Protein AF-0000000086675745 (afdb_homodimer)

Sequence (926 aa):
MRRPLLIPHMRRLWRDPNTLQLGTDPSLATVLELGNPAMARVLDLLDGTRSEPVVIAAAADYKVEAHEAEALLAALHDGGLLVAGRALLPVGLTDNQRERMAREAGALALARLRAGPPPRAEALARATPARPVPSPGDSANRATQPAPPPRGAQTDRATKAAPDAALTGRATKAALPDAAQTDRATQPAPSRTGRAGRGPSSRPRAGATSLALPPDPGTPAEMLRRRAAARVLVAGHAWLGALVASALGAAGIGRLDPALDGWTRIDDAMVGGLLPADAHRSRASAAADAVRRVAPEAVLTQLREGTATFVVRVGSRPGTALATRGVRERGAPRLDVYLRDGVVVVGPLVRPGASPCGQCLELHRRDRDRDWPVIAAQLATGRDTVEACAVTTALAGAAYAVEEVLRHTDGRPVRTLGATVEISGPGAARRRSWPAHPGCDCSRRRRSSGSGRQSDLPSNNGSMRRPLLIPHMRRLWRDPNTLQLGTDPSLATVLELGNPAMARVLDLLDGTRSEPVVIAAAADYKVEAHEAEALLAALHDGGLLVAGRALLPVGLTDNQRERMAREAGALALARLRAGPPPRAEALARATPARPVPSPGDSANRATQPAPPPRGAQTDRATKAAPDAALTGRATKAALPDAAQTDRATQPAPSRTGRAGRGPSSRPRAGATSLALPPDPGTPAEMLRRRAAARVLVAGHAWLGALVASALGAAGIGRLDPALDGWTRIDDAMVGGLLPADAHRSRASAAADAVRRVAPEAVLTQLREGTATFVVRVGSRPGTALATRGVRERGAPRLDVYLRDGVVVVGPLVRPGASPCGQCLELHRRDRDRDWPVIAAQLATGRDTVEACAVTTALAGAAYAVEEVLRHTDGRPVRTLGATVEISGPGAARRRSWPAHPGCDCSRRRRSSGSGRQSDLPSNNGS

Radius of gyration: 34.12 Å; Cα contacts (8 Å, |Δi|>4): 1724; chains: 2; bounding box: 131×122×86 Å

Organism: NCBI:txid175570

Solvent-accessible surface area (backbone atoms only — not comparable to full-atom values): 49458 Å² total; per-residue (Å²): 130,63,17,42,13,52,62,64,59,50,49,80,39,56,67,46,84,39,30,40,27,39,41,76,35,38,83,64,11,32,31,33,39,35,82,47,54,50,50,63,60,46,58,73,54,31,70,21,82,37,38,55,70,54,43,35,60,54,24,46,80,55,74,31,52,54,69,52,45,50,28,38,51,50,24,36,49,75,68,55,42,49,39,48,36,68,34,43,46,56,84,85,60,53,72,69,51,45,44,46,42,42,28,41,24,32,16,47,47,44,50,46,53,59,67,44,77,72,79,56,67,65,58,57,56,63,61,40,70,70,68,78,65,78,74,74,81,72,85,64,75,78,82,73,76,77,76,79,78,81,79,82,83,75,80,76,77,79,74,74,77,69,74,82,68,73,77,48,26,47,58,39,76,36,78,36,54,76,44,77,69,71,75,64,79,71,69,76,69,82,72,78,81,68,89,69,79,81,60,85,70,73,63,72,71,69,67,71,65,66,69,67,67,75,64,77,44,63,45,32,8,56,24,49,48,41,25,41,67,36,29,38,35,37,26,5,57,39,54,64,43,20,30,33,48,12,45,37,26,57,63,39,34,23,29,39,25,51,39,34,46,62,63,29,44,53,55,41,41,38,67,31,21,31,34,49,85,38,45,76,31,49,29,22,60,39,20,45,52,27,19,42,55,50,18,70,81,41,42,64,62,78,66,55,66,67,59,47,61,30,36,37,37,20,33,73,32,83,23,71,42,38,62,74,30,49,62,43,85,78,42,50,35,32,33,34,34,31,74,50,75,30,22,28,35,31,34,40,29,29,37,59,67,73,42,32,49,72,63,16,50,50,50,53,33,29,73,57,24,81,52,36,66,55,41,51,50,48,50,49,66,50,76,91,63,72,71,27,37,29,62,33,22,49,36,21,30,37,16,36,46,41,45,43,54,48,23,52,57,31,49,39,86,57,84,25,64,23,12,34,33,39,21,71,30,48,80,38,68,46,78,44,78,42,67,68,34,89,88,41,64,61,60,62,51,34,55,55,68,65,60,67,76,71,65,85,74,80,79,82,77,77,130,128,63,19,42,13,51,61,64,60,51,49,81,38,57,66,47,84,39,30,39,28,39,39,77,36,38,83,65,12,32,30,33,38,35,82,48,57,51,52,62,61,47,58,73,55,29,70,21,83,36,37,53,71,55,44,36,59,54,26,46,79,55,75,28,52,54,68,51,46,50,28,38,53,49,23,35,49,74,68,54,43,50,38,48,35,69,36,42,47,55,84,87,60,51,72,68,52,45,43,46,43,43,28,43,25,34,15,46,45,44,50,47,53,59,69,44,76,72,80,55,65,63,60,58,55,64,61,41,70,69,67,78,65,80,75,75,83,72,90,70,76,80,81,74,75,77,76,77,78,78,77,78,77,77,76,79,74,78,75,74,76,69,74,81,72,72,78,47,27,45,58,39,76,36,77,37,54,79,45,78,70,71,74,63,78,71,68,74,71,83,71,78,82,69,87,68,81,80,60,85,71,74,64,72,72,68,67,71,64,67,70,68,66,74,64,77,45,62,46,32,8,57,26,48,49,40,24,41,67,36,30,37,35,38,24,6,57,38,54,65,44,20,30,34,46,13,47,38,26,56,65,39,33,24,28,39,24,52,39,34,46,61,62,28,44,51,54,40,41,37,68,31,20,32,33,49,87,37,44,76,33,49,29,22,59,40,21,46,51,28,18,43,55,50,19,70,82,40,41,64,63,80,65,55,66,67,59,49,61,30,36,37,38,21,33,75,33,83,23,71,43,39,63,73,30,49,62,44,85,78,43,47,33,33,33,35,35,30,76,48,75,32,22,27,34,33,34,40,29,29,36,59,66,74,41,32,47,71,65,16,51,52,50,54,32,30,75,56,23,80,51,36,64,55,41,52,52,50,51,51,65,49,75,93,62,70,70,27,37,30,62,34,22,49,36,19,30,37,16,36,47,40,45,43,54,47,23,51,58,30,49,38,86,57,85,25,64,23,13,34,33,40,22,70,29,48,81,40,68,47,78,46,79,41,68,67,34,90,90,41,65,61,60,62,51,33,54,54,67,65,60,66,76,70,64,85,74,78,80,82,75,76,129

InterPro domains:
  IPR035985 Ubiquitin-activating enzyme-like [SSF69572] (221-366)

Structure (mmCIF, N/CA/C/O backbone):
data_AF-0000000086675745-model_v1
#
loop_
_entity.id
_entity.type
_entity.pdbx_description
1 polymer 'Bacteriocin biosynthesis cyclodehydratase domain-containing protein'
#
loop_
_atom_site.group_PDB
_atom_site.id
_atom_site.type_symbol
_atom_site.label_atom_id
_atom_site.label_alt_id
_atom_site.label_comp_id
_atom_site.label_asym_id
_atom_site.label_entity_id
_atom_site.label_seq_id
_atom_site.pdbx_PDB_ins_code
_atom_site.Cartn_x
_atom_site.Cartn_y
_atom_site.Cartn_z
_atom_site.occupancy
_atom_site.B_iso_or_equiv
_atom_site.auth_seq_id
_atom_site.auth_comp_id
_atom_site.auth_asym_id
_atom_site.auth_atom_id
_atom_site.pdbx_PDB_model_num
ATOM 1 N N . MET A 1 1 ? -17.859 -33.656 -15.508 1 65.5 1 MET A N 1
ATOM 2 C CA . MET A 1 1 ? -16.547 -34.25 -15.227 1 65.5 1 MET A CA 1
ATOM 3 C C . MET A 1 1 ? -15.555 -33.156 -14.789 1 65.5 1 MET A C 1
ATOM 5 O O . MET A 1 1 ? -15.648 -32 -15.219 1 65.5 1 MET A O 1
ATOM 9 N N . ARG A 1 2 ? -14.656 -33.594 -13.883 1 84.69 2 ARG A N 1
ATOM 10 C CA . ARG A 1 2 ? -13.695 -32.625 -13.352 1 84.69 2 ARG A CA 1
ATOM 11 C C . ARG A 1 2 ? -12.656 -32.25 -14.398 1 84.69 2 ARG A C 1
ATOM 13 O O . ARG A 1 2 ? -12.141 -33.125 -15.109 1 84.69 2 ARG A O 1
ATOM 20 N N . ARG A 1 3 ? -12.516 -31.094 -14.773 1 92 3 ARG A N 1
ATOM 21 C CA . ARG A 1 3 ? -11.469 -30.547 -15.625 1 92 3 ARG A CA 1
ATOM 22 C C . ARG A 1 3 ? -10.414 -29.812 -14.805 1 92 3 ARG A C 1
ATOM 24 O O . ARG A 1 3 ? -10.516 -28.594 -14.594 1 92 3 ARG A O 1
ATOM 31 N N . PRO A 1 4 ? -9.445 -30.578 -14.375 1 93.31 4 PRO A N 1
ATOM 32 C CA . PRO A 1 4 ? -8.492 -30.016 -13.406 1 93.31 4 PRO A CA 1
ATOM 33 C C . PRO A 1 4 ? -7.582 -28.969 -14.023 1 93.31 4 PRO A C 1
ATOM 35 O O . PRO A 1 4 ? -7.129 -29.109 -15.164 1 93.31 4 PRO A O 1
ATOM 38 N N . LEU A 1 5 ? -7.391 -27.953 -13.352 1 94.31 5 LEU A N 1
ATOM 39 C CA . LEU A 1 5 ? -6.457 -26.875 -13.656 1 94.31 5 LEU A CA 1
ATOM 40 C C . LEU A 1 5 ? -5.418 -26.734 -12.555 1 94.31 5 LEU A C 1
ATOM 42 O O . LEU A 1 5 ? -5.77 -26.594 -11.383 1 94.31 5 LEU A O 1
ATOM 46 N N . LEU A 1 6 ? -4.168 -26.906 -12.93 1 93.56 6 LEU A N 1
ATOM 47 C CA . LEU A 1 6 ? -3.098 -26.609 -11.977 1 93.56 6 LEU A CA 1
ATOM 48 C C . LEU A 1 6 ? -3.031 -25.109 -11.688 1 93.56 6 LEU A C 1
ATOM 50 O O . LEU A 1 6 ? -3.057 -24.297 -12.602 1 93.56 6 LEU A O 1
ATOM 54 N N . ILE A 1 7 ? -3.037 -24.75 -10.391 1 90.12 7 ILE A N 1
ATOM 55 C CA . ILE A 1 7 ? -2.955 -23.344 -10.031 1 90.12 7 ILE A CA 1
ATOM 56 C C . ILE A 1 7 ? -1.838 -22.672 -10.828 1 90.12 7 ILE A C 1
ATOM 58 O O . ILE A 1 7 ? -0.695 -23.141 -10.82 1 90.12 7 ILE A O 1
ATOM 62 N N . PRO A 1 8 ? -2.176 -21.609 -11.391 1 85.38 8 PRO A N 1
ATOM 63 C CA . PRO A 1 8 ? -1.196 -21 -12.289 1 85.38 8 PRO A CA 1
ATOM 64 C C . PRO A 1 8 ? -0.102 -20.234 -11.547 1 85.38 8 PRO A C 1
ATOM 66 O O . PRO A 1 8 ? -0.238 -19.969 -10.344 1 85.38 8 PRO A O 1
ATOM 69 N N . HIS A 1 9 ? 0.973 -20 -12.203 1 79.56 9 HIS A N 1
ATOM 70 C CA . HIS A 1 9 ? 2.039 -19.047 -11.875 1 79.56 9 HIS A CA 1
ATOM 71 C C . HIS A 1 9 ? 2.955 -19.609 -10.789 1 79.56 9 HIS A C 1
ATOM 73 O O . HIS A 1 9 ? 3.828 -18.906 -10.281 1 79.56 9 HIS A O 1
ATOM 79 N N . MET A 1 10 ? 2.686 -20.859 -10.406 1 86.19 10 MET A N 1
ATOM 80 C CA . MET A 1 10 ? 3.684 -21.484 -9.547 1 86.19 10 MET A CA 1
ATOM 81 C C . MET A 1 10 ? 4.871 -21.984 -10.359 1 86.19 10 MET A C 1
ATOM 83 O O . MET A 1 10 ? 4.691 -22.719 -11.328 1 86.19 10 MET A O 1
ATOM 87 N N . ARG A 1 11 ? 5.969 -21.609 -9.984 1 89.25 11 ARG A N 1
ATOM 88 C CA . ARG A 1 11 ? 7.168 -22.047 -10.688 1 89.25 11 ARG A CA 1
ATOM 89 C C . ARG A 1 11 ? 7.402 -23.531 -10.508 1 89.25 11 ARG A C 1
ATOM 91 O O . ARG A 1 11 ? 7.168 -24.078 -9.422 1 89.25 11 ARG A O 1
ATOM 98 N N . ARG A 1 12 ? 7.812 -24.141 -11.586 1 92.19 12 ARG A N 1
ATOM 99 C CA . ARG A 1 12 ? 8.242 -25.531 -11.562 1 92.19 12 ARG A CA 1
ATOM 100 C C . ARG A 1 12 ? 9.766 -25.641 -11.539 1 92.19 12 ARG A C 1
ATOM 102 O O . ARG A 1 12 ? 10.438 -25.234 -12.492 1 92.19 12 ARG A O 1
ATOM 109 N N . LEU A 1 13 ? 10.273 -26.125 -10.406 1 93.44 13 LEU A N 1
ATOM 110 C CA . LEU A 1 13 ? 11.719 -26.172 -10.195 1 93.44 13 LEU A CA 1
ATOM 111 C C . LEU A 1 13 ? 12.188 -27.578 -9.883 1 93.44 13 LEU A C 1
ATOM 113 O O . LEU A 1 13 ? 11.688 -28.219 -8.953 1 93.44 13 LEU A O 1
ATOM 117 N N . TRP A 1 14 ? 13.156 -28.047 -10.609 1 95.44 14 TRP A N 1
ATOM 118 C CA . TRP A 1 14 ? 13.695 -29.391 -10.398 1 95.44 14 TRP A CA 1
ATOM 119 C C . TRP A 1 14 ? 14.766 -29.391 -9.32 1 95.44 14 TRP A C 1
ATOM 121 O O . TRP A 1 14 ? 15.75 -28.641 -9.414 1 95.44 14 TRP A O 1
ATOM 131 N N . ARG A 1 15 ? 14.539 -30.141 -8.297 1 94.62 15 ARG A N 1
ATOM 132 C CA . ARG A 1 15 ? 15.562 -30.328 -7.273 1 94.62 15 ARG A CA 1
ATOM 133 C C . ARG A 1 15 ? 16.594 -31.359 -7.711 1 94.62 15 ARG A C 1
ATOM 135 O O . ARG A 1 15 ? 17.781 -31.203 -7.453 1 94.62 15 ARG A O 1
ATOM 142 N N . ASP A 1 16 ? 16.125 -32.406 -8.297 1 93.75 16 ASP A N 1
ATOM 143 C CA . ASP A 1 16 ? 16.859 -33.438 -8.977 1 93.75 16 ASP A CA 1
ATOM 144 C C . ASP A 1 16 ? 16.031 -34.062 -10.117 1 93.75 16 ASP A C 1
ATOM 146 O O . ASP A 1 16 ? 14.906 -33.625 -10.367 1 93.75 16 ASP A O 1
ATOM 150 N N . PRO A 1 17 ? 16.562 -34.938 -10.805 1 92.69 17 PRO A N 1
ATOM 151 C CA . PRO A 1 17 ? 15.859 -35.406 -12.008 1 92.69 17 PRO A CA 1
ATOM 152 C C . PRO A 1 17 ? 14.5 -36.031 -11.695 1 92.69 17 PRO A C 1
ATOM 154 O O . PRO A 1 17 ? 13.664 -36.156 -12.586 1 92.69 17 PRO A O 1
ATOM 157 N N . ASN A 1 18 ? 14.266 -36.406 -10.469 1 93.62 18 ASN A N 1
ATOM 158 C CA . ASN A 1 18 ? 13.023 -37.094 -10.133 1 93.62 18 ASN A CA 1
ATOM 159 C C . ASN A 1 18 ? 12.203 -36.312 -9.117 1 93.62 18 ASN A C 1
ATOM 161 O O . ASN A 1 18 ? 11.164 -36.781 -8.656 1 93.62 18 ASN A O 1
ATOM 165 N N . THR A 1 19 ? 12.695 -35.156 -8.758 1 94.75 19 THR A N 1
ATOM 166 C CA . THR A 1 19 ? 12.008 -34.375 -7.734 1 94.75 19 THR A CA 1
ATOM 167 C C . THR A 1 19 ? 11.711 -32.969 -8.242 1 94.75 19 THR A C 1
ATOM 169 O O . THR A 1 19 ? 12.633 -32.188 -8.484 1 94.75 19 THR A O 1
ATOM 172 N N . LEU A 1 20 ? 10.391 -32.75 -8.375 1 95.12 20 LEU A N 1
ATOM 173 C CA . LEU A 1 20 ? 9.922 -31.453 -8.891 1 95.12 20 LEU A CA 1
ATOM 174 C C . LEU A 1 20 ? 9.266 -30.641 -7.781 1 95.12 20 LEU A C 1
ATOM 176 O O . LEU A 1 20 ? 8.422 -31.156 -7.043 1 95.12 20 LEU A O 1
ATOM 180 N N . GLN A 1 21 ? 9.719 -29.453 -7.648 1 93.88 21 GLN A N 1
ATOM 181 C CA . GLN A 1 21 ? 9.125 -28.547 -6.672 1 93.88 21 GLN A CA 1
ATOM 182 C C . GLN A 1 21 ? 8.211 -27.531 -7.348 1 93.88 21 GLN A C 1
ATOM 184 O O . GLN A 1 21 ? 8.578 -26.938 -8.367 1 93.88 21 GLN A O 1
ATOM 189 N N . LEU A 1 22 ? 6.992 -27.375 -6.766 1 92.94 22 LEU A N 1
ATOM 190 C CA . LEU A 1 22 ? 6.059 -26.344 -7.211 1 92.94 22 LEU A CA 1
ATOM 191 C C . LEU A 1 22 ? 6.012 -25.188 -6.219 1 92.94 22 LEU A C 1
ATOM 193 O O . LEU A 1 22 ? 5.621 -25.375 -5.066 1 92.94 22 LEU A O 1
ATOM 197 N N . GLY A 1 23 ? 6.438 -23.984 -6.711 1 90.69 23 GLY A N 1
ATOM 198 C CA . GLY A 1 23 ? 6.445 -22.812 -5.852 1 90.69 23 GLY A CA 1
ATOM 199 C C . GLY A 1 23 ? 7.707 -22.688 -5.02 1 90.69 23 GLY A C 1
ATOM 200 O O . GLY A 1 23 ? 8.508 -23.625 -4.953 1 90.69 23 GLY A O 1
ATOM 201 N N . THR A 1 24 ? 7.859 -21.516 -4.371 1 88 24 THR A N 1
ATOM 202 C CA . THR A 1 24 ? 9.062 -21.281 -3.588 1 88 24 THR A CA 1
ATOM 203 C C . THR A 1 24 ? 8.711 -20.734 -2.205 1 88 24 THR A C 1
ATOM 205 O O . THR A 1 24 ? 9.594 -20.578 -1.353 1 88 24 THR A O 1
ATOM 208 N N . ASP A 1 25 ? 7.488 -20.422 -2.012 1 86.94 25 ASP A N 1
ATOM 209 C CA . ASP A 1 25 ? 7.055 -19.984 -0.687 1 86.94 25 ASP A CA 1
ATOM 210 C C . ASP A 1 25 ? 6.965 -21.172 0.274 1 86.94 25 ASP A C 1
ATOM 212 O O . ASP A 1 25 ? 6.277 -22.156 -0.012 1 86.94 25 ASP A O 1
ATOM 216 N N . PRO A 1 26 ? 7.59 -21.047 1.434 1 81.06 26 PRO A N 1
ATOM 217 C CA . PRO A 1 26 ? 7.613 -22.172 2.367 1 81.06 26 PRO A CA 1
ATOM 218 C C . PRO A 1 26 ? 6.215 -22.594 2.822 1 81.06 26 PRO A C 1
ATOM 220 O O . PRO A 1 26 ? 6 -23.75 3.186 1 81.06 26 PRO A O 1
ATOM 223 N N . SER A 1 27 ? 5.332 -21.656 2.801 1 79.75 27 SER A N 1
ATOM 224 C CA . SER A 1 27 ? 3.982 -21.969 3.26 1 79.75 27 SER A CA 1
ATOM 225 C C . SER A 1 27 ? 3.184 -22.688 2.178 1 79.75 27 SER A C 1
ATOM 227 O O . SER A 1 27 ? 2.148 -23.297 2.463 1 79.75 27 SER A O 1
ATOM 229 N N . LEU A 1 28 ? 3.652 -22.719 0.921 1 85.69 28 LEU A N 1
ATOM 230 C CA . LEU A 1 28 ? 2.842 -23.219 -0.181 1 85.69 28 LEU A CA 1
ATOM 231 C C . LEU A 1 28 ? 3.605 -24.266 -0.979 1 85.69 28 LEU A C 1
ATOM 233 O O . LEU A 1 28 ? 2.998 -25.125 -1.625 1 85.69 28 LEU A O 1
ATOM 237 N N . ALA A 1 29 ? 4.848 -24.172 -0.983 1 87.5 29 ALA A N 1
ATOM 238 C CA . ALA A 1 29 ? 5.66 -24.984 -1.888 1 87.5 29 ALA A CA 1
ATOM 239 C C . ALA A 1 29 ? 5.398 -26.469 -1.673 1 87.5 29 ALA A C 1
ATOM 241 O O . ALA A 1 29 ? 5.258 -26.922 -0.536 1 87.5 29 ALA A O 1
ATOM 242 N N . THR A 1 30 ? 5.34 -27.156 -2.785 1 90.06 30 THR A N 1
ATOM 243 C CA . THR A 1 30 ? 5.062 -28.594 -2.783 1 90.06 30 THR A CA 1
ATOM 244 C C . THR A 1 30 ? 6.109 -29.344 -3.598 1 90.06 30 THR A C 1
ATOM 246 O O . THR A 1 30 ? 6.422 -28.969 -4.727 1 90.06 30 THR A O 1
ATOM 249 N N . VAL A 1 31 ? 6.629 -30.406 -2.994 1 93.12 31 VAL A N 1
ATOM 250 C CA . VAL A 1 31 ? 7.617 -31.234 -3.672 1 93.12 31 VAL A CA 1
ATOM 251 C C . VAL A 1 31 ? 6.961 -32.531 -4.168 1 93.12 31 VAL A C 1
ATOM 253 O O . VAL A 1 31 ? 6.332 -33.25 -3.389 1 93.12 31 VAL A O 1
ATOM 256 N N . LEU A 1 32 ? 7.117 -32.719 -5.438 1 92.88 32 LEU A N 1
ATOM 257 C CA . LEU A 1 32 ? 6.602 -33.938 -6.074 1 92.88 32 LEU A CA 1
ATOM 258 C C . LEU A 1 32 ? 7.734 -34.906 -6.395 1 92.88 32 LEU A C 1
ATOM 260 O O . LEU A 1 32 ? 8.688 -34.531 -7.094 1 92.88 32 LEU A O 1
ATOM 264 N N . GLU A 1 33 ? 7.621 -36.062 -5.852 1 93.31 33 GLU A N 1
ATOM 265 C CA . GLU A 1 33 ? 8.523 -37.156 -6.246 1 93.31 33 GLU A CA 1
ATOM 266 C C . GLU A 1 33 ? 7.961 -37.938 -7.426 1 93.31 33 GLU A C 1
ATOM 268 O O . GLU A 1 33 ? 6.965 -38.656 -7.285 1 93.31 33 GLU A O 1
ATOM 273 N N . LEU A 1 34 ? 8.734 -37.812 -8.492 1 92.12 34 LEU A N 1
ATOM 274 C CA . LEU A 1 34 ? 8.258 -38.406 -9.734 1 92.12 34 LEU A CA 1
ATOM 275 C C . LEU A 1 34 ? 9.07 -39.656 -10.078 1 92.12 34 LEU A C 1
ATOM 277 O O . LEU A 1 34 ? 10.273 -39.562 -10.352 1 92.12 34 LEU A O 1
ATOM 281 N N . GLY A 1 35 ? 8.492 -40.812 -10.008 1 88.38 35 GLY A N 1
ATOM 282 C CA . GLY A 1 35 ? 9.18 -42.031 -10.43 1 88.38 35 GLY A CA 1
ATOM 283 C C . GLY A 1 35 ? 9.641 -41.969 -11.875 1 88.38 35 GLY A C 1
ATOM 284 O O . GLY A 1 35 ? 10.648 -42.594 -12.234 1 88.38 35 GLY A O 1
ATOM 285 N N . ASN A 1 36 ? 8.953 -41.344 -12.68 1 90.56 36 ASN A N 1
ATOM 286 C CA . ASN A 1 36 ? 9.18 -41.062 -14.094 1 90.56 36 ASN A CA 1
ATOM 287 C C . ASN A 1 36 ? 9.156 -39.562 -14.375 1 90.56 36 ASN A C 1
ATOM 289 O O . ASN A 1 36 ? 8.102 -38.938 -14.344 1 90.56 36 ASN A O 1
ATOM 293 N N . PRO A 1 37 ? 10.32 -39.062 -14.75 1 90.38 37 PRO A N 1
ATOM 294 C CA . PRO A 1 37 ? 10.398 -37.594 -14.945 1 90.38 37 PRO A CA 1
ATOM 295 C C . PRO A 1 37 ? 9.453 -37.094 -16.031 1 90.38 37 PRO A C 1
ATOM 297 O O . PRO A 1 37 ? 9.078 -35.938 -16.031 1 90.38 37 PRO A O 1
ATOM 300 N N . ALA A 1 38 ? 9.047 -38 -16.906 1 93.88 38 ALA A N 1
ATOM 301 C CA . ALA A 1 38 ? 8.141 -37.594 -17.969 1 93.88 38 ALA A CA 1
ATOM 302 C C . ALA A 1 38 ? 6.785 -37.156 -17.422 1 93.88 38 ALA A C 1
ATOM 304 O O . ALA A 1 38 ? 6.016 -36.5 -18.094 1 93.88 38 ALA A O 1
ATOM 305 N N . MET A 1 39 ? 6.562 -37.562 -16.172 1 94.19 39 MET A N 1
ATOM 306 C CA . MET A 1 39 ? 5.32 -37.188 -15.5 1 94.19 39 MET A CA 1
ATOM 307 C C . MET A 1 39 ? 5.188 -35.656 -15.406 1 94.19 39 MET A C 1
ATOM 309 O O . MET A 1 39 ? 4.078 -35.125 -15.344 1 94.19 39 MET A O 1
ATOM 313 N N . ALA A 1 40 ? 6.281 -35 -15.383 1 94.69 40 ALA A N 1
ATOM 314 C CA . ALA A 1 40 ? 6.258 -33.531 -15.312 1 94.69 40 ALA A CA 1
ATOM 315 C C . ALA A 1 40 ? 5.551 -32.938 -16.516 1 94.69 40 ALA A C 1
ATOM 317 O O . ALA A 1 40 ? 4.922 -31.875 -16.422 1 94.69 40 ALA A O 1
ATOM 318 N N . ARG A 1 41 ? 5.566 -33.594 -17.625 1 95.38 41 ARG A N 1
ATOM 319 C CA . ARG A 1 41 ? 4.93 -33.125 -18.844 1 95.38 41 ARG A CA 1
ATOM 320 C C . ARG A 1 41 ? 3.412 -33.219 -18.734 1 95.38 41 ARG A C 1
ATOM 322 O O . ARG A 1 41 ? 2.695 -32.531 -19.469 1 95.38 41 ARG A O 1
ATOM 329 N N . VAL A 1 42 ? 2.961 -34.125 -17.891 1 96.12 42 VAL A N 1
ATOM 330 C CA . VAL A 1 42 ? 1.524 -34.281 -17.688 1 96.12 42 VAL A CA 1
ATOM 331 C C . VAL A 1 42 ? 0.96 -33 -17.062 1 96.12 42 VAL A C 1
ATOM 333 O O . VAL A 1 42 ? -0.213 -32.656 -17.266 1 96.12 42 VAL A O 1
ATOM 336 N N . LEU A 1 43 ? 1.794 -32.219 -16.328 1 94.94 43 LEU A N 1
ATOM 337 C CA . LEU A 1 43 ? 1.354 -30.984 -15.727 1 94.94 43 LEU A CA 1
ATOM 338 C C . LEU A 1 43 ? 0.897 -29.984 -16.797 1 94.94 43 LEU A C 1
ATOM 340 O O . LEU A 1 43 ? 0.017 -29.172 -16.547 1 94.94 43 LEU A O 1
ATOM 344 N N . ASP A 1 44 ? 1.398 -30.047 -17.969 1 94.31 44 ASP A N 1
ATOM 345 C CA . ASP A 1 44 ? 1.03 -29.156 -19.062 1 94.31 44 ASP A CA 1
ATOM 346 C C . ASP A 1 44 ? -0.392 -29.438 -19.547 1 94.31 44 ASP A C 1
ATOM 348 O O . ASP A 1 44 ? -1.005 -28.594 -20.219 1 94.31 44 ASP A O 1
ATOM 352 N N . LEU A 1 45 ? -0.854 -30.641 -19.25 1 95.44 45 LEU A N 1
ATOM 353 C CA . LEU A 1 45 ? -2.193 -31.031 -19.672 1 95.44 45 LEU A CA 1
ATOM 354 C C . LEU A 1 45 ? -3.246 -30.5 -18.719 1 95.44 45 LEU A C 1
ATOM 356 O O . LEU A 1 45 ? -4.441 -30.531 -19.016 1 95.44 45 LEU A O 1
ATOM 360 N N . LEU A 1 46 ? -2.781 -30.031 -17.562 1 94.94 46 LEU A N 1
ATOM 361 C CA . LEU A 1 46 ? -3.693 -29.578 -16.531 1 94.94 46 LEU A CA 1
ATOM 362 C C . LEU A 1 46 ? -4.023 -28.094 -16.703 1 94.94 46 LEU A C 1
ATOM 364 O O . LEU A 1 46 ? -3.736 -27.281 -15.828 1 94.94 46 LEU A O 1
ATOM 368 N N . ASP A 1 47 ? -4.73 -27.766 -17.797 1 92 47 ASP A N 1
ATOM 369 C CA . ASP A 1 47 ? -5.051 -26.375 -18.156 1 92 47 ASP A CA 1
ATOM 370 C C . ASP A 1 47 ? -6.543 -26.094 -17.984 1 92 47 ASP A C 1
ATOM 372 O O . ASP A 1 47 ? -7.035 -25.062 -18.422 1 92 47 ASP A O 1
ATOM 376 N N . GLY A 1 48 ? -7.23 -27.016 -17.469 1 91.69 48 GLY A N 1
ATOM 377 C CA . GLY A 1 48 ? -8.641 -26.828 -17.188 1 91.69 48 GLY A CA 1
ATOM 378 C C . GLY A 1 48 ? -9.539 -27.125 -18.375 1 91.69 48 GLY A C 1
ATOM 379 O O . GLY A 1 48 ? -10.766 -27.047 -18.266 1 91.69 48 GLY A O 1
ATOM 380 N N . THR A 1 49 ? -9.047 -27.516 -19.547 1 91.25 49 THR A N 1
ATOM 381 C CA . THR A 1 49 ? -9.852 -27.75 -20.75 1 91.25 49 THR A CA 1
ATOM 382 C C . THR A 1 49 ? -10.133 -29.234 -20.922 1 91.25 49 THR A C 1
ATOM 384 O O . THR A 1 49 ? -11.07 -29.625 -21.625 1 91.25 49 THR A O 1
ATOM 387 N N . ARG A 1 50 ? -9.375 -30.078 -20.281 1 94.44 50 ARG A N 1
ATOM 388 C CA . ARG A 1 50 ? -9.484 -31.531 -20.422 1 94.44 50 ARG A CA 1
ATOM 389 C C . ARG A 1 50 ? -10.062 -32.156 -19.156 1 94.44 50 ARG A C 1
ATOM 391 O O . ARG A 1 50 ? -9.719 -31.75 -18.047 1 94.44 50 ARG A O 1
ATOM 398 N N . SER A 1 51 ? -10.883 -33.125 -19.438 1 94.81 51 SER A N 1
ATOM 399 C CA . SER A 1 51 ? -11.344 -33.906 -18.297 1 94.81 51 SER A CA 1
ATOM 400 C C . SER A 1 51 ? -10.25 -34.812 -17.781 1 94.81 51 SER A C 1
ATOM 402 O O . SER A 1 51 ? -9.266 -35.094 -18.484 1 94.81 51 SER A O 1
ATOM 404 N N . GLU A 1 52 ? -10.398 -35.312 -16.609 1 94.81 52 GLU A N 1
ATOM 405 C CA . GLU A 1 52 ? -9.383 -36.156 -15.977 1 94.81 52 GLU A CA 1
ATOM 406 C C . GLU 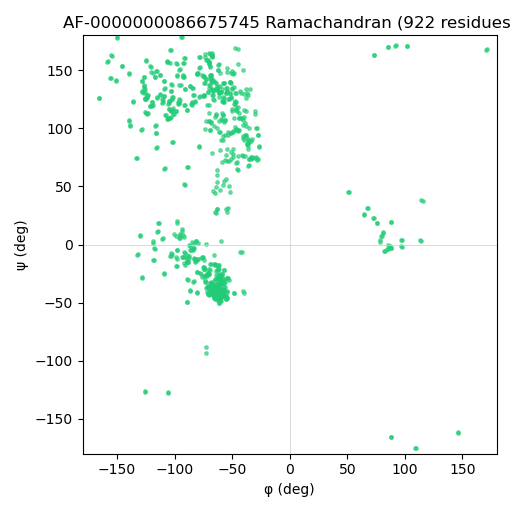A 1 52 ? -9.125 -37.406 -16.812 1 94.81 52 GLU A C 1
ATOM 408 O O . GLU A 1 52 ? -7.969 -37.75 -17.078 1 94.81 52 GLU A O 1
ATOM 413 N N . PRO A 1 53 ? -10.195 -38.062 -17.312 1 96.31 53 PRO A N 1
ATOM 414 C CA . PRO A 1 53 ? -9.914 -39.219 -18.141 1 96.31 53 PRO A CA 1
ATOM 415 C C . PRO A 1 53 ? -9.133 -38.875 -19.406 1 96.31 53 PRO A C 1
ATOM 417 O O . PRO A 1 53 ? -8.281 -39.656 -19.844 1 96.31 53 PRO A O 1
ATOM 420 N N . VAL A 1 54 ? -9.391 -37.75 -19.906 1 97.12 54 VAL A N 1
ATOM 421 C CA . VAL A 1 54 ? -8.688 -37.312 -21.109 1 97.12 54 VAL A CA 1
ATOM 422 C C . VAL A 1 54 ? -7.227 -37 -20.781 1 97.12 54 VAL A C 1
ATOM 424 O O . VAL A 1 54 ? -6.328 -37.344 -21.547 1 97.12 54 VAL A O 1
ATOM 427 N N . VAL A 1 55 ? -7 -36.469 -19.625 1 96.94 55 VAL A N 1
ATOM 428 C CA . VAL A 1 55 ? -5.637 -36.188 -19.172 1 96.94 55 VAL A CA 1
ATOM 429 C C . VAL A 1 55 ? -4.879 -37.5 -19.016 1 96.94 55 VAL A C 1
ATOM 431 O O . VAL A 1 55 ? -3.742 -37.625 -19.469 1 96.94 55 VAL A O 1
ATOM 434 N N . ILE A 1 56 ? -5.504 -38.5 -18.453 1 97 56 ILE A N 1
ATOM 435 C CA . ILE A 1 56 ? -4.879 -39.812 -18.188 1 97 56 ILE A CA 1
ATOM 436 C C . ILE A 1 56 ? -4.555 -40.5 -19.516 1 97 56 ILE A C 1
ATOM 438 O O . ILE A 1 56 ? -3.465 -41.031 -19.688 1 97 56 ILE A O 1
ATOM 442 N N . ALA A 1 57 ? -5.473 -40.375 -20.406 1 97.56 57 ALA A N 1
ATOM 443 C CA . ALA A 1 57 ? -5.258 -40.969 -21.719 1 97.56 57 ALA A CA 1
ATOM 444 C C . ALA A 1 57 ? -4.125 -40.281 -22.469 1 97.56 57 ALA A C 1
ATOM 446 O O . ALA A 1 57 ? -3.287 -40.938 -23.094 1 97.56 57 ALA A O 1
ATOM 447 N N . ALA A 1 58 ? -4.113 -38.969 -22.359 1 97.12 58 ALA A N 1
ATOM 448 C CA . ALA A 1 58 ? -3.123 -38.188 -23.078 1 97.12 58 ALA A CA 1
ATOM 449 C C . ALA A 1 58 ? -1.729 -38.375 -22.484 1 97.12 58 ALA A C 1
ATOM 451 O O . ALA A 1 58 ? -0.724 -38.156 -23.156 1 97.12 58 ALA A O 1
ATOM 452 N N . ALA A 1 59 ? -1.646 -38.75 -21.266 1 96.62 59 ALA A N 1
ATOM 453 C CA . ALA A 1 59 ? -0.366 -39 -20.594 1 96.62 59 ALA A CA 1
ATOM 454 C C . ALA A 1 59 ? 0.438 -40.062 -21.328 1 96.62 59 ALA A C 1
ATOM 456 O O . ALA A 1 59 ? 1.67 -40.062 -21.281 1 96.62 59 ALA A O 1
ATOM 457 N N . ALA A 1 60 ? -0.214 -40.969 -21.953 1 96.56 60 ALA A N 1
ATOM 458 C CA . ALA A 1 60 ? 0.439 -42.062 -22.672 1 96.56 60 ALA A CA 1
ATOM 459 C C . ALA A 1 60 ? 1.343 -41.5 -23.781 1 96.56 60 ALA A C 1
ATOM 461 O O . ALA A 1 60 ? 2.367 -42.125 -24.109 1 96.56 60 ALA A O 1
ATOM 462 N N . ASP A 1 61 ? 0.911 -40.406 -24.281 1 96.5 61 ASP A N 1
ATOM 463 C CA . ASP A 1 61 ? 1.71 -39.75 -25.328 1 96.5 61 ASP A CA 1
ATOM 464 C C . ASP A 1 61 ? 3.086 -39.375 -24.797 1 96.5 61 ASP A C 1
ATOM 466 O O . ASP A 1 61 ? 4.031 -39.219 -25.578 1 96.5 61 ASP A O 1
ATOM 470 N N . TYR A 1 62 ? 3.164 -39.188 -23.484 1 95.75 62 TYR A N 1
ATOM 471 C CA . TYR A 1 62 ? 4.434 -38.844 -22.859 1 95.75 62 TYR A CA 1
ATOM 472 C C . TYR A 1 62 ? 5.094 -40.094 -22.25 1 95.75 62 TYR A C 1
ATOM 474 O O . TYR A 1 62 ? 6.016 -39.938 -21.438 1 95.75 62 TYR A O 1
ATOM 482 N N . LYS A 1 63 ? 4.551 -41.281 -22.484 1 95.31 63 LYS A N 1
ATOM 483 C CA . LYS A 1 63 ? 5.051 -42.531 -21.953 1 95.31 63 LYS A CA 1
ATOM 484 C C . LYS A 1 63 ? 4.863 -42.594 -20.438 1 95.31 63 LYS A C 1
ATOM 486 O O . LYS A 1 63 ? 5.73 -43.125 -19.734 1 95.31 63 LYS A O 1
ATOM 491 N N . VAL A 1 64 ? 3.857 -41.969 -20.016 1 96.19 64 VAL A N 1
ATOM 492 C CA . VAL A 1 64 ? 3.451 -42.062 -18.609 1 96.19 64 VAL A CA 1
ATOM 493 C C . VAL A 1 64 ? 2.262 -43.031 -18.484 1 96.19 64 VAL A C 1
ATOM 495 O O . VAL A 1 64 ? 1.255 -42.875 -19.172 1 96.19 64 VAL A O 1
ATOM 498 N N . GLU A 1 65 ? 2.412 -44 -17.609 1 96.06 65 GLU A N 1
ATOM 499 C CA . GLU A 1 65 ? 1.357 -45 -17.406 1 96.06 65 GLU A CA 1
ATOM 500 C C . GLU A 1 65 ? 0.146 -44.375 -16.719 1 96.06 65 GLU A C 1
ATOM 502 O O . GLU A 1 65 ? 0.275 -43.406 -15.984 1 96.06 65 GLU A O 1
ATOM 507 N N . ALA A 1 66 ? -0.982 -45.031 -16.953 1 96.38 66 ALA A N 1
ATOM 508 C CA . ALA A 1 66 ? -2.236 -44.5 -16.406 1 96.38 66 ALA A CA 1
ATOM 509 C C . ALA A 1 66 ? -2.168 -44.406 -14.883 1 96.38 66 ALA A C 1
ATOM 511 O O . ALA A 1 66 ? -2.604 -43.406 -14.305 1 96.38 66 ALA A O 1
ATOM 512 N N . HIS A 1 67 ? -1.593 -45.406 -14.312 1 94.69 67 HIS A N 1
ATOM 513 C CA . HIS A 1 67 ? -1.544 -45.406 -12.852 1 94.69 67 HIS A CA 1
ATOM 514 C C . HIS A 1 67 ? -0.635 -44.281 -12.328 1 94.69 67 HIS A C 1
ATOM 516 O O . HIS A 1 67 ? -0.893 -43.719 -11.266 1 94.69 67 HIS A O 1
ATOM 522 N N . GLU A 1 68 ? 0.417 -44 -13.07 1 95.25 68 GLU A N 1
ATOM 523 C CA . GLU A 1 68 ? 1.304 -42.906 -12.703 1 95.25 68 GLU A CA 1
ATOM 524 C C . GLU A 1 68 ? 0.587 -41.562 -12.789 1 95.25 68 GLU A C 1
ATOM 526 O O . GLU A 1 68 ? 0.717 -40.719 -11.898 1 95.25 68 GLU A O 1
ATOM 531 N N . ALA A 1 69 ? -0.131 -41.375 -13.836 1 96.25 69 ALA A N 1
ATOM 532 C CA . ALA A 1 69 ? -0.895 -40.156 -14.031 1 96.25 69 ALA A CA 1
ATOM 533 C C . ALA A 1 69 ? -1.941 -39.969 -12.938 1 96.25 69 ALA A C 1
ATOM 535 O O . ALA A 1 69 ? -2.125 -38.875 -12.414 1 96.25 69 ALA A O 1
ATOM 536 N N . GLU A 1 70 ? -2.602 -41.062 -12.625 1 95.88 70 GLU A N 1
ATOM 537 C CA . GLU A 1 70 ? -3.604 -41.031 -11.562 1 95.88 70 GLU A CA 1
ATOM 538 C C . GLU A 1 70 ? -2.973 -40.656 -10.227 1 95.88 70 GLU A C 1
ATOM 540 O O . GLU A 1 70 ? -3.539 -39.875 -9.461 1 95.88 70 GLU A O 1
ATOM 545 N N . ALA A 1 71 ? -1.852 -41.219 -9.961 1 93.94 71 ALA A N 1
ATOM 546 C CA . ALA A 1 71 ? -1.141 -40.906 -8.727 1 93.94 71 ALA A CA 1
ATOM 547 C C . ALA A 1 71 ? -0.74 -39.438 -8.664 1 93.94 71 ALA A C 1
ATOM 549 O O . ALA A 1 71 ? -0.84 -38.812 -7.613 1 93.94 71 ALA A O 1
ATOM 550 N N . LEU A 1 72 ? -0.318 -38.938 -9.75 1 95.06 72 LEU A N 1
ATOM 551 C CA . LEU A 1 72 ? 0.058 -37.531 -9.828 1 95.06 72 LEU A CA 1
ATOM 552 C C . LEU A 1 72 ? -1.145 -36.656 -9.562 1 95.06 72 LEU A C 1
ATOM 554 O O . LEU A 1 72 ? -1.061 -35.688 -8.773 1 95.06 72 LEU A O 1
ATOM 558 N N . LEU A 1 73 ? -2.26 -36.938 -10.195 1 94.94 73 LEU A N 1
ATOM 559 C CA . LEU A 1 73 ? -3.479 -36.156 -10.016 1 94.94 73 LEU A CA 1
ATOM 560 C C . LEU A 1 73 ? -3.941 -36.219 -8.562 1 94.94 73 LEU A C 1
ATOM 562 O O . LEU A 1 73 ? -4.355 -35.188 -8.008 1 94.94 73 LEU A O 1
ATOM 566 N N . ALA A 1 74 ? -3.801 -37.375 -8.008 1 93.56 74 ALA A N 1
ATOM 567 C CA . ALA A 1 74 ? -4.184 -37.5 -6.609 1 93.56 74 ALA A CA 1
ATOM 568 C C . ALA A 1 74 ? -3.285 -36.688 -5.699 1 93.56 74 ALA A C 1
ATOM 570 O O . ALA A 1 74 ? -3.766 -36.031 -4.781 1 93.56 74 ALA A O 1
ATOM 571 N N . ALA A 1 75 ? -2.039 -36.688 -5.961 1 92 75 ALA A N 1
ATOM 572 C CA . ALA A 1 75 ? -1.079 -35.938 -5.164 1 92 75 ALA A CA 1
ATOM 573 C C . ALA A 1 75 ? -1.351 -34.438 -5.262 1 92 75 ALA A C 1
ATOM 575 O O . ALA A 1 75 ? -1.323 -33.75 -4.254 1 92 75 ALA A O 1
ATOM 576 N N . LEU A 1 76 ? -1.623 -34.031 -6.438 1 93.19 76 LEU A N 1
ATOM 577 C CA . LEU A 1 76 ? -1.897 -32.594 -6.656 1 93.19 76 LEU A CA 1
ATOM 578 C C . LEU A 1 76 ? -3.207 -32.188 -5.988 1 93.19 76 LEU A C 1
ATOM 580 O O . LEU A 1 76 ? -3.307 -31.109 -5.422 1 93.19 76 LEU A O 1
ATOM 584 N N . HIS A 1 77 ? -4.141 -33.062 -6.113 1 90.19 77 HIS A N 1
ATOM 585 C CA . HIS A 1 77 ? -5.43 -32.812 -5.477 1 90.19 77 HIS A CA 1
ATOM 586 C C . HIS A 1 77 ? -5.289 -32.719 -3.959 1 90.19 77 HIS A C 1
ATOM 588 O O . HIS A 1 77 ? -5.828 -31.812 -3.33 1 90.19 77 HIS A O 1
ATOM 594 N N . ASP A 1 78 ? -4.527 -33.656 -3.402 1 86.81 78 ASP A N 1
ATOM 595 C CA . ASP A 1 78 ? -4.324 -33.688 -1.958 1 86.81 78 ASP A CA 1
ATOM 596 C C . ASP A 1 78 ? -3.564 -32.469 -1.47 1 86.81 78 ASP A C 1
ATOM 598 O O . ASP A 1 78 ? -3.781 -32 -0.349 1 86.81 78 ASP A O 1
ATOM 602 N N . GLY A 1 79 ? -2.746 -31.984 -2.344 1 88.12 79 GLY A N 1
ATOM 603 C CA . GLY A 1 79 ? -1.985 -30.797 -2.002 1 88.12 79 GLY A CA 1
ATOM 604 C C . GLY A 1 79 ? -2.754 -29.516 -2.238 1 88.12 79 GLY A C 1
ATOM 605 O O . GLY A 1 79 ? -2.254 -28.422 -1.945 1 88.12 79 GLY A O 1
ATOM 606 N N . GLY A 1 80 ? -3.963 -29.625 -2.775 1 88.94 80 GLY A N 1
ATOM 607 C CA . GLY A 1 80 ? -4.789 -28.453 -3.041 1 88.94 80 GLY A CA 1
ATOM 608 C C . GLY A 1 80 ? -4.336 -27.672 -4.254 1 88.94 80 GLY A C 1
ATOM 609 O O . GLY A 1 80 ? -4.695 -26.5 -4.41 1 88.94 80 GLY A O 1
ATOM 610 N N . LEU A 1 81 ? -3.576 -28.25 -5.105 1 92.81 81 LEU A N 1
ATOM 611 C CA . LEU A 1 81 ? -2.922 -27.531 -6.199 1 92.81 81 LEU A CA 1
ATOM 612 C C . LEU A 1 81 ? -3.793 -27.547 -7.449 1 92.81 81 LEU A C 1
ATOM 614 O O . LEU A 1 81 ? -3.479 -26.875 -8.438 1 92.81 81 LEU A O 1
ATOM 618 N N . LEU A 1 82 ? -4.883 -28.281 -7.402 1 92.31 82 LEU A N 1
ATOM 619 C CA . LEU A 1 82 ? -5.793 -28.359 -8.539 1 92.31 82 LEU A CA 1
ATOM 620 C C . LEU A 1 82 ? -7.094 -27.625 -8.242 1 92.31 82 LEU A C 1
ATOM 622 O O . LEU A 1 82 ? -7.629 -27.734 -7.137 1 92.31 82 LEU A O 1
ATOM 626 N N . VAL A 1 83 ? -7.449 -26.859 -9.234 1 88.06 83 VAL A N 1
ATOM 627 C CA . VAL A 1 83 ? -8.773 -26.234 -9.195 1 88.06 83 VAL A CA 1
ATOM 628 C C . VAL A 1 83 ? -9.547 -26.594 -10.461 1 88.06 83 VAL A C 1
ATOM 630 O O . VAL A 1 83 ? -8.961 -27.062 -11.445 1 88.06 83 VAL A O 1
ATOM 633 N N . ALA A 1 84 ? -10.875 -26.469 -10.336 1 88.31 84 ALA A N 1
ATOM 634 C CA . ALA A 1 84 ? -11.664 -26.641 -11.547 1 88.31 84 ALA A CA 1
ATOM 635 C C . ALA A 1 84 ? -11.359 -25.531 -12.555 1 88.31 84 ALA A C 1
ATOM 637 O O . ALA A 1 84 ? -11.172 -24.375 -12.172 1 88.31 84 ALA A O 1
ATOM 638 N N . GLY A 1 85 ? -11.281 -25.906 -13.789 1 82.38 85 GLY A N 1
ATOM 639 C CA . GLY A 1 85 ? -10.984 -24.922 -14.828 1 82.38 85 GLY A CA 1
ATOM 640 C C . GLY A 1 85 ? -11.836 -23.672 -14.734 1 82.38 85 GLY A C 1
ATOM 641 O O . GLY A 1 85 ? -11.328 -22.562 -14.859 1 82.38 85 GLY A O 1
ATOM 642 N N . ARG A 1 86 ? -13.047 -23.875 -14.477 1 87.75 86 ARG A N 1
ATOM 643 C CA . ARG A 1 86 ? -13.984 -22.75 -14.461 1 87.75 86 ARG A CA 1
ATOM 644 C C . ARG A 1 86 ? -13.977 -22.062 -13.102 1 87.75 86 ARG A C 1
ATOM 646 O O . ARG A 1 86 ? -14.672 -21.062 -12.906 1 87.75 86 ARG A O 1
ATOM 653 N N . ALA A 1 87 ? -13.133 -22.547 -12.227 1 91.25 87 ALA A N 1
ATOM 654 C CA . ALA A 1 87 ? -13.109 -22 -10.867 1 91.25 87 ALA A CA 1
ATOM 655 C C . ALA A 1 87 ? -12.086 -20.875 -10.742 1 91.25 87 ALA A C 1
ATOM 657 O O . ALA A 1 87 ? -12.086 -20.141 -9.758 1 91.25 87 ALA A O 1
ATOM 658 N N . LEU A 1 88 ? -11.273 -20.719 -11.719 1 92.56 88 LEU A N 1
ATOM 659 C CA . LEU A 1 88 ? -10.234 -19.703 -11.625 1 92.56 88 LEU A CA 1
ATOM 660 C C . LEU A 1 88 ? -10.727 -18.359 -12.164 1 92.56 88 LEU A C 1
ATOM 662 O O . LEU A 1 88 ? -10.617 -17.344 -11.484 1 92.56 88 LEU A O 1
ATOM 666 N N . LEU A 1 89 ? -11.305 -18.391 -13.328 1 93.44 89 LEU A N 1
ATOM 667 C CA . LEU A 1 89 ? -11.812 -17.188 -13.984 1 93.44 89 LEU A CA 1
ATOM 668 C C . LEU A 1 89 ? -13.273 -17.375 -14.383 1 93.44 89 LEU A C 1
ATOM 670 O O . LEU A 1 89 ? -13.68 -18.453 -14.812 1 93.44 89 LEU A O 1
ATOM 674 N N . PRO A 1 90 ? -14.047 -16.266 -14.281 1 92.5 90 PRO A N 1
ATOM 675 C CA . PRO A 1 90 ? -15.43 -16.359 -14.742 1 92.5 90 PRO A CA 1
ATOM 676 C C . PRO A 1 90 ? -15.531 -16.672 -16.234 1 92.5 90 PRO A C 1
ATOM 678 O O . PRO A 1 90 ? -14.625 -16.344 -17 1 92.5 90 PRO A O 1
ATOM 681 N N . VAL A 1 91 ? -16.641 -17.25 -16.516 1 88.69 91 VAL A N 1
ATOM 682 C CA . VAL A 1 91 ? -16.922 -17.516 -17.922 1 88.69 91 VAL A CA 1
ATOM 683 C C . VAL A 1 91 ? -17.438 -16.25 -18.594 1 88.69 91 VAL A C 1
ATOM 685 O O . VAL A 1 91 ? -18.016 -15.391 -17.938 1 88.69 91 VAL A O 1
ATOM 688 N N . GLY A 1 92 ? -17.141 -16.031 -19.844 1 87.62 92 GLY A N 1
ATOM 689 C CA . GLY A 1 92 ? -17.719 -14.945 -20.609 1 87.62 92 GLY A CA 1
ATOM 690 C C . GLY A 1 92 ? -16.828 -13.719 -20.672 1 87.62 92 GLY A C 1
ATOM 691 O O . GLY A 1 92 ? -17.234 -12.672 -21.188 1 87.62 92 GLY A O 1
ATOM 692 N N . LEU A 1 93 ? -15.68 -13.867 -20.109 1 89.44 93 LEU A N 1
ATOM 693 C CA . LEU A 1 93 ? -14.75 -12.75 -20.203 1 89.44 93 LEU A CA 1
ATOM 694 C C . LEU A 1 93 ? -14.141 -12.664 -21.594 1 89.44 93 LEU A C 1
ATOM 696 O O . LEU A 1 93 ? -13.93 -13.695 -22.25 1 89.44 93 LEU A O 1
ATOM 700 N N . THR A 1 94 ? -13.906 -11.383 -22.016 1 89.06 94 THR A N 1
ATOM 701 C CA . THR A 1 94 ? -13.102 -11.219 -23.219 1 89.06 94 THR A CA 1
ATOM 702 C C . THR A 1 94 ? -11.664 -11.648 -22.969 1 89.06 94 THR A C 1
ATOM 704 O O . THR A 1 94 ? -11.25 -11.812 -21.812 1 89.06 94 THR A O 1
ATOM 707 N N . ASP A 1 95 ? -10.906 -11.875 -24.016 1 88 95 ASP A N 1
ATOM 708 C CA . ASP A 1 95 ? -9.516 -12.281 -23.891 1 88 95 ASP A CA 1
ATOM 709 C C . ASP A 1 95 ? -8.711 -11.25 -23.109 1 88 95 ASP A C 1
ATOM 711 O O . ASP A 1 95 ? -7.91 -11.609 -22.234 1 88 95 ASP A O 1
ATOM 715 N N . ASN A 1 96 ? -8.977 -9.984 -23.375 1 84.94 96 ASN A N 1
ATOM 716 C CA . ASN A 1 96 ? -8.273 -8.922 -22.656 1 84.94 96 ASN A CA 1
ATOM 717 C C . ASN A 1 96 ? -8.609 -8.93 -21.172 1 84.94 96 ASN A C 1
ATOM 719 O O . ASN A 1 96 ? -7.73 -8.766 -20.328 1 84.94 96 ASN A O 1
ATOM 723 N N . GLN A 1 97 ? -9.852 -9.195 -20.953 1 87.88 97 GLN A N 1
ATOM 724 C CA . GLN A 1 97 ? -10.281 -9.242 -19.562 1 87.88 97 GLN A CA 1
ATOM 725 C C . GLN A 1 97 ? -9.664 -10.438 -18.844 1 87.88 97 GLN A C 1
ATOM 727 O O . GLN A 1 97 ? -9.25 -10.32 -17.688 1 87.88 97 GLN A O 1
ATOM 732 N N . ARG A 1 98 ? -9.648 -11.508 -19.516 1 90.62 98 ARG A N 1
ATOM 733 C CA . ARG A 1 98 ? -9.07 -12.727 -18.953 1 90.62 98 ARG A CA 1
ATOM 734 C C . ARG A 1 98 ? -7.605 -12.516 -18.594 1 90.62 98 ARG A C 1
ATOM 736 O O . ARG A 1 98 ? -7.172 -12.875 -17.5 1 90.62 98 ARG A O 1
ATOM 743 N N . GLU A 1 99 ? -6.895 -11.93 -19.469 1 88.5 99 GLU A N 1
ATOM 744 C CA . GLU A 1 99 ? -5.473 -11.695 -19.25 1 88.5 99 GLU A CA 1
ATOM 745 C C . GLU A 1 99 ? -5.254 -10.711 -18.094 1 88.5 99 GLU A C 1
ATOM 747 O O . GLU A 1 99 ? -4.395 -10.938 -17.234 1 88.5 99 GLU A O 1
ATOM 752 N N . ARG A 1 100 ? -6.055 -9.773 -18.047 1 87.25 100 ARG A N 1
ATOM 753 C CA . ARG A 1 100 ? -5.906 -8.75 -17.016 1 87.25 100 ARG A CA 1
ATOM 754 C C . ARG A 1 100 ? -6.246 -9.305 -15.633 1 87.25 100 ARG A C 1
ATOM 756 O O . ARG A 1 100 ? -5.598 -8.961 -14.648 1 87.25 100 ARG A O 1
ATOM 763 N N . MET A 1 101 ? -7.238 -10.172 -15.594 1 92.25 101 MET A N 1
ATOM 764 C CA . MET A 1 101 ? -7.73 -10.664 -14.312 1 92.25 101 MET A CA 1
ATOM 765 C C . MET A 1 101 ? -6.938 -11.891 -13.867 1 92.25 101 MET A C 1
ATOM 767 O O . MET A 1 101 ? -7.07 -12.336 -12.719 1 92.25 101 MET A O 1
ATOM 771 N N . ALA A 1 102 ? -6.133 -12.398 -14.781 1 91.06 102 ALA A N 1
ATOM 772 C CA . ALA A 1 102 ? -5.41 -13.641 -14.5 1 91.06 102 ALA A CA 1
ATOM 773 C C . ALA A 1 102 ? -4.516 -13.484 -13.273 1 91.06 102 ALA A C 1
ATOM 775 O O . ALA A 1 102 ? -4.449 -14.383 -12.43 1 91.06 102 ALA A O 1
ATOM 776 N N . ARG A 1 103 ? -3.861 -12.359 -13.164 1 92.56 103 ARG A N 1
ATOM 777 C CA . ARG A 1 103 ? -2.984 -12.109 -12.023 1 92.56 103 ARG A CA 1
ATOM 778 C C . ARG A 1 103 ? -3.773 -12.086 -10.719 1 92.56 103 ARG A C 1
ATOM 780 O O . ARG A 1 103 ? -3.365 -12.703 -9.727 1 92.56 103 ARG A O 1
ATOM 787 N N . GLU A 1 104 ? -4.902 -11.383 -10.773 1 95.12 104 GLU A N 1
ATOM 788 C CA . GLU A 1 104 ? -5.766 -11.289 -9.602 1 95.12 104 GLU A CA 1
ATOM 789 C C . GLU A 1 104 ? -6.34 -12.656 -9.227 1 95.12 104 GLU A C 1
ATOM 791 O O . GLU A 1 104 ? -6.32 -13.047 -8.055 1 95.12 104 GLU A O 1
ATOM 796 N N . ALA A 1 105 ? -6.77 -13.391 -10.211 1 95 105 ALA A N 1
ATOM 797 C CA . ALA A 1 105 ? -7.328 -14.727 -10 1 95 105 ALA A CA 1
ATOM 798 C C . ALA A 1 105 ? -6.285 -15.672 -9.422 1 95 105 ALA A C 1
ATOM 800 O O . ALA A 1 105 ? -6.578 -16.438 -8.5 1 95 105 ALA A O 1
ATOM 801 N N . GLY A 1 106 ? -5.098 -15.602 -9.992 1 93.44 106 GLY A N 1
ATOM 802 C CA . GLY A 1 106 ? -4.012 -16.406 -9.469 1 93.44 106 GLY A CA 1
ATOM 803 C C . GLY A 1 106 ? -3.686 -16.094 -8.016 1 93.44 106 GLY A C 1
ATOM 804 O O . GLY A 1 106 ? -3.443 -17 -7.219 1 93.44 106 GLY A O 1
ATOM 805 N N . ALA A 1 107 ? -3.684 -14.844 -7.691 1 95.25 107 ALA A N 1
ATOM 806 C CA . ALA A 1 107 ? -3.408 -14.422 -6.32 1 95.25 107 ALA A CA 1
ATOM 807 C C . ALA A 1 107 ? -4.477 -14.945 -5.363 1 95.25 107 ALA A C 1
ATOM 809 O O . ALA A 1 107 ? -4.16 -15.406 -4.262 1 95.25 107 ALA A O 1
ATOM 810 N N . LEU A 1 108 ? -5.734 -14.875 -5.785 1 95.06 108 LEU A N 1
ATOM 811 C CA . LEU A 1 108 ? -6.832 -15.383 -4.965 1 95.06 108 LEU A CA 1
ATOM 812 C C . LEU A 1 108 ? -6.703 -16.891 -4.758 1 95.06 108 LEU A C 1
ATOM 814 O O . LEU A 1 108 ? -6.934 -17.391 -3.656 1 95.06 108 LEU A O 1
ATOM 818 N N . ALA A 1 109 ? -6.305 -17.562 -5.797 1 93.5 109 ALA A N 1
ATOM 819 C CA . ALA A 1 109 ? -6.125 -19 -5.707 1 93.5 109 ALA A CA 1
ATOM 820 C C . ALA A 1 109 ? -5.004 -19.359 -4.734 1 93.5 109 ALA A C 1
ATOM 822 O O . ALA A 1 109 ? -5.148 -20.266 -3.91 1 93.5 109 ALA A O 1
ATOM 823 N N . LEU A 1 110 ? -3.932 -18.656 -4.812 1 93 110 LEU A N 1
ATOM 824 C CA . LEU A 1 110 ? -2.793 -18.906 -3.936 1 93 110 LEU A CA 1
ATOM 825 C C . LEU A 1 110 ? -3.135 -18.562 -2.49 1 93 110 LEU A C 1
ATOM 827 O O . LEU A 1 110 ? -2.695 -19.25 -1.563 1 93 110 LEU A O 1
ATOM 831 N N . ALA A 1 111 ? -3.848 -17.5 -2.344 1 91.75 111 ALA A N 1
ATOM 832 C CA . ALA A 1 111 ? -4.273 -17.125 -0.999 1 91.75 111 ALA A CA 1
ATOM 833 C C . ALA A 1 111 ? -5.141 -18.219 -0.375 1 91.75 111 ALA A C 1
ATOM 835 O O . ALA A 1 111 ? -5.012 -18.531 0.812 1 91.75 111 ALA A O 1
ATOM 836 N N . ARG A 1 112 ? -6.008 -18.781 -1.155 1 88.75 112 ARG A N 1
ATOM 837 C CA . ARG A 1 112 ? -6.844 -19.891 -0.681 1 88.75 112 ARG A CA 1
ATOM 838 C C . ARG A 1 112 ? -5.996 -21.094 -0.315 1 88.75 112 ARG A C 1
ATOM 840 O O . ARG A 1 112 ? -6.262 -21.766 0.683 1 88.75 112 ARG A O 1
ATOM 847 N N . LEU A 1 113 ? -5.055 -21.344 -1.178 1 88 113 LEU A N 1
ATOM 848 C CA . LEU A 1 113 ? -4.145 -22.453 -0.919 1 88 113 LEU A CA 1
ATOM 849 C C . LEU A 1 113 ? -3.408 -22.266 0.402 1 88 113 LEU A C 1
ATOM 851 O O . LEU A 1 113 ? -3.248 -23.219 1.173 1 88 113 LEU A O 1
ATOM 855 N N . ARG A 1 114 ? -3.035 -21.062 0.697 1 86.5 114 ARG A N 1
ATOM 856 C CA . ARG A 1 114 ? -2.314 -20.734 1.923 1 86.5 114 ARG A CA 1
ATOM 857 C C . ARG A 1 114 ? -3.213 -20.891 3.145 1 86.5 114 ARG A C 1
ATOM 859 O O . ARG A 1 114 ? -2.764 -21.328 4.203 1 86.5 114 ARG A O 1
ATOM 866 N N . ALA A 1 115 ? -4.406 -20.469 3.014 1 82.5 115 ALA A N 1
ATOM 867 C CA . ALA A 1 115 ? -5.359 -20.516 4.121 1 82.5 115 ALA A CA 1
ATOM 868 C C . ALA A 1 115 ? -5.746 -21.953 4.441 1 82.5 115 ALA A C 1
ATOM 870 O O . ALA A 1 115 ? -6.16 -22.266 5.566 1 82.5 115 ALA A O 1
ATOM 871 N N . GLY A 1 116 ? -5.504 -22.859 3.59 1 72.81 116 GLY A N 1
ATOM 872 C CA . GLY A 1 116 ? -5.879 -24.25 3.801 1 72.81 116 GLY A CA 1
ATOM 873 C C . GLY A 1 116 ? -7.375 -24.484 3.674 1 72.81 116 GLY A C 1
ATOM 874 O O . GLY A 1 116 ? -8.148 -23.531 3.516 1 72.81 116 GLY A O 1
ATOM 875 N N . PRO A 1 117 ? -7.812 -25.734 3.506 1 60.88 117 PRO A N 1
ATOM 876 C CA . PRO A 1 117 ? -9.234 -26.062 3.385 1 60.88 117 PRO A CA 1
ATOM 877 C C . PRO A 1 117 ? -10.039 -25.641 4.613 1 60.88 117 PRO A C 1
ATOM 879 O O . PRO A 1 117 ? -9.516 -25.641 5.73 1 60.88 117 PRO A O 1
ATOM 882 N N . PRO A 1 118 ? -11.203 -24.938 4.301 1 53.59 118 PRO A N 1
ATOM 883 C CA . PRO A 1 118 ? -12.016 -24.672 5.484 1 53.59 118 PRO A CA 1
ATOM 884 C C . PRO A 1 118 ? -12.266 -25.922 6.328 1 53.59 118 PRO A C 1
ATOM 886 O O . PRO A 1 118 ? -12.258 -27.031 5.805 1 53.59 118 PRO A O 1
ATOM 889 N N . PRO A 1 119 ? -12.094 -25.734 7.609 1 48.06 119 PRO A N 1
ATOM 890 C CA . PRO A 1 119 ? -12.312 -26.922 8.422 1 48.06 119 PRO A CA 1
ATOM 891 C C . PRO A 1 119 ? -13.586 -27.672 8.031 1 48.06 119 PRO A C 1
ATOM 893 O O . PRO A 1 119 ? -14.586 -27.062 7.66 1 48.06 119 PRO A O 1
ATOM 896 N N . ARG A 1 120 ? -13.469 -28.891 7.516 1 41.62 120 ARG A N 1
ATOM 897 C CA . ARG A 1 120 ? -14.609 -29.75 7.207 1 41.62 120 ARG A CA 1
ATOM 898 C C . ARG A 1 120 ? -15.656 -29.688 8.312 1 41.62 120 ARG A C 1
ATOM 900 O O . ARG A 1 120 ? -15.312 -29.578 9.492 1 41.62 120 ARG A O 1
ATOM 907 N N . ALA A 1 121 ? -16.953 -29.469 7.938 1 39.44 121 ALA A N 1
ATOM 908 C CA . ALA A 1 121 ? -18.109 -29.516 8.836 1 39.44 121 ALA A CA 1
ATOM 909 C C . ALA A 1 121 ? -18 -30.672 9.828 1 39.44 121 ALA A C 1
ATOM 911 O O . ALA A 1 121 ? -18.391 -30.531 10.984 1 39.44 121 ALA A O 1
ATOM 912 N N . GLU A 1 122 ? -17.578 -31.719 9.445 1 40.31 122 GLU A N 1
ATOM 913 C CA . GLU A 1 122 ? -17.578 -32.938 10.266 1 40.31 122 GLU A CA 1
ATOM 914 C C . GLU A 1 122 ? -16.641 -32.781 11.469 1 40.31 122 GLU A C 1
ATOM 916 O O . GLU A 1 122 ? -16.922 -33.312 12.547 1 40.31 122 GLU A O 1
ATOM 921 N N . ALA A 1 123 ? -15.523 -32.156 11.336 1 39.59 123 ALA A N 1
ATOM 922 C CA . ALA A 1 123 ? -14.648 -31.984 12.492 1 39.59 123 ALA A CA 1
ATOM 923 C C . ALA A 1 123 ? -15.242 -30.969 13.469 1 39.59 123 ALA A C 1
ATOM 925 O O . ALA A 1 123 ? -15.094 -31.109 14.68 1 39.59 123 ALA A O 1
ATOM 926 N N . LEU A 1 124 ? -15.805 -29.875 12.961 1 37.31 124 LEU A N 1
ATOM 927 C CA . LEU A 1 124 ? -16.5 -28.953 13.844 1 37.31 124 LEU A CA 1
ATOM 928 C C . LEU A 1 124 ? -17.719 -29.609 14.477 1 37.31 124 LEU A C 1
ATOM 930 O O . LEU A 1 124 ? -18.109 -29.25 15.594 1 37.31 124 LEU A O 1
ATOM 934 N N . ALA A 1 125 ? -18.422 -30.484 13.789 1 38.12 125 ALA A N 1
ATOM 935 C CA . ALA A 1 125 ? -19.469 -31.297 14.398 1 38.12 125 ALA A CA 1
ATOM 936 C C . ALA A 1 125 ? -18.891 -32.219 15.477 1 38.12 125 ALA A C 1
ATOM 938 O O . ALA A 1 125 ? -19.547 -32.5 16.469 1 38.12 125 ALA A O 1
ATOM 939 N N . ARG A 1 126 ? -17.703 -32.688 15.219 1 39.34 126 ARG A N 1
ATOM 940 C CA . ARG A 1 126 ? -17.125 -33.562 16.25 1 39.34 126 ARG A CA 1
ATOM 941 C C . ARG A 1 126 ? -16.656 -32.75 17.453 1 39.34 126 ARG A C 1
ATOM 943 O O . ARG A 1 126 ? -16.406 -33.281 18.516 1 39.34 126 ARG A O 1
ATOM 950 N N . ALA A 1 127 ? -16.297 -31.422 17.125 1 38.62 127 ALA A N 1
ATOM 951 C CA . ALA A 1 127 ? -15.867 -30.641 18.281 1 38.62 127 ALA A CA 1
ATOM 952 C C . ALA A 1 127 ? -17.062 -30.125 19.062 1 38.62 127 ALA A C 1
ATOM 954 O O . ALA A 1 127 ? -16.906 -29.406 20.047 1 38.62 127 ALA A O 1
ATOM 955 N N . THR A 1 128 ? -18.172 -30 18.453 1 34.91 128 THR A N 1
ATOM 956 C CA . THR A 1 128 ? -19.281 -29.734 19.359 1 34.91 128 THR A CA 1
ATOM 957 C C . THR A 1 128 ? -19.453 -30.875 20.359 1 34.91 128 THR A C 1
ATOM 959 O O . THR A 1 128 ? -19.656 -32.031 19.969 1 34.91 128 THR A O 1
ATOM 962 N N . PRO A 1 129 ? -18.922 -30.688 21.453 1 31.89 129 PRO A N 1
ATOM 963 C CA . PRO A 1 129 ? -19.109 -31.797 22.391 1 31.89 129 PRO A CA 1
ATOM 964 C C . PRO A 1 129 ? -20.516 -32.375 22.344 1 31.89 129 PRO A C 1
ATOM 966 O O . PRO A 1 129 ? -21.5 -31.625 22.312 1 31.89 129 PRO A O 1
ATOM 969 N N . ALA A 1 130 ? -20.703 -33.406 21.484 1 33.53 130 ALA A N 1
ATOM 970 C CA . ALA A 1 130 ? -21.969 -34.094 21.656 1 33.53 130 ALA A CA 1
ATOM 971 C C . ALA A 1 130 ? -22.453 -34 23.109 1 33.53 130 ALA A C 1
ATOM 973 O O . ALA A 1 130 ? -21.688 -34.219 24.031 1 33.53 130 ALA A O 1
ATOM 974 N N . ARG A 1 131 ? -23.328 -33.125 23.328 1 31.03 131 ARG A N 1
ATOM 975 C CA . ARG A 1 131 ? -23.938 -33.188 24.656 1 31.03 131 ARG A CA 1
ATOM 976 C C . ARG A 1 131 ? -24.172 -34.656 25.047 1 31.03 131 ARG A C 1
ATOM 978 O O . ARG A 1 131 ? -24.766 -35.406 24.297 1 31.03 131 ARG A O 1
ATOM 985 N N . PRO A 1 132 ? -23.453 -35.188 25.984 1 29.2 132 PRO A N 1
ATOM 986 C CA . PRO A 1 132 ? -23.734 -36.562 26.391 1 29.2 132 PRO A CA 1
ATOM 987 C C . PRO A 1 132 ? -25.234 -36.844 26.562 1 29.2 132 PRO A C 1
ATOM 989 O O . PRO A 1 132 ? -25.922 -36.094 27.266 1 29.2 132 PRO A O 1
ATOM 992 N N . VAL A 1 133 ? -25.906 -37 25.391 1 30.78 133 VAL A N 1
ATOM 993 C CA . VAL A 1 133 ? -27.281 -37.406 25.672 1 30.78 133 VAL A CA 1
ATOM 994 C C . VAL A 1 133 ? -27.266 -38.5 26.734 1 30.78 133 VAL A C 1
ATOM 996 O O . VAL A 1 133 ? -26.453 -39.438 26.672 1 30.78 133 VAL A O 1
ATOM 999 N N . PRO A 1 134 ? -27.875 -38.219 27.844 1 27.98 134 PRO A N 1
ATOM 1000 C CA . PRO A 1 134 ? -27.844 -39.219 28.906 1 27.98 134 PRO A CA 1
ATOM 1001 C C . PRO A 1 134 ? -28.266 -40.594 28.438 1 27.98 134 PRO A C 1
ATOM 1003 O O . PRO A 1 134 ? -29.188 -40.719 27.625 1 27.98 134 PRO A O 1
ATOM 1006 N N . SER A 1 135 ? -27.234 -41.469 28.078 1 25.16 135 SER A N 1
ATOM 1007 C CA . SER A 1 135 ? -27.422 -42.844 27.625 1 25.16 135 SER A CA 1
ATOM 1008 C C . SER A 1 135 ? -28.516 -43.562 28.438 1 25.16 135 SER A C 1
ATOM 1010 O O . SER A 1 135 ? -28.516 -43.5 29.672 1 25.16 135 SER A O 1
ATOM 1012 N N . PRO A 1 136 ? -29.75 -43.5 27.891 1 26.64 136 PRO A N 1
ATOM 1013 C CA . PRO A 1 136 ? -30.734 -44.281 28.609 1 26.64 136 PRO A CA 1
ATOM 1014 C C . PRO A 1 136 ? -30.203 -45.625 29.078 1 26.64 136 PRO A C 1
ATOM 1016 O O . PRO A 1 136 ? -29.188 -46.125 28.547 1 26.64 136 PRO A O 1
ATOM 1019 N N . GLY A 1 137 ? -30.766 -46.094 30.219 1 22.5 137 GLY A N 1
ATOM 1020 C CA . GLY A 1 137 ? -30.516 -47.281 31.062 1 22.5 137 GLY A CA 1
ATOM 1021 C C . GLY A 1 137 ? -30.344 -48.562 30.25 1 22.5 137 GLY A C 1
ATOM 1022 O O . GLY A 1 137 ? -30.641 -48.594 29.062 1 22.5 137 GLY A O 1
ATOM 1023 N N . ASP A 1 138 ? -29.875 -49.625 30.938 1 21.66 138 ASP A N 1
ATOM 1024 C CA . ASP A 1 138 ? -29.141 -50.875 30.953 1 21.66 138 ASP A CA 1
ATOM 1025 C C . ASP A 1 138 ? -29.938 -52 30.281 1 21.66 138 ASP A C 1
ATOM 1027 O O . ASP A 1 138 ? -29.547 -53.156 30.328 1 21.66 138 ASP A O 1
ATOM 1031 N N . SER A 1 139 ? -31.188 -51.688 29.766 1 21.88 139 SER A N 1
ATOM 1032 C CA . SER A 1 139 ? -31.844 -53 29.922 1 21.88 139 SER A CA 1
ATOM 1033 C C . SER A 1 139 ? -31.234 -54.031 29.016 1 21.88 139 SER A C 1
ATOM 1035 O O . SER A 1 139 ? -31.328 -53.938 27.781 1 21.88 139 SER A O 1
ATOM 1037 N N . ALA A 1 140 ? -30.109 -54.594 29.344 1 23.16 140 ALA A N 1
ATOM 1038 C CA . ALA A 1 140 ? -29.156 -55.5 28.688 1 23.16 140 ALA A CA 1
ATOM 1039 C C . ALA A 1 140 ? -29.844 -56.812 28.297 1 23.16 140 ALA A C 1
ATOM 1041 O O . ALA A 1 140 ? -29.188 -57.75 27.797 1 23.16 140 ALA A O 1
ATOM 1042 N N . ASN A 1 141 ? -31.172 -57.031 28.484 1 18.73 141 ASN A N 1
ATOM 1043 C CA . ASN A 1 141 ? -31.25 -58.469 28.812 1 18.73 141 ASN A CA 1
ATOM 1044 C C . ASN A 1 141 ? -30.797 -59.312 27.641 1 18.73 141 ASN A C 1
ATOM 1046 O O . ASN A 1 141 ? -30.469 -60.5 27.812 1 18.73 141 ASN A O 1
ATOM 1050 N N . ARG A 1 142 ? -30.984 -58.812 26.406 1 19.59 142 ARG A N 1
ATOM 1051 C CA . ARG A 1 142 ? -31.469 -59.906 25.594 1 19.59 142 ARG A CA 1
ATOM 1052 C C . ARG A 1 142 ? -30.391 -60.969 25.406 1 19.59 142 ARG A C 1
ATOM 1054 O O . ARG A 1 142 ? -29.188 -60.656 25.453 1 19.59 142 ARG A O 1
ATOM 1061 N N . ALA A 1 143 ? -30.859 -62.219 24.922 1 20.58 143 ALA A N 1
ATOM 1062 C CA . ALA A 1 143 ? -30.641 -63.656 24.828 1 20.58 143 ALA A CA 1
ATOM 1063 C C . ALA A 1 143 ? -29.5 -63.969 23.859 1 20.58 143 ALA A C 1
ATOM 1065 O O . ALA A 1 143 ? -29.422 -63.406 22.766 1 20.58 143 ALA A O 1
ATOM 1066 N N . THR A 1 144 ? -28.328 -64.375 24.391 1 21.52 144 THR A N 1
ATOM 1067 C CA . THR A 1 144 ? -26.969 -64.75 24.016 1 21.52 144 THR A CA 1
ATOM 1068 C C . THR A 1 144 ? -27 -65.875 22.969 1 21.52 144 THR A C 1
ATOM 1070 O O . THR A 1 144 ? -25.953 -66.312 22.5 1 21.52 144 THR A O 1
ATOM 1073 N N . GLN A 1 145 ? -28.078 -66.062 22.047 1 20.11 145 GLN A N 1
ATOM 1074 C CA . GLN A 1 145 ? -28.031 -67.438 21.594 1 20.11 145 GLN A CA 1
ATOM 1075 C C . GLN A 1 145 ? -26.719 -67.75 20.875 1 20.11 145 GLN A C 1
ATOM 1077 O O . GLN A 1 145 ? -26.188 -66.875 20.156 1 20.11 145 GLN A O 1
ATOM 1082 N N . PRO A 1 146 ? -26.016 -68.812 21.312 1 22.78 146 PRO A N 1
ATOM 1083 C CA . PRO A 1 146 ? -24.672 -69.312 21.062 1 22.78 146 PRO A CA 1
ATOM 1084 C C . PRO A 1 146 ? -24.469 -69.75 19.609 1 22.78 146 PRO A C 1
ATOM 1086 O O . PRO A 1 146 ? -25.062 -70.75 19.172 1 22.78 146 PRO A O 1
ATOM 1089 N N . ALA A 1 147 ? -24.906 -69 18.547 1 21.95 147 ALA A N 1
ATOM 1090 C CA . ALA A 1 147 ? -24.953 -69.812 17.359 1 21.95 147 ALA A CA 1
ATOM 1091 C C . ALA A 1 147 ? -23.609 -70.5 17.078 1 21.95 147 ALA A C 1
ATOM 1093 O O . ALA A 1 147 ? -22.562 -70 17.516 1 21.95 147 ALA A O 1
ATOM 1094 N N . PRO A 1 148 ? -23.672 -71.688 16.391 1 24.92 148 PRO A N 1
ATOM 1095 C CA . PRO A 1 148 ? -22.781 -72.812 16.219 1 24.92 148 PRO A CA 1
ATOM 1096 C C . PRO A 1 148 ? -21.516 -72.5 15.406 1 24.92 148 PRO A C 1
ATOM 1098 O O . PRO A 1 148 ? -21.5 -71.5 14.688 1 24.92 148 PRO A O 1
ATOM 1101 N N . PRO A 1 149 ? -20.391 -73.125 15.719 1 24.61 149 PRO A N 1
ATOM 1102 C CA . PRO A 1 149 ? -18.969 -73 15.453 1 24.61 149 PRO A CA 1
ATOM 1103 C C . PRO A 1 149 ? -18.609 -73.188 13.977 1 24.61 149 PRO A C 1
ATOM 1105 O O . PRO A 1 149 ? -17.438 -73.312 13.633 1 24.61 149 PRO A O 1
ATOM 1108 N N . PRO A 1 150 ? -19.297 -72.5 12.938 1 22.02 150 PRO A N 1
ATOM 1109 C CA . PRO A 1 150 ? -18.969 -73.188 11.703 1 22.02 150 PRO A CA 1
ATOM 1110 C C . PRO A 1 150 ? -17.469 -73.312 11.461 1 22.02 150 PRO A C 1
ATOM 1112 O O . PRO A 1 150 ? -16.688 -72.5 11.992 1 22.02 150 PRO A O 1
ATOM 1115 N N . ARG A 1 151 ? -16.938 -74.375 10.789 1 22.09 151 ARG A N 1
ATOM 1116 C CA . ARG A 1 151 ? -15.766 -75.25 10.531 1 22.09 151 ARG A CA 1
ATOM 1117 C C . ARG A 1 151 ? -14.773 -74.5 9.617 1 22.09 151 ARG A C 1
ATOM 1119 O O . ARG A 1 151 ? -13.57 -74.75 9.664 1 22.09 151 ARG A O 1
ATOM 1126 N N . GLY A 1 152 ? -15.242 -73.5 8.773 1 20.91 152 GLY A N 1
ATOM 1127 C CA . GLY A 1 152 ? -14.57 -73.75 7.5 1 20.91 152 GLY A CA 1
ATOM 1128 C C . GLY A 1 152 ? -13.102 -73.438 7.523 1 20.91 152 GLY A C 1
ATOM 1129 O O . GLY A 1 152 ? -12.633 -72.75 8.445 1 20.91 152 GLY A O 1
ATOM 1130 N N . ALA A 1 153 ? -12.281 -74.062 6.516 1 22.72 153 ALA A N 1
ATOM 1131 C CA . ALA A 1 153 ? -10.93 -74.438 6.102 1 22.72 153 ALA A CA 1
ATOM 1132 C C . ALA A 1 153 ? -10.125 -73.188 5.75 1 22.72 153 ALA A C 1
ATOM 1134 O O . ALA A 1 153 ? -10.648 -72.25 5.109 1 22.72 153 ALA A O 1
ATOM 1135 N N . GLN A 1 154 ? -9.086 -72.875 6.543 1 20.8 154 GLN A N 1
ATOM 1136 C CA . GLN A 1 154 ? -8.117 -71.812 6.633 1 20.8 154 GLN A CA 1
ATOM 1137 C C . GLN A 1 154 ? -7.211 -71.75 5.406 1 20.8 154 GLN A C 1
ATOM 1139 O O . GLN A 1 154 ? -6.055 -72.188 5.477 1 20.8 154 GLN A O 1
ATOM 1144 N N . THR A 1 155 ? -7.625 -72.125 4.172 1 23.5 155 THR A N 1
ATOM 1145 C CA . THR A 1 155 ? -6.422 -72.25 3.359 1 23.5 155 THR A CA 1
ATOM 1146 C C . THR A 1 155 ? -5.641 -70.938 3.299 1 23.5 155 THR A C 1
ATOM 1148 O O . THR A 1 155 ? -6.234 -69.875 3.201 1 23.5 155 THR A O 1
ATOM 1151 N N . ASP A 1 156 ? -4.43 -70.875 3.883 1 22.33 156 ASP A N 1
ATOM 1152 C CA . ASP A 1 156 ? -3.4 -69.875 4.074 1 22.33 156 ASP A CA 1
ATOM 1153 C C . ASP A 1 156 ? -2.871 -69.375 2.73 1 22.33 156 ASP A C 1
ATOM 1155 O O . ASP A 1 156 ? -2.117 -70.062 2.053 1 22.33 156 ASP A O 1
ATOM 1159 N N . ARG A 1 157 ? -3.639 -69 1.679 1 23.16 157 ARG A N 1
ATOM 1160 C CA . ARG A 1 157 ? -2.873 -68.625 0.506 1 23.16 157 ARG A CA 1
ATOM 1161 C C . ARG A 1 157 ? -1.946 -67.438 0.837 1 23.16 157 ARG A C 1
ATOM 1163 O O . ARG A 1 157 ? -2.363 -66.5 1.473 1 23.16 157 ARG A O 1
ATOM 1170 N N . ALA A 1 158 ? -0.615 -67.688 0.936 1 24.94 158 ALA A N 1
ATOM 1171 C CA . ALA A 1 158 ? 0.573 -66.812 1.041 1 24.94 158 ALA A CA 1
ATOM 1172 C C . ALA A 1 158 ? 0.534 -65.688 0.019 1 24.94 158 ALA A C 1
ATOM 1174 O O . ALA A 1 158 ? 0.583 -65.938 -1.188 1 24.94 158 ALA A O 1
ATOM 1175 N N . THR A 1 159 ? -0.336 -64.75 0.174 1 24.52 159 THR A N 1
ATOM 1176 C CA . THR A 1 159 ? -0.259 -63.656 -0.812 1 24.52 159 THR A CA 1
ATOM 1177 C C . THR A 1 159 ? 1.132 -63.031 -0.821 1 24.52 159 THR A C 1
ATOM 1179 O O . THR A 1 159 ? 1.631 -62.594 0.221 1 24.52 159 THR A O 1
ATOM 1182 N N . LYS A 1 160 ? 2.072 -63.438 -1.692 1 27.03 160 LYS A N 1
ATOM 1183 C CA . LYS A 1 160 ? 3.332 -62.781 -2.045 1 27.03 160 LYS A CA 1
ATOM 1184 C C . LYS A 1 160 ? 3.156 -61.281 -2.176 1 27.03 160 LYS A C 1
ATOM 1186 O O . LYS A 1 160 ? 2.281 -60.812 -2.906 1 27.03 160 LYS A O 1
ATOM 1191 N N . ALA A 1 161 ? 3.613 -60.594 -1.14 1 26.52 161 ALA A N 1
ATOM 1192 C CA . ALA A 1 161 ? 3.666 -59.125 -1.093 1 26.52 161 ALA A CA 1
ATOM 1193 C C . ALA A 1 161 ? 4.32 -58.562 -2.352 1 26.52 161 ALA A C 1
ATOM 1195 O O . ALA A 1 161 ? 5.379 -59.031 -2.77 1 26.52 161 ALA A O 1
ATOM 1196 N N . ALA A 1 162 ? 3.488 -58.188 -3.254 1 28.25 162 ALA A N 1
ATOM 1197 C CA . ALA A 1 162 ? 3.969 -57.406 -4.398 1 28.25 162 ALA A CA 1
ATOM 1198 C C . ALA A 1 162 ? 5.039 -56.406 -3.975 1 28.25 162 ALA A C 1
ATOM 1200 O O . ALA A 1 162 ? 5.051 -55.938 -2.832 1 28.25 162 ALA A O 1
ATOM 1201 N N . PRO A 1 163 ? 6.215 -56.438 -4.629 1 30.14 163 PRO A N 1
ATOM 1202 C CA . PRO A 1 163 ? 7.285 -55.469 -4.359 1 30.14 163 PRO A CA 1
ATOM 1203 C C . PRO A 1 163 ? 6.754 -54.062 -4.008 1 30.14 163 PRO A C 1
ATOM 1205 O O . PRO A 1 163 ? 5.625 -53.719 -4.363 1 30.14 163 PRO A O 1
ATOM 1208 N N . ASP A 1 164 ? 7.297 -53.438 -2.955 1 30.48 164 ASP A N 1
ATOM 1209 C CA . ASP A 1 164 ? 7.07 -52.062 -2.525 1 30.48 164 ASP A CA 1
ATOM 1210 C C . ASP A 1 164 ? 6.891 -51.156 -3.725 1 30.48 164 ASP A C 1
ATOM 1212 O O . ASP A 1 164 ? 7.82 -50.969 -4.512 1 30.48 164 ASP A O 1
ATOM 1216 N N . ALA A 1 165 ? 5.82 -51.188 -4.402 1 32.03 165 ALA A N 1
ATOM 1217 C CA . ALA A 1 165 ? 5.551 -50.094 -5.344 1 32.03 165 ALA A CA 1
ATOM 1218 C C . ALA A 1 165 ? 6.027 -48.75 -4.789 1 32.03 165 ALA A C 1
ATOM 1220 O O . ALA A 1 165 ? 5.559 -48.312 -3.738 1 32.03 165 ALA 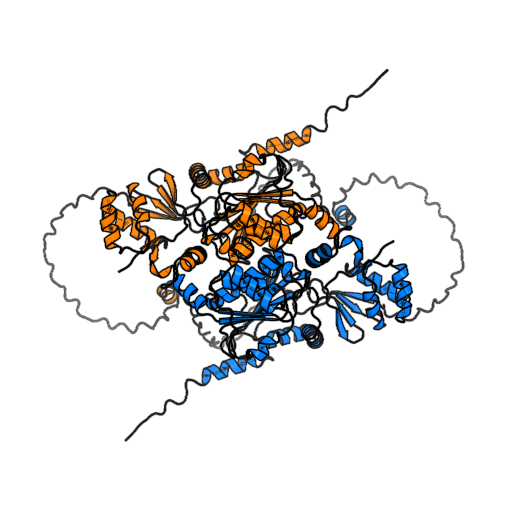A O 1
ATOM 1221 N N . ALA A 1 166 ? 7.32 -48.344 -4.973 1 36.78 166 ALA A N 1
ATOM 1222 C CA . ALA A 1 166 ? 7.762 -46.969 -4.766 1 36.78 166 ALA A CA 1
ATOM 1223 C C . ALA A 1 166 ? 6.613 -46 -4.98 1 36.78 166 ALA A C 1
ATOM 1225 O O . ALA A 1 166 ? 5.996 -45.969 -6.051 1 36.78 166 ALA A O 1
ATOM 1226 N N . LEU A 1 167 ? 5.801 -45.75 -4.082 1 40.47 167 LEU A N 1
ATOM 1227 C CA . LEU A 1 167 ? 4.727 -44.75 -4.082 1 40.47 167 LEU A CA 1
ATOM 1228 C C . LEU A 1 167 ? 5.098 -43.562 -4.938 1 40.47 167 LEU A C 1
ATOM 1230 O O . LEU A 1 167 ? 5.945 -42.75 -4.547 1 40.47 167 LEU A O 1
ATOM 1234 N N . THR A 1 168 ? 5.066 -43.688 -6.223 1 49.03 168 THR A N 1
ATOM 1235 C CA . THR A 1 168 ? 5.145 -42.75 -7.328 1 49.03 168 THR A CA 1
ATOM 1236 C C . THR A 1 168 ? 4.016 -41.719 -7.242 1 49.03 168 THR A C 1
ATOM 1238 O O . THR A 1 168 ? 2.852 -42.094 -7.062 1 49.03 168 THR A O 1
ATOM 1241 N N . GLY A 1 169 ? 4.332 -40.5 -6.879 1 54.88 169 GLY A N 1
ATOM 1242 C CA . GLY A 1 169 ? 3.51 -39.312 -6.953 1 54.88 169 GLY A CA 1
ATOM 1243 C C . GLY A 1 169 ? 3.189 -38.719 -5.594 1 54.88 169 GLY A C 1
ATOM 1244 O O . GLY A 1 169 ? 2.027 -38.438 -5.285 1 54.88 169 GLY A O 1
ATOM 1245 N N . ARG A 1 170 ? 4.129 -38.75 -4.699 1 57.56 170 ARG A N 1
ATOM 1246 C CA . ARG A 1 170 ? 3.898 -38.156 -3.4 1 57.56 170 ARG A CA 1
ATOM 1247 C C . ARG A 1 170 ? 4.184 -36.656 -3.451 1 57.56 170 ARG A C 1
ATOM 1249 O O . ARG A 1 170 ? 5.16 -36.219 -4.066 1 57.56 170 ARG A O 1
ATOM 1256 N N . ALA A 1 171 ? 3.236 -35.875 -2.979 1 64.31 171 ALA A N 1
ATOM 1257 C CA . ALA A 1 171 ? 3.373 -34.438 -2.783 1 64.31 171 ALA A CA 1
ATOM 1258 C C . ALA A 1 171 ? 3.629 -34.125 -1.315 1 64.31 171 ALA A C 1
ATOM 1260 O O . ALA A 1 171 ? 2.939 -34.625 -0.428 1 64.31 171 ALA A O 1
ATOM 1261 N N . THR A 1 172 ? 4.754 -33.562 -1.054 1 70 172 THR A N 1
ATOM 1262 C CA . THR A 1 172 ? 5.07 -33.125 0.301 1 70 172 THR A CA 1
ATOM 1263 C C . THR A 1 172 ? 5.332 -31.625 0.335 1 70 172 THR A C 1
ATOM 1265 O O . THR A 1 172 ? 5.758 -31.047 -0.663 1 70 172 THR A O 1
ATOM 1268 N N . LYS A 1 173 ? 4.953 -31.078 1.502 1 63.75 173 LYS A N 1
ATOM 1269 C CA . LYS A 1 173 ? 5.293 -29.672 1.694 1 63.75 173 LYS A CA 1
ATOM 1270 C C . LYS A 1 173 ? 6.809 -29.469 1.723 1 63.75 173 LYS A C 1
ATOM 1272 O O . LYS A 1 173 ? 7.527 -30.234 2.367 1 63.75 173 LYS A O 1
ATOM 1277 N N . ALA A 1 174 ? 7.184 -28.469 0.977 1 60.06 174 ALA A N 1
ATOM 1278 C CA . ALA A 1 174 ? 8.617 -28.203 0.872 1 60.06 174 ALA A CA 1
ATOM 1279 C C . ALA A 1 174 ? 9.148 -27.562 2.148 1 60.06 174 ALA A C 1
ATOM 1281 O O . ALA A 1 174 ? 8.516 -26.672 2.715 1 60.06 174 ALA A O 1
ATOM 1282 N N . ALA A 1 175 ? 10.164 -28.047 2.764 1 55.75 175 ALA A N 1
ATOM 1283 C CA . ALA A 1 175 ? 10.883 -27.375 3.84 1 55.75 175 ALA A CA 1
ATOM 1284 C C . ALA A 1 175 ? 11.828 -26.312 3.285 1 55.75 175 ALA A C 1
ATOM 1286 O O . ALA A 1 175 ? 12.992 -26.594 2.996 1 55.75 175 ALA A O 1
ATOM 1287 N N . LEU A 1 176 ? 11.266 -25.172 3.057 1 63.56 176 LEU A N 1
ATOM 1288 C CA . LEU A 1 176 ? 12.055 -24.141 2.381 1 63.56 176 LEU A CA 1
ATOM 1289 C C . LEU A 1 176 ? 12.758 -23.234 3.391 1 63.56 176 LEU A C 1
ATOM 1291 O O . LEU A 1 176 ? 12.266 -23.031 4.5 1 63.56 176 LEU A O 1
ATOM 1295 N N . PRO A 1 177 ? 13.922 -22.844 3.033 1 52.94 177 PRO A N 1
ATOM 1296 C CA . PRO A 1 177 ? 14.789 -22.125 3.961 1 52.94 177 PRO A CA 1
ATOM 1297 C C . PRO A 1 177 ? 14.141 -20.859 4.508 1 52.94 177 PRO A C 1
ATOM 1299 O O . PRO A 1 177 ? 14.547 -20.344 5.562 1 52.94 177 PRO A O 1
ATOM 1302 N N . ASP A 1 178 ? 13.242 -20.406 3.83 1 61.72 178 ASP A N 1
ATOM 1303 C CA . ASP A 1 178 ? 12.695 -19.141 4.273 1 61.72 178 ASP A CA 1
ATOM 1304 C C . ASP A 1 178 ? 11.477 -19.344 5.176 1 61.72 178 ASP A C 1
ATOM 1306 O O . ASP A 1 178 ? 10.695 -18.422 5.391 1 61.72 178 ASP A O 1
ATOM 1310 N N . ALA A 1 179 ? 11.328 -20.5 5.574 1 53.38 179 ALA A N 1
ATOM 1311 C CA . ALA A 1 179 ? 10.242 -20.75 6.52 1 53.38 179 ALA A CA 1
ATOM 1312 C C . ALA A 1 179 ? 10.508 -20.062 7.855 1 53.38 179 ALA A C 1
ATOM 1314 O O . ALA A 1 179 ? 11.633 -20.109 8.359 1 53.38 179 ALA A O 1
ATOM 1315 N N . ALA A 1 180 ? 9.562 -19.219 8.328 1 49 180 ALA A N 1
ATOM 1316 C CA . ALA A 1 180 ? 9.68 -18.422 9.539 1 49 180 ALA A CA 1
ATOM 1317 C C . ALA A 1 180 ? 10.039 -19.281 10.742 1 49 180 ALA A C 1
ATOM 1319 O O . ALA A 1 180 ? 9.336 -20.25 11.055 1 49 180 ALA A O 1
ATOM 1320 N N . GLN A 1 181 ? 11.289 -19.438 11.117 1 37.44 181 GLN A N 1
ATOM 1321 C CA . GLN A 1 181 ? 11.43 -19.797 12.523 1 37.44 181 GLN A CA 1
ATOM 1322 C C . GLN A 1 181 ? 10.789 -18.75 13.43 1 37.44 181 GLN A C 1
ATOM 1324 O O . GLN A 1 181 ? 11.172 -17.578 13.398 1 37.44 181 GLN A O 1
ATOM 1329 N N . THR A 1 182 ? 9.555 -19 13.68 1 36.66 182 THR A N 1
ATOM 1330 C CA . THR A 1 182 ? 9.102 -18.125 14.75 1 36.66 182 THR A CA 1
ATOM 1331 C C . THR A 1 182 ? 10.195 -17.953 15.805 1 36.66 182 THR A C 1
ATOM 1333 O O . THR A 1 182 ? 10.688 -18.938 16.359 1 36.66 182 THR A O 1
ATOM 1336 N N . ASP A 1 183 ? 10.844 -17.094 15.695 1 31.73 183 ASP A N 1
ATOM 1337 C CA . ASP A 1 183 ? 11.758 -16.812 16.797 1 31.73 183 ASP A CA 1
ATOM 1338 C C . ASP A 1 183 ? 11.047 -16.922 18.141 1 31.73 183 ASP A C 1
ATOM 1340 O O . ASP A 1 183 ? 10.242 -16.062 18.5 1 31.73 183 ASP A O 1
ATOM 1344 N N . ARG A 1 184 ? 10.562 -18.109 18.531 1 29.72 184 ARG A N 1
ATOM 1345 C CA . ARG A 1 184 ? 10.289 -18.203 19.953 1 29.72 184 ARG A CA 1
ATOM 1346 C C . ARG A 1 184 ? 11.461 -17.688 20.781 1 29.72 184 ARG A C 1
ATOM 1348 O O . ARG A 1 184 ? 12.586 -18.172 20.641 1 29.72 184 ARG A O 1
ATOM 1355 N N . ALA A 1 185 ? 11.273 -16.5 21.219 1 29.34 185 ALA A N 1
ATOM 1356 C CA . ALA A 1 185 ? 12.188 -16.141 22.312 1 29.34 185 ALA A CA 1
ATOM 1357 C C . ALA A 1 185 ? 12.492 -17.328 23.203 1 29.34 185 ALA A C 1
ATOM 1359 O O . ALA A 1 185 ? 11.594 -17.875 23.844 1 29.34 185 ALA A O 1
ATOM 1360 N N . THR A 1 186 ? 13.32 -18.328 22.766 1 29.42 186 THR A N 1
ATOM 1361 C CA . THR A 1 186 ? 13.828 -19.312 23.703 1 29.42 186 THR A CA 1
ATOM 1362 C C . THR A 1 186 ? 14.125 -18.672 25.062 1 29.42 186 THR A C 1
ATOM 1364 O O . THR A 1 186 ? 14.961 -17.766 25.156 1 29.42 186 THR A O 1
ATOM 1367 N N . GLN A 1 187 ? 13.109 -18.688 25.875 1 26.27 187 GLN A N 1
ATOM 1368 C CA . GLN A 1 187 ? 13.398 -18.406 27.266 1 26.27 187 GLN A CA 1
ATOM 1369 C C . GLN A 1 187 ? 14.625 -19.172 27.75 1 26.27 187 GLN A C 1
ATOM 1371 O O . GLN A 1 187 ? 14.695 -20.391 27.609 1 26.27 187 GLN A O 1
ATOM 1376 N N . PRO A 1 188 ? 15.703 -18.547 27.766 1 29.12 188 PRO A N 1
ATOM 1377 C CA . PRO A 1 188 ? 16.891 -19.234 28.266 1 29.12 188 PRO A CA 1
ATOM 1378 C C . PRO A 1 188 ? 16.609 -20.062 29.516 1 29.12 188 PRO A C 1
ATOM 1380 O O . PRO A 1 188 ? 15.805 -19.656 30.344 1 29.12 188 PRO A O 1
ATOM 1383 N N . ALA A 1 189 ? 16.625 -21.312 29.375 1 29.02 189 ALA A N 1
ATOM 1384 C CA . ALA A 1 189 ? 16.469 -22.234 30.5 1 29.02 189 ALA A CA 1
ATOM 1385 C C . ALA A 1 189 ? 17.375 -21.828 31.656 1 29.02 189 ALA A C 1
ATOM 1387 O O . ALA A 1 189 ? 18.516 -21.406 31.438 1 29.02 189 ALA A O 1
ATOM 1388 N N . PRO A 1 190 ? 16.781 -21.578 32.844 1 29.98 190 PRO A N 1
ATOM 1389 C CA . PRO A 1 190 ? 17.609 -21.203 34 1 29.98 190 PRO A CA 1
ATOM 1390 C C . PRO A 1 190 ? 18.719 -22.203 34.281 1 29.98 190 PRO A C 1
ATOM 1392 O O . PRO A 1 190 ? 18.453 -23.391 34.469 1 29.98 190 PRO A O 1
ATOM 1395 N N . SER A 1 191 ? 19.719 -22.234 33.438 1 26.14 191 SER A N 1
ATOM 1396 C CA . SER A 1 191 ? 20.781 -23.188 33.75 1 26.14 191 SER A CA 1
ATOM 1397 C C . SER A 1 191 ? 21.203 -23.094 35.219 1 26.14 191 SER A C 1
ATOM 1399 O O . SER A 1 191 ? 21.203 -22.016 35.781 1 26.14 191 SER A O 1
ATOM 1401 N N . ARG A 1 192 ? 21.109 -24.219 35.875 1 29.03 192 ARG A N 1
ATOM 1402 C CA . ARG A 1 192 ? 21.516 -24.531 37.25 1 29.03 192 ARG A CA 1
ATOM 1403 C C . ARG A 1 192 ? 22.953 -24.078 37.531 1 29.03 192 ARG A C 1
ATOM 1405 O O . ARG A 1 192 ? 23.859 -24.406 36.75 1 29.03 192 ARG A O 1
ATOM 1412 N N . THR A 1 193 ? 23.219 -23.094 38.438 1 27.8 193 THR A N 1
ATOM 1413 C CA . THR A 1 193 ? 24.344 -22.344 38.969 1 27.8 193 THR A CA 1
ATOM 1414 C C . THR A 1 193 ? 25.438 -23.281 39.469 1 27.8 193 THR A C 1
ATOM 1416 O O . THR A 1 193 ? 25.219 -24 40.438 1 27.8 193 THR A O 1
ATOM 1419 N N . GLY A 1 194 ? 25.906 -24.297 38.656 1 26.02 194 GLY A N 1
ATOM 1420 C CA . GLY A 1 194 ? 26.984 -24.953 39.344 1 26.02 194 GLY A CA 1
ATOM 1421 C C . GLY A 1 194 ? 28.047 -24 39.875 1 26.02 194 GLY A C 1
ATOM 1422 O O . GLY A 1 194 ? 28.141 -22.859 39.375 1 26.02 194 GLY A O 1
ATOM 1423 N N . ARG A 1 195 ? 28.781 -24.266 41.031 1 27.55 195 ARG A N 1
ATOM 1424 C CA . ARG A 1 195 ? 29.672 -23.578 41.969 1 27.55 195 ARG A CA 1
ATOM 1425 C C . ARG A 1 195 ? 30.969 -23.156 41.25 1 27.55 195 ARG A C 1
ATOM 1427 O O . ARG A 1 195 ? 31.984 -23.844 41.375 1 27.55 195 ARG A O 1
ATOM 1434 N N . ALA A 1 196 ? 30.953 -22.906 39.938 1 26.06 196 ALA A N 1
ATOM 1435 C CA . ALA A 1 196 ? 32.281 -22.75 39.312 1 26.06 196 ALA A CA 1
ATOM 1436 C C . ALA A 1 196 ? 33.062 -21.609 39.969 1 26.06 196 ALA A C 1
ATOM 1438 O O . ALA A 1 196 ? 32.469 -20.688 40.531 1 26.06 196 ALA A O 1
ATOM 1439 N N . GLY A 1 197 ? 34.344 -21.938 40.25 1 28.34 197 GLY A N 1
ATOM 1440 C CA . GLY A 1 197 ? 35.438 -21.141 40.812 1 28.34 197 GLY A CA 1
ATOM 1441 C C . GLY A 1 197 ? 35.562 -19.781 40.125 1 28.34 197 GLY A C 1
ATOM 1442 O O . GLY A 1 197 ? 35.312 -19.641 38.938 1 28.34 197 GLY A O 1
ATOM 1443 N N . ARG A 1 198 ? 35.438 -18.688 40.906 1 27.36 198 ARG A N 1
ATOM 1444 C CA . ARG A 1 198 ? 35.219 -17.25 40.719 1 27.36 198 ARG A CA 1
ATOM 1445 C C . ARG A 1 198 ? 36.406 -16.656 39.938 1 27.36 198 ARG A C 1
ATOM 1447 O O . ARG A 1 198 ? 37.438 -16.328 40.5 1 27.36 198 ARG A O 1
ATOM 1454 N N . GLY A 1 199 ? 37.062 -17.531 39 1 28.33 199 GLY A N 1
ATOM 1455 C CA . GLY A 1 199 ? 38.125 -16.703 38.438 1 28.33 199 GLY A CA 1
ATOM 1456 C C . GLY A 1 199 ? 37.656 -15.367 37.906 1 28.33 199 GLY A C 1
ATOM 1457 O O . GLY A 1 199 ? 36.469 -15.188 37.656 1 28.33 199 GLY A O 1
ATOM 1458 N N . PRO A 1 200 ? 38.531 -14.281 38.188 1 30.45 200 PRO A N 1
ATOM 1459 C CA . PRO A 1 200 ? 38.062 -12.93 37.875 1 30.45 200 PRO A CA 1
ATOM 1460 C C . PRO A 1 200 ? 37.625 -12.781 36.406 1 30.45 200 PRO A C 1
ATOM 1462 O O . PRO A 1 200 ? 38.344 -13.211 35.5 1 30.45 200 PRO A O 1
ATOM 1465 N N . SER A 1 201 ? 36.406 -13.305 36.125 1 28.86 201 SER A N 1
ATOM 1466 C CA . SER A 1 201 ? 35.875 -13.148 34.781 1 28.86 201 SER A CA 1
ATOM 1467 C C . SER A 1 201 ? 35.969 -11.703 34.312 1 28.86 201 SER A C 1
ATOM 1469 O O . SER A 1 201 ? 35.344 -10.812 34.906 1 28.86 201 SER A O 1
ATOM 1471 N N . SER A 1 202 ? 37.25 -11.352 33.906 1 30.7 202 SER A N 1
ATOM 1472 C CA . SER A 1 202 ? 37.281 -10.055 33.219 1 30.7 202 SER A CA 1
ATOM 1473 C C . SER A 1 202 ? 36.219 -9.984 32.125 1 30.7 202 SER A C 1
ATOM 1475 O O . SER A 1 202 ? 36.25 -10.75 31.172 1 30.7 202 SER A O 1
ATOM 1477 N N . ARG A 1 203 ? 35 -9.812 32.594 1 28.53 203 ARG A N 1
ATOM 1478 C CA . ARG A 1 203 ? 34 -9.508 31.562 1 28.53 203 ARG A CA 1
ATOM 1479 C C . ARG A 1 203 ? 34.5 -8.461 30.578 1 28.53 203 ARG A C 1
ATOM 1481 O O . ARG A 1 203 ? 34.938 -7.391 30.984 1 28.53 203 ARG A O 1
ATOM 1488 N N . PRO A 1 204 ? 34.969 -9.039 29.469 1 29.38 204 PRO A N 1
ATOM 1489 C CA . PRO A 1 204 ? 35.281 -7.941 28.562 1 29.38 204 PRO A CA 1
ATOM 1490 C C . PRO A 1 204 ? 34.188 -6.863 28.531 1 29.38 204 PRO A C 1
ATOM 1492 O O . PRO A 1 204 ? 33 -7.176 28.656 1 29.38 204 PRO A O 1
ATOM 1495 N N . ARG A 1 205 ? 34.562 -5.746 29.109 1 28.91 205 ARG A N 1
ATOM 1496 C CA . ARG A 1 205 ? 33.719 -4.582 28.938 1 28.91 205 ARG A CA 1
ATOM 1497 C C . ARG A 1 205 ? 33.156 -4.5 27.516 1 28.91 205 ARG A C 1
ATOM 1499 O O . ARG A 1 205 ? 33.938 -4.344 26.562 1 28.91 205 ARG A O 1
ATOM 1506 N N . ALA A 1 206 ? 32.188 -5.34 27.312 1 28.05 206 ALA A N 1
ATOM 1507 C CA . ALA A 1 206 ? 31.5 -5 26.062 1 28.05 206 ALA A CA 1
ATOM 1508 C C . ALA A 1 206 ? 31.438 -3.486 25.875 1 28.05 206 ALA A C 1
ATOM 1510 O O . ALA A 1 206 ? 30.906 -2.768 26.719 1 28.05 206 ALA A O 1
ATOM 1511 N N . GLY A 1 207 ? 32.531 -3.006 25.375 1 27.8 207 GLY A N 1
ATOM 1512 C CA . GLY A 1 207 ? 32.406 -1.617 24.953 1 27.8 207 GLY A CA 1
ATOM 1513 C C . GLY A 1 207 ? 31.016 -1.292 24.422 1 27.8 207 GLY A C 1
ATOM 1514 O O . GLY A 1 207 ? 30.5 -2.012 23.578 1 27.8 207 GLY A O 1
ATOM 1515 N N . ALA A 1 208 ? 30.203 -0.892 25.359 1 29.09 208 ALA A N 1
ATOM 1516 C CA . ALA A 1 208 ? 28.984 -0.267 24.859 1 29.09 208 ALA A CA 1
ATOM 1517 C C . ALA A 1 208 ? 29.266 0.551 23.594 1 29.09 208 ALA A C 1
ATOM 1519 O O . ALA A 1 208 ? 29.906 1.602 23.672 1 29.09 208 ALA A O 1
ATOM 1520 N N . THR A 1 209 ? 29.594 -0.202 22.578 1 29.97 209 THR A N 1
ATOM 1521 C CA . THR A 1 209 ? 29.484 0.609 21.359 1 29.97 209 THR A CA 1
ATOM 1522 C C . THR A 1 209 ? 28.297 1.557 21.469 1 29.97 209 THR A C 1
ATOM 1524 O O . THR A 1 209 ? 27.172 1.122 21.719 1 29.97 209 THR A O 1
ATOM 1527 N N . SER A 1 210 ? 28.562 2.637 22.031 1 30.66 210 SER A N 1
ATOM 1528 C CA . SER A 1 210 ? 27.547 3.68 21.906 1 30.66 210 SER A CA 1
ATOM 1529 C C . SER A 1 210 ? 26.75 3.523 20.625 1 30.66 210 SER A C 1
ATOM 1531 O O . SER A 1 210 ? 27.297 3.643 19.516 1 30.66 210 SER A O 1
ATOM 1533 N N . LEU A 1 211 ? 25.953 2.564 20.656 1 31.62 211 LEU A N 1
ATOM 1534 C CA . LEU A 1 211 ? 25.031 2.668 19.531 1 31.62 211 LEU A CA 1
ATOM 1535 C C . LEU A 1 211 ? 24.75 4.129 19.188 1 31.62 211 LEU A C 1
ATOM 1537 O O . LEU A 1 211 ? 24.109 4.836 19.953 1 31.62 211 LEU A O 1
ATOM 1541 N N . ALA A 1 212 ? 25.719 4.766 18.547 1 33.25 212 ALA A N 1
ATOM 1542 C CA . ALA A 1 212 ? 25.453 6.09 17.984 1 33.25 212 ALA A CA 1
ATOM 1543 C C . ALA A 1 212 ? 23.969 6.242 17.641 1 33.25 212 ALA A C 1
ATOM 1545 O O . ALA A 1 212 ? 23.391 5.375 16.984 1 33.25 212 ALA A O 1
ATOM 1546 N N . LEU A 1 213 ? 23.25 6.789 18.547 1 38.78 213 LEU A N 1
ATOM 1547 C CA . LEU A 1 213 ? 21.875 7.156 18.219 1 38.78 213 LEU A CA 1
ATOM 1548 C C . LEU A 1 213 ? 21.75 7.508 16.734 1 38.78 213 LEU A C 1
ATOM 1550 O O . LEU A 1 213 ? 22.656 8.109 16.156 1 38.78 213 LEU A O 1
ATOM 1554 N N . PRO A 1 214 ? 21.062 6.777 16.031 1 45.44 214 PRO A N 1
ATOM 1555 C CA . PRO A 1 214 ? 20.938 7.188 14.625 1 45.44 214 PRO A CA 1
ATOM 1556 C C . PRO A 1 214 ? 20.781 8.695 14.461 1 45.44 214 PRO A C 1
ATOM 1558 O O . PRO A 1 214 ? 20.203 9.359 15.328 1 45.44 214 PRO A O 1
ATOM 1561 N N . PRO A 1 215 ? 21.703 9.336 13.852 1 48.56 215 PRO A N 1
ATOM 1562 C CA . PRO A 1 215 ? 21.609 10.781 13.602 1 48.56 215 PRO A CA 1
ATOM 1563 C C . PRO A 1 215 ? 20.188 11.234 13.273 1 48.56 215 PRO A C 1
ATOM 1565 O O . PRO A 1 215 ? 19.391 10.445 12.75 1 48.56 215 PRO A O 1
ATOM 1568 N N . ASP A 1 216 ? 19.734 12.234 13.93 1 59.38 216 ASP A N 1
ATOM 1569 C CA . ASP A 1 216 ? 18.5 12.938 13.625 1 59.38 216 ASP A CA 1
ATOM 1570 C C . ASP A 1 216 ? 18.297 13.055 12.117 1 59.38 216 ASP A C 1
ATOM 1572 O O . ASP A 1 216 ? 19.141 13.602 11.406 1 59.38 216 ASP A O 1
ATOM 1576 N N . PRO A 1 217 ? 17.422 12.227 11.469 1 64.56 217 PRO A N 1
ATOM 1577 C CA . PRO A 1 217 ? 17.266 12.203 10.008 1 64.56 217 PRO A CA 1
ATOM 1578 C C . PRO A 1 217 ? 17.234 13.594 9.391 1 64.56 217 PRO A C 1
ATOM 1580 O O . PRO A 1 217 ? 17.469 13.75 8.188 1 64.56 217 PRO A O 1
ATOM 1583 N N . GLY A 1 218 ? 17.219 14.633 10.141 1 84.38 218 GLY A N 1
ATOM 1584 C CA . GLY A 1 218 ? 17.188 15.977 9.586 1 84.38 218 GLY A CA 1
ATOM 1585 C C . GLY A 1 218 ? 15.789 16.516 9.391 1 84.38 218 GLY A C 1
ATOM 1586 O O . GLY A 1 218 ? 14.805 15.836 9.695 1 84.38 218 GLY A O 1
ATOM 1587 N N . THR A 1 219 ? 15.656 17.766 9.07 1 91.94 219 THR A N 1
ATOM 1588 C CA . THR A 1 219 ? 14.398 18.438 8.789 1 91.94 219 THR A CA 1
ATOM 1589 C C . THR A 1 219 ? 13.766 17.906 7.504 1 91.94 219 THR A C 1
ATOM 1591 O O . THR A 1 219 ? 14.445 17.266 6.699 1 91.94 219 THR A O 1
ATOM 1594 N N . PRO A 1 220 ? 12.5 18.125 7.285 1 94.94 220 PRO A N 1
ATOM 1595 C CA . PRO A 1 220 ? 11.859 17.75 6.023 1 94.94 220 PRO A CA 1
ATOM 1596 C C . PRO A 1 220 ? 12.57 18.328 4.801 1 94.94 220 PRO A C 1
ATOM 1598 O O . PRO A 1 220 ? 12.773 17.609 3.811 1 94.94 220 PRO A O 1
ATOM 1601 N N . ALA A 1 221 ? 12.992 19.531 4.906 1 95.88 221 ALA A N 1
ATOM 1602 C CA . ALA A 1 221 ? 13.688 20.172 3.789 1 95.88 221 ALA A CA 1
ATOM 1603 C C . ALA A 1 221 ? 14.984 19.422 3.461 1 95.88 221 ALA A C 1
ATOM 1605 O O . ALA A 1 221 ? 15.312 19.219 2.291 1 95.88 221 ALA A O 1
ATOM 1606 N N . GLU A 1 222 ? 15.695 19.125 4.496 1 95.94 222 GLU A N 1
ATOM 1607 C CA . GLU A 1 222 ? 16.953 18.406 4.293 1 95.94 222 GLU A CA 1
ATOM 1608 C C . GLU A 1 222 ? 16.703 17.031 3.658 1 95.94 222 GLU A C 1
ATOM 1610 O O . GLU A 1 222 ? 17.422 16.641 2.736 1 95.94 222 GLU A O 1
ATOM 1615 N N . MET A 1 223 ? 15.719 16.359 4.113 1 97.06 223 MET A N 1
ATOM 1616 C CA . MET A 1 223 ? 15.367 15.055 3.549 1 97.06 223 MET A CA 1
ATOM 1617 C C . MET A 1 223 ? 14.961 15.188 2.084 1 97.06 223 MET A C 1
ATOM 1619 O O . MET A 1 223 ? 15.406 14.414 1.238 1 97.06 223 MET A O 1
ATOM 1623 N N . LEU A 1 224 ? 14.172 16.188 1.796 1 97 224 LEU A N 1
ATOM 1624 C CA . LEU A 1 224 ? 13.695 16.391 0.43 1 97 224 LEU A CA 1
ATOM 1625 C C . LEU A 1 224 ? 14.844 16.797 -0.486 1 97 224 LEU A C 1
ATOM 1627 O O . LEU A 1 224 ? 14.859 16.453 -1.669 1 97 224 LEU A O 1
ATOM 1631 N N . ARG A 1 225 ? 15.82 17.531 0.018 1 96.44 225 ARG A N 1
ATOM 1632 C CA . ARG A 1 225 ? 17.016 17.859 -0.762 1 96.44 225 ARG A CA 1
ATOM 1633 C C . ARG A 1 225 ? 17.812 16.594 -1.097 1 96.44 225 ARG A C 1
ATOM 1635 O O . ARG A 1 225 ? 18.281 16.453 -2.221 1 96.44 225 ARG A O 1
ATOM 1642 N N . ARG A 1 226 ? 17.953 15.742 -0.123 1 97.25 226 ARG A N 1
ATOM 1643 C CA . ARG A 1 226 ? 18.656 14.477 -0.359 1 97.25 226 ARG A CA 1
ATOM 1644 C C . ARG A 1 226 ? 17.938 13.648 -1.414 1 97.25 226 ARG A C 1
ATOM 1646 O O . ARG A 1 226 ? 18.562 13.047 -2.285 1 97.25 226 ARG A O 1
ATOM 1653 N N . ARG A 1 227 ? 16.625 13.641 -1.323 1 97.75 227 ARG A N 1
ATOM 1654 C CA . ARG A 1 227 ? 15.844 12.914 -2.32 1 97.75 227 ARG A CA 1
ATOM 1655 C C . ARG A 1 227 ? 16.047 13.5 -3.711 1 97.75 227 ARG A C 1
ATOM 1657 O O . ARG A 1 227 ? 16.266 12.766 -4.68 1 97.75 227 ARG A O 1
ATOM 1664 N N . ALA A 1 228 ? 16 14.781 -3.77 1 96.62 228 ALA A N 1
ATOM 1665 C CA . ALA A 1 228 ? 16.156 15.461 -5.051 1 96.62 228 ALA A CA 1
ATOM 1666 C C . ALA A 1 228 ? 17.531 15.18 -5.664 1 96.62 228 ALA A C 1
ATOM 1668 O O . ALA A 1 228 ? 17.672 15.125 -6.887 1 96.62 228 ALA A O 1
ATOM 1669 N N . ALA A 1 229 ? 18.5 14.945 -4.832 1 96.81 229 ALA A N 1
ATOM 1670 C CA . ALA A 1 229 ? 19.875 14.734 -5.285 1 96.81 229 ALA A CA 1
ATOM 1671 C C . ALA A 1 229 ? 20.125 13.258 -5.578 1 96.81 229 ALA A C 1
ATOM 1673 O O . ALA A 1 229 ? 21.141 12.906 -6.199 1 96.81 229 ALA A O 1
ATOM 1674 N N . ALA A 1 230 ? 19.281 12.43 -5.141 1 97.69 230 ALA A N 1
ATOM 1675 C CA . ALA A 1 230 ? 19.484 10.992 -5.258 1 97.69 230 ALA A CA 1
ATOM 1676 C C . ALA A 1 230 ? 19.375 10.539 -6.711 1 97.69 230 ALA A C 1
ATOM 1678 O O . ALA A 1 230 ? 18.609 11.117 -7.488 1 97.69 230 ALA A O 1
ATOM 1679 N N . ARG A 1 231 ? 20.156 9.586 -7.098 1 97.38 231 ARG A N 1
ATOM 1680 C CA . ARG A 1 231 ? 20.125 8.883 -8.383 1 97.38 231 ARG A CA 1
ATOM 1681 C C . ARG A 1 231 ? 19.797 7.41 -8.188 1 97.38 231 ARG A C 1
ATOM 1683 O O . ARG A 1 231 ? 20.656 6.613 -7.824 1 97.38 231 ARG A O 1
ATOM 1690 N N . VAL A 1 232 ? 18.594 7.066 -8.469 1 97.94 232 VAL A N 1
ATOM 1691 C CA . VAL A 1 232 ? 18.109 5.73 -8.141 1 97.94 232 VAL A CA 1
ATOM 1692 C C . VAL A 1 232 ? 17.891 4.926 -9.422 1 97.94 232 VAL A C 1
ATOM 1694 O O . VAL A 1 232 ? 17.203 5.387 -10.344 1 97.94 232 VAL A O 1
ATOM 1697 N N . LEU A 1 233 ? 18.484 3.789 -9.516 1 97.19 233 LEU A N 1
ATOM 1698 C CA . LEU A 1 233 ? 18.281 2.822 -10.586 1 97.19 233 LEU A CA 1
ATOM 1699 C C . LEU A 1 233 ? 17.281 1.754 -10.172 1 97.19 233 LEU A C 1
ATOM 1701 O O . LEU A 1 233 ? 17.422 1.134 -9.117 1 97.19 233 LEU A O 1
ATOM 1705 N N . VAL A 1 234 ? 16.219 1.596 -10.906 1 97.69 234 VAL A N 1
ATOM 1706 C CA . VAL A 1 234 ? 15.273 0.498 -10.742 1 97.69 234 VAL A CA 1
ATOM 1707 C C . VAL A 1 234 ? 15.445 -0.507 -11.883 1 97.69 234 VAL A C 1
ATOM 1709 O O . VAL A 1 234 ? 15.023 -0.251 -13.008 1 97.69 234 VAL A O 1
ATOM 1712 N N . ALA A 1 235 ? 16 -1.658 -11.539 1 95.94 235 ALA A N 1
ATOM 1713 C CA . ALA A 1 235 ? 16.406 -2.59 -12.586 1 95.94 235 ALA A CA 1
ATOM 1714 C C . ALA A 1 235 ? 15.836 -3.982 -12.336 1 95.94 235 ALA A C 1
ATOM 1716 O O . ALA A 1 235 ? 15.781 -4.441 -11.195 1 95.94 235 ALA A O 1
ATOM 1717 N N . GLY A 1 236 ? 15.414 -4.641 -13.344 1 94.06 236 GLY A N 1
ATOM 1718 C CA . GLY A 1 236 ? 14.891 -5.996 -13.297 1 94.06 236 GLY A CA 1
ATOM 1719 C C . GLY A 1 236 ? 13.781 -6.238 -14.305 1 94.06 236 GLY A C 1
ATOM 1720 O O . GLY A 1 236 ? 13.672 -5.516 -15.297 1 94.06 236 GLY A O 1
ATOM 1721 N N . HIS A 1 237 ? 12.984 -7.285 -14.109 1 92.06 237 HIS A N 1
ATOM 1722 C CA . HIS A 1 237 ? 12.016 -7.648 -15.133 1 92.06 237 HIS A CA 1
ATOM 1723 C C . HIS A 1 237 ? 10.586 -7.566 -14.602 1 92.06 237 HIS A C 1
ATOM 1725 O O . HIS A 1 237 ? 9.625 -7.672 -15.367 1 92.06 237 HIS A O 1
ATOM 1731 N N . ALA A 1 238 ? 10.445 -7.465 -13.328 1 92.94 238 ALA A N 1
ATOM 1732 C CA . ALA A 1 238 ? 9.109 -7.555 -12.742 1 92.94 238 ALA A CA 1
ATOM 1733 C C . ALA A 1 238 ? 8.305 -6.285 -13.008 1 92.94 238 ALA A C 1
ATOM 1735 O O . ALA A 1 238 ? 8.828 -5.172 -12.883 1 92.94 238 ALA A O 1
ATOM 1736 N N . TRP A 1 239 ? 7.051 -6.426 -13.32 1 94.06 239 TRP A N 1
ATOM 1737 C CA . TRP A 1 239 ? 6.141 -5.32 -13.602 1 94.06 239 TRP A CA 1
ATOM 1738 C C . TRP A 1 239 ? 6.012 -4.395 -12.398 1 94.06 239 TRP A C 1
ATOM 1740 O O . TRP A 1 239 ? 5.77 -3.195 -12.555 1 94.06 239 TRP A O 1
ATOM 1750 N N . LEU A 1 240 ? 6.203 -4.867 -11.211 1 96.44 240 LEU A N 1
ATOM 1751 C CA . LEU A 1 240 ? 6.098 -4.113 -9.969 1 96.44 240 LEU A CA 1
ATOM 1752 C C . LEU A 1 240 ? 7.07 -2.939 -9.953 1 96.44 240 LEU A C 1
ATOM 1754 O O . LEU A 1 240 ? 6.84 -1.943 -9.266 1 96.44 240 LEU A O 1
ATOM 1758 N N . GLY A 1 241 ? 8.156 -3.037 -10.711 1 97.56 241 GLY A N 1
ATOM 1759 C CA . GLY A 1 241 ? 9.188 -2.012 -10.758 1 97.56 241 GLY A CA 1
ATOM 1760 C C . GLY A 1 241 ? 8.664 -0.664 -11.227 1 97.56 241 GLY A C 1
ATOM 1761 O O . GLY A 1 241 ? 9.141 0.38 -10.773 1 97.56 241 GLY A O 1
ATOM 1762 N N . ALA A 1 242 ? 7.688 -0.688 -12.133 1 98.31 242 ALA A N 1
ATOM 1763 C CA . ALA A 1 242 ? 7.133 0.564 -12.641 1 98.31 242 ALA A CA 1
ATOM 1764 C C . ALA A 1 242 ? 6.406 1.33 -11.547 1 98.31 242 ALA A C 1
ATOM 1766 O O . ALA A 1 242 ? 6.535 2.553 -11.438 1 98.31 242 ALA A O 1
ATOM 1767 N N . LEU A 1 243 ? 5.609 0.619 -10.773 1 98.56 243 LEU A N 1
ATOM 1768 C CA . LEU A 1 243 ? 4.926 1.244 -9.648 1 98.56 243 LEU A CA 1
ATOM 1769 C C . LEU A 1 243 ? 5.93 1.774 -8.625 1 98.56 243 LEU A C 1
ATOM 1771 O O . LEU A 1 243 ? 5.773 2.887 -8.117 1 98.56 243 LEU A O 1
ATOM 1775 N N . VAL A 1 244 ? 6.988 1.016 -8.352 1 98.81 244 VAL A N 1
ATOM 1776 C CA . VAL A 1 244 ? 8.039 1.433 -7.422 1 98.81 244 VAL A CA 1
ATOM 1777 C C . VAL A 1 244 ? 8.695 2.713 -7.934 1 98.81 244 VAL A C 1
ATOM 1779 O O . VAL A 1 244 ? 8.852 3.678 -7.18 1 98.81 244 VAL A O 1
ATOM 1782 N N . ALA A 1 245 ? 9.008 2.768 -9.203 1 98.81 245 ALA A N 1
ATOM 1783 C CA . ALA A 1 245 ? 9.648 3.938 -9.797 1 98.81 245 ALA A CA 1
ATOM 1784 C C . ALA A 1 245 ? 8.742 5.164 -9.711 1 98.81 245 ALA A C 1
ATOM 1786 O O . ALA A 1 245 ? 9.188 6.25 -9.336 1 98.81 245 ALA A O 1
ATOM 1787 N N . SER A 1 246 ? 7.488 4.977 -10.023 1 98.75 246 SER A N 1
ATOM 1788 C CA . SER A 1 246 ? 6.531 6.078 -9.992 1 98.75 246 SER A CA 1
ATOM 1789 C C . SER A 1 246 ? 6.379 6.637 -8.578 1 98.75 246 SER A C 1
ATOM 1791 O O . SER A 1 246 ? 6.348 7.852 -8.391 1 98.75 246 SER A O 1
ATOM 1793 N N . ALA A 1 247 ? 6.289 5.754 -7.641 1 98.81 247 ALA A N 1
ATOM 1794 C CA . ALA A 1 247 ? 6.113 6.176 -6.254 1 98.81 247 ALA A CA 1
ATOM 1795 C C . ALA A 1 247 ? 7.352 6.906 -5.742 1 98.81 247 ALA A C 1
ATOM 1797 O O . ALA A 1 247 ? 7.242 7.867 -4.98 1 98.81 247 ALA A O 1
ATOM 1798 N N . LEU A 1 248 ? 8.547 6.449 -6.152 1 98.81 248 LEU A N 1
ATOM 1799 C CA . LEU A 1 248 ? 9.773 7.141 -5.793 1 98.81 248 LEU A CA 1
ATOM 1800 C C . LEU A 1 248 ? 9.789 8.555 -6.359 1 98.81 248 LEU A C 1
ATOM 1802 O O . LEU A 1 248 ? 10.141 9.508 -5.656 1 98.81 248 LEU A O 1
ATOM 1806 N N . GLY A 1 249 ? 9.375 8.664 -7.586 1 98.31 249 GLY A N 1
ATOM 1807 C CA . GLY A 1 249 ? 9.273 9.984 -8.188 1 98.31 249 GLY A CA 1
ATOM 1808 C C . GLY A 1 249 ? 8.297 10.891 -7.469 1 98.31 249 GLY A C 1
ATOM 1809 O O . GLY A 1 249 ? 8.602 12.055 -7.188 1 98.31 249 GLY A O 1
ATOM 1810 N N . ALA A 1 250 ? 7.145 10.328 -7.172 1 97.56 250 ALA A N 1
ATOM 1811 C CA . ALA A 1 250 ? 6.105 11.086 -6.477 1 97.56 250 ALA A CA 1
ATOM 1812 C C . ALA A 1 250 ? 6.586 11.547 -5.105 1 97.56 250 ALA A C 1
ATOM 1814 O O . ALA A 1 250 ? 6.16 12.594 -4.609 1 97.56 250 ALA A O 1
ATOM 1815 N N . ALA A 1 251 ? 7.512 10.758 -4.531 1 97.88 251 ALA A N 1
ATOM 1816 C CA . ALA A 1 251 ? 8.008 11.062 -3.189 1 97.88 251 ALA A CA 1
ATOM 1817 C C . ALA A 1 251 ? 9.172 12.047 -3.242 1 97.88 251 ALA A C 1
ATOM 1819 O O . ALA A 1 251 ? 9.719 12.43 -2.205 1 97.88 251 ALA A O 1
ATOM 1820 N N . GLY A 1 252 ? 9.633 12.422 -4.41 1 97.06 252 GLY A N 1
ATOM 1821 C CA . GLY A 1 252 ? 10.578 13.523 -4.508 1 97.06 252 GLY A CA 1
ATOM 1822 C C . GLY A 1 252 ? 11.953 13.094 -4.98 1 97.06 252 GLY A C 1
ATOM 1823 O O . GLY A 1 252 ? 12.883 13.898 -5.027 1 97.06 252 GLY A O 1
ATOM 1824 N N . ILE A 1 253 ? 12.141 11.789 -5.324 1 98.25 253 ILE A N 1
ATOM 1825 C CA . ILE A 1 253 ? 13.422 11.391 -5.891 1 98.25 253 ILE A CA 1
ATOM 1826 C C . ILE A 1 253 ? 13.656 12.141 -7.203 1 98.25 253 ILE A C 1
ATOM 1828 O O . ILE A 1 253 ? 12.797 12.141 -8.086 1 98.25 253 ILE A O 1
ATOM 1832 N N . GLY A 1 254 ? 14.805 12.727 -7.348 1 97.06 254 GLY A N 1
ATOM 1833 C CA . GLY A 1 254 ? 15.023 13.664 -8.438 1 97.06 254 GLY A CA 1
ATOM 1834 C C . GLY A 1 254 ? 15.461 12.992 -9.719 1 97.06 254 GLY A C 1
ATOM 1835 O O . GLY A 1 254 ? 15.109 13.438 -10.812 1 97.06 254 GLY A O 1
ATOM 1836 N N . ARG A 1 255 ? 16.328 11.992 -9.656 1 98.19 255 ARG A N 1
ATOM 1837 C CA . ARG A 1 255 ? 16.812 11.273 -10.828 1 98.19 255 ARG A CA 1
ATOM 1838 C C . ARG A 1 255 ? 16.484 9.781 -10.727 1 98.19 255 ARG A C 1
ATOM 1840 O O . ARG A 1 255 ? 16.922 9.109 -9.789 1 98.19 255 ARG A O 1
ATOM 1847 N N . LEU A 1 256 ? 15.719 9.352 -11.68 1 98.19 256 LEU A N 1
ATOM 1848 C CA . LEU A 1 256 ? 15.258 7.961 -11.719 1 98.19 256 LEU A CA 1
ATOM 1849 C C . LEU A 1 256 ? 15.594 7.324 -13.07 1 98.19 256 LEU A C 1
ATOM 1851 O O . LEU A 1 256 ? 15.375 7.93 -14.117 1 98.19 256 LEU A O 1
ATOM 1855 N N . ASP A 1 257 ? 16.188 6.168 -13.062 1 97.88 257 ASP A N 1
ATOM 1856 C CA . ASP A 1 257 ? 16.438 5.348 -14.242 1 97.88 257 ASP A CA 1
ATOM 1857 C C . ASP A 1 257 ? 15.672 4.031 -14.172 1 97.88 257 ASP A C 1
ATOM 1859 O O . ASP A 1 257 ? 16.203 3.023 -13.695 1 97.88 257 ASP A O 1
ATOM 1863 N N . PRO A 1 258 ? 14.391 4.055 -14.578 1 97.75 258 PRO A N 1
ATOM 1864 C CA . PRO A 1 258 ? 13.648 2.793 -14.672 1 97.75 258 PRO A CA 1
ATOM 1865 C C . PRO A 1 258 ? 14.156 1.897 -15.805 1 97.75 258 PRO A C 1
ATOM 1867 O O . PRO A 1 258 ? 13.766 2.076 -16.969 1 97.75 258 PRO A O 1
ATOM 1870 N N . ALA A 1 259 ? 14.977 0.941 -15.508 1 96.62 259 ALA A N 1
ATOM 1871 C CA . ALA A 1 259 ? 15.594 0.047 -16.484 1 96.62 259 ALA A CA 1
ATOM 1872 C C . ALA A 1 259 ? 15.008 -1.358 -16.391 1 96.62 259 ALA A C 1
ATOM 1874 O O . ALA A 1 259 ? 15.727 -2.32 -16.109 1 96.62 259 ALA A O 1
ATOM 1875 N N . LEU A 1 260 ? 13.727 -1.467 -16.719 1 95.25 260 LEU A N 1
ATOM 1876 C CA . LEU A 1 260 ? 13.031 -2.746 -16.656 1 95.25 260 LEU A CA 1
ATOM 1877 C C . LEU A 1 260 ? 13.211 -3.527 -17.953 1 95.25 260 LEU A C 1
ATOM 1879 O O . LEU A 1 260 ? 13.102 -2.963 -19.047 1 95.25 260 LEU A O 1
ATOM 1883 N N . ASP A 1 261 ? 13.461 -4.746 -17.812 1 94.06 261 ASP A N 1
ATOM 1884 C CA . ASP A 1 261 ? 13.719 -5.613 -18.953 1 94.06 261 ASP A CA 1
ATOM 1885 C C . ASP A 1 261 ? 12.414 -6.043 -19.625 1 94.06 261 ASP A C 1
ATOM 1887 O O . ASP A 1 261 ? 11.391 -6.195 -18.953 1 94.06 261 ASP A O 1
ATOM 1891 N N . GLY A 1 262 ? 12.484 -6.227 -20.906 1 92.19 262 GLY A N 1
ATOM 1892 C CA . GLY A 1 262 ? 11.422 -6.898 -21.641 1 92.19 262 GLY A CA 1
ATOM 1893 C C . GLY A 1 262 ? 10.328 -5.961 -22.109 1 92.19 262 GLY A C 1
ATOM 1894 O O . GLY A 1 262 ? 10.523 -4.746 -22.156 1 92.19 262 GLY A O 1
ATOM 1895 N N . TRP A 1 263 ? 9.195 -6.637 -22.516 1 94.69 263 TRP A N 1
ATOM 1896 C CA . TRP A 1 263 ? 8.062 -5.926 -23.078 1 94.69 263 TRP A CA 1
ATOM 1897 C C . TRP A 1 263 ? 6.852 -6 -22.156 1 94.69 263 TRP A C 1
ATOM 1899 O O . TRP A 1 263 ? 6.648 -7.004 -21.469 1 94.69 263 TRP A O 1
ATOM 1909 N N . THR A 1 264 ? 6.117 -4.922 -22.188 1 95.06 264 THR A N 1
ATOM 1910 C CA . THR A 1 264 ? 4.93 -4.859 -21.344 1 95.06 264 THR A CA 1
ATOM 1911 C C . THR A 1 264 ? 3.846 -5.801 -21.875 1 95.06 264 THR A C 1
ATOM 1913 O O . THR A 1 264 ? 3.549 -5.812 -23.062 1 95.06 264 THR A O 1
ATOM 1916 N N . ARG A 1 265 ? 3.301 -6.594 -20.969 1 92.5 265 ARG A N 1
ATOM 1917 C CA . ARG A 1 265 ? 2.162 -7.461 -21.266 1 92.5 265 ARG A CA 1
ATOM 1918 C C . ARG A 1 265 ? 0.873 -6.871 -20.703 1 92.5 265 ARG A C 1
ATOM 1920 O O . ARG A 1 265 ? 0.911 -5.988 -19.844 1 92.5 265 ARG A O 1
ATOM 1927 N N . ILE A 1 266 ? -0.219 -7.406 -21.109 1 89.94 266 ILE A N 1
ATOM 1928 C CA . ILE A 1 266 ? -1.52 -6.922 -20.656 1 89.94 266 ILE A CA 1
ATOM 1929 C C . ILE A 1 266 ? -1.677 -7.176 -19.156 1 89.94 266 ILE A C 1
ATOM 1931 O O . ILE A 1 266 ? -2.232 -6.348 -18.438 1 89.94 266 ILE A O 1
ATOM 1935 N N . ASP A 1 267 ? -1.147 -8.297 -18.703 1 89.31 267 ASP A N 1
ATOM 1936 C CA . ASP A 1 267 ? -1.321 -8.672 -17.312 1 89.31 267 ASP A CA 1
ATOM 1937 C C . ASP A 1 267 ? -0.318 -7.949 -16.406 1 89.31 267 ASP A C 1
ATOM 1939 O O . ASP A 1 267 ? -0.328 -8.117 -15.195 1 89.31 267 ASP A O 1
ATOM 1943 N N . ASP A 1 268 ? 0.523 -7.02 -17.047 1 92.75 268 ASP A N 1
ATOM 1944 C CA . ASP A 1 268 ? 1.469 -6.211 -16.281 1 92.75 268 ASP A CA 1
ATOM 1945 C C . ASP A 1 268 ? 0.786 -4.98 -15.688 1 92.75 268 ASP A C 1
ATOM 1947 O O . ASP A 1 268 ? 1.343 -4.316 -14.812 1 92.75 268 ASP A O 1
ATOM 1951 N N . ALA A 1 269 ? -0.42 -4.738 -16.141 1 94.81 269 ALA A N 1
ATOM 1952 C CA . ALA A 1 269 ? -1.091 -3.492 -15.789 1 94.81 269 ALA A CA 1
ATOM 1953 C C . ALA A 1 269 ? -1.351 -3.418 -14.289 1 94.81 269 ALA A C 1
ATOM 1955 O O . ALA A 1 269 ? -1.812 -4.387 -13.68 1 94.81 269 ALA A O 1
ATOM 1956 N N . MET A 1 270 ? -1.046 -2.324 -13.75 1 95.62 270 MET A N 1
ATOM 1957 C CA . MET A 1 270 ? -1.185 -2.076 -12.32 1 95.62 270 MET A CA 1
ATOM 1958 C C . MET A 1 270 ? -1.438 -0.597 -12.047 1 95.62 270 MET A C 1
ATOM 1960 O O . MET A 1 270 ? -0.855 0.269 -12.703 1 95.62 270 MET A O 1
ATOM 1964 N N . VAL A 1 271 ? -2.291 -0.331 -11.086 1 97.44 271 VAL A N 1
ATOM 1965 C CA . VAL A 1 271 ? -2.549 1.033 -10.641 1 97.44 271 VAL A CA 1
ATOM 1966 C C . VAL A 1 271 ? -1.231 1.714 -10.273 1 97.44 271 VAL A C 1
ATOM 1968 O O . VAL A 1 271 ? -0.438 1.171 -9.5 1 97.44 271 VAL A O 1
ATOM 1971 N N . GLY A 1 272 ? -0.949 2.883 -10.875 1 97.62 272 GLY A N 1
ATOM 1972 C CA . GLY A 1 272 ? 0.247 3.654 -10.578 1 97.62 272 GLY A CA 1
ATOM 1973 C C . GLY A 1 272 ? 1.46 3.203 -11.367 1 97.62 272 GLY A C 1
ATOM 1974 O O . GLY A 1 272 ? 2.531 3.805 -11.273 1 97.62 272 GLY A O 1
ATOM 1975 N N . GLY A 1 273 ? 1.356 2.197 -12.125 1 97.62 273 GLY A N 1
ATOM 1976 C CA . GLY A 1 273 ? 2.465 1.643 -12.883 1 97.62 273 GLY A CA 1
ATOM 1977 C C . GLY A 1 273 ? 2.168 1.521 -14.367 1 97.62 273 GLY A C 1
ATOM 1978 O O . GLY A 1 273 ? 1.805 2.504 -15.016 1 97.62 273 GLY A O 1
ATOM 1979 N N . LEU A 1 274 ? 2.352 0.32 -14.906 1 97.5 274 LEU A N 1
ATOM 1980 C CA . LEU A 1 274 ? 2.086 0.046 -16.312 1 97.5 274 LEU A CA 1
ATOM 1981 C C . LEU A 1 274 ? 0.587 0.005 -16.578 1 97.5 274 LEU A C 1
ATOM 1983 O O . LEU A 1 274 ? -0.183 -0.512 -15.773 1 97.5 274 LEU A O 1
ATOM 1987 N N . LEU A 1 275 ? 0.219 0.519 -17.719 1 97.19 275 LEU A N 1
ATOM 1988 C CA . LEU A 1 275 ? -1.189 0.583 -18.094 1 97.19 275 LEU A CA 1
ATOM 1989 C C . LEU A 1 275 ? -1.516 -0.454 -19.172 1 97.19 275 LEU A C 1
ATOM 1991 O O . LEU A 1 275 ? -0.62 -0.936 -19.859 1 97.19 275 LEU A O 1
ATOM 1995 N N . PRO A 1 276 ? -2.812 -0.802 -19.234 1 95.19 276 PRO A N 1
ATOM 1996 C CA . PRO A 1 276 ? -3.213 -1.688 -20.328 1 95.19 276 PRO A CA 1
ATOM 1997 C C . PRO A 1 276 ? -2.812 -1.147 -21.703 1 95.19 276 PRO A C 1
ATOM 1999 O O . PRO A 1 276 ? -2.428 -1.919 -22.578 1 95.19 276 PRO A O 1
ATOM 2002 N N . ALA A 1 277 ? -2.729 0.135 -21.859 1 95.19 277 ALA A N 1
ATOM 2003 C CA . ALA A 1 277 ? -2.402 0.776 -23.125 1 95.19 277 ALA A CA 1
ATOM 2004 C C . ALA A 1 277 ? -0.914 0.65 -23.438 1 95.19 277 ALA A C 1
ATOM 2006 O O . ALA A 1 277 ? -0.484 0.923 -24.562 1 95.19 277 ALA A O 1
ATOM 2007 N N . ASP A 1 278 ? -0.132 0.205 -22.469 1 96.88 278 ASP A N 1
ATOM 2008 C CA . ASP A 1 278 ? 1.309 0.077 -22.672 1 96.88 278 ASP A CA 1
ATOM 2009 C C . ASP A 1 278 ? 1.663 -1.277 -23.281 1 96.88 278 ASP A C 1
ATOM 2011 O O . ASP A 1 278 ? 2.834 -1.554 -23.547 1 96.88 278 ASP A O 1
ATOM 2015 N N . ALA A 1 279 ? 0.66 -2.125 -23.516 1 94.19 279 ALA A N 1
ATOM 2016 C CA . ALA A 1 279 ? 0.934 -3.461 -24.031 1 94.19 279 ALA A CA 1
ATOM 2017 C C . ALA A 1 279 ? 1.818 -3.395 -25.266 1 94.19 279 ALA A C 1
ATOM 2019 O O . ALA A 1 279 ? 1.605 -2.557 -26.156 1 94.19 279 ALA A O 1
ATOM 2020 N N . HIS A 1 280 ? 2.932 -4.215 -25.281 1 95.12 280 HIS A N 1
ATOM 2021 C CA . HIS A 1 280 ? 3.854 -4.422 -26.391 1 95.12 280 HIS A CA 1
ATOM 2022 C C . HIS A 1 280 ? 4.852 -3.275 -26.5 1 95.12 280 HIS A C 1
ATOM 2024 O O . HIS A 1 280 ? 5.598 -3.189 -27.484 1 95.12 280 HIS A O 1
ATOM 2030 N N . ARG A 1 281 ? 4.836 -2.396 -25.547 1 97 281 ARG A N 1
ATOM 2031 C CA . ARG A 1 281 ? 5.895 -1.398 -25.422 1 97 281 ARG A CA 1
ATOM 2032 C C . ARG A 1 281 ? 7.004 -1.888 -24.5 1 97 281 ARG A C 1
ATOM 2034 O O . ARG A 1 281 ? 6.793 -2.789 -23.688 1 97 281 ARG A O 1
ATOM 2041 N N . SER A 1 282 ? 8.172 -1.282 -24.75 1 97 282 SER A N 1
ATOM 2042 C CA . SER A 1 282 ? 9.242 -1.578 -23.812 1 97 282 SER A CA 1
ATOM 2043 C C . SER A 1 282 ? 8.812 -1.265 -22.375 1 97 282 SER A C 1
ATOM 2045 O O . SER A 1 282 ? 8.227 -0.211 -22.109 1 97 282 SER A O 1
ATOM 2047 N N . ARG A 1 283 ? 9.039 -2.248 -21.484 1 96 283 ARG A N 1
ATOM 2048 C CA . ARG A 1 283 ? 8.68 -2.029 -20.094 1 96 283 ARG A CA 1
ATOM 2049 C C . ARG A 1 283 ? 9.383 -0.801 -19.531 1 96 283 ARG A C 1
ATOM 2051 O O . ARG A 1 283 ? 8.797 -0.038 -18.766 1 96 283 ARG A O 1
ATOM 2058 N N . ALA A 1 284 ? 10.664 -0.563 -19.875 1 97.12 284 ALA A N 1
ATOM 2059 C CA . ALA A 1 284 ? 11.438 0.581 -19.406 1 97.12 284 ALA A CA 1
ATOM 2060 C C . ALA A 1 284 ? 10.797 1.896 -19.844 1 97.12 284 ALA A C 1
ATOM 2062 O O . ALA A 1 284 ? 10.641 2.812 -19.047 1 97.12 284 ALA A O 1
ATOM 2063 N N . SER A 1 285 ? 10.383 1.981 -21.094 1 98 285 SER A N 1
ATOM 2064 C CA . SER A 1 285 ? 9.758 3.193 -21.625 1 98 285 SER A CA 1
ATOM 2065 C C . SER A 1 285 ? 8.414 3.457 -20.969 1 98 285 SER A C 1
ATOM 2067 O O . SER A 1 285 ? 8.094 4.598 -20.609 1 98 285 SER A O 1
ATOM 2069 N N . ALA A 1 286 ? 7.648 2.365 -20.828 1 98.44 286 ALA A N 1
ATOM 2070 C CA . ALA A 1 286 ? 6.344 2.502 -20.172 1 98.44 286 ALA A CA 1
ATOM 2071 C C . ALA A 1 286 ? 6.496 2.924 -18.719 1 98.44 286 ALA A C 1
ATOM 2073 O O . ALA A 1 286 ? 5.703 3.725 -18.219 1 98.44 286 ALA A O 1
ATOM 2074 N N . ALA A 1 287 ? 7.484 2.369 -18.078 1 98.5 287 ALA A N 1
ATOM 2075 C CA . ALA A 1 287 ? 7.754 2.75 -16.688 1 98.5 287 ALA A CA 1
ATOM 2076 C C . ALA A 1 287 ? 8.156 4.219 -16.594 1 98.5 287 ALA A C 1
ATOM 2078 O O . ALA A 1 287 ? 7.73 4.926 -15.68 1 98.5 287 ALA A O 1
ATOM 2079 N N . ALA A 1 288 ? 8.961 4.676 -17.516 1 98.62 288 ALA A N 1
ATOM 2080 C CA . ALA A 1 288 ? 9.344 6.086 -17.547 1 98.62 288 ALA A CA 1
ATOM 2081 C C . ALA A 1 288 ? 8.109 6.977 -17.719 1 98.62 288 ALA A C 1
ATOM 2083 O O . ALA A 1 288 ? 7.992 8.008 -17.047 1 98.62 288 ALA A O 1
ATOM 2084 N N . ASP A 1 289 ? 7.242 6.566 -18.594 1 98.38 289 ASP A N 1
ATOM 2085 C CA . ASP A 1 289 ? 6.008 7.324 -18.781 1 98.38 289 ASP A CA 1
ATOM 2086 C C . ASP A 1 289 ? 5.176 7.363 -17.5 1 98.38 289 ASP A C 1
ATOM 2088 O O . ASP A 1 289 ? 4.559 8.383 -17.188 1 98.38 289 ASP A O 1
ATOM 2092 N N . ALA A 1 290 ? 5.117 6.246 -16.828 1 98.5 290 ALA A N 1
ATOM 2093 C CA . ALA A 1 290 ? 4.395 6.195 -15.555 1 98.5 290 ALA A CA 1
ATOM 2094 C C . ALA A 1 290 ? 4.953 7.211 -14.562 1 98.5 290 ALA A C 1
ATOM 2096 O O . ALA A 1 290 ? 4.195 7.906 -13.883 1 98.5 290 ALA A O 1
ATOM 2097 N N . VAL A 1 291 ? 6.273 7.32 -14.469 1 98.56 291 VAL A N 1
ATOM 2098 C CA . VAL A 1 291 ? 6.918 8.281 -13.578 1 98.56 291 VAL A CA 1
ATOM 2099 C C . VAL A 1 291 ? 6.582 9.703 -14.023 1 98.56 291 VAL A C 1
ATOM 2101 O O . VAL A 1 291 ? 6.211 10.547 -13.203 1 98.56 291 VAL A O 1
ATOM 2104 N N . ARG A 1 292 ? 6.621 9.961 -15.289 1 97.75 292 ARG A N 1
ATOM 2105 C CA . ARG A 1 292 ? 6.383 11.297 -15.82 1 97.75 292 ARG A CA 1
ATOM 2106 C C . ARG A 1 292 ? 4.973 11.773 -15.5 1 97.75 292 ARG A C 1
ATOM 2108 O O . ARG A 1 292 ? 4.75 12.961 -15.266 1 97.75 292 ARG A O 1
ATOM 2115 N N . ARG A 1 293 ? 4.074 10.867 -15.477 1 96.19 293 ARG A N 1
ATOM 2116 C CA . ARG A 1 293 ? 2.68 11.227 -15.227 1 96.19 293 ARG A CA 1
ATOM 2117 C C . ARG A 1 293 ? 2.504 11.812 -13.836 1 96.19 293 ARG A C 1
ATOM 2119 O O . ARG A 1 293 ? 1.728 12.75 -13.648 1 96.19 293 ARG A O 1
ATOM 2126 N N . VAL A 1 294 ? 3.26 11.344 -12.867 1 96.5 294 VAL A N 1
ATOM 2127 C CA . VAL A 1 294 ? 2.994 11.734 -11.484 1 96.5 294 VAL A CA 1
ATOM 2128 C C . VAL A 1 294 ? 4.09 12.672 -10.992 1 96.5 294 VAL A C 1
ATOM 2130 O O . VAL A 1 294 ? 3.877 13.453 -10.055 1 96.5 294 VAL A O 1
ATOM 2133 N N . ALA A 1 295 ? 5.258 12.594 -11.57 1 96.19 295 ALA A N 1
ATOM 2134 C CA . ALA A 1 295 ? 6.41 13.414 -11.203 1 96.19 295 ALA A CA 1
ATOM 2135 C C . ALA A 1 295 ? 7.078 14 -12.445 1 96.19 295 ALA A C 1
ATOM 2137 O O . ALA A 1 295 ? 8.203 13.625 -12.789 1 96.19 295 ALA A O 1
ATOM 2138 N N . PRO A 1 296 ? 6.457 14.977 -13.023 1 95.06 296 PRO A N 1
ATOM 2139 C CA . PRO A 1 296 ? 6.961 15.508 -14.289 1 95.06 296 PRO A CA 1
ATOM 2140 C C . PRO A 1 296 ? 8.344 16.156 -14.156 1 95.06 296 PRO A C 1
ATOM 2142 O O . PRO A 1 296 ? 9.055 16.312 -15.148 1 95.06 296 PRO A O 1
ATOM 2145 N N . GLU A 1 297 ? 8.805 16.5 -12.969 1 93.38 297 GLU A N 1
ATOM 2146 C CA . GLU A 1 297 ? 10.086 17.172 -12.773 1 93.38 297 GLU A CA 1
ATOM 2147 C C . GLU A 1 297 ? 11.227 16.172 -12.617 1 93.38 297 GLU A C 1
ATOM 2149 O O . GLU A 1 297 ? 12.398 16.547 -12.648 1 93.38 297 GLU A O 1
ATOM 2154 N N . ALA A 1 298 ? 10.867 14.914 -12.375 1 95.88 298 ALA A N 1
ATOM 2155 C CA . ALA A 1 298 ? 11.906 13.898 -12.219 1 95.88 298 ALA A CA 1
ATOM 2156 C C . ALA A 1 298 ? 12.719 13.742 -13.5 1 95.88 298 ALA A C 1
ATOM 2158 O O . ALA A 1 298 ? 12.164 13.75 -14.602 1 95.88 298 ALA A O 1
ATOM 2159 N N . VAL A 1 299 ? 14.023 13.656 -13.391 1 97.75 299 VAL A N 1
ATOM 2160 C CA . VAL A 1 299 ? 14.914 13.414 -14.523 1 97.75 299 VAL A CA 1
ATOM 2161 C C . VAL A 1 299 ? 15.016 11.914 -14.797 1 97.75 299 VAL A C 1
ATOM 2163 O O . VAL A 1 299 ? 15.43 11.141 -13.922 1 97.75 299 VAL A O 1
ATOM 2166 N N . LEU A 1 300 ? 14.688 11.469 -15.969 1 98.06 300 LEU A N 1
ATOM 2167 C CA . LEU A 1 300 ? 14.57 10.047 -16.266 1 98.06 300 LEU A CA 1
ATOM 2168 C C . LEU A 1 300 ? 15.648 9.609 -17.266 1 98.06 300 LEU A C 1
ATOM 2170 O O . LEU A 1 300 ? 15.586 8.508 -17.812 1 98.06 300 LEU A O 1
ATOM 2174 N N . THR A 1 301 ? 16.672 10.359 -17.422 1 94.56 301 THR A N 1
ATOM 2175 C CA . THR A 1 301 ? 17.766 9.977 -18.312 1 94.56 301 THR A CA 1
ATOM 2176 C C . THR A 1 301 ? 18.531 8.789 -17.734 1 94.56 301 THR A C 1
ATOM 2178 O O . THR A 1 301 ? 18.656 8.656 -16.516 1 94.56 301 THR A O 1
ATOM 2181 N N . GLN A 1 302 ? 18.984 7.973 -18.609 1 94.5 302 GLN A N 1
ATOM 2182 C CA . GLN A 1 302 ? 19.797 6.828 -18.219 1 94.5 302 GLN A CA 1
ATOM 2183 C C . GLN A 1 302 ? 21 7.27 -17.375 1 94.5 302 GLN A C 1
ATOM 2185 O O . GLN A 1 302 ? 21.703 8.211 -17.75 1 94.5 302 GLN A O 1
ATOM 2190 N N . LEU A 1 303 ? 21.188 6.547 -16.234 1 93.69 303 LEU A N 1
ATOM 2191 C CA . LEU A 1 303 ? 22.312 6.883 -15.375 1 93.69 303 LEU A CA 1
ATOM 2192 C C . LEU A 1 303 ? 23.625 6.41 -15.977 1 93.69 303 LEU A C 1
ATOM 2194 O O . LEU A 1 303 ? 23.688 5.332 -16.578 1 93.69 303 LEU A O 1
ATOM 2198 N N . ARG A 1 304 ? 24.656 7.219 -15.758 1 90.5 304 ARG A N 1
ATOM 2199 C CA . ARG A 1 304 ? 26 6.816 -16.156 1 90.5 304 ARG A CA 1
ATOM 2200 C C . ARG A 1 304 ? 26.547 5.715 -15.242 1 90.5 304 ARG A C 1
ATOM 2202 O O . ARG A 1 304 ? 26.078 5.559 -14.109 1 90.5 304 ARG A O 1
ATOM 2209 N N . GLU A 1 305 ? 27.484 5.059 -15.805 1 87.5 305 GLU A N 1
ATOM 2210 C CA . GLU A 1 305 ? 28.078 3.951 -15.062 1 87.5 305 GLU A CA 1
ATOM 2211 C C . GLU A 1 305 ? 28.641 4.426 -13.727 1 87.5 305 GLU A C 1
ATOM 2213 O O . GLU A 1 305 ? 29.359 5.422 -13.672 1 87.5 305 GLU A O 1
ATOM 2218 N N . GLY A 1 306 ? 28.203 3.75 -12.68 1 87.19 306 GLY A N 1
ATOM 2219 C CA . GLY A 1 306 ? 28.781 3.977 -11.367 1 87.19 306 GLY A CA 1
ATOM 2220 C C . GLY A 1 306 ? 28.219 5.199 -10.664 1 87.19 306 GLY A C 1
ATOM 2221 O O . GLY A 1 306 ? 28.703 5.578 -9.594 1 87.19 306 GLY A O 1
ATOM 2222 N N . THR A 1 307 ? 27.156 5.801 -11.195 1 91.44 307 THR A N 1
ATOM 2223 C CA . THR A 1 307 ? 26.688 7.059 -10.625 1 91.44 307 THR A CA 1
ATOM 2224 C C . THR A 1 307 ? 25.453 6.844 -9.766 1 91.44 307 THR A C 1
ATOM 2226 O O . THR A 1 307 ? 25.047 7.73 -9.008 1 91.44 307 THR A O 1
ATOM 2229 N N . ALA A 1 308 ? 24.906 5.641 -9.852 1 94.25 308 ALA A N 1
ATOM 2230 C CA . ALA A 1 308 ? 23.734 5.359 -9.031 1 94.25 308 ALA A CA 1
ATOM 2231 C C . ALA A 1 308 ? 24.062 5.48 -7.543 1 94.25 308 ALA A C 1
ATOM 2233 O O . ALA A 1 308 ? 25.078 4.953 -7.082 1 94.25 308 ALA A O 1
ATOM 2234 N N . THR A 1 309 ? 23.219 6.203 -6.82 1 95.12 309 THR A N 1
ATOM 2235 C CA . THR A 1 309 ? 23.391 6.297 -5.371 1 95.12 309 THR A CA 1
ATOM 2236 C C . THR A 1 309 ? 22.609 5.195 -4.664 1 95.12 309 THR A C 1
ATOM 2238 O O . THR A 1 309 ? 22.844 4.914 -3.488 1 95.12 309 THR A O 1
ATOM 2241 N N . PHE A 1 310 ? 21.703 4.633 -5.379 1 96.88 310 PHE A N 1
ATOM 2242 C CA . PHE A 1 310 ? 20.891 3.543 -4.844 1 96.88 310 PHE A CA 1
ATOM 2243 C C . PHE A 1 310 ? 20.359 2.666 -5.969 1 96.88 310 PHE A C 1
ATOM 2245 O O . PHE A 1 310 ? 20 3.168 -7.031 1 96.88 310 PHE A O 1
ATOM 2252 N N . VAL A 1 311 ? 20.281 1.349 -5.723 1 96.19 311 VAL A N 1
ATOM 2253 C CA . VAL A 1 311 ? 19.781 0.416 -6.727 1 96.19 311 VAL A CA 1
ATOM 2254 C C . VAL A 1 311 ? 18.641 -0.408 -6.145 1 96.19 311 VAL A C 1
ATOM 2256 O O . VAL A 1 311 ? 18.766 -0.992 -5.066 1 96.19 311 VAL A O 1
ATOM 2259 N N . VAL A 1 312 ? 17.5 -0.402 -6.812 1 97.56 312 VAL A N 1
ATOM 2260 C CA . VAL A 1 312 ? 16.406 -1.318 -6.5 1 97.56 312 VAL A CA 1
ATOM 2261 C C . VAL A 1 312 ? 16.359 -2.443 -7.531 1 97.56 312 VAL A C 1
ATOM 2263 O O . VAL A 1 312 ? 16.125 -2.195 -8.719 1 97.56 312 VAL A O 1
ATOM 2266 N N . ARG A 1 313 ? 16.609 -3.602 -7.102 1 95.69 313 ARG A N 1
ATOM 2267 C CA . ARG A 1 313 ? 16.484 -4.773 -7.965 1 95.69 313 ARG A CA 1
ATOM 2268 C C . ARG A 1 313 ? 15.094 -5.387 -7.875 1 95.69 313 ARG A C 1
ATOM 2270 O O . ARG A 1 313 ? 14.672 -5.82 -6.801 1 95.69 313 ARG A O 1
ATOM 2277 N N . VAL A 1 314 ? 14.414 -5.438 -8.977 1 95.56 314 VAL A N 1
ATOM 2278 C CA . VAL A 1 314 ? 13.031 -5.906 -8.961 1 95.56 314 VAL A CA 1
ATOM 2279 C C . VAL A 1 314 ? 12.914 -7.199 -9.766 1 95.56 314 VAL A C 1
ATOM 2281 O O . VAL A 1 314 ? 13.312 -7.25 -10.93 1 95.56 314 VAL A O 1
ATOM 2284 N N . GLY A 1 315 ? 12.336 -8.211 -9.086 1 91.69 315 GLY A N 1
ATOM 2285 C CA . GLY A 1 315 ? 12.18 -9.5 -9.742 1 91.69 315 GLY A CA 1
ATOM 2286 C C . GLY A 1 315 ? 13.109 -10.562 -9.195 1 91.69 315 GLY A C 1
ATOM 2287 O O . GLY A 1 315 ? 13.82 -10.336 -8.219 1 91.69 315 GLY A O 1
ATOM 2288 N N . SER A 1 316 ? 13.086 -11.672 -9.797 1 82.5 316 SER A N 1
ATOM 2289 C CA . SER A 1 316 ? 13.828 -12.828 -9.297 1 82.5 316 SER A CA 1
ATOM 2290 C C . SER A 1 316 ? 15.148 -13 -10.031 1 82.5 316 SER A C 1
ATOM 2292 O O . SER A 1 316 ? 16.016 -13.766 -9.594 1 82.5 316 SER A O 1
ATOM 2294 N N . ARG A 1 317 ? 15.297 -12.266 -11.086 1 80.81 317 ARG A N 1
ATOM 2295 C CA . ARG A 1 317 ? 16.516 -12.352 -11.867 1 80.81 317 ARG A CA 1
ATOM 2296 C C . ARG A 1 317 ? 17.219 -11 -11.953 1 80.81 317 ARG A C 1
ATOM 2298 O O . ARG A 1 317 ? 16.562 -9.953 -11.883 1 80.81 317 ARG A O 1
ATOM 2305 N N . PRO A 1 318 ? 18.516 -11.164 -12.133 1 74.56 318 PRO A N 1
ATOM 2306 C CA . PRO A 1 318 ? 19.219 -9.883 -12.289 1 74.56 318 PRO A CA 1
ATOM 2307 C C . PRO A 1 318 ? 18.844 -9.156 -13.57 1 74.56 318 PRO A C 1
ATOM 2309 O O . PRO A 1 318 ? 18.781 -9.766 -14.641 1 74.56 318 PRO A O 1
ATOM 2312 N N . GLY A 1 319 ? 18.562 -7.953 -13.477 1 77.56 319 GLY A N 1
ATOM 2313 C CA . GLY A 1 319 ? 18.297 -7.121 -14.641 1 77.56 319 GLY A CA 1
ATOM 2314 C C . GLY A 1 319 ? 19.531 -6.887 -15.492 1 77.56 319 GLY A C 1
ATOM 2315 O O . GLY A 1 319 ? 20.641 -6.75 -14.969 1 77.56 319 GLY A O 1
ATOM 2316 N N . THR A 1 320 ? 19.328 -6.871 -16.719 1 77.75 320 THR A N 1
ATOM 2317 C CA . THR A 1 320 ? 20.438 -6.664 -17.641 1 77.75 320 THR A CA 1
ATOM 2318 C C . THR A 1 320 ? 21.094 -5.312 -17.406 1 77.75 320 THR A C 1
ATOM 2320 O O . THR A 1 320 ? 22.297 -5.148 -17.641 1 77.75 320 THR A O 1
ATOM 2323 N N . ALA A 1 321 ? 20.328 -4.398 -16.891 1 79.56 321 ALA A N 1
ATOM 2324 C CA . ALA A 1 321 ? 20.828 -3.037 -16.688 1 79.56 321 ALA A CA 1
ATOM 2325 C C . ALA A 1 321 ? 21.859 -2.994 -15.57 1 79.56 321 ALA A C 1
ATOM 2327 O O . ALA A 1 321 ? 22.656 -2.057 -15.5 1 79.56 321 ALA A O 1
ATOM 2328 N N . LEU A 1 322 ? 21.812 -3.871 -14.695 1 79.94 322 LEU A N 1
ATOM 2329 C CA . LEU A 1 322 ? 22.781 -3.881 -13.602 1 79.94 322 LEU A CA 1
ATOM 2330 C C . LEU A 1 322 ? 24.203 -3.943 -14.141 1 79.94 322 LEU A C 1
ATOM 2332 O O . LEU A 1 322 ? 25.078 -3.205 -13.68 1 79.94 322 LEU A O 1
ATOM 2336 N N . ALA A 1 323 ? 24.312 -4.797 -15.117 1 73.19 323 ALA A N 1
ATOM 2337 C CA . ALA A 1 323 ? 25.625 -4.902 -15.742 1 73.19 323 ALA A CA 1
ATOM 2338 C C . ALA A 1 323 ? 25.953 -3.654 -16.562 1 73.19 323 ALA A C 1
ATOM 2340 O O . ALA A 1 323 ? 27.047 -3.102 -16.453 1 73.19 323 ALA A O 1
ATOM 2341 N N . THR A 1 324 ? 24.984 -3.148 -17.312 1 75.94 324 THR A N 1
ATOM 2342 C CA . THR A 1 324 ? 25.234 -2.045 -18.234 1 75.94 324 THR A CA 1
ATOM 2343 C C . THR A 1 324 ? 25.453 -0.744 -17.484 1 75.94 324 THR A C 1
ATOM 2345 O O . THR A 1 324 ? 26.172 0.144 -17.953 1 75.94 324 THR A O 1
ATOM 2348 N N . ARG A 1 325 ? 24.906 -0.648 -16.297 1 80.62 325 ARG A N 1
ATOM 2349 C CA . ARG A 1 325 ? 25.078 0.564 -15.508 1 80.62 325 ARG A CA 1
ATOM 2350 C C . ARG A 1 325 ? 26.234 0.415 -14.523 1 80.62 325 ARG A C 1
ATOM 2352 O O . ARG A 1 325 ? 26.453 1.281 -13.672 1 80.62 325 ARG A O 1
ATOM 2359 N N . GLY A 1 326 ? 26.984 -0.713 -14.586 1 76.06 326 GLY A N 1
ATOM 2360 C CA . GLY A 1 326 ? 28.188 -0.923 -13.789 1 76.06 326 GLY A CA 1
ATOM 2361 C C . GLY A 1 326 ? 27.891 -1.165 -12.32 1 76.06 326 GLY A C 1
ATOM 2362 O O . GLY A 1 326 ? 28.656 -0.741 -11.453 1 76.06 326 GLY A O 1
ATOM 2363 N N . VAL A 1 327 ? 26.688 -1.602 -12.125 1 74.12 327 VAL A N 1
ATOM 2364 C CA . VAL A 1 327 ? 26.344 -1.867 -10.734 1 74.12 327 VAL A CA 1
ATOM 2365 C C . VAL A 1 327 ? 27.109 -3.098 -10.242 1 74.12 327 VAL A C 1
ATOM 2367 O O . VAL A 1 327 ? 26.969 -4.188 -10.797 1 74.12 327 VAL A O 1
ATOM 2370 N N . ARG A 1 328 ? 28.141 -2.729 -9.383 1 68.06 328 ARG A N 1
ATOM 2371 C CA . ARG A 1 328 ? 28.953 -3.791 -8.812 1 68.06 328 ARG A CA 1
ATOM 2372 C C . ARG A 1 328 ? 28.5 -4.137 -7.398 1 68.06 328 ARG A C 1
ATOM 2374 O O . ARG A 1 328 ? 27.859 -3.318 -6.73 1 68.06 328 ARG A O 1
ATOM 2381 N N . GLU A 1 329 ? 28.797 -5.25 -7.07 1 59.94 329 GLU A N 1
ATOM 2382 C CA . GLU A 1 329 ? 28.469 -5.711 -5.723 1 59.94 329 GLU A CA 1
ATOM 2383 C C . GLU A 1 329 ? 29 -4.75 -4.668 1 59.94 329 GLU A C 1
ATOM 2385 O O . GLU A 1 329 ? 28.391 -4.57 -3.613 1 59.94 329 GLU A O 1
ATOM 2390 N N . ARG A 1 330 ? 30.047 -4.137 -5 1 61.53 330 ARG A N 1
ATOM 2391 C CA . ARG A 1 330 ? 30.688 -3.262 -4.023 1 61.53 330 ARG A CA 1
ATOM 2392 C C . ARG A 1 330 ? 30.281 -1.808 -4.242 1 61.53 330 ARG A C 1
ATOM 2394 O O . ARG A 1 330 ? 30.844 -0.9 -3.629 1 61.53 330 ARG A O 1
ATOM 2401 N N . GLY A 1 331 ? 29.312 -1.683 -4.852 1 76.88 331 GLY A N 1
ATOM 2402 C CA . GLY A 1 331 ? 28.969 -0.32 -5.234 1 76.88 331 GLY A CA 1
ATOM 2403 C C . GLY A 1 331 ? 27.828 0.263 -4.438 1 76.88 331 GLY A C 1
ATOM 2404 O O . GLY A 1 331 ? 27.844 0.24 -3.205 1 76.88 331 GLY A O 1
ATOM 2405 N N . ALA A 1 332 ? 26.891 0.75 -4.934 1 88.69 332 ALA A N 1
ATOM 2406 C CA . ALA A 1 332 ? 25.75 1.468 -4.387 1 88.69 332 ALA A CA 1
ATOM 2407 C C . ALA A 1 332 ? 24.875 0.546 -3.533 1 88.69 332 ALA A C 1
ATOM 2409 O O . ALA A 1 332 ? 24.781 -0.653 -3.805 1 88.69 332 ALA A O 1
ATOM 2410 N N . PRO A 1 333 ? 24.359 1.095 -2.398 1 93.81 333 PRO A N 1
ATOM 2411 C CA . PRO A 1 333 ? 23.359 0.317 -1.666 1 93.81 333 PRO A CA 1
ATOM 2412 C C . PRO A 1 333 ? 22.25 -0.226 -2.572 1 93.81 333 PRO A C 1
ATOM 2414 O O . PRO A 1 333 ? 21.891 0.415 -3.562 1 93.81 333 PRO A O 1
ATOM 2417 N N . ARG A 1 334 ? 21.75 -1.367 -2.229 1 94.56 334 ARG A N 1
ATOM 2418 C CA . ARG A 1 334 ? 20.766 -2.004 -3.09 1 94.56 334 ARG A CA 1
ATOM 2419 C C . ARG A 1 334 ? 19.641 -2.639 -2.266 1 94.56 334 ARG A C 1
ATOM 2421 O O . ARG A 1 334 ? 19.891 -3.137 -1.164 1 94.56 334 ARG A O 1
ATOM 2428 N N . LEU A 1 335 ? 18.5 -2.652 -2.762 1 97 335 LEU A N 1
ATOM 2429 C CA . LEU A 1 335 ? 17.328 -3.289 -2.176 1 97 335 LEU A CA 1
ATOM 2430 C C . LEU A 1 335 ? 16.719 -4.297 -3.143 1 97 335 LEU A C 1
ATOM 2432 O O . LEU A 1 335 ? 16.453 -3.971 -4.305 1 97 335 LEU A O 1
ATOM 2436 N N . ASP A 1 336 ? 16.484 -5.504 -2.703 1 95.88 336 ASP A N 1
ATOM 2437 C CA . ASP A 1 336 ? 15.789 -6.504 -3.504 1 95.88 336 ASP A CA 1
ATOM 2438 C C . ASP A 1 336 ? 14.281 -6.449 -3.254 1 95.88 336 ASP A C 1
ATOM 2440 O O . ASP A 1 336 ? 13.844 -6.328 -2.109 1 95.88 336 ASP A O 1
ATOM 2444 N N . VAL A 1 337 ? 13.539 -6.477 -4.297 1 97.62 337 VAL A N 1
ATOM 2445 C CA . VAL A 1 337 ? 12.078 -6.527 -4.258 1 97.62 337 VAL A CA 1
ATOM 2446 C C . VAL A 1 337 ? 11.57 -7.543 -5.281 1 97.62 337 VAL A C 1
ATOM 2448 O O . VAL A 1 337 ? 11.82 -7.406 -6.48 1 97.62 337 VAL A O 1
ATOM 2451 N N . TYR A 1 338 ? 10.797 -8.523 -4.84 1 94.31 338 TYR A N 1
ATOM 2452 C CA . TYR A 1 338 ? 10.352 -9.523 -5.809 1 94.31 338 TYR A CA 1
ATOM 2453 C C . TYR A 1 338 ? 9.055 -10.18 -5.348 1 94.31 338 TYR A C 1
ATOM 2455 O O . TYR A 1 338 ? 8.656 -10.039 -4.188 1 94.31 338 TYR A O 1
ATOM 2463 N N . LEU A 1 339 ? 8.422 -10.797 -6.273 1 93.75 339 LEU A N 1
ATOM 2464 C CA . LEU A 1 339 ? 7.199 -11.555 -6.023 1 93.75 339 LEU A CA 1
ATOM 2465 C C . LEU A 1 339 ? 7.516 -13.039 -5.824 1 93.75 339 LEU A C 1
ATOM 2467 O O . LEU A 1 339 ? 8.367 -13.594 -6.52 1 93.75 339 LEU A O 1
ATOM 2471 N N . ARG A 1 340 ? 6.875 -13.617 -4.859 1 91.69 340 ARG A N 1
ATOM 2472 C CA . ARG A 1 340 ? 6.996 -15.039 -4.578 1 91.69 340 ARG A CA 1
ATOM 2473 C C . ARG A 1 340 ? 5.637 -15.648 -4.238 1 91.69 340 ARG A C 1
ATOM 2475 O O . ARG A 1 340 ? 5.133 -15.469 -3.125 1 91.69 340 ARG A O 1
ATOM 2482 N N . ASP A 1 341 ? 5.016 -16.359 -5.188 1 91.44 341 ASP A N 1
ATO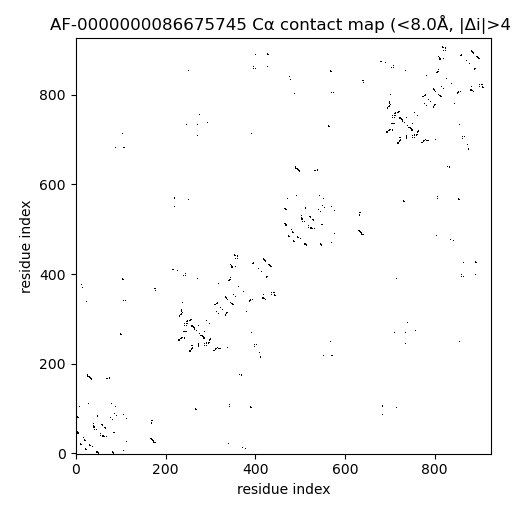M 2483 C CA . ASP A 1 341 ? 3.768 -17.094 -5.004 1 91.44 341 ASP A CA 1
ATOM 2484 C C . ASP A 1 341 ? 2.697 -16.203 -4.383 1 91.44 341 ASP A C 1
ATOM 2486 O O . ASP A 1 341 ? 2.084 -16.562 -3.375 1 91.44 341 ASP A O 1
ATOM 2490 N N . GLY A 1 342 ? 2.568 -15.008 -4.879 1 93.19 342 GLY A N 1
ATOM 2491 C CA . GLY A 1 342 ? 1.468 -14.133 -4.512 1 93.19 342 GLY A CA 1
ATOM 2492 C C . GLY A 1 342 ? 1.835 -13.141 -3.424 1 93.19 342 GLY A C 1
ATOM 2493 O O . GLY A 1 342 ? 1.017 -12.305 -3.039 1 93.19 342 GLY A O 1
ATOM 2494 N N . VAL A 1 343 ? 3.027 -13.172 -2.916 1 94.44 343 VAL A N 1
ATOM 2495 C CA . VAL A 1 343 ? 3.475 -12.273 -1.858 1 94.44 343 VAL A CA 1
ATOM 2496 C C . VAL A 1 343 ? 4.598 -11.383 -2.379 1 94.44 343 VAL A C 1
ATOM 2498 O O . VAL A 1 343 ? 5.312 -11.75 -3.314 1 94.44 343 VAL A O 1
ATOM 2501 N N . VAL A 1 344 ? 4.656 -10.227 -1.842 1 97.56 344 VAL A N 1
ATOM 2502 C CA . VAL A 1 344 ? 5.77 -9.344 -2.164 1 97.56 344 VAL A CA 1
ATOM 2503 C C . VAL A 1 344 ? 6.859 -9.469 -1.101 1 97.56 344 VAL A C 1
ATOM 2505 O O . VAL A 1 344 ? 6.582 -9.359 0.096 1 97.56 344 VAL A O 1
ATOM 2508 N N . VAL A 1 345 ? 8.031 -9.758 -1.483 1 96.75 345 VAL A N 1
ATOM 2509 C CA . VAL A 1 345 ? 9.172 -9.82 -0.574 1 96.75 345 VAL A CA 1
ATOM 2510 C C . VAL A 1 345 ? 10.055 -8.594 -0.765 1 96.75 345 VAL A C 1
ATOM 2512 O O . VAL A 1 345 ? 10.469 -8.289 -1.885 1 96.75 345 VAL A O 1
ATOM 2515 N N . VAL A 1 346 ? 10.273 -7.883 0.29 1 98.44 346 VAL A N 1
ATOM 2516 C CA . VAL A 1 346 ? 11.125 -6.695 0.279 1 98.44 346 VAL A CA 1
ATOM 2517 C C . VAL A 1 346 ? 12.383 -6.949 1.102 1 98.44 346 VAL A C 1
ATOM 2519 O O . VAL A 1 346 ? 12.305 -7.281 2.287 1 98.44 346 VAL A O 1
ATOM 2522 N N . GLY A 1 347 ? 13.586 -6.648 0.49 1 97.12 347 GLY A N 1
ATOM 2523 C CA . GLY A 1 347 ? 14.859 -6.852 1.154 1 97.12 347 GLY A CA 1
ATOM 2524 C C . GLY A 1 347 ? 15.578 -8.109 0.701 1 97.12 347 GLY A C 1
ATOM 2525 O O . GLY A 1 347 ? 15.008 -8.93 -0.025 1 97.12 347 GLY A O 1
ATOM 2526 N N . PRO A 1 348 ? 16.672 -8.273 1.049 1 95.62 348 PRO A N 1
ATOM 2527 C CA . PRO A 1 348 ? 17.359 -7.387 1.993 1 95.62 348 PRO A CA 1
ATOM 2528 C C . PRO A 1 348 ? 17.844 -6.094 1.344 1 95.62 348 PRO A C 1
ATOM 2530 O O . PRO A 1 348 ? 17.922 -6.008 0.116 1 95.62 348 PRO A O 1
ATOM 2533 N N . LEU A 1 349 ? 17.938 -5.086 2.119 1 96.75 349 LEU A N 1
ATOM 2534 C CA . LEU A 1 349 ? 18.766 -3.943 1.752 1 96.75 349 LEU A CA 1
ATOM 2535 C C . LEU A 1 349 ? 20.234 -4.199 2.104 1 96.75 349 LEU A C 1
ATOM 2537 O O . LEU A 1 349 ? 20.547 -4.535 3.246 1 96.75 349 LEU A O 1
ATOM 2541 N N . VAL A 1 350 ? 21.094 -4.113 1.148 1 93.5 350 VAL A N 1
ATOM 2542 C CA . VAL A 1 350 ? 22.516 -4.375 1.342 1 93.5 350 VAL A CA 1
ATOM 2543 C C . VAL A 1 350 ? 23.312 -3.07 1.216 1 93.5 350 VAL A C 1
ATOM 2545 O O . VAL A 1 350 ? 23.172 -2.355 0.22 1 93.5 350 VAL A O 1
ATOM 2548 N N . ARG A 1 351 ? 24 -2.742 2.184 1 92.06 351 ARG A N 1
ATOM 2549 C CA . ARG A 1 351 ? 25.016 -1.707 2.17 1 92.06 351 ARG A CA 1
ATOM 2550 C C . ARG A 1 351 ? 26.422 -2.32 2.133 1 92.06 351 ARG A C 1
ATOM 2552 O O . ARG A 1 351 ? 26.875 -2.896 3.123 1 92.06 351 ARG A O 1
ATOM 2559 N N . PRO A 1 352 ? 27 -2.17 1.039 1 85.25 352 PRO A N 1
ATOM 2560 C CA . PRO A 1 352 ? 28.312 -2.822 0.949 1 85.25 352 PRO A CA 1
ATOM 2561 C C . PRO A 1 352 ? 29.219 -2.469 2.117 1 85.25 352 PRO A C 1
ATOM 2563 O O . PRO A 1 352 ? 29.375 -1.292 2.457 1 85.25 352 PRO A O 1
ATOM 2566 N N . GLY A 1 353 ? 29.719 -3.51 2.754 1 82.56 353 GLY A N 1
ATOM 2567 C CA . GLY A 1 353 ? 30.656 -3.342 3.854 1 82.56 353 GLY A CA 1
ATOM 2568 C C . GLY A 1 353 ? 29.969 -3.041 5.176 1 82.56 353 GLY A C 1
ATOM 2569 O O . GLY A 1 353 ? 30.625 -2.998 6.223 1 82.56 353 GLY A O 1
ATOM 2570 N N . ALA A 1 354 ? 28.672 -2.859 5.176 1 85.75 354 ALA A N 1
ATOM 2571 C CA . ALA A 1 354 ? 28 -2.41 6.398 1 85.75 354 ALA A CA 1
ATOM 2572 C C . ALA A 1 354 ? 26.797 -3.295 6.727 1 85.75 354 ALA A C 1
ATOM 2574 O O . ALA A 1 354 ? 26.031 -2.988 7.637 1 85.75 354 ALA A O 1
ATOM 2575 N N . SER A 1 355 ? 26.609 -4.352 6.031 1 89 355 SER A N 1
ATOM 2576 C CA . SER A 1 355 ? 25.5 -5.277 6.258 1 89 355 SER A CA 1
ATOM 2577 C C . SER A 1 355 ? 25.812 -6.656 5.68 1 89 355 SER A C 1
ATOM 2579 O O . SER A 1 355 ? 26.734 -6.805 4.879 1 89 355 SER A O 1
ATOM 2581 N N . PRO A 1 356 ? 25.109 -7.664 6.234 1 91.19 356 PRO A N 1
ATOM 2582 C CA . PRO A 1 356 ? 25.188 -8.93 5.5 1 91.19 356 PRO A CA 1
ATOM 2583 C C . PRO A 1 356 ? 24.859 -8.773 4.02 1 91.19 356 PRO A C 1
ATOM 2585 O O . PRO A 1 356 ? 23.969 -7.996 3.656 1 91.19 356 PRO A O 1
ATOM 2588 N N . CYS A 1 357 ? 25.609 -9.469 3.189 1 89.94 357 CYS A N 1
ATOM 2589 C CA . CYS A 1 357 ? 25.438 -9.328 1.748 1 89.94 357 CYS A CA 1
ATOM 2590 C C . CYS A 1 357 ? 24.484 -10.398 1.206 1 89.94 357 CYS A C 1
ATOM 2592 O O . CYS A 1 357 ? 23.953 -11.195 1.969 1 89.94 357 CYS A O 1
ATOM 2594 N N . GLY A 1 358 ? 24.234 -10.352 -0.093 1 88.38 358 GLY A N 1
ATOM 2595 C CA . GLY A 1 358 ? 23.359 -11.32 -0.737 1 88.38 358 GLY A CA 1
ATOM 2596 C C . GLY A 1 358 ? 23.875 -12.75 -0.626 1 88.38 358 GLY A C 1
ATOM 2597 O O . GLY A 1 358 ? 23.078 -13.688 -0.505 1 88.38 358 GLY A O 1
ATOM 2598 N N . GLN A 1 359 ? 25.188 -12.867 -0.681 1 90.06 359 GLN A N 1
ATOM 2599 C CA . GLN A 1 359 ? 25.781 -14.188 -0.566 1 90.06 359 GLN A CA 1
ATOM 2600 C C . GLN A 1 359 ? 25.547 -14.789 0.814 1 90.06 359 GLN A C 1
ATOM 2602 O O . GLN A 1 359 ? 25.359 -16 0.947 1 90.06 359 GLN A O 1
ATOM 2607 N N . CYS A 1 360 ? 25.562 -13.945 1.838 1 93.5 360 CYS A N 1
ATOM 2608 C CA . CYS A 1 360 ? 25.219 -14.414 3.172 1 93.5 360 CYS A CA 1
ATOM 2609 C C . CYS A 1 360 ? 23.844 -15.078 3.172 1 93.5 360 CYS A C 1
ATOM 2611 O O . CYS A 1 360 ? 23.672 -16.172 3.705 1 93.5 360 CYS A O 1
ATOM 2613 N N . LEU A 1 361 ? 22.922 -14.391 2.553 1 92 361 LEU A N 1
ATOM 2614 C CA . LEU A 1 361 ? 21.578 -14.922 2.479 1 92 361 LEU A CA 1
ATOM 2615 C C . LEU A 1 361 ? 21.547 -16.266 1.742 1 92 361 LEU A C 1
ATOM 2617 O O . LEU A 1 361 ? 20.938 -17.219 2.207 1 92 361 LEU A O 1
ATOM 2621 N N . GLU A 1 362 ? 22.234 -16.344 0.652 1 91.62 362 GLU A N 1
ATOM 2622 C CA . GLU A 1 362 ? 22.266 -17.562 -0.15 1 91.62 362 GLU A CA 1
ATOM 2623 C C . GLU A 1 362 ? 22.891 -18.719 0.621 1 91.62 362 GLU A C 1
ATOM 2625 O O . GLU A 1 362 ? 22.438 -19.859 0.529 1 91.62 362 GLU A O 1
ATOM 2630 N N . LEU A 1 363 ? 23.891 -18.375 1.348 1 94.56 363 LEU A N 1
ATOM 2631 C CA . LEU A 1 363 ? 24.547 -19.391 2.139 1 94.56 363 LEU A CA 1
ATOM 2632 C C . LEU A 1 363 ? 23.641 -19.906 3.256 1 94.56 363 LEU A C 1
ATOM 2634 O O . LEU A 1 363 ? 23.594 -21.094 3.531 1 94.56 363 LEU A O 1
ATOM 2638 N N . HIS A 1 364 ? 22.922 -19 3.865 1 93.81 364 HIS A N 1
ATOM 2639 C CA . HIS A 1 364 ? 21.969 -19.422 4.883 1 93.81 364 HIS A CA 1
ATOM 2640 C C . HIS A 1 364 ? 20.875 -20.297 4.281 1 93.81 364 HIS A C 1
ATOM 2642 O O . HIS A 1 364 ? 20.484 -21.297 4.883 1 93.81 364 HIS A O 1
ATOM 2648 N N . ARG A 1 365 ? 20.438 -19.938 3.109 1 92.44 365 ARG A N 1
ATOM 2649 C CA . ARG A 1 365 ? 19.422 -20.75 2.43 1 92.44 365 ARG A CA 1
ATOM 2650 C C . ARG A 1 365 ? 19.953 -22.125 2.074 1 92.44 365 ARG A C 1
ATOM 2652 O O . ARG A 1 365 ? 19.266 -23.125 2.223 1 92.44 365 ARG A O 1
ATOM 2659 N N . ARG A 1 366 ? 21.156 -22.141 1.63 1 93.75 366 ARG A N 1
ATOM 2660 C CA . ARG A 1 366 ? 21.812 -23.406 1.311 1 93.75 366 ARG A CA 1
ATOM 2661 C C . ARG A 1 366 ? 21.938 -24.281 2.551 1 93.75 366 ARG A C 1
ATOM 2663 O O . ARG A 1 366 ? 21.719 -25.5 2.48 1 93.75 366 ARG A O 1
ATOM 2670 N N . ASP A 1 367 ? 22.281 -23.688 3.674 1 93.56 367 ASP A N 1
ATOM 2671 C CA . ASP A 1 367 ? 22.391 -24.438 4.926 1 93.56 367 ASP A CA 1
ATOM 2672 C C . ASP A 1 367 ? 21.062 -25.094 5.289 1 93.56 367 ASP A C 1
ATOM 2674 O O . ASP A 1 367 ? 21.047 -26.203 5.828 1 93.56 367 ASP A O 1
ATOM 2678 N N . ARG A 1 368 ? 20.031 -24.469 4.953 1 90.69 368 ARG A N 1
ATOM 2679 C CA . ARG A 1 368 ? 18.703 -24.953 5.328 1 90.69 368 ARG A CA 1
ATOM 2680 C C . ARG A 1 368 ? 18.172 -25.922 4.285 1 90.69 368 ARG A C 1
ATOM 2682 O O . ARG A 1 368 ? 17.359 -26.797 4.602 1 90.69 368 ARG A O 1
ATOM 2689 N N . ASP A 1 369 ? 18.562 -25.719 3.121 1 91.69 369 ASP A N 1
ATOM 2690 C CA . ASP A 1 369 ? 18.172 -26.562 1.992 1 91.69 369 ASP A CA 1
ATOM 2691 C C . ASP A 1 369 ? 19.344 -26.812 1.056 1 91.69 369 ASP A C 1
ATOM 2693 O O . ASP A 1 369 ? 19.688 -25.969 0.224 1 91.69 369 ASP A O 1
ATOM 2697 N N . ARG A 1 370 ? 19.859 -27.969 1.072 1 92.88 370 ARG A N 1
ATOM 2698 C CA . ARG A 1 370 ? 21.062 -28.312 0.324 1 92.88 370 ARG A CA 1
ATOM 2699 C C . ARG A 1 370 ? 20.844 -28.172 -1.177 1 92.88 370 ARG A C 1
ATOM 2701 O O . ARG A 1 370 ? 21.781 -28 -1.943 1 92.88 370 ARG A O 1
ATOM 2708 N N . ASP A 1 371 ? 19.594 -28.219 -1.647 1 93.06 371 ASP A N 1
ATOM 2709 C CA . ASP A 1 371 ? 19.297 -28.141 -3.074 1 93.06 371 ASP A CA 1
ATOM 2710 C C . ASP A 1 371 ? 19.047 -26.703 -3.496 1 93.06 371 ASP A C 1
ATOM 2712 O O . ASP A 1 371 ? 18.75 -26.422 -4.664 1 93.06 371 ASP A O 1
ATOM 2716 N N . TRP A 1 372 ? 19.25 -25.797 -2.627 1 92.31 372 TRP A N 1
ATOM 2717 C CA . TRP A 1 372 ? 18.922 -24.391 -2.889 1 92.31 372 TRP A CA 1
ATOM 2718 C C . TRP A 1 372 ? 19.734 -23.859 -4.059 1 92.31 372 TRP A C 1
ATOM 2720 O O . TRP A 1 372 ? 19.203 -23.156 -4.93 1 92.31 372 TRP A O 1
ATOM 2730 N N . PRO A 1 373 ? 21.016 -24.141 -4.148 1 92.62 373 PRO A N 1
ATOM 2731 C CA . PRO A 1 373 ? 21.766 -23.594 -5.273 1 92.62 373 PRO A CA 1
ATOM 2732 C C . PRO A 1 373 ? 21.188 -23.969 -6.629 1 92.62 373 PRO A C 1
ATOM 2734 O O . PRO A 1 373 ? 21.156 -23.156 -7.547 1 92.62 373 PRO A O 1
ATOM 2737 N N . VAL A 1 374 ? 20.672 -25.188 -6.738 1 94.44 374 VAL A N 1
ATOM 2738 C CA . VAL A 1 374 ? 20.062 -25.656 -7.98 1 94.44 374 VAL A CA 1
ATOM 2739 C C . VAL A 1 374 ? 18.75 -24.922 -8.219 1 94.44 374 VAL A C 1
ATOM 2741 O O . VAL A 1 374 ? 18.453 -24.516 -9.344 1 94.44 374 VAL A O 1
ATOM 2744 N N . ILE A 1 375 ? 18.016 -24.734 -7.191 1 91.75 375 ILE A N 1
ATOM 2745 C CA . ILE A 1 375 ? 16.75 -24.016 -7.262 1 91.75 375 ILE A CA 1
ATOM 2746 C C . ILE A 1 375 ? 17 -22.547 -7.629 1 91.75 375 ILE A C 1
ATOM 2748 O O . ILE A 1 375 ? 16.375 -22.016 -8.547 1 91.75 375 ILE A O 1
ATOM 2752 N N . ALA A 1 376 ? 17.969 -21.953 -6.969 1 90.31 376 ALA A N 1
ATOM 2753 C CA . ALA A 1 376 ? 18.312 -20.547 -7.195 1 90.31 376 ALA A CA 1
ATOM 2754 C C . ALA A 1 376 ? 18.75 -20.328 -8.641 1 90.31 376 ALA A C 1
ATOM 2756 O O . ALA A 1 376 ? 18.406 -19.312 -9.25 1 90.31 376 ALA A O 1
ATOM 2757 N N . ALA A 1 377 ? 19.5 -21.219 -9.164 1 91.62 377 ALA A N 1
ATOM 2758 C CA . ALA A 1 377 ? 19.969 -21.109 -10.547 1 91.62 377 ALA A CA 1
ATOM 2759 C C . ALA A 1 377 ? 18.797 -21.125 -11.531 1 91.62 377 ALA A C 1
ATOM 2761 O O . ALA A 1 377 ? 18.797 -20.375 -12.508 1 91.62 377 ALA A O 1
ATOM 2762 N N . GLN A 1 378 ? 17.859 -22 -11.266 1 91.75 378 GLN A N 1
ATOM 2763 C CA . GLN A 1 378 ? 16.688 -22.094 -12.125 1 91.75 378 GLN A CA 1
ATOM 2764 C C . GLN A 1 378 ? 15.852 -20.812 -12.055 1 91.75 378 GLN A C 1
ATOM 2766 O O . GLN A 1 378 ? 15.312 -20.359 -13.062 1 91.75 378 GLN A O 1
ATOM 2771 N N . LEU A 1 379 ? 15.758 -20.203 -10.875 1 86.75 379 LEU A N 1
ATOM 2772 C CA . LEU A 1 379 ? 15.031 -18.953 -10.703 1 86.75 379 LEU A CA 1
ATOM 2773 C C . LEU A 1 379 ? 15.727 -17.812 -11.43 1 86.75 379 LEU A C 1
ATOM 2775 O O . LEU A 1 379 ? 15.07 -16.938 -12 1 86.75 379 LEU A O 1
ATOM 2779 N N . ALA A 1 380 ? 16.984 -17.797 -11.461 1 84.5 380 ALA A N 1
ATOM 2780 C CA . ALA A 1 380 ? 17.781 -16.734 -12.047 1 84.5 380 ALA A CA 1
ATOM 2781 C C . ALA A 1 380 ? 17.75 -16.781 -13.57 1 84.5 380 ALA A C 1
ATOM 2783 O O . ALA A 1 380 ? 17.984 -15.781 -14.242 1 84.5 380 ALA A O 1
ATOM 2784 N N . THR A 1 381 ? 17.375 -18.016 -14.094 1 82.31 381 THR A N 1
ATOM 2785 C CA . THR A 1 381 ? 17.469 -18.172 -15.539 1 82.31 381 THR A CA 1
ATOM 2786 C C . THR A 1 381 ? 16.078 -18.453 -16.141 1 82.31 381 THR A C 1
ATOM 2788 O O . THR A 1 381 ? 15.945 -18.562 -17.359 1 82.31 381 THR A O 1
ATOM 2791 N N . GLY A 1 382 ? 15.203 -18.547 -15.305 1 77.75 382 GLY A N 1
ATOM 2792 C CA . GLY A 1 382 ? 13.883 -18.906 -15.789 1 77.75 382 GLY A CA 1
ATOM 2793 C C . GLY A 1 382 ? 13.227 -17.797 -16.594 1 77.75 382 GLY A C 1
ATOM 2794 O O . GLY A 1 382 ? 13.664 -16.641 -16.547 1 77.75 382 GLY A O 1
ATOM 2795 N N . ARG A 1 383 ? 12.32 -18.234 -17.391 1 71.75 383 ARG A N 1
ATOM 2796 C CA . ARG A 1 383 ? 11.578 -17.297 -18.234 1 71.75 383 ARG A CA 1
ATOM 2797 C C . ARG A 1 383 ? 10.656 -16.422 -17.391 1 71.75 383 ARG A C 1
ATOM 2799 O O . ARG A 1 383 ? 10.273 -16.797 -16.281 1 71.75 383 ARG A O 1
ATOM 2806 N N . ASP A 1 384 ? 10.461 -15.32 -17.984 1 65.75 384 ASP A N 1
ATOM 2807 C CA . ASP A 1 384 ? 9.531 -14.383 -17.375 1 65.75 384 ASP A CA 1
ATOM 2808 C C . ASP A 1 384 ? 8.094 -14.914 -17.438 1 65.75 384 ASP A C 1
ATOM 2810 O O . ASP A 1 384 ? 7.613 -15.289 -18.5 1 65.75 384 ASP A O 1
ATOM 2814 N N . THR A 1 385 ? 7.602 -15.359 -16.344 1 70.06 385 THR A N 1
ATOM 2815 C CA . THR A 1 385 ? 6.199 -15.758 -16.266 1 70.06 385 THR A CA 1
ATOM 2816 C C . THR A 1 385 ? 5.391 -14.719 -15.484 1 70.06 385 THR A C 1
ATOM 2818 O O . THR A 1 385 ? 5.957 -13.867 -14.805 1 70.06 385 THR A O 1
ATOM 2821 N N . VAL A 1 386 ? 4.137 -14.812 -15.812 1 71.81 386 VAL A N 1
ATOM 2822 C CA . VAL A 1 386 ? 3.236 -13.953 -15.047 1 71.81 386 VAL A CA 1
ATOM 2823 C C . VAL A 1 386 ? 3.359 -14.273 -13.555 1 71.81 386 VAL A C 1
ATOM 2825 O O . VAL A 1 386 ? 3.381 -15.445 -13.164 1 71.81 386 VAL A O 1
ATOM 2828 N N . GLU A 1 387 ? 3.654 -13.336 -12.82 1 84.75 387 GLU A N 1
ATOM 2829 C CA . GLU A 1 387 ? 3.709 -13.516 -11.375 1 84.75 387 GLU A CA 1
ATOM 2830 C C . GLU A 1 387 ? 2.43 -13.016 -10.703 1 84.75 387 GLU A C 1
ATOM 2832 O O . GLU A 1 387 ? 2.117 -11.82 -10.766 1 84.75 387 GLU A O 1
ATOM 2837 N N . ALA A 1 388 ? 1.719 -13.945 -10.117 1 91.69 388 ALA A N 1
ATOM 2838 C CA . ALA A 1 388 ? 0.442 -13.633 -9.484 1 91.69 388 ALA A CA 1
ATOM 2839 C C . ALA A 1 388 ? 0.647 -12.766 -8.242 1 91.69 388 ALA A C 1
ATOM 2841 O O . ALA A 1 388 ? 1.525 -13.039 -7.426 1 91.69 388 ALA A O 1
ATOM 2842 N N . CYS A 1 389 ? -0.135 -11.742 -8.125 1 95.81 389 CYS A N 1
ATOM 2843 C CA . CYS A 1 389 ? -0.16 -10.859 -6.969 1 95.81 389 CYS A CA 1
ATOM 2844 C C . CYS A 1 389 ? -1.411 -9.984 -6.973 1 95.81 389 CYS A C 1
ATOM 2846 O O . CYS A 1 389 ? -1.721 -9.344 -7.977 1 95.81 389 CYS A O 1
ATOM 2848 N N . ALA A 1 390 ? -2.119 -10.023 -5.891 1 97.44 390 ALA A N 1
ATOM 2849 C CA . ALA A 1 390 ? -3.314 -9.188 -5.797 1 97.44 390 ALA A CA 1
ATOM 2850 C C . ALA A 1 390 ? -2.961 -7.707 -5.879 1 97.44 390 ALA A C 1
ATOM 2852 O O . ALA A 1 390 ? -1.896 -7.289 -5.422 1 97.44 390 ALA A O 1
ATOM 2853 N N . VAL A 1 391 ? -3.893 -6.918 -6.406 1 98 391 VAL A N 1
ATOM 2854 C CA . VAL A 1 391 ? -3.707 -5.48 -6.562 1 98 391 VAL A CA 1
ATOM 2855 C C . VAL A 1 391 ? -3.338 -4.859 -5.219 1 98 391 VAL A C 1
ATOM 2857 O O . VAL A 1 391 ? -2.391 -4.074 -5.129 1 98 391 VAL A O 1
ATOM 2860 N N . THR A 1 392 ? -4.035 -5.207 -4.164 1 98.62 392 THR A N 1
ATOM 2861 C CA . THR A 1 392 ? -3.83 -4.594 -2.855 1 98.62 392 THR A CA 1
ATOM 2862 C C . THR A 1 392 ? -2.506 -5.047 -2.25 1 98.62 392 THR A C 1
ATOM 2864 O O . THR A 1 392 ? -1.818 -4.266 -1.591 1 98.62 392 THR A O 1
ATOM 2867 N N . THR A 1 393 ? -2.129 -6.285 -2.465 1 98.31 393 THR A N 1
ATOM 2868 C CA . THR A 1 393 ? -0.842 -6.781 -1.988 1 98.31 393 THR A CA 1
ATOM 2869 C C . THR A 1 393 ? 0.308 -6.078 -2.705 1 98.31 393 THR A C 1
ATOM 2871 O O . THR A 1 393 ? 1.296 -5.695 -2.074 1 98.31 393 THR A O 1
ATOM 2874 N N . ALA A 1 394 ? 0.143 -5.898 -3.982 1 98.19 394 ALA A N 1
ATOM 2875 C CA . ALA A 1 394 ? 1.158 -5.203 -4.77 1 98.19 394 ALA A CA 1
ATOM 2876 C C . ALA A 1 394 ? 1.323 -3.762 -4.297 1 98.19 394 ALA A C 1
ATOM 2878 O O . ALA A 1 394 ? 2.447 -3.273 -4.156 1 98.19 394 ALA A O 1
ATOM 2879 N N . LEU A 1 395 ? 0.192 -3.1 -4.043 1 98.75 395 LEU A N 1
ATOM 2880 C CA . LEU A 1 395 ? 0.242 -1.732 -3.535 1 98.75 395 LEU A CA 1
ATOM 2881 C C . LEU A 1 395 ? 0.963 -1.678 -2.191 1 98.75 395 LEU A C 1
ATOM 2883 O O . LEU A 1 395 ? 1.846 -0.84 -1.99 1 98.75 395 LEU A O 1
ATOM 2887 N N . ALA A 1 396 ? 0.601 -2.566 -1.309 1 98.62 396 ALA A N 1
ATOM 2888 C CA . ALA A 1 396 ? 1.211 -2.605 0.018 1 98.62 396 ALA A CA 1
ATOM 2889 C C . ALA A 1 396 ? 2.701 -2.918 -0.073 1 98.62 396 ALA A C 1
ATOM 2891 O O . ALA A 1 396 ? 3.516 -2.303 0.62 1 98.62 396 ALA A O 1
ATOM 2892 N N . GLY A 1 397 ? 3.037 -3.904 -0.868 1 98.69 397 GLY A N 1
ATOM 2893 C CA . GLY A 1 397 ? 4.43 -4.277 -1.042 1 98.69 397 GLY A CA 1
ATOM 2894 C C . GLY A 1 397 ? 5.277 -3.166 -1.636 1 98.69 397 GLY A C 1
ATOM 2895 O O . GLY A 1 397 ? 6.387 -2.908 -1.169 1 98.69 397 GLY A O 1
ATOM 2896 N N . ALA A 1 398 ? 4.742 -2.51 -2.691 1 98.75 398 ALA A N 1
ATOM 2897 C CA . ALA A 1 398 ? 5.457 -1.394 -3.305 1 98.75 398 ALA A CA 1
ATOM 2898 C C . ALA A 1 398 ? 5.648 -0.251 -2.311 1 98.75 398 ALA A C 1
ATOM 2900 O O . ALA A 1 398 ? 6.719 0.356 -2.252 1 98.75 398 ALA A O 1
ATOM 2901 N N . ALA A 1 399 ? 4.559 0.018 -1.57 1 98.81 399 ALA A N 1
ATOM 2902 C CA . ALA A 1 399 ? 4.664 1.054 -0.547 1 98.81 399 ALA A CA 1
ATOM 2903 C C . ALA A 1 399 ? 5.805 0.754 0.42 1 98.81 399 ALA A C 1
ATOM 2905 O O . ALA A 1 399 ? 6.586 1.646 0.766 1 98.81 399 ALA A O 1
ATOM 2906 N N . TYR A 1 400 ? 5.922 -0.462 0.845 1 98.81 400 TYR A N 1
ATOM 2907 C CA . TYR A 1 400 ? 6.961 -0.866 1.786 1 98.81 400 TYR A CA 1
ATOM 2908 C C . TYR A 1 400 ? 8.344 -0.72 1.167 1 98.81 400 TYR A C 1
ATOM 2910 O O . TYR A 1 400 ? 9.266 -0.196 1.801 1 98.81 400 TYR A O 1
ATOM 2918 N N . ALA A 1 401 ? 8.484 -1.181 -0.054 1 98.81 401 ALA A N 1
ATOM 2919 C CA . ALA A 1 401 ? 9.766 -1.098 -0.753 1 98.81 401 ALA A CA 1
ATOM 2920 C C . ALA A 1 401 ? 10.211 0.353 -0.908 1 98.81 401 ALA A C 1
ATOM 2922 O O . ALA A 1 401 ? 11.359 0.692 -0.601 1 98.81 401 ALA A O 1
ATOM 2923 N N . VAL A 1 402 ? 9.328 1.19 -1.365 1 98.88 402 VAL A N 1
ATOM 2924 C CA . VAL A 1 402 ? 9.633 2.602 -1.578 1 98.88 402 VAL A CA 1
ATOM 2925 C C . VAL A 1 402 ? 10 3.256 -0.25 1 98.88 402 VAL A C 1
ATOM 2927 O O . VAL A 1 402 ? 10.945 4.043 -0.183 1 98.88 402 VAL A O 1
ATOM 2930 N N . GLU A 1 403 ? 9.234 2.891 0.808 1 98.62 403 GLU A N 1
ATOM 2931 C CA . GLU A 1 403 ? 9.547 3.439 2.125 1 98.62 403 GLU A CA 1
ATOM 2932 C C . GLU A 1 403 ? 10.969 3.1 2.545 1 98.62 403 GLU A C 1
ATOM 2934 O O . GLU A 1 403 ? 11.672 3.939 3.113 1 98.62 403 GLU A O 1
ATOM 2939 N N . GLU A 1 404 ? 11.43 1.905 2.264 1 98.38 404 GLU A N 1
ATOM 2940 C CA . GLU A 1 404 ? 12.781 1.507 2.631 1 98.38 404 GLU A CA 1
ATOM 2941 C C . GLU A 1 404 ? 13.82 2.34 1.886 1 98.38 404 GLU A C 1
ATOM 2943 O O . GLU A 1 404 ? 14.828 2.754 2.469 1 98.38 404 GLU A O 1
ATOM 2948 N N . VAL A 1 405 ? 13.625 2.566 0.617 1 98.62 405 VAL A N 1
ATOM 2949 C CA . VAL A 1 405 ? 14.531 3.395 -0.17 1 98.62 405 VAL A CA 1
ATOM 2950 C C . VAL A 1 405 ? 14.57 4.809 0.401 1 98.62 405 VAL A C 1
ATOM 2952 O O . VAL A 1 405 ? 15.648 5.387 0.574 1 98.62 405 VAL A O 1
ATOM 2955 N N . LEU A 1 406 ? 13.391 5.344 0.716 1 98.44 406 LEU A N 1
ATOM 2956 C CA . LEU A 1 406 ? 13.305 6.707 1.227 1 98.44 406 LEU A CA 1
ATOM 2957 C C . LEU A 1 406 ? 13.945 6.816 2.602 1 98.44 406 LEU A C 1
ATOM 2959 O O . LEU A 1 406 ? 14.625 7.805 2.896 1 98.44 406 LEU A O 1
ATOM 2963 N N . ARG A 1 407 ? 13.695 5.809 3.459 1 97.06 407 ARG A N 1
ATOM 2964 C CA . ARG A 1 407 ? 14.344 5.812 4.766 1 97.06 407 ARG A CA 1
ATOM 2965 C C . ARG A 1 407 ? 15.859 5.895 4.621 1 97.06 407 ARG A C 1
ATOM 2967 O O . ARG A 1 407 ? 16.516 6.703 5.285 1 97.06 407 ARG A O 1
ATOM 2974 N N . HIS A 1 408 ? 16.375 5.133 3.752 1 96.75 408 HIS A N 1
ATOM 2975 C CA . HIS A 1 408 ? 17.812 5.172 3.504 1 96.75 408 HIS A CA 1
ATOM 2976 C C . HIS A 1 408 ? 18.25 6.547 3.004 1 96.75 408 HIS A C 1
ATOM 2978 O O . HIS A 1 408 ? 19.219 7.121 3.516 1 96.75 408 HIS A O 1
ATOM 2984 N N . THR A 1 409 ? 17.562 7.043 2.008 1 97.56 409 THR A N 1
ATOM 2985 C CA . THR A 1 409 ? 17.922 8.305 1.37 1 97.56 409 THR A CA 1
ATOM 2986 C C . THR A 1 409 ? 17.812 9.461 2.357 1 97.56 409 THR A C 1
ATOM 2988 O O . THR A 1 409 ? 18.641 10.375 2.357 1 97.56 409 THR A O 1
ATOM 2991 N N . ASP A 1 410 ? 16.766 9.359 3.205 1 96.81 410 ASP A N 1
ATOM 2992 C CA . ASP A 1 410 ? 16.5 10.391 4.195 1 96.81 410 ASP A CA 1
ATOM 2993 C C . ASP A 1 410 ? 17.5 10.328 5.348 1 96.81 410 ASP A C 1
ATOM 2995 O O . ASP A 1 410 ? 17.625 11.281 6.117 1 96.81 410 ASP A O 1
ATOM 2999 N N . GLY A 1 411 ? 18.141 9.219 5.551 1 94.62 411 GLY A N 1
ATOM 3000 C CA . GLY A 1 411 ? 19 9.008 6.699 1 94.62 411 GLY A CA 1
ATOM 3001 C C . GLY A 1 411 ? 18.266 8.469 7.91 1 94.62 411 GLY A C 1
ATOM 3002 O O . GLY A 1 411 ? 18.703 8.656 9.047 1 94.62 411 GLY A O 1
ATOM 3003 N N . ARG A 1 412 ? 17.125 7.898 7.738 1 93.06 412 ARG A N 1
ATOM 3004 C CA . ARG A 1 412 ? 16.344 7.258 8.789 1 93.06 412 ARG A CA 1
ATOM 3005 C C . ARG A 1 412 ? 16.688 5.777 8.898 1 93.06 412 ARG A C 1
ATOM 3007 O O . ARG A 1 412 ? 17.25 5.195 7.969 1 93.06 412 ARG A O 1
ATOM 3014 N N . PRO A 1 413 ? 16.391 5.156 9.992 1 91.69 413 PRO A N 1
ATOM 3015 C CA . PRO A 1 413 ? 16.672 3.725 10.125 1 91.69 413 PRO A CA 1
ATOM 3016 C C . PRO A 1 413 ? 15.875 2.871 9.148 1 91.69 413 PRO A C 1
ATOM 3018 O O . PRO A 1 413 ? 14.672 3.084 8.969 1 91.69 413 PRO A O 1
ATOM 3021 N N . VAL A 1 414 ? 16.594 1.973 8.547 1 94.56 414 VAL A N 1
ATOM 3022 C CA . VAL A 1 414 ? 15.977 1.066 7.586 1 94.56 414 VAL A CA 1
ATOM 3023 C C . VAL A 1 414 ? 15.602 -0.243 8.281 1 94.56 414 VAL A C 1
ATOM 3025 O O . VAL A 1 414 ? 16.297 -0.679 9.203 1 94.56 414 VAL A O 1
ATOM 3028 N N . ARG A 1 415 ? 14.617 -0.907 7.828 1 95.5 415 ARG A N 1
ATOM 3029 C CA . ARG A 1 415 ? 14.078 -2.088 8.5 1 95.5 415 ARG A CA 1
ATOM 3030 C C . ARG A 1 415 ? 14.531 -3.365 7.801 1 95.5 415 ARG A C 1
ATOM 3032 O O . ARG A 1 415 ? 14.359 -4.465 8.336 1 95.5 415 ARG A O 1
ATOM 3039 N N . THR A 1 416 ? 15.18 -3.256 6.652 1 96.88 416 THR A N 1
ATOM 3040 C CA . THR A 1 416 ? 15.492 -4.43 5.84 1 96.88 416 THR A CA 1
ATOM 3041 C C . THR A 1 416 ? 17 -4.641 5.758 1 96.88 416 THR A C 1
ATOM 3043 O O . THR A 1 416 ? 17.484 -5.363 4.887 1 96.88 416 THR A O 1
ATOM 3046 N N . LEU A 1 417 ? 17.75 -3.924 6.562 1 94.31 417 LEU A N 1
ATOM 3047 C CA . LEU A 1 417 ? 19.188 -4.238 6.633 1 94.31 417 LEU A CA 1
ATOM 3048 C C . LEU A 1 417 ? 19.406 -5.641 7.184 1 94.31 417 LEU A C 1
ATOM 3050 O O . LEU A 1 417 ? 19.094 -5.91 8.352 1 94.31 417 LEU A O 1
ATOM 3054 N N . GLY A 1 418 ? 19.891 -6.547 6.32 1 91 418 GLY A N 1
ATOM 3055 C CA . GLY A 1 418 ? 20.062 -7.934 6.734 1 91 418 GLY A CA 1
ATOM 3056 C C . GLY A 1 418 ? 18.75 -8.617 7.055 1 91 418 GLY A C 1
ATOM 3057 O O . GLY A 1 418 ? 18.688 -9.461 7.949 1 91 418 GLY A O 1
ATOM 3058 N N . ALA A 1 419 ? 17.719 -8.164 6.484 1 96.12 419 ALA A N 1
ATOM 3059 C CA . ALA A 1 419 ? 16.406 -8.742 6.75 1 96.12 419 ALA A CA 1
ATOM 3060 C C . ALA A 1 419 ? 15.523 -8.703 5.5 1 96.12 419 ALA A C 1
ATOM 3062 O O . ALA A 1 419 ? 15.766 -7.906 4.59 1 96.12 419 ALA A O 1
ATOM 3063 N N . THR A 1 420 ? 14.617 -9.609 5.445 1 96.5 420 THR A N 1
ATOM 3064 C CA . THR A 1 420 ? 13.562 -9.594 4.438 1 96.5 420 THR A CA 1
ATOM 3065 C C . THR A 1 420 ? 12.195 -9.445 5.094 1 96.5 420 THR A C 1
ATOM 3067 O O . THR A 1 420 ? 11.984 -9.906 6.223 1 96.5 420 THR A O 1
ATOM 3070 N N . VAL A 1 421 ? 11.359 -8.758 4.457 1 97.81 421 VAL A N 1
ATOM 3071 C CA . VAL A 1 421 ? 9.977 -8.594 4.906 1 97.81 421 VAL A CA 1
ATOM 3072 C C . VAL A 1 421 ? 9.023 -9.141 3.85 1 97.81 421 VAL A C 1
ATOM 3074 O O . VAL A 1 421 ? 9.07 -8.727 2.689 1 97.81 421 VAL A O 1
ATOM 3077 N N . GLU A 1 422 ? 8.195 -10.078 4.23 1 96.81 422 GLU A N 1
ATOM 3078 C CA . GLU A 1 422 ? 7.176 -10.656 3.357 1 96.81 422 GLU A CA 1
ATOM 3079 C C . GLU A 1 422 ? 5.82 -9.992 3.574 1 96.81 422 GLU A C 1
ATOM 3081 O O . GLU A 1 422 ? 5.293 -9.992 4.688 1 96.81 422 GLU A O 1
ATOM 3086 N N . ILE A 1 423 ? 5.301 -9.43 2.52 1 97.56 423 ILE A N 1
ATOM 3087 C CA . ILE A 1 423 ? 3.992 -8.781 2.553 1 97.56 423 ILE A CA 1
ATOM 3088 C C . ILE A 1 423 ? 2.961 -9.664 1.854 1 97.56 423 ILE A C 1
ATOM 3090 O O . ILE A 1 423 ? 2.949 -9.758 0.625 1 97.56 423 ILE A O 1
ATOM 3094 N N . SER A 1 424 ? 2.053 -10.258 2.596 1 95.5 424 SER A N 1
ATOM 3095 C CA . SER A 1 424 ? 1.047 -11.156 2.033 1 95.5 424 SER A CA 1
ATOM 3096 C C . SER A 1 424 ? -0.28 -10.43 1.821 1 95.5 424 SER A C 1
ATOM 3098 O O . SER A 1 424 ? -1.213 -10.992 1.241 1 95.5 424 SER A O 1
ATOM 3100 N N . GLY A 1 425 ? -0.383 -9.234 2.219 1 96.19 425 GLY A N 1
ATOM 3101 C CA . GLY A 1 425 ? -1.518 -8.336 2.098 1 96.19 425 GLY A CA 1
ATOM 3102 C C . GLY A 1 425 ? -1.35 -7.051 2.891 1 96.19 425 GLY A C 1
ATOM 3103 O O . GLY A 1 425 ? -0.413 -6.922 3.682 1 96.19 425 GLY A O 1
ATOM 3104 N N . PRO A 1 426 ? -2.248 -6.074 2.615 1 97.12 426 PRO A N 1
ATOM 3105 C CA . PRO A 1 426 ? -2.168 -4.855 3.426 1 97.12 426 PRO A CA 1
ATOM 3106 C C . PRO A 1 426 ? -2.318 -5.129 4.918 1 97.12 426 PRO A C 1
ATOM 3108 O O . PRO A 1 426 ? -3.293 -5.758 5.34 1 97.12 426 PRO A O 1
ATOM 3111 N N . GLY A 1 427 ? -1.304 -4.711 5.688 1 93.56 427 GLY A N 1
ATOM 3112 C CA . GLY A 1 427 ? -1.329 -4.918 7.125 1 93.56 427 GLY A CA 1
ATOM 3113 C C . GLY A 1 427 ? -0.747 -6.254 7.547 1 93.56 427 GLY A C 1
ATOM 3114 O O . GLY A 1 427 ? -0.667 -6.555 8.742 1 93.56 427 GLY A O 1
ATOM 3115 N N . ALA A 1 428 ? -0.368 -7.039 6.656 1 94.06 428 ALA A N 1
ATOM 3116 C CA . ALA A 1 428 ? 0.208 -8.352 6.945 1 94.06 428 ALA A CA 1
ATOM 3117 C C . ALA A 1 428 ? 1.657 -8.43 6.477 1 94.06 428 ALA A C 1
ATOM 3119 O O . ALA A 1 428 ? 1.923 -8.664 5.297 1 94.06 428 ALA A O 1
ATOM 3120 N N . ALA A 1 429 ? 2.545 -8.18 7.387 1 95.69 429 ALA A N 1
ATOM 3121 C CA . ALA A 1 429 ? 3.979 -8.211 7.109 1 95.69 429 ALA A 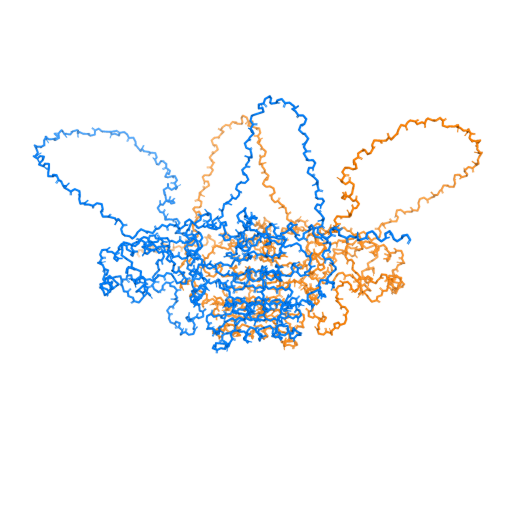CA 1
ATOM 3122 C C . ALA A 1 429 ? 4.707 -9.133 8.086 1 95.69 429 ALA A C 1
ATOM 3124 O O . ALA A 1 429 ? 4.391 -9.156 9.281 1 95.69 429 ALA A O 1
ATOM 3125 N N . ARG A 1 430 ? 5.59 -9.898 7.59 1 94.06 430 ARG A N 1
ATOM 3126 C CA . ARG A 1 430 ? 6.434 -10.766 8.406 1 94.06 430 ARG A CA 1
ATOM 3127 C C . ARG A 1 430 ? 7.91 -10.523 8.102 1 94.06 430 ARG A C 1
ATOM 3129 O O . ARG A 1 430 ? 8.336 -10.609 6.949 1 94.06 430 ARG A O 1
ATOM 3136 N N . ARG A 1 431 ? 8.664 -10.25 9.109 1 95.81 431 ARG A N 1
ATOM 3137 C CA . ARG A 1 431 ? 10.078 -9.938 8.961 1 95.81 431 ARG A CA 1
ATOM 3138 C C . ARG A 1 431 ? 10.945 -11.125 9.359 1 95.81 431 ARG A C 1
ATOM 3140 O O . ARG A 1 431 ? 10.664 -11.805 10.352 1 95.81 431 ARG A O 1
ATOM 3147 N N . ARG A 1 432 ? 11.953 -11.352 8.57 1 93.5 432 ARG A N 1
ATOM 3148 C CA . ARG A 1 432 ? 12.969 -12.359 8.867 1 93.5 432 ARG A CA 1
ATOM 3149 C C . ARG A 1 432 ? 14.367 -11.75 8.82 1 93.5 432 ARG A C 1
ATOM 3151 O O . ARG A 1 432 ? 14.711 -11.039 7.875 1 93.5 432 ARG A O 1
ATOM 3158 N N . SER A 1 433 ? 15.164 -12.055 9.789 1 94.44 433 SER A N 1
ATOM 3159 C CA . SER A 1 433 ? 16.531 -11.539 9.844 1 94.44 433 SER A CA 1
ATOM 3160 C C . SER A 1 433 ? 17.531 -12.562 9.312 1 94.44 433 SER A C 1
ATOM 3162 O O . SER A 1 433 ? 17.344 -13.766 9.492 1 94.44 433 SER A O 1
ATOM 3164 N N . TRP A 1 434 ? 18.5 -12.047 8.695 1 93.88 434 TRP A N 1
ATOM 3165 C CA . TRP A 1 434 ? 19.594 -12.844 8.133 1 93.88 434 TRP A CA 1
ATOM 3166 C C . TRP A 1 434 ? 20.938 -12.312 8.578 1 93.88 434 TRP A C 1
ATOM 3168 O O . TRP A 1 434 ? 21.484 -11.375 7.98 1 93.88 434 TRP A O 1
ATOM 3178 N N . PRO A 1 435 ? 21.531 -12.938 9.594 1 93 435 PRO A N 1
ATOM 3179 C CA . PRO A 1 435 ? 22.844 -12.477 10.039 1 93 435 PRO A CA 1
ATOM 3180 C C . PRO A 1 435 ? 23.953 -12.781 9.023 1 93 435 PRO A C 1
ATOM 3182 O O . PRO A 1 435 ? 23.734 -13.531 8.07 1 93 435 PRO A O 1
ATOM 3185 N N . ALA A 1 436 ? 25.016 -12.133 9.242 1 94.06 436 ALA A N 1
ATOM 3186 C CA . ALA A 1 436 ? 26.172 -12.477 8.422 1 94.06 436 ALA A CA 1
ATOM 3187 C C . ALA A 1 436 ? 26.5 -13.961 8.516 1 94.06 436 ALA A C 1
ATOM 3189 O O . ALA A 1 436 ? 26.453 -14.547 9.602 1 94.06 436 ALA A O 1
ATOM 3190 N N . HIS A 1 437 ? 26.734 -14.484 7.418 1 94.44 437 HIS A N 1
ATOM 3191 C CA . HIS A 1 437 ? 27.031 -15.914 7.398 1 94.44 437 HIS A CA 1
ATOM 3192 C C . HIS A 1 437 ? 28.516 -16.172 7.672 1 94.44 437 HIS A C 1
ATOM 3194 O O . HIS A 1 437 ? 29.391 -15.531 7.082 1 94.44 437 HIS A O 1
ATOM 3200 N N . PRO A 1 438 ? 28.844 -17.094 8.508 1 92.88 438 PRO A N 1
ATOM 3201 C CA . PRO A 1 438 ? 30.234 -17.375 8.844 1 92.88 438 PRO A CA 1
ATOM 3202 C C . PRO A 1 438 ? 31.062 -17.797 7.629 1 92.88 438 PRO A C 1
ATOM 3204 O O . PRO A 1 438 ? 32.281 -17.594 7.602 1 92.88 438 PRO A O 1
ATOM 3207 N N . GLY A 1 439 ? 30.453 -18.406 6.719 1 93.31 439 GLY A N 1
ATOM 3208 C CA . GLY A 1 439 ? 31.141 -18.891 5.531 1 93.31 439 GLY A CA 1
ATOM 3209 C C . GLY A 1 439 ? 31.297 -17.828 4.457 1 93.31 439 GLY A C 1
ATOM 3210 O O . GLY A 1 439 ? 31.844 -18.094 3.383 1 93.31 439 GLY A O 1
ATOM 3211 N N . CYS A 1 440 ? 30.734 -16.688 4.703 1 92.56 440 CYS A N 1
ATOM 3212 C CA . CYS A 1 440 ? 30.828 -15.609 3.727 1 92.56 440 CYS A CA 1
ATOM 3213 C C . CYS A 1 440 ? 32.031 -14.711 4.016 1 92.56 440 CYS A C 1
ATOM 3215 O O . CYS A 1 440 ? 32.312 -14.422 5.18 1 92.56 440 CYS A O 1
ATOM 3217 N N . ASP A 1 441 ? 32.688 -14.172 3.01 1 85.5 441 ASP A N 1
ATOM 3218 C CA . ASP A 1 441 ? 33.875 -13.352 3.18 1 85.5 441 ASP A CA 1
ATOM 3219 C C . ASP A 1 441 ? 33.531 -11.867 3.199 1 85.5 441 ASP A C 1
ATOM 3221 O O . ASP A 1 441 ? 34.406 -11.008 3.174 1 85.5 441 ASP A O 1
ATOM 3225 N N . CYS A 1 442 ? 32.281 -11.594 3.229 1 81.25 442 CYS A N 1
ATOM 3226 C CA . CYS A 1 442 ? 31.906 -10.188 3.117 1 81.25 442 CYS A CA 1
ATOM 3227 C C . CYS A 1 442 ? 32.344 -9.406 4.352 1 81.25 442 CYS A C 1
ATOM 3229 O O . CYS A 1 442 ? 32.594 -8.203 4.281 1 81.25 442 CYS A O 1
ATOM 3231 N N . SER A 1 443 ? 32.312 -10.117 5.59 1 66.81 443 SER A N 1
ATOM 3232 C CA . SER A 1 443 ? 32.75 -9.477 6.832 1 66.81 443 SER A CA 1
ATOM 3233 C C . SER A 1 443 ? 34.25 -9.234 6.855 1 66.81 443 SER A C 1
ATOM 3235 O O . SER A 1 443 ? 34.719 -8.273 7.461 1 66.81 443 SER A O 1
ATOM 3237 N N . ARG A 1 444 ? 34.969 -10.195 6.422 1 61.88 444 ARG A N 1
ATOM 3238 C CA . ARG A 1 444 ? 36.406 -10.016 6.379 1 61.88 444 ARG A CA 1
ATOM 3239 C C . ARG A 1 444 ? 36.781 -8.789 5.547 1 61.88 444 ARG A C 1
ATOM 3241 O O . ARG A 1 444 ? 37.719 -8.07 5.883 1 61.88 444 ARG A O 1
ATOM 3248 N N . ARG A 1 445 ? 36.031 -8.562 4.637 1 57.41 445 ARG A N 1
ATOM 3249 C CA . ARG A 1 445 ? 36.25 -7.375 3.824 1 57.41 445 ARG A CA 1
ATOM 3250 C C . ARG A 1 445 ? 35.844 -6.109 4.578 1 57.41 445 ARG A C 1
ATOM 3252 O O . ARG A 1 445 ? 36.438 -5.051 4.387 1 57.41 445 ARG A O 1
ATOM 3259 N N . ARG A 1 446 ? 34.906 -6.211 5.426 1 58.47 446 ARG A N 1
ATOM 3260 C CA . ARG A 1 446 ? 34.469 -5.094 6.258 1 58.47 446 ARG A CA 1
ATOM 3261 C C . ARG A 1 446 ? 35.594 -4.656 7.219 1 58.47 446 ARG A C 1
ATOM 3263 O O . ARG A 1 446 ? 35.781 -3.461 7.438 1 58.47 446 ARG A O 1
ATOM 3270 N N . ARG A 1 447 ? 36.344 -5.641 7.762 1 54.22 447 ARG A N 1
ATOM 3271 C CA . ARG A 1 447 ? 37.438 -5.391 8.703 1 54.22 447 ARG A CA 1
ATOM 3272 C C . ARG A 1 447 ? 38.625 -4.801 7.996 1 54.22 447 ARG A C 1
ATOM 3274 O O . ARG A 1 447 ? 39.344 -3.941 8.547 1 54.22 447 ARG A O 1
ATOM 3281 N N . SER A 1 448 ? 38.844 -5.238 6.855 1 53.72 448 SER A N 1
ATOM 3282 C CA . SER A 1 448 ? 40.031 -4.754 6.145 1 53.72 448 SER A CA 1
ATOM 3283 C C . SER A 1 448 ? 39.844 -3.314 5.676 1 53.72 448 SER A C 1
ATOM 3285 O O . SER A 1 448 ? 40.812 -2.541 5.621 1 53.72 448 SER A O 1
ATOM 3287 N N . SER A 1 449 ? 38.688 -2.992 5.379 1 52.84 449 SER A N 1
ATOM 3288 C CA . SER A 1 449 ? 38.438 -1.628 4.922 1 52.84 449 SER A CA 1
ATOM 3289 C C . SER A 1 449 ? 38.5 -0.637 6.078 1 52.84 449 SER A C 1
ATOM 3291 O O . SER A 1 449 ? 38.875 0.53 5.887 1 52.84 449 SER A O 1
ATOM 3293 N N . GLY A 1 450 ? 38.344 -1.043 7.301 1 48.78 450 GLY A N 1
ATOM 3294 C CA . GLY A 1 450 ? 38.438 -0.19 8.477 1 48.78 450 GLY A CA 1
ATOM 3295 C C . GLY A 1 450 ? 39.875 0 8.961 1 48.78 450 GLY A C 1
ATOM 3296 O O . GLY A 1 450 ? 40.188 0.995 9.617 1 48.78 450 GLY A O 1
ATOM 3297 N N . SER A 1 451 ? 40.812 -0.946 8.828 1 47.78 451 SER A N 1
ATOM 3298 C CA . SER A 1 451 ? 42.156 -0.88 9.367 1 47.78 451 SER A CA 1
ATOM 3299 C C . SER A 1 451 ? 43.094 -0.057 8.461 1 47.78 451 SER A C 1
ATOM 3301 O O . SER A 1 451 ? 44.219 0.26 8.836 1 47.78 451 SER A O 1
ATOM 3303 N N . GLY A 1 452 ? 42.75 0.229 7.281 1 40.31 452 GLY A N 1
ATOM 3304 C CA . GLY A 1 452 ? 43.719 0.901 6.406 1 40.31 452 GLY A CA 1
ATOM 3305 C C . GLY A 1 452 ? 43.875 2.371 6.738 1 40.31 452 GLY A C 1
ATOM 3306 O O . GLY A 1 452 ? 44.656 3.072 6.074 1 40.31 452 GLY A O 1
ATOM 3307 N N . ARG A 1 453 ? 43.031 3.027 7.574 1 41.28 453 ARG A N 1
ATOM 3308 C CA . ARG A 1 453 ? 43.219 4.473 7.664 1 41.28 453 ARG A CA 1
ATOM 3309 C C . ARG A 1 453 ? 44.219 4.84 8.75 1 41.28 453 ARG A C 1
ATOM 3311 O O . ARG A 1 453 ? 44.562 6.012 8.914 1 41.28 453 ARG A O 1
ATOM 3318 N N . GLN A 1 454 ? 44.625 3.924 9.617 1 37.25 454 GLN A N 1
ATOM 3319 C CA . GLN A 1 454 ? 45.438 4.484 10.703 1 37.25 454 GLN A CA 1
ATOM 3320 C C . GLN A 1 454 ? 46.906 4.5 10.336 1 37.25 454 GLN A C 1
ATOM 3322 O O . GLN A 1 454 ? 47.75 4.914 11.141 1 37.25 454 GLN A O 1
ATOM 3327 N N . SER A 1 455 ? 47.344 3.828 9.297 1 36 455 SER A N 1
ATOM 3328 C CA . SER A 1 455 ? 48.781 3.631 9.453 1 36 455 SER A CA 1
ATOM 3329 C C . SER A 1 455 ? 49.531 4.926 9.211 1 36 455 SER A C 1
ATOM 3331 O O . SER A 1 455 ? 50.469 5.266 9.961 1 36 455 SER A O 1
ATOM 3333 N N . ASP A 1 456 ? 49.938 5.285 7.953 1 35.12 456 ASP A N 1
ATOM 3334 C CA . ASP A 1 456 ? 51.281 5.73 7.637 1 35.12 456 ASP A CA 1
ATOM 3335 C C . ASP A 1 456 ? 51.406 7.25 7.742 1 35.12 456 ASP A C 1
ATOM 3337 O O . ASP A 1 456 ? 51.156 7.969 6.77 1 35.12 456 ASP A O 1
ATOM 3341 N N . LEU A 1 457 ? 51 7.926 8.836 1 36.12 457 LEU A N 1
ATOM 3342 C CA . LEU A 1 457 ? 51.438 9.32 8.875 1 36.12 457 LEU A CA 1
ATOM 3343 C C . LEU A 1 457 ? 52.969 9.398 8.992 1 36.12 457 LEU A C 1
ATOM 3345 O O . LEU A 1 457 ? 53.531 8.82 9.914 1 36.12 457 LEU A O 1
ATOM 3349 N N . PRO A 1 458 ? 53.719 9.68 7.859 1 35.03 458 PRO A N 1
ATOM 3350 C CA . PRO A 1 458 ? 55.156 9.859 7.902 1 35.03 458 PRO A CA 1
ATOM 3351 C C . PRO A 1 458 ? 55.594 10.953 8.875 1 35.03 458 PRO A C 1
ATOM 3353 O O . PRO A 1 458 ? 54.875 11.945 9.062 1 35.03 458 PRO A O 1
ATOM 3356 N N . SER A 1 459 ? 56.188 10.625 10.055 1 34.38 459 SER A N 1
ATOM 3357 C CA . SER A 1 459 ? 56.875 11.508 10.961 1 34.38 459 SER A CA 1
ATOM 3358 C C . SER A 1 459 ? 58 12.281 10.242 1 34.38 459 SER A C 1
ATOM 3360 O O . SER A 1 459 ? 58.906 11.688 9.703 1 34.38 459 SER A O 1
ATOM 3362 N N . ASN A 1 460 ? 57.75 13.406 9.523 1 29.83 460 ASN A N 1
ATOM 3363 C CA . ASN A 1 460 ? 58.719 14.344 8.969 1 29.83 460 ASN A CA 1
ATOM 3364 C C . ASN A 1 460 ? 59.625 14.906 10.055 1 29.83 460 ASN A C 1
ATOM 3366 O O . ASN A 1 460 ? 59.25 15.844 10.758 1 29.83 460 ASN A O 1
ATOM 3370 N N . ASN A 1 461 ? 60.312 14.07 10.867 1 27.83 461 ASN A N 1
ATOM 3371 C CA . ASN A 1 461 ? 61.406 14.586 11.688 1 27.83 461 ASN A CA 1
ATOM 3372 C C . ASN A 1 461 ? 62.562 15.141 10.82 1 27.83 461 ASN A C 1
ATOM 3374 O O . ASN A 1 461 ? 63.312 14.375 10.242 1 27.83 461 ASN A O 1
ATOM 3378 N N . GLY A 1 462 ? 62.375 16.156 9.938 1 28.11 462 GLY A N 1
ATOM 3379 C CA . GLY A 1 462 ? 63.5 16.891 9.445 1 28.11 462 GLY A CA 1
ATOM 3380 C C . GLY A 1 462 ? 64.312 17.531 10.555 1 28.11 462 GLY A C 1
ATOM 3381 O O . GLY A 1 462 ? 63.781 18.125 11.484 1 28.11 462 GLY A O 1
ATOM 3382 N N . SER A 1 463 ? 65.625 16.984 10.773 1 23.88 463 SER A N 1
ATOM 3383 C CA . SER A 1 463 ? 66.812 17.734 11.195 1 23.88 463 SER A CA 1
ATOM 3384 C C . SER A 1 463 ? 67.062 18.891 10.25 1 23.88 463 SER A C 1
ATOM 3386 O O . SER A 1 463 ? 66.875 18.766 9.039 1 23.88 463 SER A O 1
ATOM 3388 N N . MET B 1 1 ? 17.844 35.156 12.398 1 65.19 1 MET B N 1
ATOM 3389 C CA . MET B 1 1 ? 16.703 35.156 13.305 1 65.19 1 MET B CA 1
ATOM 3390 C C . MET B 1 1 ? 15.711 34.062 12.969 1 65.19 1 MET B C 1
ATOM 3392 O O . MET B 1 1 ? 15.586 33.656 11.805 1 65.19 1 MET B O 1
ATOM 3396 N N . ARG B 1 2 ? 15.078 33.5 14.039 1 84.69 2 ARG B N 1
ATOM 3397 C CA . ARG B 1 2 ? 14.172 32.406 13.836 1 84.69 2 ARG B CA 1
ATOM 3398 C C . ARG B 1 2 ? 12.891 32.844 13.133 1 84.69 2 ARG B C 1
ATOM 3400 O O . ARG B 1 2 ? 12.328 33.875 13.477 1 84.69 2 ARG B O 1
ATOM 3407 N N . ARG B 1 3 ? 12.555 32.375 12.047 1 92.12 3 ARG B N 1
ATOM 3408 C CA . ARG B 1 3 ? 11.305 32.594 11.328 1 92.12 3 ARG B CA 1
ATOM 3409 C C . ARG B 1 3 ? 10.383 31.375 11.492 1 92.12 3 ARG B C 1
ATOM 3411 O O . ARG B 1 3 ? 10.406 30.453 10.672 1 92.12 3 ARG B O 1
ATOM 3418 N N . PRO B 1 4 ? 9.609 31.422 12.547 1 93.38 4 PRO B N 1
ATOM 3419 C CA . PRO B 1 4 ? 8.836 30.234 12.914 1 93.38 4 PRO B CA 1
ATOM 3420 C C . PRO B 1 4 ? 7.715 29.938 11.922 1 93.38 4 PRO B C 1
ATOM 3422 O O . PRO B 1 4 ? 7.047 30.859 11.438 1 93.38 4 PRO B O 1
ATOM 3425 N N . LEU B 1 5 ? 7.57 28.766 11.602 1 94.38 5 LEU B N 1
ATOM 3426 C CA . LEU B 1 5 ? 6.488 28.219 10.789 1 94.38 5 LEU B CA 1
ATOM 3427 C C . LEU B 1 5 ? 5.699 27.172 11.57 1 94.38 5 LEU B C 1
ATOM 3429 O O . LEU B 1 5 ? 6.277 26.219 12.094 1 94.38 5 LEU B O 1
ATOM 3433 N N . LEU B 1 6 ? 4.434 27.453 11.75 1 93.56 6 LEU B N 1
ATOM 3434 C CA . LEU B 1 6 ? 3.566 26.422 12.328 1 93.56 6 LEU B CA 1
ATOM 3435 C C . LEU B 1 6 ? 3.416 25.234 11.383 1 93.56 6 LEU B C 1
ATOM 3437 O O . LEU B 1 6 ? 3.162 25.422 10.188 1 93.56 6 LEU B O 1
ATOM 3441 N N . ILE B 1 7 ? 3.656 24.016 11.898 1 90.19 7 ILE B N 1
ATOM 3442 C CA . ILE B 1 7 ? 3.512 22.844 11.055 1 90.19 7 ILE B CA 1
ATOM 3443 C C . ILE B 1 7 ? 2.189 22.906 10.289 1 90.19 7 ILE B C 1
ATOM 3445 O O . ILE B 1 7 ? 1.127 23.078 10.898 1 90.19 7 ILE B O 1
ATOM 3449 N N . PRO B 1 8 ? 2.291 22.703 9.062 1 85.25 8 PRO B N 1
ATOM 3450 C CA . PRO B 1 8 ? 1.085 22.906 8.258 1 85.25 8 PRO B CA 1
ATOM 3451 C C . PRO B 1 8 ? 0.102 21.75 8.367 1 85.25 8 PRO B C 1
ATOM 3453 O O . PRO B 1 8 ? 0.462 20.672 8.859 1 85.25 8 PRO B O 1
ATOM 3456 N N . HIS B 1 9 ? -1.111 21.984 8.008 1 79.38 9 HIS B N 1
ATOM 3457 C CA . HIS B 1 9 ? -2.174 21.016 7.711 1 79.38 9 HIS B CA 1
ATOM 3458 C C . HIS B 1 9 ? -2.781 20.469 8.992 1 79.38 9 HIS B C 1
ATOM 3460 O O . HIS B 1 9 ? -3.6 19.547 8.945 1 79.38 9 HIS B O 1
ATOM 3466 N N . MET B 1 10 ? -2.293 20.969 10.125 1 86.06 10 MET B N 1
ATOM 3467 C CA . MET B 1 10 ? -3.016 20.609 11.344 1 86.06 10 MET B CA 1
ATOM 3468 C C . MET B 1 10 ? -4.289 21.438 11.484 1 86.06 10 MET B C 1
ATOM 3470 O O . MET B 1 10 ? -4.242 22.672 11.43 1 86.06 10 MET B O 1
ATOM 3474 N N . ARG B 1 11 ? -5.32 20.812 11.664 1 89.25 11 ARG B N 1
ATOM 3475 C CA . ARG B 1 11 ? -6.59 21.516 11.82 1 89.25 11 ARG B CA 1
ATOM 3476 C C . ARG B 1 11 ? -6.633 22.297 13.125 1 89.25 11 ARG B C 1
ATOM 3478 O O . ARG B 1 11 ? -6.117 21.828 14.148 1 89.25 11 ARG B O 1
ATOM 3485 N N . ARG B 1 12 ? -7.207 23.453 13.008 1 92.12 12 ARG B N 1
ATOM 3486 C CA . ARG B 1 12 ? -7.48 24.281 14.18 1 92.12 12 ARG B CA 1
ATOM 3487 C C . ARG B 1 12 ? -8.945 24.172 14.594 1 92.12 12 ARG B C 1
ATOM 3489 O O . ARG B 1 12 ? -9.836 24.578 13.852 1 92.12 12 ARG B O 1
ATOM 3496 N N . LEU B 1 13 ? -9.141 23.562 15.773 1 93.44 13 LEU B N 1
ATOM 3497 C CA . LEU B 1 13 ? -10.5 23.281 16.234 1 93.44 13 LEU B CA 1
ATOM 3498 C C . LEU B 1 13 ? -10.742 23.906 17.609 1 93.44 13 LEU B C 1
ATOM 3500 O O . LEU B 1 13 ? -10 23.641 18.547 1 93.44 13 LEU B O 1
ATOM 3504 N N . TRP B 1 14 ? -11.797 24.672 17.719 1 95.44 14 TRP B N 1
ATOM 3505 C CA . TRP B 1 14 ? -12.141 25.297 18.984 1 95.44 14 TRP B CA 1
ATOM 3506 C C . TRP B 1 14 ? -12.953 24.359 19.875 1 95.44 14 TRP B C 1
ATOM 3508 O O . TRP B 1 14 ? -14 23.859 19.453 1 95.44 14 TRP B O 1
ATOM 3518 N N . ARG B 1 15 ? -12.438 24.078 21.016 1 94.69 15 ARG B N 1
ATOM 3519 C CA . ARG B 1 15 ? -13.195 23.312 22 1 94.69 15 ARG B CA 1
ATOM 3520 C C . ARG B 1 15 ? -14.188 24.203 22.75 1 94.69 15 ARG B C 1
ATOM 3522 O O . ARG B 1 15 ? -15.312 23.781 23.031 1 94.69 15 ARG B O 1
ATOM 3529 N N . ASP B 1 16 ? -13.75 25.359 23.078 1 93.75 16 ASP B N 1
ATOM 3530 C CA . ASP B 1 16 ? -14.508 26.484 23.625 1 93.75 16 ASP B CA 1
ATOM 3531 C C . ASP B 1 16 ? -13.883 27.812 23.219 1 93.75 16 ASP B C 1
ATOM 3533 O O . ASP B 1 16 ? -12.883 27.844 22.5 1 93.75 16 ASP B O 1
ATOM 3537 N N . PRO B 1 17 ? -14.438 28.859 23.594 1 92.75 17 PRO B N 1
ATOM 3538 C CA . PRO B 1 17 ? -13.977 30.141 23.078 1 92.75 17 PRO B CA 1
ATOM 3539 C C . PRO B 1 17 ? -12.523 30.438 23.453 1 92.75 17 PRO B C 1
ATOM 3541 O O . PRO B 1 17 ? -11.883 31.281 22.828 1 92.75 17 PRO B O 1
ATOM 3544 N N . ASN B 1 18 ? -12 29.75 24.438 1 93.62 18 ASN B N 1
ATOM 3545 C CA . ASN B 1 18 ? -10.648 30.062 24.906 1 93.62 18 ASN B CA 1
ATOM 3546 C C . ASN B 1 18 ? -9.711 28.875 24.734 1 93.62 18 ASN B C 1
ATOM 3548 O O . ASN B 1 18 ? -8.562 28.922 25.172 1 93.62 18 ASN B O 1
ATOM 3552 N N . THR B 1 19 ? -10.234 27.812 24.188 1 94.75 19 THR B N 1
ATOM 3553 C CA . THR B 1 19 ? -9.43 26.609 24.062 1 94.75 19 THR B CA 1
ATOM 3554 C C . THR B 1 19 ? -9.391 26.125 22.625 1 94.75 19 THR B C 1
ATOM 3556 O O . THR B 1 19 ? -10.414 25.719 22.062 1 94.75 19 THR B O 1
ATOM 3559 N N . LEU B 1 20 ? -8.164 26.219 22.078 1 95.12 20 LEU B N 1
ATOM 3560 C CA . LEU B 1 20 ? -7.953 25.844 20.688 1 95.12 20 LEU B CA 1
ATOM 3561 C C . LEU B 1 20 ? -7.156 24.547 20.594 1 95.12 20 LEU B C 1
ATOM 3563 O O . LEU B 1 20 ? -6.129 24.391 21.25 1 95.12 20 LEU B O 1
ATOM 3567 N N . GLN B 1 21 ? -7.684 23.641 19.859 1 93.88 21 GLN B N 1
ATOM 3568 C CA . GLN B 1 21 ? -6.992 22.375 19.641 1 93.88 21 GLN B CA 1
ATOM 3569 C C . GLN B 1 21 ? -6.348 22.328 18.25 1 93.88 21 GLN B C 1
ATOM 3571 O O . GLN B 1 21 ? -6.984 22.688 17.25 1 93.88 21 GLN B O 1
ATOM 3576 N N . LEU B 1 22 ? -5.051 21.906 18.234 1 92.94 22 LEU B N 1
ATOM 3577 C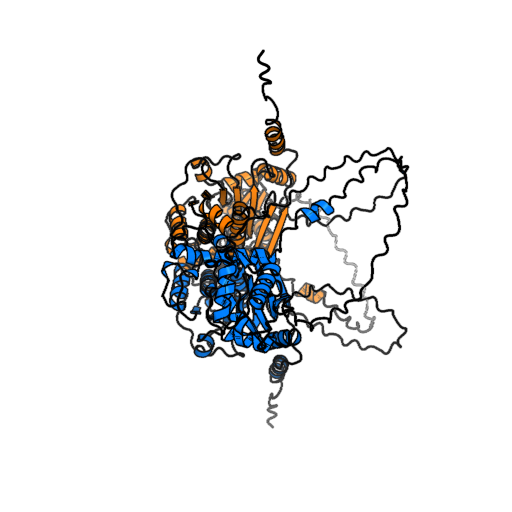 CA . LEU B 1 22 ? -4.34 21.688 16.984 1 92.94 22 LEU B CA 1
ATOM 3578 C C . LEU B 1 22 ? -4.203 20.203 16.688 1 92.94 22 LEU B C 1
ATOM 3580 O O . LEU B 1 22 ? -3.557 19.469 17.453 1 92.94 22 LEU B O 1
ATOM 3584 N N . GLY B 1 23 ? -4.844 19.766 15.555 1 90.75 23 GLY B N 1
ATOM 3585 C CA . GLY B 1 23 ? -4.785 18.359 15.18 1 90.75 23 GLY B CA 1
ATOM 3586 C C . GLY B 1 23 ? -5.852 17.516 15.859 1 90.75 23 GLY B C 1
ATOM 3587 O O . GLY B 1 23 ? -6.527 17.984 16.781 1 90.75 23 GLY B O 1
ATOM 3588 N N . THR B 1 24 ? -5.973 16.266 15.398 1 88.12 24 THR B N 1
ATOM 3589 C CA . THR B 1 24 ? -7.004 15.398 15.945 1 88.12 24 THR B CA 1
ATOM 3590 C C . THR B 1 24 ? -6.422 14.031 16.297 1 88.12 24 THR B C 1
ATOM 3592 O O . THR B 1 24 ? -7.113 13.188 16.875 1 88.12 24 THR B O 1
ATOM 3595 N N . ASP B 1 25 ? -5.234 13.797 15.914 1 87 25 ASP B N 1
ATOM 3596 C CA . ASP B 1 25 ? -4.574 12.555 16.297 1 87 25 ASP B CA 1
ATOM 3597 C C . ASP B 1 25 ? -4.156 12.586 17.766 1 87 25 ASP B C 1
ATOM 3599 O O . ASP B 1 25 ? -3.453 13.5 18.203 1 87 25 ASP B O 1
ATOM 3603 N N . PRO B 1 26 ? -4.523 11.562 18.531 1 81 26 PRO B N 1
ATOM 3604 C CA . PRO B 1 26 ? -4.23 11.562 19.953 1 81 26 PRO B CA 1
ATOM 3605 C C . PRO B 1 26 ? -2.732 11.625 20.25 1 81 26 PRO B C 1
ATOM 3607 O O . PRO B 1 26 ? -2.328 12.109 21.312 1 81 26 PRO B O 1
ATOM 3610 N N . SER B 1 27 ? -1.977 11.133 19.328 1 79.81 27 SER B N 1
ATOM 3611 C CA . SER B 1 27 ? -0.535 11.117 19.562 1 79.81 27 SER B CA 1
ATOM 3612 C C . SER B 1 27 ? 0.084 12.484 19.281 1 79.81 27 SER B C 1
ATOM 3614 O O . SER B 1 27 ? 1.214 12.758 19.688 1 79.81 27 SER B O 1
ATOM 3616 N N . LEU B 1 28 ? -0.639 13.406 18.641 1 85.56 28 LEU B N 1
ATOM 3617 C CA . LEU B 1 28 ? -0.036 14.656 18.172 1 85.56 28 LEU B CA 1
ATOM 3618 C C . LEU B 1 28 ? -0.837 15.859 18.656 1 85.56 28 LEU B C 1
ATOM 3620 O O . LEU B 1 28 ? -0.296 16.953 18.797 1 85.56 28 LEU B O 1
ATOM 3624 N N . ALA B 1 29 ? -2.053 15.68 18.844 1 87.62 29 ALA B N 1
ATOM 3625 C CA . ALA B 1 29 ? -2.951 16.797 19.094 1 87.62 29 ALA B CA 1
ATOM 3626 C C . ALA B 1 29 ? -2.504 17.609 20.312 1 87.62 29 ALA B C 1
ATOM 3628 O O . ALA B 1 29 ? -2.08 17.047 21.312 1 87.62 29 ALA B O 1
ATOM 3629 N N . THR B 1 30 ? -2.617 18.906 20.141 1 90.12 30 THR B N 1
ATOM 3630 C CA . THR B 1 30 ? -2.207 19.844 21.188 1 90.12 30 THR B CA 1
ATOM 3631 C C . THR B 1 30 ? -3.324 20.844 21.484 1 90.12 30 THR B C 1
ATOM 3633 O O . THR B 1 30 ? -3.906 21.422 20.562 1 90.12 30 THR B O 1
ATOM 3636 N N . VAL B 1 31 ? -3.588 21 22.766 1 93.12 31 VAL B N 1
ATOM 3637 C CA . VAL B 1 31 ? -4.609 21.953 23.203 1 93.12 31 VAL B CA 1
ATOM 3638 C C . VAL B 1 31 ? -3.947 23.219 23.734 1 93.12 31 VAL B C 1
ATOM 3640 O O . VAL B 1 31 ? -3.102 23.156 24.641 1 93.12 31 VAL B O 1
ATOM 3643 N N . LEU B 1 32 ? -4.355 24.297 23.156 1 92.94 32 LEU B N 1
ATOM 3644 C CA . LEU B 1 32 ? -3.871 25.609 23.578 1 92.94 32 LEU B CA 1
ATOM 3645 C C . LEU B 1 32 ? -4.941 26.359 24.375 1 92.94 32 LEU B C 1
ATOM 3647 O O . LEU B 1 32 ? -6.051 26.562 23.875 1 92.94 32 LEU B O 1
ATOM 3651 N N . GLU B 1 33 ? -4.594 26.688 25.562 1 93.31 33 GLU B N 1
ATOM 3652 C CA . GLU B 1 33 ? -5.445 27.594 26.344 1 93.31 33 GLU B CA 1
ATOM 3653 C C . GLU B 1 33 ? -5.074 29.047 26.109 1 93.31 33 GLU B C 1
ATOM 3655 O O . GLU B 1 33 ? -4.004 29.5 26.516 1 93.31 33 GLU B O 1
ATOM 3660 N N . LEU B 1 34 ? -6.066 29.719 25.531 1 92.19 34 LEU B N 1
ATOM 3661 C CA . LEU B 1 34 ? -5.812 31.094 25.125 1 92.19 34 LEU B CA 1
ATOM 3662 C C . LEU B 1 34 ? -6.555 32.062 26.047 1 92.19 34 LEU B C 1
ATOM 3664 O O . LEU B 1 34 ? -7.789 32.094 26.047 1 92.19 34 LEU B O 1
ATOM 3668 N N . GLY B 1 35 ? -5.855 32.812 26.859 1 88.31 35 GLY B N 1
ATOM 3669 C CA . GLY B 1 35 ? -6.496 33.844 27.672 1 88.31 35 GLY B CA 1
ATOM 3670 C C . GLY B 1 35 ? -7.254 34.844 26.844 1 88.31 35 GLY B C 1
ATOM 3671 O O . GLY B 1 35 ? -8.258 35.406 27.297 1 88.31 35 GLY B O 1
ATOM 3672 N N . ASN B 1 36 ? -6.816 35.125 25.719 1 90.5 36 ASN B N 1
ATOM 3673 C CA . ASN B 1 36 ? -7.363 36 24.688 1 90.5 36 ASN B CA 1
ATOM 3674 C C . ASN B 1 36 ? -7.559 35.281 23.359 1 90.5 36 ASN B C 1
ATOM 3676 O O . ASN B 1 36 ? -6.586 34.938 22.672 1 90.5 36 ASN B O 1
ATOM 3680 N N . PRO B 1 37 ? -8.82 35.125 23 1 90.44 37 PRO B N 1
ATOM 3681 C CA . PRO B 1 37 ? -9.078 34.312 21.797 1 90.44 37 PRO B CA 1
ATOM 3682 C C . PRO B 1 37 ? -8.445 34.938 20.547 1 90.44 37 PRO B C 1
ATOM 3684 O O . PRO B 1 37 ? -8.195 34.219 19.562 1 90.44 37 PRO B O 1
ATOM 3687 N N . ALA B 1 38 ? -8.141 36.219 20.609 1 93.88 38 ALA B N 1
ATOM 3688 C CA . ALA B 1 38 ? -7.527 36.875 19.453 1 93.88 38 ALA B CA 1
ATOM 3689 C C . ALA B 1 38 ? -6.137 36.312 19.172 1 93.88 38 ALA B C 1
ATOM 3691 O O . ALA B 1 38 ? -5.602 36.469 18.078 1 93.88 38 ALA B O 1
ATOM 3692 N N . MET B 1 39 ? -5.613 35.625 20.188 1 94.06 39 MET B N 1
ATOM 3693 C CA . MET B 1 39 ? -4.297 35 20.047 1 94.06 39 MET B CA 1
ATOM 3694 C C . MET B 1 39 ? -4.301 33.969 18.922 1 94.06 39 MET B C 1
ATOM 3696 O O . MET B 1 39 ? -3.262 33.688 18.312 1 94.06 39 MET B O 1
ATOM 3700 N N . ALA B 1 40 ? -5.441 33.406 18.656 1 94.69 40 ALA B N 1
ATOM 3701 C CA . ALA B 1 40 ? -5.547 32.438 17.578 1 94.69 40 ALA B CA 1
ATOM 3702 C C . ALA B 1 40 ? -5.176 33.062 16.234 1 94.69 40 ALA B C 1
ATOM 3704 O O . ALA B 1 40 ? -4.648 32.375 15.352 1 94.69 40 ALA B O 1
ATOM 3705 N N . ARG B 1 41 ? -5.355 34.312 16.078 1 95.31 41 ARG B N 1
ATOM 3706 C CA . ARG B 1 41 ? -5.047 35 14.82 1 95.31 41 ARG B CA 1
ATOM 3707 C C . ARG B 1 41 ? -3.539 35.125 14.633 1 95.31 41 ARG B C 1
ATOM 3709 O O . ARG B 1 41 ? -3.064 35.312 13.508 1 95.31 41 ARG B O 1
ATOM 3716 N N . VAL B 1 42 ? -2.828 35.125 15.758 1 96.12 42 VAL B N 1
ATOM 3717 C CA . VAL B 1 42 ? -1.373 35.188 15.688 1 96.12 42 VAL B CA 1
ATOM 3718 C C . VAL B 1 42 ? -0.823 33.969 14.969 1 96.12 42 VAL B C 1
ATOM 3720 O O . VAL B 1 42 ? 0.242 34.031 14.344 1 96.12 42 VAL B O 1
ATOM 3723 N N . LEU B 1 43 ? -1.555 32.844 15 1 94.88 43 LEU B N 1
ATOM 3724 C CA . LEU B 1 43 ? -1.124 31.625 14.32 1 94.88 43 LEU B CA 1
ATOM 3725 C C . LEU B 1 43 ? -1.008 31.844 12.82 1 94.88 43 LEU B C 1
ATOM 3727 O O . LEU B 1 43 ? -0.18 31.219 12.156 1 94.88 43 LEU B O 1
ATOM 3731 N N . ASP B 1 44 ? -1.744 32.719 12.266 1 94.31 44 ASP B N 1
ATOM 3732 C CA . ASP B 1 44 ? -1.711 33.031 10.836 1 94.31 44 ASP B CA 1
ATOM 3733 C C . ASP B 1 44 ? -0.404 33.719 10.453 1 94.31 44 ASP B C 1
ATOM 3735 O O . ASP B 1 44 ? -0.033 33.75 9.273 1 94.31 44 ASP B O 1
ATOM 3739 N N . LEU B 1 45 ? 0.227 34.312 11.453 1 95.38 45 LEU B N 1
ATOM 3740 C CA . LEU B 1 45 ? 1.478 35.031 11.211 1 95.38 45 LEU B CA 1
ATOM 3741 C C . LEU B 1 45 ? 2.654 34.062 11.172 1 95.38 45 LEU B C 1
ATOM 3743 O O . LEU B 1 45 ? 3.754 34.438 10.75 1 95.38 45 LEU B O 1
ATOM 3747 N N . LEU B 1 46 ? 2.402 32.844 11.609 1 94.94 46 LEU B N 1
ATOM 3748 C CA . LEU B 1 46 ? 3.469 31.844 11.703 1 94.94 46 LEU B CA 1
ATOM 3749 C C . LEU B 1 46 ? 3.605 31.078 10.391 1 94.94 46 LEU B C 1
ATOM 3751 O O . LEU B 1 46 ? 3.434 29.859 10.367 1 94.94 46 LEU B O 1
ATOM 3755 N N . ASP B 1 47 ? 4.031 31.766 9.312 1 92 47 ASP B N 1
ATOM 3756 C CA . ASP B 1 47 ? 4.125 31.188 7.977 1 92 47 ASP B CA 1
ATOM 3757 C C . ASP B 1 47 ? 5.586 31.031 7.551 1 92 47 ASP B C 1
ATOM 3759 O O . ASP B 1 47 ? 5.867 30.75 6.383 1 92 47 ASP B O 1
ATOM 3763 N N . GLY B 1 48 ? 6.453 31.312 8.414 1 91.69 48 GLY B N 1
ATOM 3764 C CA . GLY B 1 48 ? 7.867 31.109 8.148 1 91.69 48 GLY B CA 1
ATOM 3765 C C . GLY B 1 48 ? 8.516 32.312 7.457 1 91.69 48 GLY B C 1
ATOM 3766 O O . GLY B 1 48 ? 9.719 32.281 7.199 1 91.69 48 GLY B O 1
ATOM 3767 N N . THR B 1 49 ? 7.832 33.375 7.137 1 91.25 49 THR B N 1
ATOM 3768 C CA . THR B 1 49 ? 8.375 34.531 6.418 1 91.25 49 THR B CA 1
ATOM 3769 C C . THR B 1 49 ? 8.75 35.656 7.391 1 91.25 49 THR B C 1
ATOM 3771 O O . THR B 1 49 ? 9.547 36.531 7.051 1 91.25 49 THR B O 1
ATOM 3774 N N . ARG B 1 50 ? 8.234 35.625 8.594 1 94.44 50 ARG B N 1
ATOM 3775 C CA . ARG B 1 50 ? 8.461 36.656 9.586 1 94.44 50 ARG B CA 1
ATOM 3776 C C . ARG B 1 50 ? 9.344 36.156 10.719 1 94.44 50 ARG B C 1
ATOM 3778 O O . ARG B 1 50 ? 9.219 35.031 11.156 1 94.44 50 ARG B O 1
ATOM 3785 N N . SER B 1 51 ? 10.18 37.062 11.094 1 94.75 51 SER B N 1
ATOM 3786 C CA . SER B 1 51 ? 10.945 36.75 12.289 1 94.75 51 SER B CA 1
ATOM 3787 C C . SER B 1 51 ? 10.086 36.844 13.547 1 94.75 51 SER B C 1
ATOM 3789 O O . SER B 1 51 ? 9.008 37.438 13.523 1 94.75 51 SER B O 1
ATOM 3791 N N . GLU B 1 52 ? 10.531 36.25 14.602 1 94.75 52 GLU B N 1
ATOM 3792 C CA . GLU B 1 52 ? 9.766 36.219 15.844 1 94.75 52 GLU B CA 1
ATOM 3793 C C . GLU B 1 52 ? 9.461 37.625 16.344 1 94.75 52 GLU B C 1
ATOM 3795 O O . GLU B 1 52 ? 8.32 37.906 16.688 1 94.75 52 GLU B O 1
ATOM 3800 N N . PRO B 1 53 ? 10.461 38.531 16.312 1 96.31 53 PRO B N 1
ATOM 3801 C CA . PRO B 1 53 ? 10.125 39.875 16.766 1 96.31 53 PRO B CA 1
ATOM 3802 C C . PRO B 1 53 ? 9.062 40.531 15.891 1 96.31 53 PRO B C 1
ATOM 3804 O O . PRO B 1 53 ? 8.219 41.281 16.391 1 96.31 53 PRO B O 1
ATOM 3807 N N . VAL B 1 54 ? 9.094 40.219 14.648 1 97.12 54 VAL B N 1
ATOM 3808 C CA . VAL B 1 54 ? 8.109 40.781 13.734 1 97.12 54 VAL B CA 1
ATOM 3809 C C . VAL B 1 54 ? 6.734 40.188 14.031 1 97.12 54 VAL B C 1
ATOM 3811 O O . VAL B 1 54 ? 5.727 40.906 13.992 1 97.12 54 VAL B O 1
ATOM 3814 N N . VAL B 1 55 ? 6.695 38.938 14.367 1 96.88 55 VAL B N 1
ATOM 3815 C CA . VAL B 1 55 ? 5.441 38.281 14.719 1 96.88 55 VAL B CA 1
ATOM 3816 C C . VAL B 1 55 ? 4.867 38.938 15.984 1 96.88 55 VAL B C 1
ATOM 3818 O O . VAL B 1 55 ? 3.68 39.25 16.047 1 96.88 55 VAL B O 1
ATOM 3821 N N . ILE B 1 56 ? 5.715 39.219 16.969 1 96.94 56 ILE B N 1
ATOM 3822 C CA . ILE B 1 56 ? 5.293 39.781 18.234 1 96.94 56 ILE B CA 1
ATOM 3823 C C . ILE B 1 56 ? 4.766 41.188 18.031 1 96.94 56 ILE B C 1
ATOM 3825 O O . ILE B 1 56 ? 3.723 41.562 18.578 1 96.94 56 ILE B O 1
ATOM 3829 N N . ALA B 1 57 ? 5.441 41.875 17.188 1 97.5 57 ALA B N 1
ATOM 3830 C CA . ALA B 1 57 ? 5.016 43.25 16.891 1 97.5 57 ALA B CA 1
ATOM 3831 C C . ALA B 1 57 ? 3.686 43.281 16.141 1 97.5 57 ALA B C 1
ATOM 3833 O O . ALA B 1 57 ? 2.807 44.094 16.438 1 97.5 57 ALA B O 1
ATOM 3834 N N . ALA B 1 58 ? 3.564 42.344 15.219 1 97.12 58 ALA B N 1
ATOM 3835 C CA . ALA B 1 58 ? 2.365 42.281 14.391 1 97.12 58 ALA B CA 1
ATOM 3836 C C . ALA B 1 58 ? 1.16 41.812 15.195 1 97.12 58 ALA B C 1
ATOM 3838 O O . ALA B 1 58 ? 0.015 42.094 14.828 1 97.12 58 ALA B O 1
ATOM 3839 N N . ALA B 1 59 ? 1.382 41.094 16.234 1 96.56 59 ALA B N 1
ATOM 3840 C CA . ALA B 1 59 ? 0.306 40.625 17.094 1 96.56 59 ALA B CA 1
ATOM 3841 C C . ALA B 1 59 ? -0.521 41.781 17.656 1 96.56 59 ALA B C 1
ATOM 3843 O O . ALA B 1 59 ? -1.709 41.625 17.938 1 96.56 59 ALA B O 1
ATOM 3844 N N . ALA B 1 60 ? 0.073 42.906 17.812 1 96.5 60 ALA B N 1
ATOM 3845 C CA . ALA B 1 60 ? -0.606 44.094 18.344 1 96.5 60 ALA B CA 1
ATOM 3846 C C . ALA B 1 60 ? -1.773 44.5 17.453 1 96.5 60 ALA B C 1
ATOM 3848 O O . ALA B 1 60 ? -2.777 45.031 17.938 1 96.5 60 ALA B O 1
ATOM 3849 N N . ASP B 1 61 ? -1.576 44.188 16.203 1 96.44 61 ASP B N 1
ATOM 3850 C CA . ASP B 1 61 ? -2.639 44.5 15.258 1 96.44 61 ASP B CA 1
ATOM 3851 C C . ASP B 1 61 ? -3.906 43.719 15.562 1 96.44 61 ASP B C 1
ATOM 3853 O O . ASP B 1 61 ? -5.004 44.125 15.172 1 96.44 61 ASP B O 1
ATOM 3857 N N . TYR B 1 62 ? -3.717 42.594 16.266 1 95.75 62 TYR B N 1
ATOM 3858 C CA . TYR B 1 62 ? -4.855 41.781 16.641 1 95.75 62 TYR B CA 1
ATOM 3859 C C . TYR B 1 62 ? -5.238 42.031 18.094 1 95.75 62 TYR B C 1
ATOM 3861 O O . TYR B 1 62 ? -5.98 41.219 18.688 1 95.75 62 TYR B O 1
ATOM 3869 N N . LYS B 1 63 ? -4.641 43.031 18.734 1 95.31 63 LYS B N 1
ATOM 3870 C CA . LYS B 1 63 ? -4.883 43.375 20.141 1 95.31 63 LYS B CA 1
ATOM 3871 C C . LYS B 1 63 ? -4.375 42.281 21.078 1 95.31 63 LYS B C 1
ATOM 3873 O O . LYS B 1 63 ? -5.012 41.969 22.078 1 95.31 63 LYS B O 1
ATOM 3878 N N . VAL B 1 64 ? -3.369 41.656 20.641 1 96.12 64 VAL B N 1
ATOM 3879 C CA . VAL B 1 64 ? -2.666 40.688 21.484 1 96.12 64 VAL B CA 1
ATOM 3880 C C . VAL B 1 64 ? -1.388 41.312 22.031 1 96.12 64 VAL B C 1
ATOM 3882 O O . VAL B 1 64 ? -0.574 41.844 21.281 1 96.12 64 VAL B O 1
ATOM 3885 N N . GLU B 1 65 ? -1.243 41.25 23.359 1 96.06 65 GLU B N 1
ATOM 3886 C CA . GLU B 1 65 ? -0.078 41.844 24.016 1 96.06 65 GLU B CA 1
ATOM 3887 C C . GLU B 1 65 ? 1.188 41.062 23.719 1 96.06 65 GLU B C 1
ATOM 3889 O O . GLU B 1 65 ? 1.119 39.844 23.438 1 96.06 65 GLU B O 1
ATOM 3894 N N . ALA B 1 66 ? 2.299 41.75 23.812 1 96.31 66 ALA B N 1
ATOM 3895 C CA . ALA B 1 66 ? 3.584 41.125 23.5 1 96.31 66 ALA B CA 1
ATOM 3896 C C . ALA B 1 66 ? 3.832 39.906 24.359 1 96.31 66 ALA B C 1
ATOM 3898 O O . ALA B 1 66 ? 4.277 38.875 23.859 1 96.31 66 ALA B O 1
ATOM 3899 N N . HIS B 1 67 ? 3.48 40.031 25.578 1 94.62 67 HIS B N 1
ATOM 3900 C CA . HIS B 1 67 ? 3.746 38.938 26.484 1 94.62 67 HIS B CA 1
ATOM 3901 C C . HIS B 1 67 ? 2.865 37.719 26.156 1 94.62 67 HIS B C 1
ATOM 3903 O O . HIS B 1 67 ? 3.283 36.594 26.312 1 94.62 67 HIS B O 1
ATOM 3909 N N . GLU B 1 68 ? 1.658 38 25.688 1 95.19 68 GLU B N 1
ATOM 3910 C CA . GLU B 1 68 ? 0.766 36.906 25.266 1 95.19 68 GLU B CA 1
ATOM 3911 C C . GLU B 1 68 ? 1.308 36.188 24.031 1 95.19 68 GLU B C 1
ATOM 3913 O O . GLU B 1 68 ? 1.285 34.969 23.953 1 95.19 68 GLU B O 1
ATOM 3918 N N . ALA B 1 69 ? 1.764 36.969 23.109 1 96.25 69 ALA B N 1
ATOM 3919 C CA . ALA B 1 69 ? 2.34 36.406 21.891 1 96.25 69 ALA B CA 1
ATOM 3920 C C . ALA B 1 69 ? 3.574 35.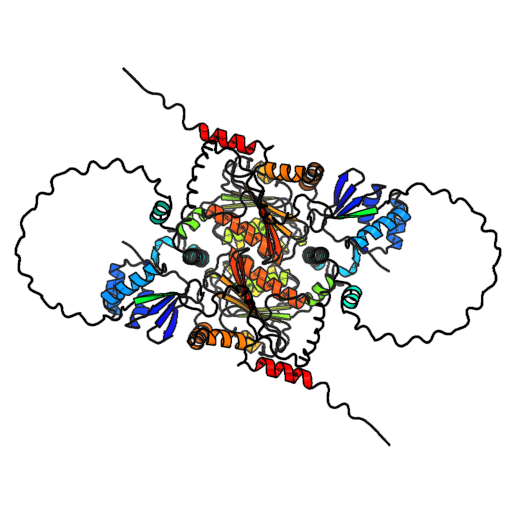562 22.203 1 96.25 69 ALA B C 1
ATOM 3922 O O . ALA B 1 69 ? 3.754 34.5 21.641 1 96.25 69 ALA B O 1
ATOM 3923 N N . GLU B 1 70 ? 4.398 36.094 23.078 1 95.75 70 GLU B N 1
ATOM 3924 C CA . GLU B 1 70 ? 5.594 35.344 23.484 1 95.75 70 GLU B CA 1
ATOM 3925 C C . GLU B 1 70 ? 5.23 34.031 24.156 1 95.75 70 GLU B C 1
ATOM 3927 O O . GLU B 1 70 ? 5.867 33 23.891 1 95.75 70 GLU B O 1
ATOM 3932 N N . ALA B 1 71 ? 4.246 34.062 24.969 1 93.88 71 ALA B N 1
ATOM 3933 C CA . ALA B 1 71 ? 3.791 32.844 25.641 1 93.88 71 ALA B CA 1
ATOM 3934 C C . ALA B 1 71 ? 3.268 31.828 24.641 1 93.88 71 ALA B C 1
ATOM 3936 O O . ALA B 1 71 ? 3.525 30.641 24.781 1 93.88 71 ALA B O 1
ATOM 3937 N N . LEU B 1 72 ? 2.576 32.312 23.703 1 95.06 72 LEU B N 1
ATOM 3938 C CA . LEU B 1 72 ? 2.053 31.438 22.656 1 95.06 72 LEU B CA 1
ATOM 3939 C C . LEU B 1 72 ? 3.188 30.781 21.875 1 95.06 72 LEU B C 1
ATOM 3941 O O . LEU B 1 72 ? 3.182 29.562 21.656 1 95.06 72 LEU B O 1
ATOM 3945 N N . LEU B 1 73 ? 4.168 31.562 21.484 1 94.88 73 LEU B N 1
ATOM 3946 C CA . LEU B 1 73 ? 5.312 31.047 20.734 1 94.88 73 LEU B CA 1
ATOM 3947 C C . LEU B 1 73 ? 6.078 30.031 21.547 1 94.88 73 LEU B C 1
ATOM 3949 O O . LEU B 1 73 ? 6.5 28.984 21.031 1 94.88 73 LEU B O 1
ATOM 3953 N N . ALA B 1 74 ? 6.18 30.328 22.812 1 93.5 74 ALA B N 1
ATOM 3954 C CA . ALA B 1 74 ? 6.867 29.391 23.703 1 93.5 74 ALA B CA 1
ATOM 3955 C C . ALA B 1 74 ? 6.105 28.078 23.812 1 93.5 74 ALA B C 1
ATOM 3957 O O . ALA B 1 74 ? 6.703 27 23.766 1 93.5 74 ALA B O 1
ATOM 3958 N N . ALA B 1 75 ? 4.832 28.156 23.922 1 92.06 75 ALA B N 1
ATOM 3959 C CA . ALA B 1 75 ? 3.996 26.969 24.031 1 92.06 75 ALA B CA 1
ATOM 3960 C C . ALA B 1 75 ? 4.086 26.109 22.781 1 92.06 75 ALA B C 1
ATOM 3962 O O . ALA B 1 75 ? 4.207 24.891 22.859 1 92.06 75 ALA B O 1
ATOM 3963 N N . LEU B 1 76 ? 4.059 26.766 21.672 1 93.25 76 LEU B N 1
ATOM 3964 C CA . LEU B 1 76 ? 4.141 26.062 20.406 1 93.25 76 LEU B CA 1
ATOM 3965 C C . LEU B 1 76 ? 5.512 25.422 20.219 1 93.25 76 LEU B C 1
ATOM 3967 O O . LEU B 1 76 ? 5.621 24.297 19.703 1 93.25 76 LEU B O 1
ATOM 3971 N N . HIS B 1 77 ? 6.492 26.172 20.609 1 90.25 77 HIS B N 1
ATOM 3972 C CA . HIS B 1 77 ? 7.855 25.656 20.531 1 90.25 77 HIS B CA 1
ATOM 3973 C C . HIS B 1 77 ? 8.031 24.422 21.422 1 90.25 77 HIS B C 1
ATOM 3975 O O . HIS B 1 77 ? 8.594 23.422 21 1 90.25 77 HIS B O 1
ATOM 3981 N N . ASP B 1 78 ? 7.5 24.5 22.625 1 86.88 78 ASP B N 1
ATOM 3982 C CA . ASP B 1 78 ? 7.617 23.406 23.578 1 86.88 78 ASP B CA 1
ATOM 3983 C C . ASP B 1 78 ? 6.859 22.172 23.094 1 86.88 78 ASP B C 1
ATOM 3985 O O . ASP B 1 78 ? 7.266 21.047 23.375 1 86.88 78 ASP B O 1
ATOM 3989 N N . GLY B 1 79 ? 5.832 22.469 22.391 1 88.12 79 GLY B N 1
ATOM 3990 C CA . GLY B 1 79 ? 5.047 21.359 21.844 1 88.12 79 GLY B CA 1
ATOM 3991 C C . GLY B 1 79 ? 5.609 20.797 20.547 1 88.12 79 GLY B C 1
ATOM 3992 O O . GLY B 1 79 ? 5.078 19.828 20 1 88.12 79 GLY B O 1
ATOM 3993 N N . GLY B 1 80 ? 6.672 21.406 20.047 1 89.06 80 GLY B N 1
ATOM 3994 C CA . GLY B 1 80 ? 7.297 20.953 18.812 1 89.06 80 GLY B CA 1
ATOM 3995 C C . GLY B 1 80 ? 6.516 21.328 17.578 1 89.06 80 GLY B C 1
ATOM 3996 O O . GLY B 1 80 ? 6.715 20.734 16.516 1 89.06 80 GLY B O 1
ATOM 3997 N N . LEU B 1 81 ? 5.652 22.266 17.672 1 92.81 81 LEU B N 1
ATOM 3998 C CA . LEU B 1 81 ? 4.711 22.578 16.594 1 92.81 81 LEU B CA 1
ATOM 3999 C C . LEU B 1 81 ? 5.289 23.625 15.648 1 92.81 81 LEU B C 1
ATOM 4001 O O . LEU B 1 81 ? 4.699 23.922 14.609 1 92.81 81 LEU B O 1
ATOM 4005 N N . LEU B 1 82 ? 6.445 24.188 16.016 1 92.38 82 LEU B N 1
ATOM 4006 C CA . LEU B 1 82 ? 7.09 25.188 15.172 1 92.38 82 LEU B CA 1
ATOM 4007 C C . LEU B 1 82 ? 8.344 24.625 14.516 1 92.38 82 LEU B C 1
ATOM 4009 O O . LEU B 1 82 ? 9.109 23.891 15.156 1 92.38 82 LEU B O 1
ATOM 4013 N N . VAL B 1 83 ? 8.398 24.922 13.258 1 88.19 83 VAL B N 1
ATOM 4014 C CA . VAL B 1 83 ? 9.625 24.641 12.523 1 88.19 83 VAL B CA 1
ATOM 4015 C C . VAL B 1 83 ? 10.141 25.906 11.852 1 88.19 83 VAL B C 1
ATOM 4017 O O . VAL B 1 83 ? 9.406 26.891 11.734 1 88.19 83 VAL B O 1
ATOM 4020 N N . ALA B 1 84 ? 11.445 25.891 11.562 1 88.25 84 ALA B N 1
ATOM 4021 C CA . ALA B 1 84 ? 11.969 27 10.766 1 88.25 84 ALA B CA 1
ATOM 4022 C C . ALA B 1 84 ? 11.352 27.016 9.375 1 88.25 84 ALA B C 1
ATOM 4024 O O . ALA B 1 84 ? 11.148 25.953 8.766 1 88.25 84 ALA B O 1
ATOM 4025 N N . GLY B 1 85 ? 11.031 28.172 8.914 1 82.12 85 GLY B N 1
ATOM 4026 C CA . GLY B 1 85 ? 10.422 28.281 7.594 1 82.12 85 GLY B CA 1
ATOM 4027 C C . GLY B 1 85 ? 11.164 27.5 6.523 1 82.12 85 GLY B C 1
ATOM 4028 O O . GLY B 1 85 ? 10.555 26.812 5.715 1 82.12 85 GLY B O 1
ATOM 4029 N N . ARG B 1 86 ? 12.43 27.594 6.59 1 87.75 86 ARG B N 1
ATOM 4030 C CA . ARG B 1 86 ? 13.25 26.953 5.562 1 87.75 86 ARG B CA 1
ATOM 4031 C C . ARG B 1 86 ? 13.469 25.484 5.863 1 87.75 86 ARG B C 1
ATOM 4033 O O . ARG B 1 86 ? 14.086 24.766 5.074 1 87.75 86 ARG B O 1
ATOM 4040 N N . ALA B 1 87 ? 12.875 25.047 6.949 1 91.25 87 ALA B N 1
ATOM 4041 C CA . ALA B 1 87 ? 13.094 23.672 7.363 1 91.25 87 ALA B CA 1
ATOM 4042 C C . ALA B 1 87 ? 12.008 22.75 6.809 1 91.25 87 ALA B C 1
ATOM 4044 O O . ALA B 1 87 ? 12.141 21.531 6.84 1 91.25 87 ALA B O 1
ATOM 4045 N N . LEU B 1 88 ? 10.992 23.312 6.27 1 92.62 88 LEU B N 1
ATOM 4046 C CA . LEU B 1 88 ? 9.898 22.484 5.77 1 92.62 88 LEU B CA 1
ATOM 4047 C C . LEU B 1 88 ? 10.133 22.094 4.316 1 92.62 88 LEU B C 1
ATOM 4049 O O . LEU B 1 88 ? 10.062 20.906 3.969 1 92.62 88 LEU B O 1
ATOM 4053 N N . LEU B 1 89 ? 10.445 23.047 3.494 1 93.5 89 LEU B N 1
ATOM 4054 C CA . LEU B 1 89 ? 10.688 22.828 2.072 1 93.5 89 LEU B CA 1
ATOM 4055 C C . LEU B 1 89 ? 12.039 23.406 1.657 1 93.5 89 LEU B C 1
ATOM 4057 O O . LEU B 1 89 ? 12.453 24.453 2.139 1 93.5 89 LEU B O 1
ATOM 4061 N N . PRO B 1 90 ? 12.695 22.688 0.719 1 92.5 90 PRO B N 1
ATOM 4062 C CA . PRO B 1 90 ? 13.953 23.25 0.212 1 92.5 90 PRO B CA 1
ATOM 4063 C C . PRO B 1 90 ? 13.773 24.594 -0.477 1 92.5 90 PRO B C 1
ATOM 4065 O O . PRO B 1 90 ? 12.695 24.891 -0.999 1 92.5 90 PRO B O 1
ATOM 4068 N N . VAL B 1 91 ? 14.844 25.281 -0.446 1 88.75 91 VAL B N 1
ATOM 4069 C CA . VAL B 1 91 ? 14.852 26.562 -1.159 1 88.75 91 VAL B CA 1
ATOM 4070 C C . VAL B 1 91 ? 15.078 26.312 -2.648 1 88.75 91 VAL B C 1
ATOM 4072 O O . VAL B 1 91 ? 15.695 25.312 -3.035 1 88.75 91 VAL B O 1
ATOM 4075 N N . GLY B 1 92 ? 14.508 27.109 -3.527 1 87.62 92 GLY B N 1
ATOM 4076 C CA . GLY B 1 92 ? 14.805 27.047 -4.949 1 87.62 92 GLY B CA 1
ATOM 4077 C C . GLY B 1 92 ? 13.797 26.219 -5.734 1 87.62 92 GLY B C 1
ATOM 4078 O O . GLY B 1 92 ? 13.984 25.969 -6.926 1 87.62 92 GLY B O 1
ATOM 4079 N N . LEU B 1 93 ? 12.805 25.781 -5.027 1 89.44 93 LEU B N 1
ATOM 4080 C CA . LEU B 1 93 ? 11.758 25.047 -5.742 1 89.44 93 LEU B CA 1
ATOM 4081 C C . LEU B 1 93 ? 10.867 26.016 -6.527 1 89.44 93 LEU B C 1
ATOM 4083 O O . LEU B 1 93 ? 10.633 27.141 -6.094 1 89.44 93 LEU B O 1
ATOM 4087 N N . THR B 1 94 ? 10.43 25.484 -7.699 1 89.06 94 THR B N 1
ATOM 4088 C CA . THR B 1 94 ? 9.375 26.219 -8.391 1 89.06 94 THR B CA 1
ATOM 4089 C C . THR B 1 94 ? 8.07 26.156 -7.605 1 89.06 94 THR B C 1
ATOM 4091 O O . THR B 1 94 ? 7.926 25.344 -6.688 1 89.06 94 THR B O 1
ATOM 4094 N N . ASP B 1 95 ? 7.133 27.031 -7.922 1 88.06 95 ASP B N 1
ATOM 4095 C CA . ASP B 1 95 ? 5.844 27.047 -7.238 1 88.06 95 ASP B CA 1
ATOM 4096 C C . ASP B 1 95 ? 5.129 25.703 -7.371 1 88.06 95 ASP B C 1
ATOM 4098 O O . ASP B 1 95 ? 4.578 25.188 -6.395 1 88.06 95 ASP B O 1
ATOM 4102 N N . ASN B 1 96 ? 5.199 25.141 -8.555 1 85 96 ASN B N 1
ATOM 4103 C CA . ASN B 1 96 ? 4.559 23.844 -8.781 1 85 96 ASN B CA 1
ATOM 4104 C C . ASN B 1 96 ? 5.207 22.75 -7.949 1 85 96 ASN B C 1
ATOM 4106 O O . ASN B 1 96 ? 4.516 21.906 -7.371 1 85 96 ASN B O 1
ATOM 4110 N N . GLN B 1 97 ? 6.488 22.875 -7.871 1 87.88 97 GLN B N 1
ATOM 4111 C CA . GLN B 1 97 ? 7.207 21.875 -7.078 1 87.88 97 GLN B CA 1
ATOM 4112 C C . GLN B 1 97 ? 6.879 22.031 -5.594 1 87.88 97 GLN B C 1
ATOM 4114 O O . GLN B 1 97 ? 6.711 21.031 -4.887 1 87.88 97 GLN B O 1
ATOM 4119 N N . ARG B 1 98 ? 6.828 23.234 -5.191 1 90.62 98 ARG B N 1
ATOM 4120 C CA . ARG B 1 98 ? 6.512 23.516 -3.795 1 90.62 98 ARG B CA 1
ATOM 4121 C C . ARG B 1 98 ? 5.137 22.969 -3.422 1 90.62 98 ARG B C 1
ATOM 4123 O O . ARG B 1 98 ? 4.988 22.312 -2.389 1 90.62 98 ARG B O 1
ATOM 4130 N N . GLU B 1 99 ? 4.199 23.188 -4.25 1 88.5 99 GLU B N 1
ATOM 4131 C CA . GLU B 1 99 ? 2.842 22.719 -3.992 1 88.5 99 GLU B CA 1
ATOM 4132 C C . GLU B 1 99 ? 2.775 21.203 -3.996 1 88.5 99 GLU B C 1
ATOM 4134 O O . GLU B 1 99 ? 2.148 20.594 -3.121 1 88.5 99 GLU B O 1
ATOM 4139 N N . ARG B 1 100 ? 3.469 20.641 -4.848 1 87.25 100 ARG B N 1
ATOM 4140 C CA . ARG B 1 100 ? 3.441 19.188 -4.977 1 87.25 100 ARG B CA 1
ATOM 4141 C C . ARG B 1 100 ? 4.121 18.516 -3.785 1 87.25 100 ARG B C 1
ATOM 4143 O O . ARG B 1 100 ? 3.662 17.469 -3.307 1 87.25 100 ARG B O 1
ATOM 4150 N N . MET B 1 101 ? 5.184 19.141 -3.309 1 92.25 101 MET B N 1
ATOM 4151 C CA . MET B 1 101 ? 5.984 18.531 -2.252 1 92.25 101 MET B CA 1
ATOM 4152 C C . MET B 1 101 ? 5.434 18.875 -0.875 1 92.25 101 MET B C 1
ATOM 4154 O O . MET B 1 101 ? 5.848 18.297 0.132 1 92.25 101 MET B O 1
ATOM 4158 N N . ALA B 1 102 ? 4.508 19.828 -0.87 1 91 102 ALA B N 1
ATOM 4159 C CA . ALA B 1 102 ? 3.99 20.328 0.4 1 91 102 ALA B CA 1
ATOM 4160 C C . ALA B 1 102 ? 3.367 19.203 1.222 1 91 102 ALA B C 1
ATOM 4162 O O . ALA B 1 102 ? 3.572 19.125 2.436 1 91 102 ALA B O 1
ATOM 4163 N N . ARG B 1 103 ? 2.639 18.328 0.568 1 92.56 103 ARG B N 1
ATOM 4164 C CA . ARG B 1 103 ? 2.002 17.219 1.261 1 92.56 103 ARG B CA 1
ATOM 4165 C C . ARG B 1 103 ? 3.045 16.281 1.87 1 92.56 103 ARG B C 1
ATOM 4167 O O . ARG B 1 103 ? 2.922 15.875 3.027 1 92.56 103 ARG B O 1
ATOM 4174 N N . GLU B 1 104 ? 4.059 15.992 1.059 1 95.06 104 GLU B N 1
ATOM 4175 C CA . GLU B 1 104 ? 5.137 15.125 1.517 1 95.06 104 GLU B CA 1
ATOM 4176 C C . GLU B 1 104 ? 5.91 15.766 2.664 1 95.06 104 GLU B C 1
ATOM 4178 O O . GLU B 1 104 ? 6.184 15.117 3.678 1 95.06 104 GLU B O 1
ATOM 4183 N N . ALA B 1 105 ? 6.195 17.047 2.539 1 95 105 ALA B N 1
ATOM 4184 C CA . ALA B 1 105 ? 6.918 17.781 3.568 1 95 105 ALA B CA 1
ATOM 4185 C C . ALA B 1 105 ? 6.121 17.844 4.867 1 95 105 ALA B C 1
ATOM 4187 O O . ALA B 1 105 ? 6.676 17.656 5.953 1 95 105 ALA B O 1
ATOM 4188 N N . GLY B 1 106 ? 4.832 18.109 4.715 1 93.44 106 GLY B N 1
ATOM 4189 C CA . GLY B 1 106 ? 3.969 18.109 5.887 1 93.44 106 GLY B CA 1
ATOM 4190 C C . GLY B 1 106 ? 3.924 16.766 6.598 1 93.44 106 GLY B C 1
ATOM 4191 O O . GLY B 1 106 ? 3.945 16.719 7.828 1 93.44 106 GLY B O 1
ATOM 4192 N N . ALA B 1 107 ? 3.871 15.719 5.828 1 95.25 107 ALA B N 1
ATOM 4193 C CA . ALA B 1 107 ? 3.852 14.375 6.398 1 95.25 107 ALA B CA 1
ATOM 4194 C C . ALA B 1 107 ? 5.145 14.086 7.156 1 95.25 107 ALA B C 1
ATOM 4196 O O . ALA B 1 107 ? 5.113 13.508 8.242 1 95.25 107 ALA B O 1
ATOM 4197 N N . LEU B 1 108 ? 6.27 14.492 6.586 1 95.06 108 LEU B N 1
ATOM 4198 C CA . LEU B 1 108 ? 7.559 14.297 7.242 1 95.06 108 LEU B CA 1
ATOM 4199 C C . LEU B 1 108 ? 7.629 15.086 8.547 1 95.06 108 LEU B C 1
ATOM 4201 O O . LEU B 1 108 ? 8.141 14.586 9.555 1 95.06 108 LEU B O 1
ATOM 4205 N N . ALA B 1 109 ? 7.098 16.266 8.508 1 93.5 109 ALA B N 1
ATOM 4206 C CA . ALA B 1 109 ? 7.086 17.109 9.703 1 93.5 109 ALA B CA 1
ATOM 4207 C C . ALA B 1 109 ? 6.234 16.469 10.805 1 93.5 109 ALA B C 1
ATOM 4209 O O . ALA B 1 109 ? 6.645 16.438 11.969 1 93.5 109 ALA B O 1
ATOM 4210 N N . LEU B 1 110 ? 5.102 15.977 10.453 1 93.06 110 LEU B N 1
ATOM 4211 C CA . LEU B 1 110 ? 4.207 15.352 11.414 1 93.06 110 LEU B CA 1
ATOM 4212 C C . LEU B 1 110 ? 4.809 14.055 11.961 1 93.06 110 LEU B C 1
ATOM 4214 O O . LEU B 1 110 ? 4.645 13.734 13.141 1 93.06 110 LEU B O 1
ATOM 4218 N N . ALA B 1 111 ? 5.434 13.352 11.086 1 91.81 111 ALA B N 1
ATOM 4219 C CA . ALA B 1 111 ? 6.094 12.125 11.531 1 91.81 111 ALA B CA 1
ATOM 4220 C C . ALA B 1 111 ? 7.18 12.43 12.562 1 91.81 111 ALA B C 1
ATOM 4222 O O . ALA B 1 111 ? 7.336 11.695 13.539 1 91.81 111 ALA B O 1
ATOM 4223 N N . ARG B 1 112 ? 7.918 13.469 12.336 1 88.75 112 ARG B N 1
ATOM 4224 C CA . ARG B 1 112 ? 8.945 13.891 13.289 1 88.75 112 ARG B CA 1
ATOM 4225 C C . ARG B 1 112 ? 8.32 14.297 14.617 1 88.75 112 ARG B C 1
ATOM 4227 O O . ARG B 1 112 ? 8.859 13.984 15.68 1 88.75 112 ARG B O 1
ATOM 4234 N N . LEU B 1 113 ? 7.238 15.023 14.484 1 88.12 113 LEU B N 1
ATOM 4235 C CA . LEU B 1 113 ? 6.523 15.445 15.68 1 88.12 113 LEU B CA 1
ATOM 4236 C C . LEU B 1 113 ? 6.066 14.242 16.484 1 88.12 113 LEU B C 1
ATOM 4238 O O . LEU B 1 113 ? 6.168 14.234 17.719 1 88.12 113 LEU B O 1
ATOM 4242 N N . ARG B 1 114 ? 5.645 13.211 15.82 1 86.62 114 ARG B N 1
ATOM 4243 C CA . ARG B 1 114 ? 5.168 11.992 16.469 1 86.62 114 ARG B CA 1
ATOM 4244 C C . ARG B 1 114 ? 6.316 11.242 17.141 1 86.62 114 ARG B C 1
ATOM 4246 O O . ARG B 1 114 ? 6.148 10.672 18.219 1 86.62 114 ARG B O 1
ATOM 4253 N N . ALA B 1 115 ? 7.398 11.18 16.484 1 82.56 115 ALA B N 1
ATOM 4254 C CA . ALA B 1 115 ? 8.562 10.461 17 1 82.56 115 ALA B CA 1
ATOM 4255 C C . ALA B 1 115 ? 9.148 11.172 18.219 1 82.56 115 ALA B C 1
ATOM 4257 O O . ALA B 1 115 ? 9.82 10.547 19.047 1 82.56 115 ALA B O 1
ATOM 4258 N N . GLY B 1 116 ? 8.812 12.383 18.438 1 72.88 116 GLY B N 1
ATOM 4259 C CA . GLY B 1 116 ? 9.367 13.141 19.547 1 72.88 116 GLY B CA 1
ATOM 4260 C C . GLY B 1 116 ? 10.812 13.539 19.328 1 72.88 116 GLY B C 1
ATOM 4261 O O . GLY B 1 116 ? 11.438 13.133 18.344 1 72.88 116 GLY B O 1
ATOM 4262 N N . PRO B 1 117 ? 11.32 14.523 20.094 1 60.75 117 PRO B N 1
ATOM 4263 C CA . PRO B 1 117 ? 12.711 14.961 19.969 1 60.75 117 PRO B CA 1
ATOM 4264 C C . PRO B 1 117 ? 13.711 13.836 20.234 1 60.75 117 PRO B C 1
ATOM 4266 O O . PRO B 1 117 ? 13.43 12.93 21.016 1 60.75 117 PRO B O 1
ATOM 4269 N N . PRO B 1 118 ? 14.688 13.742 19.25 1 53.53 118 PRO B N 1
ATOM 4270 C CA . PRO B 1 118 ? 15.703 12.742 19.594 1 53.53 118 PRO B CA 1
ATOM 4271 C C . PRO B 1 118 ? 16.25 12.93 21 1 53.53 118 PRO B C 1
ATOM 4273 O O . PRO B 1 118 ? 16.234 14.039 21.531 1 53.53 118 PRO B O 1
ATOM 4276 N N . PRO B 1 119 ? 16.312 11.82 21.688 1 47.62 119 PRO B N 1
ATOM 4277 C CA . PRO B 1 119 ? 16.828 11.992 23.047 1 47.62 119 PRO B CA 1
ATOM 4278 C C . PRO B 1 119 ? 18.047 12.906 23.109 1 47.62 119 PRO B C 1
ATOM 4280 O O . PRO B 1 119 ? 18.875 12.891 22.203 1 47.62 119 PRO B O 1
ATOM 4283 N N . ARG B 1 120 ? 17.922 14.062 23.719 1 41.41 120 ARG B N 1
ATOM 4284 C CA . ARG B 1 120 ? 19.047 14.969 23.938 1 41.41 120 ARG B CA 1
ATOM 4285 C C . ARG B 1 120 ? 20.312 14.203 24.328 1 41.41 120 ARG B C 1
ATOM 4287 O O . ARG B 1 120 ? 20.219 13.211 25.062 1 41.41 120 ARG B O 1
ATOM 4294 N N . ALA B 1 121 ? 21.453 14.469 23.656 1 38.97 121 ALA B N 1
ATOM 4295 C CA . ALA B 1 121 ? 22.781 13.945 24 1 38.97 121 ALA B CA 1
ATOM 4296 C C . ALA B 1 121 ? 22.984 13.938 25.5 1 38.97 121 ALA B C 1
ATOM 4298 O O . ALA B 1 121 ? 23.625 13.023 26.047 1 38.97 121 ALA B O 1
ATOM 4299 N N . GLU B 1 122 ? 22.594 14.898 26.141 1 40.06 122 GLU B N 1
ATOM 4300 C CA . GLU B 1 122 ? 22.891 15.062 27.562 1 40.06 122 GLU B CA 1
ATOM 4301 C C . GLU B 1 122 ? 22.219 13.977 28.391 1 40.06 122 GLU B C 1
ATOM 4303 O O . GLU B 1 122 ? 22.781 13.523 29.406 1 40.06 122 GLU B O 1
ATOM 4308 N N . ALA B 1 123 ? 21.062 13.555 28.094 1 38.88 123 ALA B N 1
ATOM 4309 C CA . ALA B 1 123 ? 20.438 12.484 28.875 1 38.88 123 ALA B CA 1
ATOM 4310 C C . ALA B 1 123 ? 21.141 11.148 28.609 1 38.88 123 ALA B C 1
ATOM 4312 O O . ALA B 1 123 ? 21.25 10.312 29.5 1 38.88 123 ALA B O 1
ATOM 4313 N N . LEU B 1 124 ? 21.453 10.898 27.344 1 37.06 124 LEU B N 1
ATOM 4314 C CA . LEU B 1 124 ? 22.25 9.711 27.062 1 37.06 124 LEU B CA 1
ATOM 4315 C C . LEU B 1 124 ? 23.641 9.836 27.688 1 37.06 124 LEU B C 1
ATOM 4317 O O . LEU B 1 124 ? 24.266 8.828 28.031 1 37.06 124 LEU B O 1
ATOM 4321 N N . ALA B 1 125 ? 24.203 11.016 27.719 1 37.53 125 ALA B N 1
ATOM 4322 C CA . ALA B 1 125 ? 25.453 11.234 28.469 1 37.53 125 ALA B CA 1
ATOM 4323 C C . ALA B 1 125 ? 25.234 10.984 29.969 1 37.53 125 ALA B C 1
ATOM 4325 O O . ALA B 1 125 ? 26.141 10.516 30.656 1 37.53 125 ALA B O 1
ATOM 4326 N N . ARG B 1 126 ? 24.078 11.359 30.422 1 39.16 126 ARG B N 1
ATOM 4327 C CA . ARG B 1 126 ? 23.859 11.125 31.844 1 39.16 126 ARG B CA 1
ATOM 4328 C C . ARG B 1 126 ? 23.641 9.641 32.125 1 39.16 126 ARG B C 1
ATOM 4330 O O . ARG B 1 126 ? 23.688 9.211 33.281 1 39.16 126 ARG B O 1
ATOM 4337 N N . ALA B 1 127 ? 23.109 8.969 31.031 1 38.66 127 ALA B N 1
ATOM 4338 C CA . ALA B 1 127 ? 22.922 7.547 31.297 1 38.66 127 ALA B CA 1
ATOM 4339 C C . ALA B 1 127 ? 24.234 6.777 31.141 1 38.66 127 ALA B C 1
ATOM 4341 O O . ALA B 1 127 ? 24.266 5.555 31.281 1 38.66 127 ALA B O 1
ATOM 4342 N N . THR B 1 128 ? 25.125 7.293 30.406 1 34.53 128 THR B N 1
ATOM 4343 C CA . THR B 1 128 ? 26.406 6.602 30.547 1 34.53 128 THR B CA 1
ATOM 4344 C C . THR B 1 128 ? 26.922 6.691 31.984 1 34.53 128 THR B C 1
ATOM 4346 O O . THR B 1 128 ? 27.094 7.789 32.531 1 34.53 128 THR B O 1
ATOM 4349 N N . PRO B 1 129 ? 26.672 5.707 32.688 1 31.69 129 PRO B N 1
ATOM 4350 C CA . PRO B 1 129 ? 27.188 5.832 34.031 1 31.69 129 PRO B CA 1
ATOM 4351 C C . PRO B 1 129 ? 28.562 6.473 34.094 1 31.69 129 PRO B C 1
ATOM 4353 O O . PRO B 1 129 ? 29.469 6.086 33.344 1 31.69 129 PRO B O 1
ATOM 4356 N N . ALA B 1 130 ? 28.562 7.82 34.219 1 33.5 130 ALA B N 1
ATOM 4357 C CA . ALA B 1 130 ? 29.875 8.375 34.531 1 33.5 130 ALA B CA 1
ATOM 4358 C C . ALA B 1 130 ? 30.719 7.371 35.312 1 33.5 130 ALA B C 1
ATOM 4360 O O . ALA B 1 130 ? 30.25 6.766 36.281 1 33.5 130 ALA B O 1
ATOM 4361 N N . ARG B 1 131 ? 31.562 6.738 34.656 1 30.89 131 ARG B N 1
ATOM 4362 C CA . ARG B 1 131 ? 32.5 5.961 35.438 1 30.89 131 ARG B CA 1
ATOM 4363 C C . ARG B 1 131 ? 32.938 6.742 36.688 1 30.89 131 ARG B C 1
ATOM 4365 O O . ARG B 1 131 ? 33.344 7.895 36.594 1 30.89 131 ARG B O 1
ATOM 4372 N N . PRO B 1 132 ? 32.5 6.383 37.844 1 28.92 132 PRO B N 1
ATOM 4373 C CA . PRO B 1 132 ? 32.969 7.109 39.031 1 28.92 132 PRO B CA 1
ATOM 4374 C C . PRO B 1 132 ? 34.438 7.434 38.969 1 28.92 132 PRO B C 1
ATOM 4376 O O . PRO B 1 132 ? 35.281 6.535 38.781 1 28.92 132 PRO B O 1
ATOM 4379 N N . VAL B 1 133 ? 34.781 8.469 38.156 1 30.22 133 VAL B N 1
ATOM 4380 C CA . VAL B 1 133 ? 36.188 8.773 38.344 1 30.22 133 VAL B CA 1
ATOM 4381 C C . VAL B 1 133 ? 36.531 8.836 39.844 1 30.22 133 VAL B C 1
ATOM 4383 O O . VAL B 1 133 ? 35.781 9.43 40.625 1 30.22 133 VAL B O 1
ATOM 4386 N N . PRO B 1 134 ? 37.375 7.98 40.25 1 27.64 134 PRO B N 1
ATOM 4387 C CA . PRO B 1 134 ? 37.688 7.941 41.688 1 27.64 134 PRO B CA 1
ATOM 4388 C C . PRO B 1 134 ? 38.062 9.312 42.219 1 27.64 134 PRO B C 1
ATOM 4390 O O . PRO B 1 134 ? 38.781 10.086 41.562 1 27.64 134 PRO B O 1
ATOM 4393 N N . SER B 1 135 ? 37.062 10.055 42.812 1 24.92 135 SER B N 1
ATOM 4394 C CA . SER B 1 135 ? 37.219 11.359 43.469 1 24.92 135 SER B CA 1
ATOM 4395 C C . SER B 1 135 ? 38.531 11.438 44.25 1 24.92 135 SER B C 1
ATOM 4397 O O . SER B 1 135 ? 38.812 10.539 45.031 1 24.92 135 SER B O 1
ATOM 4399 N N . PRO B 1 136 ? 39.531 11.977 43.562 1 25.72 136 PRO B N 1
ATOM 4400 C CA . PRO B 1 136 ? 40.719 12.117 44.375 1 25.72 136 PRO B CA 1
ATOM 4401 C C . PRO B 1 136 ? 40.438 12.688 45.781 1 25.72 136 PRO B C 1
ATOM 4403 O O . PRO B 1 136 ? 39.375 13.297 45.969 1 25.72 136 PRO B O 1
ATOM 4406 N N . GLY B 1 137 ? 41.344 12.375 46.719 1 21.81 137 GLY B N 1
ATOM 4407 C CA . GLY B 1 137 ? 41.469 12.555 48.156 1 21.81 137 GLY B CA 1
ATOM 4408 C C . GLY B 1 137 ? 41.156 13.969 48.625 1 21.81 137 GLY B C 1
ATOM 4409 O O . GLY B 1 137 ? 41.094 14.891 47.781 1 21.81 137 GLY B O 1
ATOM 4410 N N . ASP B 1 138 ? 41.031 14.188 49.938 1 21.03 138 ASP B N 1
ATOM 4411 C CA . ASP B 1 138 ? 40.438 14.883 51.094 1 21.03 138 ASP B CA 1
ATOM 4412 C C . ASP B 1 138 ? 41.094 16.266 51.281 1 21.03 138 ASP B C 1
ATOM 4414 O O . ASP B 1 138 ? 40.844 16.922 52.281 1 21.03 138 ASP B O 1
ATOM 4418 N N . SER B 1 139 ? 42.062 16.703 50.406 1 21.45 139 SER B N 1
ATOM 4419 C CA . SER B 1 139 ? 42.875 17.562 51.25 1 21.45 139 SER B CA 1
ATOM 4420 C C . SER B 1 139 ? 42.062 18.781 51.719 1 21.45 139 SER B C 1
ATOM 4422 O O . SER B 1 139 ? 41.438 19.469 50.906 1 21.45 139 SER B O 1
ATOM 4424 N N . ALA B 1 140 ? 41.688 18.859 53.062 1 20.98 140 ALA B N 1
ATOM 4425 C CA . ALA B 1 140 ? 40.781 19.5 54.031 1 20.98 140 ALA B CA 1
ATOM 4426 C C . ALA B 1 140 ? 41.031 21 54.094 1 20.98 140 ALA B C 1
ATOM 4428 O O . ALA B 1 140 ? 40.125 21.766 54.406 1 20.98 140 ALA B O 1
ATOM 4429 N N . ASN B 1 141 ? 42.281 21.5 54 1 19.14 141 ASN B N 1
ATOM 4430 C CA . ASN B 1 141 ? 42.469 22.281 55.219 1 19.14 141 ASN B CA 1
ATOM 4431 C C . ASN B 1 141 ? 41.781 23.641 55.156 1 19.14 141 ASN B C 1
ATOM 4433 O O . ASN B 1 141 ? 41.625 24.328 56.156 1 19.14 141 ASN B O 1
ATOM 4437 N N . ARG B 1 142 ? 41.562 24.156 53.906 1 19.53 142 ARG B N 1
ATOM 4438 C CA . ARG B 1 142 ? 41.875 25.578 54 1 19.53 142 ARG B CA 1
ATOM 4439 C C . ARG B 1 142 ? 40.844 26.281 54.906 1 19.53 142 ARG B C 1
ATOM 4441 O O . ARG B 1 142 ? 39.719 25.844 55 1 19.53 142 ARG B O 1
ATOM 4448 N N . ALA B 1 143 ? 41.281 27.562 55.375 1 20.81 143 ALA B N 1
ATOM 4449 C CA . ALA B 1 143 ? 41.156 28.578 56.406 1 20.81 143 ALA B CA 1
ATOM 4450 C C . ALA B 1 143 ? 39.844 29.344 56.281 1 20.81 143 ALA B C 1
ATOM 4452 O O . ALA B 1 143 ? 39.469 29.766 55.156 1 20.81 143 ALA B O 1
ATOM 4453 N N . THR B 1 144 ? 38.844 28.969 57.094 1 21.77 144 THR B N 1
ATOM 4454 C CA . THR B 1 144 ? 37.469 29.312 57.344 1 21.77 144 THR B CA 1
ATOM 4455 C C . THR B 1 144 ? 37.312 30.812 57.594 1 21.77 144 THR B C 1
ATOM 4457 O O . THR B 1 144 ? 36.219 31.297 57.938 1 21.77 144 THR B O 1
ATOM 4460 N N . GLN B 1 145 ? 38.188 31.734 56.938 1 20.53 145 GLN B N 1
ATOM 4461 C CA . GLN B 1 145 ? 38.125 33 57.656 1 20.53 145 GLN B CA 1
ATOM 4462 C C . GLN B 1 145 ? 36.719 33.562 57.688 1 20.53 145 GLN B C 1
ATOM 4464 O O . GLN B 1 145 ? 35.969 33.469 56.688 1 20.53 145 GLN B O 1
ATOM 4469 N N . PRO B 1 146 ? 36.219 33.812 58.906 1 22.62 146 PRO B N 1
ATOM 4470 C CA . PRO B 1 146 ? 34.875 34.156 59.375 1 22.62 146 PRO B CA 1
ATOM 4471 C C . PRO B 1 146 ? 34.406 35.5 58.812 1 22.62 146 PRO B C 1
ATOM 4473 O O . PRO B 1 146 ? 35.062 36.531 59 1 22.62 146 PRO B O 1
ATOM 4476 N N . ALA B 1 147 ? 34.219 35.656 57.469 1 22.11 147 ALA B N 1
ATOM 4477 C CA . ALA B 1 147 ? 33.906 37 57 1 22.11 147 ALA B CA 1
ATOM 4478 C C . ALA B 1 147 ? 32.781 37.625 57.844 1 22.11 147 ALA B C 1
ATOM 4480 O O . ALA B 1 147 ? 31.922 36.906 58.375 1 22.11 147 ALA B O 1
ATOM 4481 N N . PRO B 1 148 ? 32.969 38.875 58.219 1 24.8 148 PRO B N 1
ATOM 4482 C CA . PRO B 1 148 ? 32.281 39.75 59.188 1 24.8 148 PRO B CA 1
ATOM 4483 C C . PRO B 1 148 ? 30.812 39.938 58.812 1 24.8 148 PRO B C 1
ATOM 4485 O O . PRO B 1 148 ? 30.406 39.719 57.688 1 24.8 148 PRO B O 1
ATOM 4488 N N . PRO B 1 149 ? 29.984 40.094 59.812 1 25.25 149 PRO B N 1
ATOM 4489 C CA . PRO B 1 149 ? 28.531 40.031 60 1 25.25 149 PRO B CA 1
ATOM 4490 C C . PRO B 1 149 ? 27.797 41.156 59.25 1 25.25 149 PRO B C 1
ATOM 4492 O O . PRO B 1 149 ? 26.562 41.219 59.312 1 25.25 149 PRO B O 1
ATOM 4495 N N . PRO B 1 150 ? 28.141 41.438 57.906 1 22.3 150 PRO B N 1
ATOM 4496 C CA . PRO B 1 150 ? 27.609 42.781 57.688 1 22.3 150 PRO B CA 1
ATOM 4497 C C . PRO B 1 150 ? 26.094 42.875 57.938 1 22.3 150 PRO B C 1
ATOM 4499 O O . PRO B 1 150 ? 25.391 41.875 57.875 1 22.3 150 PRO B O 1
ATOM 4502 N N . ARG B 1 151 ? 25.578 43.969 58.594 1 22.91 151 ARG B N 1
ATOM 4503 C CA . ARG B 1 151 ? 24.422 44.5 59.281 1 22.91 151 ARG B CA 1
ATOM 4504 C C . ARG B 1 151 ? 23.234 44.656 58.344 1 22.91 151 ARG B C 1
ATOM 4506 O O . ARG B 1 151 ? 22.109 44.875 58.781 1 22.91 151 ARG B O 1
ATOM 4513 N N . GLY B 1 152 ? 23.469 44.469 56.969 1 21 152 GLY B N 1
ATOM 4514 C CA . GLY B 1 152 ? 22.578 45.438 56.344 1 21 152 GLY B CA 1
ATOM 4515 C C . GLY B 1 152 ? 21.109 45.062 56.469 1 21 152 GLY B C 1
ATOM 4516 O O . GLY B 1 152 ? 20.781 43.906 56.75 1 21 152 GLY B O 1
ATOM 4517 N N . ALA B 1 153 ? 20.203 46.062 56.844 1 23.25 153 ALA B N 1
ATOM 4518 C CA . ALA B 1 153 ? 18.812 46.312 57.188 1 23.25 153 ALA B CA 1
ATOM 4519 C C . ALA B 1 153 ? 17.875 45.906 56.062 1 23.25 153 ALA B C 1
ATOM 4521 O O . ALA B 1 153 ? 17.922 46.5 54.969 1 23.25 153 ALA B O 1
ATOM 4522 N N . GLN B 1 154 ? 17.734 44.594 55.844 1 21.34 154 GLN B N 1
ATOM 4523 C CA . GLN B 1 154 ? 16.891 44.188 54.719 1 21.34 154 GLN B CA 1
ATOM 4524 C C . GLN B 1 154 ? 15.461 44.688 54.875 1 21.34 154 GLN B C 1
ATOM 4526 O O . GLN B 1 154 ? 14.828 44.406 55.906 1 21.34 154 GLN B O 1
ATOM 4531 N N . THR B 1 155 ? 15.211 45.938 54.531 1 23.44 155 THR B N 1
ATOM 4532 C CA . THR B 1 155 ? 13.836 46.438 54.5 1 23.44 155 THR B CA 1
ATOM 4533 C C . THR B 1 155 ? 12.93 45.469 53.75 1 23.44 155 THR B C 1
ATOM 4535 O O . THR B 1 155 ? 13.328 44.906 52.719 1 23.44 155 THR B O 1
ATOM 4538 N N . ASP B 1 156 ? 12.055 44.781 54.438 1 22.97 156 ASP B N 1
ATOM 4539 C CA . ASP B 1 156 ? 11.039 43.781 54.062 1 22.97 156 ASP B CA 1
ATOM 4540 C C . ASP B 1 156 ? 10.055 44.375 53.031 1 22.97 156 ASP B C 1
ATOM 4542 O O . ASP B 1 156 ? 9.219 45.188 53.375 1 22.97 156 ASP B O 1
ATOM 4546 N N . ARG B 1 157 ? 10.477 45 51.875 1 23.25 157 ARG B N 1
ATOM 4547 C CA . ARG B 1 157 ? 9.344 45.438 51.062 1 23.25 157 ARG B CA 1
ATOM 4548 C C . ARG B 1 157 ? 8.438 44.25 50.719 1 23.25 157 ARG B C 1
ATOM 4550 O O . ARG B 1 157 ? 8.922 43.188 50.281 1 23.25 157 ARG B O 1
ATOM 4557 N N . ALA B 1 158 ? 7.289 44.125 51.344 1 24.47 158 ALA B N 1
ATOM 4558 C CA . ALA B 1 158 ? 6.129 43.25 51.125 1 24.47 158 ALA B CA 1
ATOM 4559 C C . ALA B 1 158 ? 5.746 43.219 49.656 1 24.47 158 ALA B C 1
ATOM 4561 O O . ALA B 1 158 ? 5.316 44.219 49.062 1 24.47 158 ALA B O 1
ATOM 4562 N N . THR B 1 159 ? 6.582 42.562 48.781 1 25.41 159 THR B N 1
ATOM 4563 C CA . THR B 1 159 ? 6.09 42.531 47.406 1 25.41 159 THR B CA 1
ATOM 4564 C C . THR B 1 159 ? 4.711 41.875 47.344 1 25.41 159 THR B C 1
ATOM 4566 O O . THR B 1 159 ? 4.531 40.75 47.844 1 25.41 159 THR B O 1
ATOM 4569 N N . LYS B 1 160 ? 3.6 42.625 47.406 1 27.97 160 LYS B N 1
ATOM 4570 C CA . LYS B 1 160 ? 2.244 42.219 47.062 1 27.97 160 LYS B CA 1
ATOM 4571 C C . LYS B 1 160 ? 2.242 41.312 45.812 1 27.97 160 LYS B C 1
ATOM 4573 O O . LYS B 1 160 ? 2.785 41.688 44.781 1 27.97 160 LYS B O 1
ATOM 4578 N N . ALA B 1 161 ? 2.045 40.062 46.062 1 29.89 161 ALA B N 1
ATOM 4579 C CA . ALA B 1 161 ? 1.902 39 45.062 1 29.89 161 ALA B CA 1
ATOM 4580 C C . ALA B 1 161 ? 0.877 39.406 44 1 29.89 161 ALA B C 1
ATOM 4582 O O . ALA B 1 161 ? -0.252 39.781 44.312 1 29.89 161 ALA B O 1
ATOM 4583 N N . ALA B 1 162 ? 1.411 39.906 42.906 1 29.61 162 ALA B N 1
ATOM 4584 C CA . ALA B 1 162 ? 0.562 40.156 41.75 1 29.61 162 ALA B CA 1
ATOM 4585 C C . ALA B 1 162 ? -0.394 38.969 41.531 1 29.61 162 ALA B C 1
ATOM 4587 O O . ALA B 1 162 ? -0.092 37.844 41.906 1 29.61 162 ALA B O 1
ATOM 4588 N N . PRO B 1 163 ? -1.673 39.25 41.344 1 30.11 163 PRO B N 1
ATOM 4589 C CA . PRO B 1 163 ? -2.674 38.219 41.062 1 30.11 163 PRO B CA 1
ATOM 4590 C C . PRO B 1 163 ? -2.141 37.125 40.156 1 30.11 163 PRO B C 1
ATOM 4592 O O . PRO B 1 163 ? -1.167 37.344 39.406 1 30.11 163 PRO B O 1
ATOM 4595 N N . ASP B 1 164 ? -2.369 35.844 40.469 1 30.39 164 ASP B N 1
ATOM 4596 C CA . ASP B 1 164 ? -2.098 34.656 39.688 1 30.39 164 ASP B CA 1
ATOM 4597 C C . ASP B 1 164 ? -2.27 34.938 38.188 1 30.39 164 ASP B C 1
ATOM 4599 O O . ASP B 1 164 ? -3.367 35.25 37.75 1 30.39 164 ASP B O 1
ATOM 4603 N N . ALA B 1 165 ? -1.382 35.594 37.562 1 32.16 165 ALA B N 1
ATOM 4604 C CA . ALA B 1 165 ? -1.404 35.625 36.094 1 32.16 165 ALA B CA 1
ATOM 4605 C C . ALA B 1 165 ? -1.874 34.281 35.5 1 32.16 165 ALA B C 1
ATOM 4607 O O . ALA B 1 165 ? -1.267 33.25 35.781 1 32.16 165 ALA B O 1
ATOM 4608 N N . ALA B 1 166 ? -3.197 34.031 35.281 1 37.38 166 ALA B N 1
ATOM 4609 C CA . ALA B 1 166 ? -3.719 32.969 34.469 1 37.38 166 ALA B CA 1
ATOM 4610 C C . ALA B 1 166 ? -2.711 32.562 33.375 1 37.38 166 ALA B C 1
ATOM 4612 O O . ALA B 1 166 ? -2.252 33.406 32.625 1 37.38 166 ALA B O 1
ATOM 4613 N N . LEU B 1 167 ? -1.806 31.734 33.625 1 41.19 167 LEU B N 1
ATOM 4614 C CA . LEU B 1 167 ? -0.841 31.156 32.688 1 41.19 167 LEU B CA 1
ATOM 4615 C C . LEU B 1 167 ? -1.42 31.078 31.297 1 41.19 167 LEU B C 1
ATOM 4617 O O . LEU B 1 167 ? -2.299 30.25 31.016 1 41.19 167 LEU B O 1
ATOM 4621 N N . THR B 1 168 ? -1.519 32.156 30.609 1 48.91 168 THR B N 1
ATOM 4622 C CA . THR B 1 168 ? -1.843 32.438 29.203 1 48.91 168 THR B CA 1
ATOM 4623 C C . THR B 1 168 ? -0.813 31.797 28.281 1 48.91 168 THR B C 1
ATOM 4625 O O . THR B 1 168 ? 0.393 31.969 28.469 1 48.91 168 THR B O 1
ATOM 4628 N N . GLY B 1 169 ? -1.174 30.719 27.609 1 54.97 169 GLY B N 1
ATOM 4629 C CA . GLY B 1 169 ? -0.532 30.078 26.469 1 54.97 169 GLY B CA 1
ATOM 4630 C C . GLY B 1 169 ? 0.007 28.688 26.797 1 54.97 169 GLY B C 1
ATOM 4631 O O . GLY B 1 169 ? 1.178 28.406 26.531 1 54.97 169 GLY B O 1
ATOM 4632 N N . ARG B 1 170 ? -0.694 27.922 27.578 1 58.12 170 ARG B N 1
ATOM 4633 C CA . ARG B 1 170 ? -0.26 26.562 27.859 1 58.12 170 ARG B CA 1
ATOM 4634 C C . ARG B 1 170 ? -0.695 25.609 26.734 1 58.12 170 ARG B C 1
ATOM 4636 O O . ARG B 1 170 ? -1.816 25.719 26.234 1 58.12 170 ARG B O 1
ATOM 4643 N N . ALA B 1 171 ? 0.251 24.844 26.234 1 64.44 171 ALA B N 1
ATOM 4644 C CA . ALA B 1 171 ? 0.017 23.766 25.281 1 64.44 171 ALA B CA 1
ATOM 4645 C C . ALA B 1 171 ? 0.049 22.406 25.969 1 64.44 171 ALA B C 1
ATOM 4647 O O . ALA B 1 171 ? 0.961 22.125 26.75 1 64.44 171 ALA B O 1
ATOM 4648 N N . THR B 1 172 ? -1.045 21.75 25.953 1 70.56 172 THR B N 1
ATOM 4649 C CA . THR B 1 172 ? -1.109 20.406 26.516 1 70.56 172 THR B CA 1
ATOM 4650 C C . THR B 1 172 ? -1.506 19.391 25.438 1 70.56 172 THR B C 1
ATOM 4652 O O . THR B 1 172 ? -2.193 19.734 24.469 1 70.56 172 THR B O 1
ATOM 4655 N N . LYS B 1 173 ? -0.95 18.188 25.641 1 65.06 173 LYS B N 1
ATOM 4656 C CA . LYS B 1 173 ? -1.384 17.109 24.766 1 65.06 173 LYS B CA 1
ATOM 4657 C C . LYS B 1 173 ? -2.869 16.812 24.938 1 65.06 173 LYS B C 1
ATOM 4659 O O . LYS B 1 173 ? -3.365 16.75 26.078 1 65.06 173 LYS B O 1
ATOM 4664 N N . ALA B 1 174 ? -3.496 16.688 23.797 1 60.56 174 ALA B N 1
ATOM 4665 C CA . ALA B 1 174 ? -4.938 16.453 23.844 1 60.56 174 ALA B CA 1
ATOM 4666 C C . ALA B 1 174 ? -5.254 15.016 24.25 1 60.56 174 ALA B C 1
ATOM 4668 O O . ALA B 1 174 ? -4.613 14.078 23.766 1 60.56 174 ALA B O 1
ATOM 4669 N N . ALA B 1 175 ? -6.055 14.766 25.203 1 57 175 ALA B N 1
ATOM 4670 C CA . ALA B 1 175 ? -6.598 13.438 25.5 1 57 175 ALA B CA 1
ATOM 4671 C C . ALA B 1 175 ? -7.738 13.094 24.547 1 57 175 ALA B C 1
ATOM 4673 O O . ALA B 1 175 ? -8.906 13.383 24.828 1 57 175 ALA B O 1
ATOM 4674 N N . LEU B 1 176 ? -7.352 12.586 23.422 1 64.5 176 LEU B N 1
ATOM 4675 C CA . LEU B 1 176 ? -8.359 12.367 22.391 1 64.5 176 LEU B CA 1
ATOM 4676 C C . LEU B 1 176 ? -8.938 10.961 22.484 1 64.5 176 LEU B C 1
ATOM 4678 O O . LEU B 1 176 ? -8.25 10.031 22.906 1 64.5 176 LEU B O 1
ATOM 4682 N N . PRO B 1 177 ? -10.172 10.867 22.203 1 54.25 177 PRO B N 1
ATOM 4683 C CA . PRO B 1 177 ? -10.906 9.617 22.406 1 54.25 177 PRO B CA 1
ATOM 4684 C C . PRO B 1 177 ? -10.289 8.445 21.641 1 54.25 177 PRO B C 1
ATOM 4686 O O . PRO B 1 177 ? -10.523 7.285 22 1 54.25 177 PRO B O 1
ATOM 4689 N N . ASP B 1 178 ? -9.594 8.75 20.688 1 62.91 178 ASP B N 1
ATOM 4690 C CA . ASP B 1 178 ? -9.094 7.641 19.875 1 62.91 178 ASP B CA 1
ATOM 4691 C C . ASP B 1 178 ? -7.703 7.211 20.328 1 62.91 178 ASP B C 1
ATOM 4693 O O . ASP B 1 178 ? -6.992 6.52 19.594 1 62.91 178 ASP B O 1
ATOM 4697 N N . ALA B 1 179 ? -7.34 7.695 21.422 1 53.81 179 ALA B N 1
ATOM 4698 C CA . ALA B 1 179 ? -6.055 7.246 21.953 1 53.81 179 ALA B CA 1
ATOM 4699 C C . ALA B 1 179 ? -6.098 5.766 22.312 1 53.81 179 ALA B C 1
ATOM 4701 O O . ALA B 1 179 ? -7.078 5.293 22.891 1 53.81 179 ALA B O 1
ATOM 4702 N N . ALA B 1 180 ? -5.164 4.953 21.75 1 49.34 180 ALA B N 1
ATOM 4703 C CA . ALA B 1 180 ? -5.113 3.502 21.922 1 49.34 180 ALA B CA 1
ATOM 4704 C C . ALA B 1 180 ? -5.102 3.125 23.406 1 49.34 180 ALA B C 1
ATOM 4706 O O . ALA B 1 180 ? -4.254 3.602 24.172 1 49.34 180 ALA B O 1
ATOM 4707 N N . GLN B 1 181 ? -6.191 2.789 24.016 1 38.25 181 GLN B N 1
ATOM 4708 C CA . GLN B 1 181 ? -5.973 1.961 25.203 1 38.25 181 GLN B CA 1
ATOM 4709 C C . GLN B 1 181 ? -5.258 0.663 24.844 1 38.25 181 GLN B C 1
ATOM 4711 O O . GLN B 1 181 ? -5.738 -0.105 24 1 38.25 181 GLN B O 1
ATOM 4716 N N . THR B 1 182 ? -3.967 0.773 24.906 1 37.09 182 THR B N 1
ATOM 4717 C CA . THR B 1 182 ? -3.387 -0.562 24.812 1 37.09 182 THR B CA 1
ATOM 4718 C C . THR B 1 182 ? -4.242 -1.573 25.578 1 37.09 182 THR B C 1
ATOM 4720 O O . THR B 1 182 ? -4.5 -1.404 26.766 1 37.09 182 THR B O 1
ATOM 4723 N N . ASP B 1 183 ? -4.988 -2.105 25 1 32.03 183 ASP B N 1
ATOM 4724 C CA . ASP B 1 183 ? -5.676 -3.205 25.672 1 32.03 183 ASP B CA 1
ATOM 4725 C C . ASP B 1 183 ? -4.684 -4.09 26.422 1 32.03 183 ASP B C 1
ATOM 4727 O O . ASP B 1 183 ? -3.924 -4.84 25.812 1 32.03 183 ASP B O 1
ATOM 4731 N N . ARG B 1 184 ? -4.012 -3.582 27.453 1 30.02 184 ARG B N 1
ATOM 4732 C CA . ARG B 1 184 ? -3.441 -4.578 28.359 1 30.02 184 ARG B CA 1
ATOM 4733 C C . ARG B 1 184 ? -4.465 -5.656 28.703 1 30.02 184 ARG B C 1
ATOM 4735 O O . ARG B 1 184 ? -5.543 -5.355 29.219 1 30.02 184 ARG B O 1
ATOM 4742 N N . ALA B 1 185 ? -4.301 -6.73 28 1 29.7 185 ALA B N 1
ATOM 4743 C CA . ALA B 1 185 ? -5 -7.879 28.578 1 29.7 185 ALA B CA 1
ATOM 4744 C C . ALA B 1 185 ? -5.012 -7.812 30.094 1 29.7 185 ALA B C 1
ATOM 4746 O O . ALA B 1 185 ? -3.959 -7.863 30.734 1 29.7 185 ALA B O 1
ATOM 4747 N N . THR B 1 186 ? -5.82 -6.926 30.734 1 29.28 186 THR B N 1
ATOM 4748 C CA . THR B 1 186 ? -6.039 -7.066 32.188 1 29.28 186 THR B CA 1
ATOM 4749 C C . THR B 1 186 ? -6.09 -8.539 32.562 1 29.28 186 THR B C 1
ATOM 4751 O O . THR B 1 186 ? -6.961 -9.281 32.125 1 29.28 186 THR B O 1
ATOM 4754 N N . GLN B 1 187 ? -4.926 -9.031 32.875 1 26.53 187 GLN B N 1
ATOM 4755 C CA . GLN B 1 187 ? -4.945 -10.312 33.562 1 26.53 187 GLN B CA 1
ATOM 4756 C C . GLN B 1 187 ? -5.965 -10.305 34.688 1 26.53 187 GLN B C 1
ATOM 4758 O O . GLN B 1 187 ? -5.957 -9.406 35.531 1 26.53 187 GLN B O 1
ATOM 4763 N N . PRO B 1 188 ? -7.07 -10.828 34.438 1 29.09 188 PRO B N 1
ATOM 4764 C CA . PRO B 1 188 ? -8.047 -10.891 35.531 1 29.09 188 PRO B CA 1
ATOM 4765 C C . PRO B 1 188 ? -7.418 -11.273 36.875 1 29.09 188 PRO B C 1
ATOM 4767 O O . PRO B 1 188 ? -6.48 -12.078 36.906 1 29.09 188 PRO B O 1
ATOM 4770 N N . ALA B 1 189 ? -7.359 -10.352 37.719 1 29.25 189 ALA B N 1
ATOM 4771 C CA . ALA B 1 189 ? -6.875 -10.609 39.062 1 29.25 189 ALA B CA 1
ATOM 4772 C C . ALA B 1 189 ? -7.543 -11.844 39.656 1 29.25 189 ALA B C 1
ATOM 4774 O O . ALA B 1 189 ? -8.734 -12.078 39.438 1 29.25 189 ALA B O 1
ATOM 4775 N N . PRO B 1 190 ? -6.719 -12.852 40.031 1 29.8 190 PRO B N 1
ATOM 4776 C CA . PRO B 1 190 ? -7.301 -14.062 40.625 1 29.8 190 PRO B CA 1
ATOM 4777 C C . PRO B 1 190 ? -8.227 -13.75 41.812 1 29.8 190 PRO B C 1
ATOM 4779 O O . PRO B 1 190 ? -7.816 -13.102 42.781 1 29.8 190 PRO B O 1
ATOM 4782 N N . SER B 1 191 ? -9.375 -13.211 41.531 1 25.73 191 SER B N 1
ATOM 4783 C CA . SER B 1 191 ? -10.266 -12.977 42.656 1 25.73 191 SER B CA 1
ATOM 4784 C C . SER B 1 191 ? -10.344 -14.195 43.562 1 25.73 191 SER B C 1
ATOM 4786 O O . SER B 1 191 ? -10.297 -15.336 43.094 1 25.73 191 SER B O 1
ATOM 4788 N N . ARG B 1 192 ? -10.008 -13.953 44.812 1 29 192 ARG B N 1
ATOM 4789 C CA . ARG B 1 192 ? -10.07 -14.836 45.969 1 29 192 ARG B CA 1
ATOM 4790 C C . ARG B 1 192 ? -11.438 -15.508 46.094 1 29 192 ARG B C 1
ATOM 4792 O O . ARG B 1 192 ? -12.469 -14.836 46 1 29 192 ARG B O 1
ATOM 4799 N N . THR B 1 193 ? -11.562 -16.859 46 1 27.66 193 THR B N 1
ATOM 4800 C CA . THR B 1 193 ? -12.57 -17.906 46 1 27.66 193 THR B CA 1
ATOM 4801 C C . THR B 1 193 ? -13.484 -17.781 47.219 1 27.66 193 THR B C 1
ATOM 4803 O O . THR B 1 193 ? -13.047 -18.016 48.375 1 27.66 193 THR B O 1
ATOM 4806 N N . GLY B 1 194 ? -14 -16.531 47.594 1 26.09 194 GLY B N 1
ATOM 4807 C CA . GLY B 1 194 ? -14.867 -16.766 48.75 1 26.09 194 GLY B CA 1
ATOM 4808 C C . GLY B 1 194 ? -15.883 -17.875 48.5 1 26.09 194 GLY B C 1
ATOM 4809 O O . GLY B 1 194 ? -16.188 -18.203 47.344 1 26.09 194 GLY B O 1
ATOM 4810 N N . ARG B 1 195 ? -16.312 -18.703 49.531 1 27.3 195 ARG B N 1
ATOM 4811 C CA . ARG B 1 195 ? -17.062 -19.938 49.75 1 27.3 195 ARG B CA 1
ATOM 4812 C C . ARG B 1 195 ? -18.516 -19.766 49.312 1 27.3 195 ARG B C 1
ATOM 4814 O O . ARG B 1 195 ? -19.406 -19.547 50.125 1 27.3 195 ARG B O 1
ATOM 4821 N N . ALA B 1 196 ? -18.828 -18.875 48.344 1 25.5 196 ALA B N 1
ATOM 4822 C CA . ALA B 1 196 ? -20.266 -18.625 48.188 1 25.5 196 ALA B CA 1
ATOM 4823 C C . ALA B 1 196 ? -21 -19.906 47.812 1 25.5 196 ALA B C 1
ATOM 4825 O O . ALA B 1 196 ? -20.406 -20.828 47.25 1 25.5 196 ALA B O 1
ATOM 4826 N N . GLY B 1 197 ? -22.172 -20.078 48.5 1 27.92 197 GLY B N 1
ATOM 4827 C CA . GLY B 1 197 ? -23.188 -21.109 48.438 1 27.92 197 GLY B CA 1
ATOM 4828 C C . GLY B 1 197 ? -23.609 -21.453 47 1 27.92 197 GLY B C 1
ATOM 4829 O O . GLY B 1 197 ? -23.641 -20.562 46.156 1 27.92 197 GLY B O 1
ATOM 4830 N N . ARG B 1 198 ? -23.344 -22.688 46.562 1 27.23 198 ARG B N 1
ATOM 4831 C CA . ARG B 1 198 ? -23.375 -23.391 45.312 1 27.23 198 ARG B CA 1
ATOM 4832 C C . ARG B 1 198 ? -24.75 -23.312 44.656 1 27.23 198 ARG B C 1
ATOM 4834 O O . ARG B 1 198 ? -25.641 -24.078 45 1 27.23 198 ARG B O 1
ATOM 4841 N N . GLY B 1 199 ? -25.516 -22.094 44.938 1 28.44 199 GLY B N 1
ATOM 4842 C CA . GLY B 1 199 ? -26.766 -22.312 44.219 1 28.44 199 GLY B CA 1
ATOM 4843 C C . GLY B 1 199 ? -26.562 -22.703 42.781 1 28.44 199 GLY B C 1
ATOM 4844 O O . GLY B 1 199 ? -25.484 -22.484 42.188 1 28.44 199 GLY B O 1
ATOM 4845 N N . PRO B 1 200 ? -27.422 -23.703 42.312 1 30.83 200 PRO B N 1
ATOM 4846 C CA . PRO B 1 200 ? -27.219 -24.281 41 1 30.83 200 PRO B CA 1
ATOM 4847 C C . PRO B 1 200 ? -27.203 -23.219 39.875 1 30.83 200 PRO B C 1
ATOM 4849 O O . PRO B 1 200 ? -28.109 -22.375 39.812 1 30.83 200 PRO B O 1
ATOM 4852 N N . SER B 1 201 ? -26.062 -22.422 39.844 1 28.55 201 SER B N 1
ATOM 4853 C CA . SER B 1 201 ? -25.969 -21.422 38.781 1 28.55 201 SER B CA 1
ATOM 4854 C C . SER B 1 201 ? -26.266 -22.047 37.406 1 28.55 201 SER B C 1
ATOM 4856 O O . SER B 1 201 ? -25.594 -22.984 36.969 1 28.55 201 SER B O 1
ATOM 4858 N N . SER B 1 202 ? -27.641 -22.156 37.156 1 31.22 202 SER B N 1
ATOM 4859 C CA . SER B 1 202 ? -27.938 -22.516 35.781 1 31.22 202 SER B CA 1
ATOM 4860 C C . SER B 1 202 ? -27.219 -21.594 34.781 1 31.22 202 SER B C 1
ATOM 4862 O O . SER B 1 202 ? -27.469 -20.391 34.781 1 31.22 202 SER B O 1
ATOM 4864 N N . ARG B 1 203 ? -25.922 -21.812 34.688 1 28.77 203 ARG B N 1
ATOM 4865 C CA . ARG B 1 203 ? -25.25 -21.109 33.625 1 28.77 203 ARG B CA 1
ATOM 4866 C C . ARG B 1 203 ? -26.062 -21.188 32.312 1 28.77 203 ARG B C 1
ATOM 4868 O O . ARG B 1 203 ? -26.422 -22.281 31.875 1 28.77 203 ARG B O 1
ATOM 4875 N N . PRO B 1 204 ? -26.781 -20.078 32.125 1 30.02 204 PRO B N 1
ATOM 4876 C CA . PRO B 1 204 ? -27.375 -20.188 30.781 1 30.02 204 PRO B CA 1
ATOM 4877 C C . PRO B 1 204 ? -26.391 -20.688 29.734 1 30.02 204 PRO B C 1
ATOM 4879 O O . PRO B 1 204 ? -25.203 -20.375 29.797 1 30.02 204 PRO B O 1
ATOM 4882 N N . ARG B 1 205 ? -26.641 -21.906 29.328 1 29.58 205 ARG B N 1
ATOM 4883 C CA . ARG B 1 205 ? -25.922 -22.391 28.172 1 29.58 205 ARG B CA 1
ATOM 4884 C C . ARG B 1 205 ? -25.812 -21.312 27.094 1 29.58 205 ARG B C 1
ATOM 4886 O O . ARG B 1 205 ? -26.812 -20.875 26.531 1 29.58 205 ARG B O 1
ATOM 4893 N N . ALA B 1 206 ? -24.906 -20.422 27.375 1 27.89 206 ALA B N 1
ATOM 4894 C CA . ALA B 1 206 ? -24.594 -19.625 26.203 1 27.89 206 ALA B CA 1
ATOM 4895 C C . ALA B 1 206 ? -24.625 -20.469 24.938 1 27.89 206 ALA B C 1
ATOM 4897 O O . ALA B 1 206 ? -23.906 -21.469 24.828 1 27.89 206 ALA B O 1
ATOM 4898 N N . GLY B 1 207 ? -25.844 -20.594 24.438 1 27.97 207 GLY B N 1
ATOM 4899 C CA . GLY B 1 207 ? -25.859 -21.188 23.109 1 27.97 207 GLY B CA 1
ATOM 4900 C C . GLY B 1 207 ? -24.641 -20.828 22.266 1 27.97 207 GLY B C 1
ATOM 4901 O O . GLY B 1 207 ? -24.281 -19.641 22.188 1 27.97 207 GLY B O 1
ATOM 4902 N N . ALA B 1 208 ? -23.656 -21.688 22.391 1 29.03 208 ALA B N 1
ATOM 4903 C CA . ALA B 1 208 ? -22.625 -21.562 21.359 1 29.03 208 ALA B CA 1
ATOM 4904 C C . ALA B 1 208 ? -23.234 -21.172 20.016 1 29.03 208 ALA B C 1
ATOM 4906 O O . ALA B 1 208 ? -23.938 -21.969 19.391 1 29.03 208 ALA B O 1
ATOM 4907 N N . THR B 1 209 ? -23.719 -19.953 20.016 1 30.3 209 THR B N 1
ATOM 4908 C CA . THR B 1 209 ? -23.922 -19.547 18.625 1 30.3 209 THR B CA 1
ATOM 4909 C C . THR B 1 209 ? -22.828 -20.109 17.734 1 30.3 209 THR B C 1
ATOM 4911 O O . THR B 1 209 ? -21.641 -19.922 17.984 1 30.3 209 THR B O 1
ATOM 4914 N N . SER B 1 210 ? -23.094 -21.266 17.297 1 30.39 210 SER B N 1
ATOM 4915 C CA . SER B 1 210 ? -22.234 -21.734 16.219 1 30.39 210 SER B CA 1
ATOM 4916 C C . SER B 1 210 ? -21.672 -20.562 15.406 1 30.39 210 SER B C 1
ATOM 4918 O O . SER B 1 210 ? -22.438 -19.828 14.766 1 30.39 210 SER B O 1
ATOM 4920 N N . LEU B 1 211 ? -20.797 -19.938 15.992 1 31.25 211 LEU B N 1
ATOM 4921 C CA . LEU B 1 211 ? -20.109 -19.062 15.047 1 31.25 211 LEU B CA 1
ATOM 4922 C C . LEU B 1 211 ? -20.047 -19.688 13.664 1 31.25 211 LEU B C 1
ATOM 4924 O O . LEU B 1 211 ? -19.312 -20.672 13.453 1 31.25 211 LEU B O 1
ATOM 4928 N N . ALA B 1 212 ? -21.188 -19.688 12.977 1 33.28 212 ALA B N 1
ATOM 4929 C CA . ALA B 1 212 ? -21.172 -20.078 11.57 1 33.28 212 ALA B CA 1
ATOM 4930 C C . ALA B 1 212 ? -19.812 -19.781 10.945 1 33.28 212 ALA B C 1
ATOM 4932 O O . ALA B 1 212 ? -19.297 -18.656 11.078 1 33.28 212 ALA B O 1
ATOM 4933 N N . LEU B 1 213 ? -18.969 -20.734 10.93 1 38.44 213 LEU B N 1
ATOM 4934 C CA . LEU B 1 213 ? -17.734 -20.594 10.164 1 38.44 213 LEU B CA 1
ATOM 4935 C C . LEU B 1 213 ? -17.953 -19.688 8.961 1 38.44 213 LEU B C 1
ATOM 4937 O O . LEU B 1 213 ? -19.016 -19.719 8.328 1 38.44 213 LEU B O 1
ATOM 4941 N N . PRO B 1 214 ? -17.391 -18.578 8.938 1 44.88 214 PRO B N 1
ATOM 4942 C CA . PRO B 1 214 ? -17.609 -17.781 7.727 1 44.88 214 PRO B CA 1
ATOM 4943 C C . PRO B 1 214 ? -17.641 -18.625 6.457 1 44.88 214 PRO B C 1
ATOM 4945 O O . PRO B 1 214 ? -16.953 -19.656 6.375 1 44.88 214 PRO B O 1
ATOM 4948 N N . PRO B 1 215 ? -18.719 -18.688 5.797 1 48.06 215 PRO B N 1
ATOM 4949 C CA . PRO B 1 215 ? -18.812 -19.422 4.535 1 48.06 215 PRO B CA 1
ATOM 4950 C C . PRO B 1 215 ? -17.547 -19.312 3.693 1 48.06 215 PRO B C 1
ATOM 4952 O O . PRO B 1 215 ? -16.797 -18.328 3.807 1 48.06 215 PRO B O 1
ATOM 4955 N N . ASP B 1 216 ? -17.031 -20.406 3.26 1 58.97 216 ASP B N 1
ATOM 4956 C CA . ASP B 1 216 ? -15.961 -20.5 2.279 1 58.97 216 ASP B CA 1
ATOM 4957 C C . ASP B 1 216 ? -16.078 -19.406 1.22 1 58.97 216 ASP B C 1
ATOM 4959 O O . ASP B 1 216 ? -17.109 -19.297 0.548 1 58.97 216 ASP B O 1
ATOM 4963 N N . PRO B 1 217 ? -15.305 -18.281 1.273 1 64.31 217 PRO B N 1
ATOM 4964 C CA . PRO B 1 217 ? -15.461 -17.141 0.37 1 64.31 217 PRO B CA 1
ATOM 4965 C C . PRO B 1 217 ? -15.703 -17.547 -1.077 1 64.31 217 PRO B C 1
ATOM 4967 O O . PRO B 1 217 ? -16.188 -16.766 -1.881 1 64.31 217 PRO B O 1
ATOM 4970 N N . GLY B 1 218 ? -15.625 -18.781 -1.406 1 84.31 218 GLY B N 1
ATOM 4971 C CA . GLY B 1 218 ? -15.859 -19.219 -2.771 1 84.31 218 GLY B CA 1
ATOM 4972 C C . GLY B 1 218 ? -14.594 -19.281 -3.604 1 84.31 218 GLY B C 1
ATOM 4973 O O . GLY B 1 218 ? -13.5 -18.984 -3.105 1 84.31 218 GLY B O 1
ATOM 4974 N N . THR B 1 219 ? -14.664 -19.812 -4.785 1 91.94 219 THR B N 1
ATOM 4975 C CA . THR B 1 219 ? -13.57 -19.891 -5.746 1 91.94 219 THR B CA 1
ATOM 4976 C C . THR B 1 219 ? -13.18 -18.516 -6.254 1 91.94 219 THR B C 1
ATOM 4978 O O . THR B 1 219 ? -13.938 -17.562 -6.109 1 91.94 219 THR B O 1
ATOM 4981 N N . PRO B 1 220 ? -12.016 -18.359 -6.816 1 94.94 220 PRO B N 1
ATOM 4982 C CA . PRO B 1 220 ? -11.625 -17.078 -7.43 1 94.94 220 PRO B CA 1
ATOM 4983 C C . PRO B 1 220 ? -12.633 -16.594 -8.469 1 94.94 220 PRO B C 1
ATOM 4985 O O . PRO B 1 220 ? -12.961 -15.406 -8.492 1 94.94 220 PRO B O 1
ATOM 4988 N N . ALA B 1 221 ? -13.141 -17.484 -9.234 1 95.88 221 ALA B N 1
ATOM 4989 C CA . ALA B 1 221 ? -14.117 -17.094 -10.25 1 95.88 221 ALA B CA 1
ATOM 4990 C C . ALA B 1 221 ? -15.367 -16.516 -9.617 1 95.88 221 ALA B C 1
ATOM 4992 O O . ALA B 1 221 ? -15.914 -15.516 -10.102 1 95.88 221 ALA B O 1
ATOM 4993 N N . GLU B 1 222 ? -15.805 -17.172 -8.609 1 95.94 222 GLU B N 1
ATOM 4994 C CA . GLU B 1 222 ? -17 -16.688 -7.914 1 95.94 222 GLU B CA 1
ATOM 4995 C C . GLU B 1 222 ? -16.75 -15.312 -7.312 1 95.94 222 GLU B C 1
ATOM 4997 O O . GLU B 1 222 ? -17.594 -14.422 -7.418 1 95.94 222 GLU B O 1
ATOM 5002 N N . MET B 1 223 ? -15.633 -15.133 -6.723 1 97.12 223 MET B N 1
ATOM 5003 C CA . MET B 1 223 ? -15.281 -13.836 -6.148 1 97.12 223 MET B CA 1
ATOM 5004 C C . MET B 1 223 ? -15.211 -12.766 -7.23 1 97.12 223 MET B C 1
ATOM 5006 O O . MET B 1 223 ? -15.742 -11.664 -7.059 1 97.12 223 MET B O 1
ATOM 5010 N N . LEU B 1 224 ? -14.6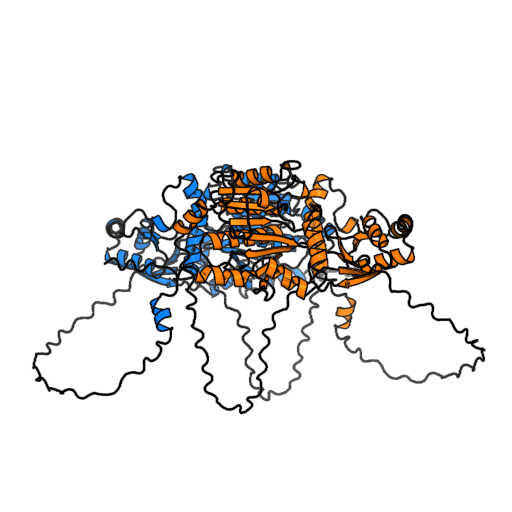02 -13.094 -8.336 1 97 224 LEU B N 1
ATOM 5011 C CA . LEU B 1 224 ? -14.453 -12.133 -9.422 1 97 224 LEU B CA 1
ATOM 5012 C C . LEU B 1 224 ? -15.805 -11.812 -10.055 1 97 224 LEU B C 1
ATOM 5014 O O . LEU B 1 224 ? -16.031 -10.688 -10.508 1 97 224 LEU B O 1
ATOM 5018 N N . ARG B 1 225 ? -16.719 -12.75 -10.094 1 96.38 225 ARG B N 1
ATOM 5019 C CA . ARG B 1 225 ? -18.078 -12.484 -10.562 1 96.38 225 ARG B CA 1
ATOM 5020 C C . ARG B 1 225 ? -18.781 -11.508 -9.641 1 96.38 225 ARG B C 1
ATOM 5022 O O . ARG B 1 225 ? -19.484 -10.594 -10.102 1 96.38 225 ARG B O 1
ATOM 5029 N N . ARG B 1 226 ? -18.641 -11.719 -8.359 1 97.25 226 ARG B N 1
ATOM 5030 C CA . ARG B 1 226 ? -19.234 -10.805 -7.395 1 97.25 226 ARG B CA 1
ATOM 5031 C C . ARG B 1 226 ? -18.672 -9.398 -7.555 1 97.25 226 ARG B C 1
ATOM 5033 O O . ARG B 1 226 ? -19.422 -8.422 -7.496 1 97.25 226 ARG B O 1
ATOM 5040 N N . ARG B 1 227 ? -17.375 -9.336 -7.766 1 97.75 227 ARG B N 1
ATOM 5041 C CA . ARG B 1 227 ? -16.75 -8.031 -7.984 1 97.75 227 ARG B CA 1
ATOM 5042 C C . ARG B 1 227 ? -17.312 -7.367 -9.242 1 97.75 227 ARG B C 1
ATOM 5044 O O . ARG B 1 227 ? -17.641 -6.18 -9.227 1 97.75 227 ARG B O 1
ATOM 5051 N N . ALA B 1 228 ? -17.422 -8.133 -10.258 1 96.56 228 ALA B N 1
ATOM 5052 C CA . ALA B 1 228 ? -17.906 -7.602 -11.531 1 96.56 228 ALA B CA 1
ATOM 5053 C C . ALA B 1 228 ? -19.344 -7.094 -11.398 1 96.56 228 ALA B C 1
ATOM 5055 O O . ALA B 1 228 ? -19.734 -6.137 -12.07 1 96.56 228 ALA B O 1
ATOM 5056 N N . ALA B 1 229 ? -20.078 -7.664 -10.508 1 96.75 229 ALA B N 1
ATOM 5057 C CA . ALA B 1 229 ? -21.5 -7.32 -10.328 1 96.75 229 ALA B CA 1
ATOM 5058 C C . ALA B 1 229 ? -21.656 -6.184 -9.328 1 96.75 229 ALA B C 1
ATOM 5060 O O . ALA B 1 229 ? -22.734 -5.586 -9.227 1 96.75 229 ALA B O 1
ATOM 5061 N N . ALA B 1 230 ? -20.672 -5.914 -8.602 1 97.69 230 ALA B N 1
ATOM 5062 C CA . ALA B 1 230 ? -20.734 -4.922 -7.531 1 97.69 230 ALA B CA 1
ATOM 5063 C C . ALA B 1 230 ? -20.891 -3.514 -8.094 1 97.69 230 ALA B C 1
ATOM 5065 O O . ALA B 1 230 ? -20.375 -3.211 -9.172 1 97.69 230 ALA B O 1
ATOM 5066 N N . ARG B 1 231 ? -21.625 -2.684 -7.438 1 97.31 231 ARG B N 1
ATOM 5067 C CA . ARG B 1 231 ? -21.812 -1.258 -7.688 1 97.31 231 ARG B CA 1
ATOM 5068 C C . ARG B 1 231 ? -21.297 -0.429 -6.516 1 97.31 231 ARG B C 1
ATOM 5070 O O . ARG B 1 231 ? -21.984 -0.29 -5.5 1 97.31 231 ARG B O 1
ATOM 5077 N N . VAL B 1 232 ? -20.141 0.128 -6.676 1 97.94 232 VAL B N 1
ATOM 5078 C CA . VAL B 1 232 ? -19.469 0.772 -5.555 1 97.94 232 VAL B CA 1
ATOM 5079 C C . VAL B 1 232 ? -19.453 2.285 -5.762 1 97.94 232 VAL B C 1
ATOM 5081 O O . VAL B 1 232 ? -19.031 2.768 -6.816 1 97.94 232 VAL B O 1
ATOM 5084 N N . LEU B 1 233 ? -19.953 3.027 -4.824 1 97.19 233 LEU B N 1
ATOM 5085 C CA . LEU B 1 233 ? -19.891 4.484 -4.777 1 97.19 233 LEU B CA 1
ATOM 5086 C C . LEU B 1 233 ? -18.719 4.949 -3.922 1 97.19 233 LEU B C 1
ATOM 5088 O O . LEU B 1 233 ? -18.578 4.523 -2.773 1 97.19 233 LEU B O 1
ATOM 5092 N N . VAL B 1 234 ? -17.812 5.711 -4.473 1 97.75 234 VAL B N 1
ATOM 5093 C CA . VAL B 1 234 ? -16.75 6.375 -3.732 1 97.75 234 VAL B CA 1
ATOM 5094 C C . VAL B 1 234 ? -17.047 7.871 -3.623 1 97.75 234 VAL B C 1
ATOM 5096 O O . VAL B 1 234 ? -16.906 8.609 -4.598 1 97.75 234 VAL B O 1
ATOM 5099 N N . ALA B 1 235 ? -17.406 8.297 -2.414 1 96 235 ALA B N 1
ATOM 5100 C CA . ALA B 1 235 ? -17.922 9.648 -2.256 1 96 235 ALA B CA 1
ATOM 5101 C C . ALA B 1 235 ? -17.172 10.398 -1.16 1 96 235 ALA B C 1
ATOM 5103 O O . ALA B 1 235 ? -16.844 9.828 -0.122 1 96 235 ALA B O 1
ATOM 5104 N N . GLY B 1 236 ? -16.906 11.625 -1.359 1 94.12 236 GLY B N 1
ATOM 5105 C CA . GLY B 1 236 ? -16.25 12.5 -0.406 1 94.12 236 GLY B CA 1
ATOM 5106 C C . GLY B 1 236 ? -15.359 13.531 -1.065 1 94.12 236 GLY B C 1
ATOM 5107 O O . GLY B 1 236 ? -15.516 13.836 -2.25 1 94.12 236 GLY B O 1
ATOM 5108 N N . HIS B 1 237 ? -14.445 14.141 -0.315 1 92.12 237 HIS B N 1
ATOM 5109 C CA . HIS B 1 237 ? -13.688 15.258 -0.865 1 92.12 237 HIS B CA 1
ATOM 5110 C C . HIS B 1 237 ? -12.195 14.938 -0.905 1 92.12 237 HIS B C 1
ATOM 5112 O O . HIS B 1 237 ? -11.406 15.695 -1.485 1 92.12 237 HIS B O 1
ATOM 5118 N N . ALA B 1 238 ? -11.805 13.906 -0.242 1 92.94 238 ALA B N 1
ATOM 5119 C CA . ALA B 1 238 ? -10.367 13.648 -0.102 1 92.94 238 ALA B CA 1
ATOM 5120 C C . ALA B 1 238 ? -9.773 13.125 -1.405 1 92.94 238 ALA B C 1
ATOM 5122 O O . ALA B 1 238 ? -10.375 12.273 -2.066 1 92.94 238 ALA B O 1
ATOM 5123 N N . TRP B 1 239 ? -8.609 13.578 -1.752 1 94.06 239 TRP B N 1
ATOM 5124 C CA . TRP B 1 239 ? -7.895 13.18 -2.963 1 94.06 239 TRP B CA 1
ATOM 5125 C C . TRP B 1 239 ? -7.609 11.68 -2.963 1 94.06 239 TRP B C 1
ATOM 5127 O O . TRP B 1 239 ? -7.527 11.062 -4.023 1 94.06 239 TRP B O 1
ATOM 5137 N N . LEU B 1 240 ? -7.496 11.062 -1.838 1 96.44 240 LEU B N 1
ATOM 5138 C CA . LEU B 1 240 ? -7.203 9.641 -1.676 1 96.44 240 LEU B CA 1
ATOM 5139 C C . LEU B 1 240 ? -8.266 8.789 -2.359 1 96.44 240 LEU B C 1
ATOM 5141 O O . LEU B 1 240 ? -7.996 7.648 -2.752 1 96.44 240 LEU B O 1
ATOM 5145 N N . GLY B 1 241 ? -9.469 9.312 -2.51 1 97.56 241 GLY B N 1
ATOM 5146 C CA . GLY B 1 241 ? -10.586 8.594 -3.102 1 97.56 241 GLY B CA 1
ATOM 5147 C C . GLY B 1 241 ? -10.32 8.141 -4.527 1 97.56 241 GLY B C 1
ATOM 5148 O O . GLY B 1 241 ? -10.789 7.086 -4.949 1 97.56 241 GLY B O 1
ATOM 5149 N N . ALA B 1 242 ? -9.562 8.953 -5.277 1 98.31 242 ALA B N 1
ATOM 5150 C CA . ALA B 1 242 ? -9.258 8.602 -6.664 1 98.31 242 ALA B CA 1
ATOM 5151 C C . ALA B 1 242 ? -8.391 7.348 -6.734 1 98.31 242 ALA B C 1
ATOM 5153 O O . ALA B 1 242 ? -8.617 6.473 -7.574 1 98.31 242 ALA B O 1
ATOM 5154 N N . LEU B 1 243 ? -7.375 7.297 -5.887 1 98.56 243 LEU B N 1
ATOM 5155 C CA . LEU B 1 243 ? -6.535 6.109 -5.824 1 98.56 243 LEU B CA 1
ATOM 5156 C C . LEU B 1 243 ? -7.348 4.891 -5.398 1 98.56 243 LEU B C 1
ATOM 5158 O O . LEU B 1 243 ? -7.199 3.809 -5.973 1 98.56 243 LEU B O 1
ATOM 5162 N N . VAL B 1 244 ? -8.242 5.047 -4.426 1 98.81 244 VAL B N 1
ATOM 5163 C CA . VAL B 1 244 ? -9.102 3.967 -3.963 1 98.81 244 VAL B CA 1
ATOM 5164 C C . VAL B 1 244 ? -9.977 3.475 -5.113 1 98.81 244 VAL B C 1
ATOM 5166 O O . VAL B 1 244 ? -10.062 2.27 -5.363 1 98.81 244 VAL B O 1
ATOM 5169 N N . ALA B 1 245 ? -10.562 4.383 -5.852 1 98.81 245 ALA B N 1
ATOM 5170 C CA . ALA B 1 245 ? -11.43 4.027 -6.973 1 98.81 245 ALA B CA 1
ATOM 5171 C C . ALA B 1 245 ? -10.648 3.273 -8.047 1 98.81 245 ALA B C 1
ATOM 5173 O O . ALA B 1 245 ? -11.109 2.248 -8.555 1 98.81 245 AL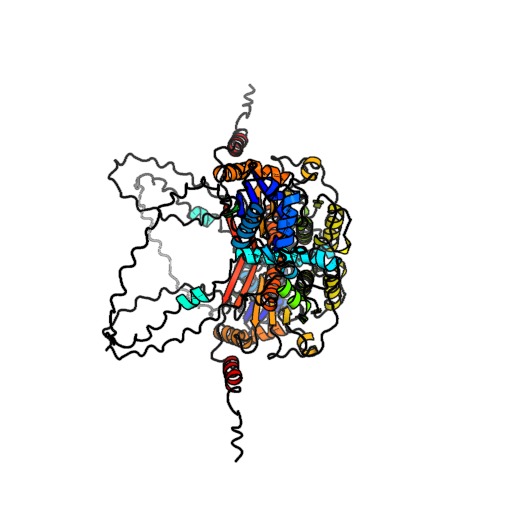A B O 1
ATOM 5174 N N . SER B 1 246 ? -9.484 3.764 -8.375 1 98.75 246 SER B N 1
ATOM 5175 C CA . SER B 1 246 ? -8.656 3.135 -9.398 1 98.75 246 SER B CA 1
ATOM 5176 C C . SER B 1 246 ? -8.266 1.716 -9 1 98.75 246 SER B C 1
ATOM 5178 O O . SER B 1 246 ? -8.32 0.797 -9.82 1 98.75 246 SER B O 1
ATOM 5180 N N . ALA B 1 247 ? -7.879 1.565 -7.773 1 98.81 247 ALA B N 1
ATOM 5181 C CA . ALA B 1 247 ? -7.457 0.254 -7.285 1 98.81 247 ALA B CA 1
ATOM 5182 C C . ALA B 1 247 ? -8.625 -0.727 -7.27 1 98.81 247 ALA B C 1
ATOM 5184 O O . ALA B 1 247 ? -8.453 -1.912 -7.566 1 98.81 247 ALA B O 1
ATOM 5185 N N . LEU B 1 248 ? -9.828 -0.239 -6.914 1 98.81 248 LEU B N 1
ATOM 5186 C CA . LEU B 1 248 ? -11.016 -1.083 -6.961 1 98.81 248 LEU B CA 1
ATOM 5187 C C . LEU B 1 248 ? -11.297 -1.553 -8.383 1 98.81 248 LEU B C 1
ATOM 5189 O O . LEU B 1 248 ? -11.578 -2.73 -8.609 1 98.81 248 LEU B O 1
ATOM 5193 N N . GLY B 1 249 ? -11.172 -0.638 -9.305 1 98.31 249 GLY B N 1
ATOM 5194 C CA . GLY B 1 249 ? -11.336 -1.014 -10.695 1 98.31 249 GLY B CA 1
ATOM 5195 C C . GLY B 1 249 ? -10.32 -2.041 -11.156 1 98.31 249 GLY B C 1
ATOM 5196 O O . GLY B 1 249 ? -10.672 -3.027 -11.805 1 98.31 249 GLY B O 1
ATOM 5197 N N . ALA B 1 250 ? -9.078 -1.797 -10.797 1 97.56 250 ALA B N 1
ATOM 5198 C CA . ALA B 1 250 ? -7.992 -2.703 -11.172 1 97.56 250 ALA B CA 1
ATOM 5199 C C . ALA B 1 250 ? -8.219 -4.094 -10.586 1 97.56 250 ALA B C 1
ATOM 5201 O O . ALA B 1 250 ? -7.805 -5.098 -11.172 1 97.56 250 ALA B O 1
ATOM 5202 N N . ALA B 1 251 ? -8.906 -4.125 -9.438 1 97.88 251 ALA B N 1
ATOM 5203 C CA . ALA B 1 251 ? -9.141 -5.391 -8.742 1 97.88 251 ALA B CA 1
ATOM 5204 C C . ALA B 1 251 ? -10.383 -6.094 -9.281 1 97.88 251 ALA B C 1
ATOM 5206 O O . ALA B 1 251 ? -10.727 -7.188 -8.828 1 97.88 251 ALA B O 1
ATOM 5207 N N . GLY B 1 252 ? -11.117 -5.492 -10.18 1 97.12 252 GLY B N 1
ATOM 5208 C CA . GLY B 1 252 ? -12.164 -6.215 -10.883 1 97.12 252 GLY B CA 1
ATOM 5209 C C . GLY B 1 252 ? -13.555 -5.715 -10.555 1 97.12 252 GLY B C 1
ATOM 5210 O O . GLY B 1 252 ? -14.555 -6.293 -11 1 97.12 252 GLY B O 1
ATOM 5211 N N . ILE B 1 253 ? -13.688 -4.648 -9.734 1 98.25 253 ILE B N 1
ATOM 5212 C CA . ILE B 1 253 ? -15.016 -4.086 -9.508 1 98.25 253 ILE B CA 1
ATOM 5213 C C . ILE B 1 253 ? -15.594 -3.584 -10.828 1 98.25 253 ILE B C 1
ATOM 5215 O O . ILE B 1 253 ? -14.938 -2.824 -11.547 1 98.25 253 ILE B O 1
ATOM 5219 N N . GLY B 1 254 ? -16.797 -3.967 -11.117 1 97.06 254 GLY B N 1
ATOM 5220 C CA . GLY B 1 254 ? -17.328 -3.752 -12.453 1 97.06 254 GLY B CA 1
ATOM 5221 C C . GLY B 1 254 ? -17.969 -2.385 -12.625 1 97.06 254 GLY B C 1
ATOM 5222 O O . GLY B 1 254 ? -17.906 -1.799 -13.711 1 97.06 254 GLY B O 1
ATOM 5223 N N . ARG B 1 255 ? -18.688 -1.879 -11.648 1 98.19 255 ARG B N 1
ATOM 5224 C CA . ARG B 1 255 ? -19.328 -0.572 -11.703 1 98.19 255 ARG B CA 1
ATOM 5225 C C . ARG B 1 255 ? -18.844 0.328 -10.57 1 98.19 255 ARG B C 1
ATOM 5227 O O . ARG B 1 255 ? -19.016 -0.007 -9.398 1 98.19 255 ARG B O 1
ATOM 5234 N N . LEU B 1 256 ? -18.25 1.418 -10.977 1 98.19 256 LEU B N 1
ATOM 5235 C CA . LEU B 1 256 ? -17.688 2.379 -10.039 1 98.19 256 LEU B CA 1
ATOM 5236 C C . LEU B 1 256 ? -18.234 3.779 -10.297 1 98.19 256 LEU B C 1
ATOM 5238 O O . LEU B 1 256 ? -18.312 4.215 -11.453 1 98.19 256 LEU B O 1
ATOM 5242 N N . ASP B 1 257 ? -18.688 4.461 -9.281 1 97.81 257 ASP B N 1
ATOM 5243 C CA . ASP B 1 257 ? -19.109 5.859 -9.32 1 97.81 257 ASP B CA 1
ATOM 5244 C C . ASP B 1 257 ? -18.203 6.723 -8.438 1 97.81 257 ASP B C 1
ATOM 5246 O O . ASP B 1 257 ? -18.516 6.941 -7.262 1 97.81 257 ASP B O 1
ATOM 5250 N N . PRO B 1 258 ? -17.047 7.137 -8.977 1 97.81 258 PRO B N 1
ATOM 5251 C CA . PRO B 1 258 ? -16.234 8.086 -8.219 1 97.81 258 PRO B CA 1
ATOM 5252 C C . PRO B 1 258 ? -16.859 9.469 -8.117 1 97.81 258 PRO B C 1
ATOM 5254 O O . PRO B 1 258 ? -16.75 10.281 -9.039 1 97.81 258 PRO B O 1
ATOM 5257 N N . ALA B 1 259 ? -17.5 9.773 -7.031 1 96.69 259 ALA B N 1
ATOM 5258 C CA . ALA B 1 259 ? -18.234 11.023 -6.812 1 96.69 259 ALA B CA 1
ATOM 5259 C C . ALA B 1 259 ? -17.5 11.906 -5.805 1 96.69 259 ALA B C 1
ATOM 5261 O O . ALA B 1 259 ? -18.031 12.219 -4.742 1 96.69 259 ALA B O 1
ATOM 5262 N N . LEU B 1 260 ? -16.312 12.359 -6.199 1 95.38 260 LEU B N 1
ATOM 5263 C CA . LEU B 1 260 ? -15.5 13.195 -5.328 1 95.38 260 LEU B CA 1
ATOM 5264 C C . LEU B 1 260 ? -15.867 14.664 -5.48 1 95.38 260 LEU B C 1
ATOM 5266 O O . LEU B 1 260 ? -16.062 15.148 -6.598 1 95.38 260 LEU B O 1
ATOM 5270 N N . ASP B 1 261 ? -15.953 15.305 -4.406 1 94.06 261 ASP B N 1
ATOM 5271 C CA . ASP B 1 261 ? -16.359 16.703 -4.387 1 94.06 261 ASP B CA 1
ATOM 5272 C C . ASP B 1 261 ? -15.18 17.625 -4.742 1 94.06 261 ASP B C 1
ATOM 5274 O O . ASP B 1 261 ? -14.031 17.312 -4.434 1 94.06 261 ASP B O 1
ATOM 5278 N N . GLY B 1 262 ? -15.508 18.719 -5.375 1 92.12 262 GLY B N 1
ATOM 5279 C CA . GLY B 1 262 ? -14.57 19.812 -5.531 1 92.12 262 GLY B CA 1
ATOM 5280 C C . GLY B 1 262 ? -13.695 19.672 -6.766 1 92.12 262 GLY B C 1
ATOM 5281 O O . GLY B 1 262 ? -14.016 18.906 -7.684 1 92.12 262 GLY B O 1
ATOM 5282 N N . TRP B 1 263 ? -12.617 20.531 -6.738 1 94.69 263 TRP B N 1
ATOM 5283 C CA . TRP B 1 263 ? -11.695 20.625 -7.871 1 94.69 263 TRP B CA 1
ATOM 5284 C C . TRP B 1 263 ? -10.32 20.094 -7.504 1 94.69 263 TRP B C 1
ATOM 5286 O O . TRP B 1 263 ? -9.875 20.219 -6.363 1 94.69 263 TRP B O 1
ATOM 5296 N N . THR B 1 264 ? -9.719 19.5 -8.508 1 95.06 264 THR B N 1
ATOM 5297 C CA . THR B 1 264 ? -8.398 18.938 -8.289 1 95.06 264 THR B CA 1
ATOM 5298 C C . THR B 1 264 ? -7.359 20.047 -8.117 1 95.06 264 THR B C 1
ATOM 5300 O O . THR B 1 264 ? -7.328 21 -8.898 1 95.06 264 THR B O 1
ATOM 5303 N N . ARG B 1 265 ? -6.559 19.922 -7.09 1 92.56 265 ARG B N 1
ATOM 5304 C CA . ARG B 1 265 ? -5.422 20.812 -6.844 1 92.56 265 ARG B CA 1
ATOM 5305 C C . ARG B 1 265 ? -4.109 20.125 -7.215 1 92.56 265 ARG B C 1
ATOM 5307 O O . ARG B 1 265 ? -4.051 18.906 -7.34 1 92.56 265 ARG B O 1
ATOM 5314 N N . ILE B 1 266 ? -3.08 20.875 -7.285 1 90.12 266 ILE B N 1
ATOM 5315 C CA . ILE B 1 266 ? -1.771 20.344 -7.656 1 90.12 266 ILE B CA 1
ATOM 5316 C C . ILE B 1 266 ? -1.278 19.391 -6.574 1 90.12 266 ILE B C 1
ATOM 5318 O O . ILE B 1 266 ? -0.672 18.359 -6.883 1 90.12 266 ILE B O 1
ATOM 5322 N N . ASP B 1 267 ? -1.585 19.703 -5.332 1 89.38 267 ASP B N 1
ATOM 5323 C CA . ASP B 1 267 ? -1.086 18.891 -4.223 1 89.38 267 ASP B CA 1
ATOM 5324 C C . ASP B 1 267 ? -1.947 17.656 -4.023 1 89.38 267 ASP B C 1
ATOM 5326 O O . ASP B 1 267 ? -1.661 16.828 -3.152 1 89.38 267 ASP B O 1
ATOM 5330 N N . ASP B 1 268 ? -2.99 17.453 -4.93 1 92.69 268 ASP B N 1
ATOM 5331 C CA . ASP B 1 268 ? -3.826 16.266 -4.887 1 92.69 268 ASP B CA 1
ATOM 5332 C C . ASP B 1 268 ? -3.158 15.102 -5.613 1 92.69 268 ASP B C 1
ATOM 5334 O O . ASP B 1 268 ? -3.58 13.945 -5.473 1 92.69 268 ASP B O 1
ATOM 5338 N N . ALA B 1 269 ? -2.113 15.422 -6.34 1 94.75 269 ALA B N 1
ATOM 5339 C CA . ALA B 1 269 ? -1.511 14.422 -7.223 1 94.75 269 ALA B CA 1
ATOM 5340 C C . ALA B 1 269 ? -0.95 13.25 -6.422 1 94.75 269 ALA B C 1
ATOM 5342 O O . ALA B 1 269 ? -0.275 13.445 -5.41 1 94.75 269 ALA B O 1
ATOM 5343 N N . MET B 1 270 ? -1.241 12.109 -6.871 1 95.56 270 MET B N 1
ATOM 5344 C CA . MET B 1 270 ? -0.83 10.875 -6.219 1 95.56 270 MET B CA 1
ATOM 5345 C C . MET B 1 270 ? -0.672 9.75 -7.238 1 95.56 270 MET B C 1
ATOM 5347 O O . MET B 1 270 ? -1.463 9.641 -8.18 1 95.56 270 MET B O 1
ATOM 5351 N N . VAL B 1 271 ? 0.339 8.945 -7.035 1 97.44 271 VAL B N 1
ATOM 5352 C CA . VAL B 1 271 ? 0.548 7.754 -7.855 1 97.44 271 VAL B CA 1
ATOM 5353 C C . VAL B 1 271 ? -0.724 6.91 -7.879 1 97.44 271 VAL B C 1
ATOM 5355 O O . VAL B 1 271 ? -1.279 6.586 -6.824 1 97.44 271 VAL B O 1
ATOM 5358 N N . GLY B 1 272 ? -1.241 6.602 -9.078 1 97.62 272 GLY B N 1
ATOM 5359 C CA . GLY B 1 272 ? -2.418 5.762 -9.234 1 97.62 272 GLY B CA 1
ATOM 5360 C C . GLY B 1 272 ? -3.721 6.531 -9.117 1 97.62 272 GLY B C 1
ATOM 5361 O O . GLY B 1 272 ? -4.801 5.965 -9.289 1 97.62 272 GLY B O 1
ATOM 5362 N N . GLY B 1 273 ? -3.684 7.762 -8.828 1 97.62 273 GLY B N 1
ATOM 5363 C CA . GLY B 1 273 ? -4.867 8.586 -8.633 1 97.62 273 GLY B CA 1
ATOM 5364 C C . GLY B 1 273 ? -4.879 9.828 -9.5 1 97.62 273 GLY B C 1
ATOM 5365 O O . GLY B 1 273 ? -4.746 9.742 -10.727 1 97.62 273 GLY B O 1
ATOM 5366 N N . LEU B 1 274 ? -5.055 10.984 -8.875 1 97.5 274 LEU B N 1
ATOM 5367 C CA . LEU B 1 274 ? -5.066 12.266 -9.57 1 97.5 274 LEU B CA 1
ATOM 5368 C C . LEU B 1 274 ? -3.664 12.648 -10.023 1 97.5 274 LEU B C 1
ATOM 5370 O O . LEU B 1 274 ? -2.693 12.438 -9.297 1 97.5 274 LEU B O 1
ATOM 5374 N N . LEU B 1 275 ? -3.596 13.227 -11.18 1 97.12 275 LEU B N 1
ATOM 5375 C CA . LEU B 1 275 ? -2.311 13.617 -11.758 1 97.12 275 LEU B CA 1
ATOM 5376 C C . LEU B 1 275 ? -2.113 15.125 -11.68 1 97.12 275 LEU B C 1
ATOM 5378 O O . LEU B 1 275 ? -3.082 15.875 -11.547 1 97.12 275 LEU B O 1
ATOM 5382 N N . PRO B 1 276 ? -0.833 15.523 -11.727 1 95.19 276 PRO B N 1
ATOM 5383 C CA . PRO B 1 276 ? -0.585 16.969 -11.805 1 95.19 276 PRO B CA 1
ATOM 5384 C C . PRO B 1 276 ? -1.315 17.625 -12.969 1 95.19 276 PRO B C 1
ATOM 5386 O O . PRO B 1 276 ? -1.799 18.75 -12.836 1 95.19 276 PRO B O 1
ATOM 5389 N N . ALA B 1 277 ? -1.56 16.906 -14.023 1 95.19 277 ALA B N 1
ATOM 5390 C CA . ALA B 1 277 ? -2.207 17.438 -15.227 1 95.19 277 ALA B CA 1
ATOM 5391 C C . ALA B 1 277 ? -3.709 17.609 -15.008 1 95.19 277 ALA B C 1
ATOM 5393 O O . ALA B 1 277 ? -4.391 18.25 -15.805 1 95.19 277 ALA B O 1
ATOM 5394 N N . ASP B 1 278 ? -4.223 17.078 -13.914 1 96.88 278 ASP B N 1
ATOM 5395 C CA . ASP B 1 278 ? -5.652 17.172 -13.633 1 96.88 278 ASP B CA 1
ATOM 5396 C C . ASP B 1 278 ? -5.988 18.453 -12.898 1 96.88 278 ASP B C 1
ATOM 5398 O O . ASP B 1 278 ? -7.156 18.734 -12.602 1 96.88 278 ASP B O 1
ATOM 5402 N N . ALA B 1 279 ? -4.977 19.281 -12.602 1 94.25 279 ALA B N 1
ATOM 5403 C CA . ALA B 1 279 ? -5.219 20.5 -11.836 1 94.25 279 ALA B CA 1
ATOM 5404 C C . ALA B 1 279 ? -6.348 21.328 -12.461 1 94.25 279 ALA B C 1
ATOM 5406 O O . ALA B 1 279 ? -6.406 21.484 -13.68 1 94.25 279 ALA B O 1
ATOM 5407 N N . HIS B 1 280 ? -7.352 21.734 -11.602 1 95.12 280 HIS B N 1
ATOM 5408 C CA . HIS B 1 280 ? -8.461 22.609 -11.93 1 95.12 280 HIS B CA 1
ATOM 5409 C C . HIS B 1 280 ? -9.57 21.859 -12.664 1 95.12 280 HIS B C 1
ATOM 5411 O O . HIS B 1 280 ? -10.516 22.484 -13.164 1 95.12 280 HIS B O 1
ATOM 5417 N N . ARG B 1 281 ? -9.445 20.578 -12.75 1 97.06 281 ARG B N 1
ATOM 5418 C CA . ARG B 1 281 ? -10.547 19.734 -13.219 1 97.06 281 ARG B CA 1
ATOM 5419 C C . ARG B 1 281 ? -11.383 19.234 -12.047 1 97.06 281 ARG B C 1
ATOM 5421 O O . ARG B 1 281 ? -10.914 19.203 -10.906 1 97.06 281 ARG B O 1
ATOM 5428 N N . SER B 1 282 ? -12.633 18.922 -12.414 1 97 282 SER B N 1
ATOM 5429 C CA . SER B 1 282 ? -13.445 18.281 -11.383 1 97 282 SER B CA 1
ATOM 5430 C C . SER B 1 282 ? -12.758 17.031 -10.844 1 97 282 SER B C 1
ATOM 5432 O O . SER B 1 282 ? -12.25 16.219 -11.617 1 97 282 SER B O 1
ATOM 5434 N N . ARG B 1 283 ? -12.688 16.953 -9.5 1 96.06 283 ARG B N 1
ATOM 5435 C CA . ARG B 1 283 ? -12.062 15.781 -8.898 1 96.06 283 ARG B CA 1
ATOM 5436 C C . ARG B 1 283 ? -12.75 14.5 -9.344 1 96.06 283 ARG B C 1
ATOM 5438 O O . ARG B 1 283 ? -12.094 13.484 -9.594 1 96.06 283 ARG B O 1
ATOM 5445 N N . ALA B 1 284 ? -14.086 14.5 -9.469 1 97.12 284 ALA B N 1
ATOM 5446 C CA . ALA B 1 284 ? -14.859 13.336 -9.898 1 97.12 284 ALA B CA 1
ATOM 5447 C C . ALA B 1 284 ? -14.461 12.898 -11.297 1 97.12 284 ALA B C 1
ATOM 5449 O O . ALA B 1 284 ? -14.227 11.711 -11.547 1 97.12 284 ALA B O 1
ATOM 5450 N N . SER B 1 285 ? -14.336 13.844 -12.211 1 98 285 SER B N 1
ATOM 5451 C CA . SER B 1 285 ? -13.969 13.531 -13.594 1 98 285 SER B CA 1
ATOM 5452 C C . SER B 1 285 ? -12.547 13 -13.68 1 98 285 SER B C 1
ATOM 5454 O O . SER B 1 285 ? -12.281 12.039 -14.398 1 98 285 SER B O 1
ATOM 5456 N N . ALA B 1 286 ? -11.664 13.672 -12.922 1 98.5 286 ALA B N 1
ATOM 5457 C CA . ALA B 1 286 ? -10.273 13.219 -12.914 1 98.5 286 ALA B CA 1
ATOM 5458 C C . ALA B 1 286 ? -10.148 11.82 -12.312 1 98.5 286 ALA B C 1
ATOM 5460 O O . ALA B 1 286 ? -9.359 11.008 -12.789 1 98.5 286 ALA B O 1
ATOM 5461 N N . ALA B 1 287 ? -10.914 11.586 -11.281 1 98.5 287 ALA B N 1
ATOM 5462 C CA . ALA B 1 287 ? -10.922 10.258 -10.672 1 98.5 287 ALA B CA 1
ATOM 5463 C C . ALA B 1 287 ? -11.438 9.203 -11.656 1 98.5 287 ALA B C 1
ATOM 5465 O O . ALA B 1 287 ? -10.898 8.094 -11.719 1 98.5 287 ALA B O 1
ATOM 5466 N N . ALA B 1 288 ? -12.469 9.523 -12.383 1 98.62 288 ALA B N 1
ATOM 5467 C CA . ALA B 1 288 ? -12.977 8.617 -13.406 1 98.62 288 ALA B CA 1
ATOM 5468 C C . ALA B 1 288 ? -11.906 8.297 -14.445 1 98.62 288 ALA B C 1
ATOM 5470 O O . ALA B 1 288 ? -11.758 7.145 -14.852 1 98.62 288 ALA B O 1
ATOM 5471 N N . ASP B 1 289 ? -11.211 9.32 -14.852 1 98.38 289 ASP B N 1
ATOM 5472 C CA . ASP B 1 289 ? -10.125 9.109 -15.812 1 98.38 289 ASP B CA 1
ATOM 5473 C C . ASP B 1 289 ? -9.047 8.195 -15.234 1 98.38 289 ASP B C 1
ATOM 5475 O O . ASP B 1 289 ? -8.484 7.367 -15.953 1 98.38 289 ASP B O 1
ATOM 5479 N N . ALA B 1 290 ? -8.734 8.391 -13.984 1 98.5 290 ALA B N 1
ATOM 5480 C CA . ALA B 1 290 ? -7.762 7.531 -13.32 1 98.5 290 ALA B CA 1
ATOM 5481 C C . ALA B 1 290 ? -8.195 6.07 -13.375 1 98.5 290 ALA B C 1
ATOM 5483 O O . ALA B 1 290 ? -7.383 5.184 -13.656 1 98.5 290 ALA B O 1
ATOM 5484 N N . VAL B 1 291 ? -9.461 5.793 -13.125 1 98.56 291 VAL B N 1
ATOM 5485 C CA . VAL B 1 291 ? -9.992 4.434 -13.18 1 98.56 291 VAL B CA 1
ATOM 5486 C C . VAL B 1 291 ? -9.898 3.902 -14.609 1 98.56 291 VAL B C 1
ATOM 5488 O O . VAL B 1 291 ? -9.445 2.777 -14.828 1 98.56 291 VAL B O 1
ATOM 5491 N N . ARG B 1 292 ? -10.242 4.691 -15.57 1 97.75 292 ARG B N 1
ATOM 5492 C CA . ARG B 1 292 ? -10.258 4.273 -16.969 1 97.75 292 ARG B CA 1
ATOM 5493 C C . ARG B 1 292 ? -8.859 3.867 -17.438 1 97.75 292 ARG B C 1
ATOM 5495 O O . ARG B 1 292 ? -8.711 2.953 -18.25 1 97.75 292 ARG B O 1
ATOM 5502 N N . ARG B 1 293 ? -7.895 4.52 -16.922 1 96.25 293 ARG B N 1
ATOM 5503 C CA . ARG B 1 293 ? -6.523 4.246 -17.328 1 96.25 293 ARG B CA 1
ATOM 5504 C C . ARG B 1 293 ? -6.117 2.822 -16.969 1 96.25 293 ARG B C 1
ATOM 5506 O O . ARG B 1 293 ? -5.414 2.156 -17.734 1 96.25 293 ARG B O 1
ATOM 5513 N N . VAL B 1 294 ? -6.602 2.303 -15.859 1 96.56 294 VAL B N 1
ATOM 5514 C CA . VAL B 1 294 ? -6.086 1.026 -15.375 1 96.56 294 VAL B CA 1
ATOM 5515 C C . VAL B 1 294 ? -7.141 -0.06 -15.562 1 96.56 294 VAL B C 1
ATOM 5517 O O . VAL B 1 294 ? -6.816 -1.247 -15.625 1 96.56 294 VAL B O 1
ATOM 5520 N N . ALA B 1 295 ? -8.391 0.308 -15.609 1 96.25 295 ALA B N 1
ATOM 5521 C CA . ALA B 1 295 ? -9.516 -0.608 -15.773 1 96.25 295 ALA B CA 1
ATOM 5522 C C . ALA B 1 295 ? -10.484 -0.099 -16.828 1 96.25 295 ALA B C 1
ATOM 5524 O O . ALA B 1 295 ? -11.609 0.296 -16.516 1 96.25 295 ALA B O 1
ATOM 5525 N N . PRO B 1 296 ? -10.102 -0.215 -18.062 1 95.06 296 PRO B N 1
ATOM 5526 C CA . PRO B 1 296 ? -10.914 0.368 -19.125 1 95.06 296 PRO B CA 1
ATOM 5527 C C . PRO B 1 296 ? -12.289 -0.281 -19.25 1 95.06 296 PRO B C 1
ATOM 5529 O O . PRO B 1 296 ? -13.203 0.308 -19.828 1 95.06 296 PRO B O 1
ATOM 5532 N N . GLU B 1 297 ? -12.531 -1.453 -18.688 1 93.44 297 GLU B N 1
ATOM 5533 C CA . GLU B 1 297 ? -13.805 -2.162 -18.812 1 93.44 297 GLU B CA 1
ATOM 5534 C C . GLU B 1 297 ? -14.781 -1.759 -17.719 1 93.44 297 GLU B C 1
ATOM 5536 O O . GLU B 1 297 ? -15.961 -2.09 -17.781 1 93.44 297 GLU B O 1
ATOM 5541 N N . ALA B 1 298 ? -14.258 -1.11 -16.688 1 95.88 298 ALA B N 1
ATOM 5542 C CA . ALA B 1 298 ? -15.133 -0.695 -15.602 1 95.88 298 ALA B CA 1
ATOM 5543 C C . ALA B 1 298 ? -16.172 0.305 -16.094 1 95.88 298 ALA B C 1
ATOM 5545 O O . ALA B 1 298 ? -15.867 1.197 -16.875 1 95.88 298 ALA B O 1
ATOM 5546 N N . VAL B 1 299 ? -17.422 0.157 -15.68 1 97.75 299 VAL B N 1
ATOM 5547 C CA . VAL B 1 299 ? -18.5 1.09 -16 1 97.75 299 VAL B CA 1
ATOM 5548 C C . VAL B 1 299 ? -18.5 2.238 -14.992 1 97.75 299 VAL B C 1
ATOM 5550 O O . VAL B 1 299 ? -18.641 2.018 -13.789 1 97.75 299 VAL B O 1
ATOM 5553 N N . LEU B 1 300 ? -18.391 3.455 -15.43 1 98.06 300 LEU B N 1
ATOM 5554 C CA . LEU B 1 300 ? -18.203 4.602 -14.547 1 98.06 300 LEU B CA 1
ATOM 5555 C C . LEU B 1 300 ? -19.406 5.527 -14.594 1 98.06 300 LEU B C 1
ATOM 5557 O O . LEU B 1 300 ? -19.344 6.656 -14.102 1 98.06 300 LEU B O 1
ATOM 5561 N N . THR B 1 301 ? -20.5 5.074 -15.047 1 94.62 301 THR B N 1
ATOM 5562 C CA . THR B 1 301 ? -21.719 5.887 -15.062 1 94.62 301 THR B CA 1
ATOM 5563 C C . THR B 1 301 ? -22.219 6.129 -13.648 1 94.62 301 THR B C 1
ATOM 5565 O O . THR B 1 301 ? -22.078 5.27 -12.773 1 94.62 301 THR B O 1
ATOM 5568 N N . GLN B 1 302 ? -22.766 7.273 -13.461 1 94.5 302 GLN B N 1
ATOM 5569 C CA . GLN B 1 302 ? -23.359 7.613 -12.172 1 94.5 302 GLN B CA 1
ATOM 5570 C C . GLN B 1 302 ? -24.391 6.57 -11.742 1 94.5 302 GLN B C 1
ATOM 5572 O O . GLN B 1 302 ? -25.25 6.18 -12.539 1 94.5 302 GLN B O 1
ATOM 5577 N N . LEU B 1 303 ? -24.25 6.141 -10.461 1 93.69 303 LEU B N 1
ATOM 5578 C CA . LEU B 1 303 ? -25.203 5.145 -9.953 1 93.69 303 LEU B CA 1
ATOM 5579 C C . LEU B 1 303 ? -26.562 5.777 -9.68 1 93.69 303 LEU B C 1
ATOM 5581 O O . LEU B 1 303 ? -26.641 6.91 -9.203 1 93.69 303 LEU B O 1
ATOM 5585 N N . ARG B 1 304 ? -27.594 4.988 -9.93 1 90.44 304 ARG B N 1
ATOM 5586 C CA . ARG B 1 304 ? -28.938 5.41 -9.586 1 90.44 304 ARG B CA 1
ATOM 5587 C C . ARG B 1 304 ? -29.156 5.363 -8.078 1 90.44 304 ARG B C 1
ATOM 5589 O O . ARG B 1 304 ? -28.453 4.648 -7.363 1 90.44 304 ARG B O 1
ATOM 5596 N N . GLU B 1 305 ? -30.125 6.117 -7.723 1 87.5 305 GLU B N 1
ATOM 5597 C CA . GLU B 1 305 ? -30.453 6.191 -6.301 1 87.5 305 GLU B CA 1
ATOM 5598 C C . GLU B 1 305 ? -30.766 4.812 -5.73 1 87.5 305 GLU B C 1
ATOM 5600 O O . GLU B 1 305 ? -31.562 4.062 -6.309 1 87.5 305 GLU B O 1
ATOM 5605 N N . GLY B 1 306 ? -30.047 4.48 -4.668 1 87.12 306 GLY B N 1
ATOM 5606 C CA . GLY B 1 306 ? -30.359 3.273 -3.918 1 87.12 306 GLY B CA 1
ATOM 5607 C C . GLY B 1 306 ? -29.797 2.018 -4.551 1 87.12 306 GLY B C 1
ATOM 5608 O O . GLY B 1 306 ? -30.062 0.907 -4.094 1 87.12 306 GLY B O 1
ATOM 5609 N N . THR B 1 307 ? -28.922 2.148 -5.555 1 91.44 307 THR B N 1
ATOM 5610 C CA . THR B 1 307 ? -28.484 0.955 -6.27 1 91.44 307 THR B CA 1
ATOM 5611 C C . THR B 1 307 ? -27.078 0.563 -5.844 1 91.44 307 THR B C 1
ATOM 5613 O O . THR B 1 307 ? -26.609 -0.541 -6.145 1 91.44 307 THR B O 1
ATOM 5616 N N . ALA B 1 308 ? -26.438 1.442 -5.086 1 94.25 308 ALA B N 1
ATOM 5617 C CA . ALA B 1 308 ? -25.094 1.112 -4.625 1 94.25 308 ALA B CA 1
ATOM 5618 C C . ALA B 1 308 ? -25.109 -0.133 -3.742 1 94.25 308 ALA B C 1
ATOM 5620 O O . ALA B 1 308 ? -25.938 -0.255 -2.842 1 94.25 308 ALA B O 1
ATOM 5621 N N . THR B 1 309 ? -24.203 -1.054 -4.027 1 95.12 309 THR B N 1
ATOM 5622 C CA . THR B 1 309 ? -24.078 -2.236 -3.186 1 95.12 309 THR B CA 1
ATOM 5623 C C . THR B 1 309 ? -23.047 -1.997 -2.078 1 95.12 309 THR B C 1
ATOM 5625 O O . THR B 1 309 ? -23 -2.742 -1.097 1 95.12 309 THR B O 1
ATOM 5628 N N . PHE B 1 310 ? -22.281 -1.007 -2.266 1 96.94 310 PHE B N 1
ATOM 5629 C CA . PHE B 1 310 ? -21.266 -0.641 -1.279 1 96.94 310 PHE B CA 1
ATOM 5630 C C . PHE B 1 310 ? -20.891 0.831 -1.407 1 96.94 310 PHE B C 1
ATOM 5632 O O . PHE B 1 310 ? -20.812 1.362 -2.518 1 96.94 310 PHE B O 1
ATOM 5639 N N . VAL B 1 311 ? -20.641 1.499 -0.271 1 96.19 311 VAL B N 1
ATOM 5640 C CA . VAL B 1 311 ? -20.266 2.91 -0.274 1 96.19 311 VAL B CA 1
ATOM 5641 C C . VAL B 1 311 ? -18.953 3.104 0.469 1 96.19 311 VAL B C 1
ATOM 5643 O O . VAL B 1 311 ? -18.797 2.633 1.599 1 96.19 311 VAL B O 1
ATOM 5646 N N . VAL B 1 312 ? -17.984 3.723 -0.183 1 97.56 312 VAL B N 1
ATOM 5647 C CA . VAL B 1 312 ? -16.766 4.176 0.476 1 97.56 312 VAL B CA 1
ATOM 5648 C C . VAL B 1 312 ? -16.828 5.688 0.696 1 97.56 312 VAL B C 1
ATOM 5650 O O . VAL B 1 312 ? -16.875 6.457 -0.265 1 97.56 312 VAL B O 1
ATOM 5653 N N . ARG B 1 313 ? -16.859 6.078 1.896 1 95.75 313 ARG B N 1
ATOM 5654 C CA . ARG B 1 313 ? -16.812 7.496 2.238 1 95.75 313 ARG B CA 1
ATOM 5655 C C . ARG B 1 313 ? -15.375 7.957 2.465 1 95.75 313 ARG B C 1
ATOM 5657 O O . ARG B 1 313 ? -14.695 7.457 3.359 1 95.75 313 ARG B O 1
ATOM 5664 N N . VAL B 1 314 ? -14.938 8.898 1.688 1 95.62 314 VAL B N 1
ATOM 5665 C CA . VAL B 1 314 ? -13.547 9.32 1.76 1 95.62 314 VAL B CA 1
ATOM 5666 C C . VAL B 1 314 ? -13.469 10.766 2.236 1 95.62 314 VAL B C 1
ATOM 5668 O O . VAL B 1 314 ? -14.094 11.656 1.646 1 95.62 314 VAL B O 1
ATOM 5671 N N . GLY B 1 315 ? -12.672 10.953 3.312 1 91.75 315 GLY B N 1
ATOM 5672 C CA . GLY B 1 315 ? -12.523 12.289 3.867 1 91.75 315 GLY B CA 1
ATOM 5673 C C . GLY B 1 315 ? -13.203 12.453 5.211 1 91.75 315 GLY B C 1
ATOM 5674 O O . GLY B 1 315 ? -13.719 11.492 5.773 1 91.75 315 GLY B O 1
ATOM 5675 N N . SER B 1 316 ? -13.188 13.602 5.695 1 82.44 316 SER B N 1
ATOM 5676 C CA . SER B 1 316 ? -13.688 13.883 7.039 1 82.44 316 SER B CA 1
ATOM 5677 C C . SER B 1 316 ? -15.117 14.422 7 1 82.44 316 SER B C 1
ATOM 5679 O O . SER B 1 316 ? -15.797 14.445 8.023 1 82.44 316 SER B O 1
ATOM 5681 N N . ARG B 1 317 ? -15.539 14.766 5.828 1 80.88 317 ARG B N 1
ATOM 5682 C CA . ARG B 1 317 ? -16.891 15.297 5.676 1 80.88 317 ARG B CA 1
ATOM 5683 C C . ARG B 1 317 ? -17.719 14.43 4.738 1 80.88 317 ARG B C 1
ATOM 5685 O O . ARG B 1 317 ? -17.172 13.773 3.848 1 80.88 317 ARG B O 1
ATOM 5692 N N . PRO B 1 318 ? -19 14.523 5.016 1 74.81 318 PRO B N 1
ATOM 5693 C CA . PRO B 1 318 ? -19.844 13.758 4.094 1 74.81 318 PRO B CA 1
ATOM 5694 C C . PRO B 1 318 ? -19.828 14.32 2.676 1 74.81 318 PRO B C 1
ATOM 5696 O O . PRO B 1 318 ? -19.938 15.531 2.486 1 74.81 318 PRO B O 1
ATOM 5699 N N . GLY B 1 319 ? -19.656 13.508 1.753 1 77.75 319 GLY B N 1
ATOM 5700 C CA . GLY B 1 319 ? -19.734 13.898 0.355 1 77.75 319 GLY B CA 1
ATOM 5701 C C . GLY B 1 319 ? -21.141 14.281 -0.08 1 77.75 319 GLY B C 1
ATOM 5702 O O . GLY B 1 319 ? -22.125 13.68 0.364 1 77.75 319 GLY B O 1
ATOM 5703 N N . THR B 1 320 ? -21.203 15.227 -0.875 1 78 320 THR B N 1
ATOM 5704 C CA . THR B 1 320 ? -22.484 15.695 -1.364 1 78 320 THR B CA 1
ATOM 5705 C C . THR B 1 320 ? -23.219 14.586 -2.111 1 78 320 THR B C 1
ATOM 5707 O O . THR B 1 320 ? -24.453 14.547 -2.127 1 78 320 THR B O 1
ATOM 5710 N N . ALA B 1 321 ? -22.469 13.68 -2.666 1 79.81 321 ALA B N 1
ATOM 5711 C CA . ALA B 1 321 ? -23.047 12.617 -3.48 1 79.81 321 ALA B CA 1
ATOM 5712 C C . ALA B 1 321 ? -23.828 11.625 -2.617 1 79.81 321 ALA B C 1
ATOM 5714 O O . ALA B 1 321 ? -24.688 10.898 -3.121 1 79.81 321 ALA B O 1
ATOM 5715 N N . LEU B 1 322 ? -23.5 11.516 -1.423 1 80.56 322 LEU B N 1
ATOM 5716 C CA . LEU B 1 322 ? -24.219 10.594 -0.547 1 80.56 322 LEU B CA 1
ATOM 5717 C C . LEU B 1 322 ? -25.703 10.906 -0.523 1 80.56 322 LEU B C 1
ATOM 5719 O O . LEU B 1 322 ? -26.531 10 -0.622 1 80.56 322 LEU B O 1
ATOM 5723 N N . ALA B 1 323 ? -25.938 12.18 -0.439 1 73.62 323 ALA B N 1
ATOM 5724 C CA . ALA B 1 323 ? -27.328 12.602 -0.457 1 73.62 323 ALA B CA 1
ATOM 5725 C C . ALA B 1 323 ? -27.953 12.391 -1.837 1 73.62 323 ALA B C 1
ATOM 5727 O O . ALA B 1 323 ? -29.047 11.852 -1.957 1 73.62 323 ALA B O 1
ATOM 5728 N N . THR B 1 324 ? -27.219 12.742 -2.893 1 76.31 324 THR B N 1
ATOM 5729 C CA . THR B 1 324 ? -27.766 12.719 -4.242 1 76.31 324 THR B CA 1
ATOM 5730 C C . THR B 1 324 ? -27.953 11.281 -4.719 1 76.31 324 THR B C 1
ATOM 5732 O O . THR B 1 324 ? -28.844 11.008 -5.539 1 76.31 324 THR B O 1
ATOM 5735 N N . ARG B 1 325 ? -27.188 10.383 -4.207 1 81 325 ARG B N 1
ATOM 5736 C CA . ARG B 1 325 ? -27.312 8.984 -4.613 1 81 325 ARG B CA 1
ATOM 5737 C C . ARG B 1 325 ? -28.203 8.211 -3.65 1 81 325 ARG B C 1
ATOM 5739 O O . ARG B 1 325 ? -28.312 6.988 -3.748 1 81 325 ARG B O 1
ATOM 5746 N N . GLY B 1 326 ? -28.828 8.906 -2.656 1 76.25 326 GLY B N 1
ATOM 5747 C CA . GLY B 1 326 ? -29.812 8.312 -1.756 1 76.25 326 GLY B CA 1
ATOM 5748 C C . GLY B 1 326 ? -29.188 7.375 -0.74 1 76.25 326 GLY B C 1
ATOM 5749 O O . GLY B 1 326 ? -29.797 6.367 -0.371 1 76.25 326 GLY B O 1
ATOM 5750 N N . VAL B 1 327 ? -27.938 7.629 -0.552 1 74.19 327 VAL B N 1
ATOM 5751 C CA . VAL B 1 327 ? -27.281 6.762 0.427 1 74.19 327 VAL B CA 1
ATOM 5752 C C . VAL B 1 327 ? -27.797 7.094 1.828 1 74.19 327 VAL B C 1
ATOM 5754 O O . VAL B 1 327 ? -27.656 8.227 2.293 1 74.19 327 VAL B O 1
ATOM 5757 N N . ARG B 1 328 ? -28.656 6.098 2.283 1 68.19 328 ARG B N 1
ATOM 5758 C CA . ARG B 1 328 ? -29.219 6.25 3.621 1 68.19 328 ARG B CA 1
ATOM 5759 C C . ARG B 1 328 ? -28.438 5.434 4.641 1 68.19 328 ARG B C 1
ATOM 5761 O O . ARG B 1 328 ? -27.766 4.461 4.285 1 68.19 328 ARG B O 1
ATOM 5768 N N . GLU B 1 329 ? -28.531 5.863 5.758 1 59.91 329 GLU B N 1
ATOM 5769 C CA . GLU B 1 329 ? -27.875 5.156 6.855 1 59.91 329 GLU B CA 1
ATOM 5770 C C . GLU B 1 329 ? -28.281 3.686 6.883 1 59.91 329 GLU B C 1
ATOM 5772 O O . GLU B 1 329 ? -27.469 2.826 7.25 1 59.91 329 GLU B O 1
ATOM 5777 N N . ARG B 1 330 ? -29.406 3.439 6.434 1 61.59 330 ARG B N 1
ATOM 5778 C CA . ARG B 1 330 ? -29.922 2.072 6.496 1 61.59 330 ARG B CA 1
ATOM 5779 C C . ARG B 1 330 ? -29.719 1.354 5.164 1 61.59 330 ARG B C 1
ATOM 5781 O O . ARG B 1 330 ? -30.25 0.259 4.961 1 61.59 330 ARG B O 1
ATOM 5788 N N . GLY B 1 331 ? -28.922 1.845 4.477 1 76.94 331 GLY B N 1
ATOM 5789 C CA . GLY B 1 331 ? -28.828 1.305 3.129 1 76.94 331 GLY B CA 1
ATOM 5790 C C . GLY B 1 331 ? -27.594 0.435 2.928 1 76.94 331 GLY B C 1
ATOM 5791 O O . GLY B 1 331 ? -27.359 -0.497 3.699 1 76.94 331 GLY B O 1
ATOM 5792 N N . ALA B 1 332 ? -26.844 0.611 2.061 1 88.75 332 ALA B N 1
ATOM 5793 C CA . ALA B 1 332 ? -25.688 -0.151 1.604 1 88.75 332 ALA B CA 1
ATOM 5794 C C . ALA B 1 332 ? -24.578 -0.129 2.645 1 88.75 332 ALA B C 1
ATOM 5796 O O . ALA B 1 332 ? -24.422 0.853 3.375 1 88.75 332 ALA B O 1
ATOM 5797 N N . PRO B 1 333 ? -23.875 -1.293 2.809 1 93.88 333 PRO B N 1
ATOM 5798 C CA . PRO B 1 333 ? -22.672 -1.258 3.637 1 93.88 333 PRO B CA 1
ATOM 5799 C C . PRO B 1 333 ? -21.734 -0.112 3.264 1 93.88 333 PRO B C 1
ATOM 5801 O O . PRO B 1 333 ? -21.656 0.271 2.094 1 93.88 333 PRO B O 1
ATOM 5804 N N . ARG B 1 334 ? -21.062 0.404 4.246 1 94.56 334 ARG B N 1
ATOM 5805 C CA . ARG B 1 334 ? -20.219 1.564 3.994 1 94.56 334 ARG B CA 1
ATOM 5806 C C . ARG B 1 334 ? -18.891 1.45 4.746 1 94.56 334 ARG B C 1
ATOM 5808 O O . ARG B 1 334 ? -18.844 0.896 5.848 1 94.56 334 ARG B O 1
ATOM 5815 N N . LEU B 1 335 ? -17.875 1.957 4.219 1 97 335 LEU B N 1
ATOM 5816 C CA . LEU B 1 335 ? -16.547 2.033 4.816 1 97 335 LEU B CA 1
ATOM 5817 C C . LEU B 1 335 ? -16.062 3.475 4.867 1 97 335 LEU B C 1
ATOM 5819 O O . LEU B 1 335 ? -16.094 4.18 3.855 1 97 335 LEU B O 1
ATOM 5823 N N . ASP B 1 336 ? -15.617 3.936 6.004 1 95.94 336 ASP B N 1
ATOM 5824 C CA . ASP B 1 336 ? -15.008 5.254 6.133 1 95.94 336 ASP B CA 1
ATOM 5825 C C . ASP B 1 336 ? -13.5 5.18 5.926 1 95.94 336 ASP B C 1
ATOM 5827 O O . ASP B 1 336 ? -12.836 4.273 6.438 1 95.94 336 ASP B O 1
ATOM 5831 N N . VAL B 1 337 ? -12.992 6.074 5.156 1 97.62 337 VAL B N 1
ATOM 5832 C CA . VAL B 1 337 ? -11.562 6.223 4.91 1 97.62 337 VAL B CA 1
ATOM 5833 C C . VAL B 1 337 ? -11.18 7.699 4.953 1 97.62 337 VAL B C 1
ATOM 5835 O O . VAL B 1 337 ? -11.695 8.508 4.172 1 97.62 337 VAL B O 1
ATOM 5838 N N . TYR B 1 338 ? -10.242 8.07 5.816 1 94.38 338 TYR B N 1
ATOM 5839 C CA . TYR B 1 338 ? -9.906 9.492 5.891 1 94.38 338 TYR B CA 1
ATOM 5840 C C . TYR B 1 338 ? -8.484 9.695 6.398 1 94.38 338 TYR B C 1
ATOM 5842 O O . TYR B 1 338 ? -7.871 8.766 6.926 1 94.38 338 TYR B O 1
ATOM 5850 N N . LEU B 1 339 ? -7.996 10.844 6.164 1 93.75 339 LEU B N 1
ATOM 5851 C CA . LEU B 1 339 ? -6.684 11.266 6.637 1 93.75 339 LEU B CA 1
ATOM 5852 C C . LEU B 1 339 ? -6.801 12.023 7.953 1 93.75 339 LEU B C 1
ATOM 5854 O O . LEU B 1 339 ? -7.719 12.828 8.133 1 93.75 339 LEU B O 1
ATOM 5858 N N . ARG B 1 340 ? -5.918 11.719 8.844 1 91.69 340 ARG B N 1
ATOM 5859 C CA . ARG B 1 340 ? -5.832 12.398 10.133 1 91.69 340 ARG B CA 1
ATOM 5860 C C . ARG B 1 340 ? -4.379 12.664 10.516 1 91.69 340 ARG B C 1
ATOM 5862 O O . ARG B 1 340 ? -3.674 11.758 10.953 1 91.69 340 ARG B O 1
ATOM 5869 N N . ASP B 1 341 ? -3.906 13.906 10.359 1 91.44 341 ASP B N 1
ATOM 5870 C CA . ASP B 1 341 ? -2.578 14.359 10.766 1 91.44 341 ASP B CA 1
ATOM 5871 C C . ASP B 1 341 ? -1.496 13.414 10.234 1 91.44 341 ASP B C 1
ATOM 5873 O O . ASP B 1 341 ? -0.651 12.945 11 1 91.44 341 ASP B O 1
ATOM 5877 N N . GLY B 1 342 ? -1.595 13.039 8.992 1 93.12 342 GLY B N 1
ATOM 5878 C CA . GLY B 1 342 ? -0.535 12.312 8.32 1 93.12 342 GLY B CA 1
ATOM 5879 C C . GLY B 1 342 ? -0.763 10.812 8.297 1 93.12 342 GLY B C 1
ATOM 5880 O O . GLY B 1 342 ? 0.029 10.062 7.719 1 93.12 342 GLY B O 1
ATOM 5881 N N . VAL B 1 343 ? -1.808 10.336 8.891 1 94.5 343 VAL B N 1
ATOM 5882 C CA . VAL B 1 343 ? -2.107 8.906 8.945 1 94.5 343 VAL B CA 1
ATOM 5883 C C . VAL B 1 343 ? -3.4 8.625 8.18 1 94.5 343 VAL B C 1
ATOM 5885 O O . VAL B 1 343 ? -4.25 9.508 8.039 1 94.5 343 VAL B O 1
ATOM 5888 N N . VAL B 1 344 ? -3.459 7.461 7.637 1 97.5 344 VAL B N 1
ATOM 5889 C CA . VAL B 1 344 ? -4.699 7.027 7 1 97.5 344 VAL B CA 1
ATOM 5890 C C . VAL B 1 344 ? -5.52 6.191 7.98 1 97.5 344 VAL B C 1
ATOM 5892 O O . VAL B 1 344 ? -5.008 5.23 8.562 1 97.5 344 VAL B O 1
ATOM 5895 N N . VAL B 1 345 ? -6.715 6.566 8.211 1 96.75 345 VAL B N 1
ATOM 5896 C CA . VAL B 1 345 ? -7.625 5.797 9.055 1 96.75 345 VAL B CA 1
ATOM 5897 C C . VAL B 1 345 ? -8.648 5.07 8.188 1 96.75 345 VAL B C 1
ATOM 5899 O O . VAL B 1 345 ? -9.32 5.691 7.359 1 96.75 345 VAL B O 1
ATOM 5902 N N . VAL B 1 346 ? -8.703 3.777 8.344 1 98.5 346 VAL B N 1
ATOM 5903 C CA . VAL B 1 346 ? -9.648 2.943 7.605 1 98.5 346 VAL B CA 1
ATOM 5904 C C . VAL B 1 346 ? -10.672 2.352 8.57 1 98.5 346 VAL B C 1
ATOM 5906 O O . VAL B 1 346 ? -10.312 1.667 9.531 1 98.5 346 VAL B O 1
ATOM 5909 N N . GLY B 1 347 ? -12.016 2.518 8.219 1 97.19 347 GLY B N 1
ATOM 5910 C CA . GLY B 1 347 ? -13.094 2.014 9.047 1 97.19 347 GLY B CA 1
ATOM 5911 C C . GLY B 1 347 ? -13.758 3.09 9.883 1 97.19 347 GLY B C 1
ATOM 5912 O O . GLY B 1 347 ? -13.266 4.219 9.961 1 97.19 347 GLY B O 1
ATOM 5913 N N . PRO B 1 348 ? -14.727 2.807 10.445 1 95.62 348 PRO B N 1
ATOM 5914 C CA . PRO B 1 348 ? -15.281 1.452 10.492 1 95.62 348 PRO B CA 1
ATOM 5915 C C . PRO B 1 348 ? -16.031 1.077 9.211 1 95.62 348 PRO B C 1
ATOM 5917 O O . PRO B 1 348 ? -16.375 1.954 8.414 1 95.62 348 PRO B O 1
ATOM 5920 N N . LEU B 1 349 ? -16.047 -0.177 8.93 1 96.75 349 LEU B N 1
ATOM 5921 C CA . LEU B 1 349 ? -17.047 -0.706 8.008 1 96.75 349 LEU B CA 1
ATOM 5922 C C . LEU B 1 349 ? -18.375 -0.962 8.727 1 96.75 349 LEU B C 1
ATOM 5924 O O . LEU B 1 349 ? -18.406 -1.654 9.742 1 96.75 349 LEU B O 1
ATOM 5928 N N . VAL B 1 350 ? -19.422 -0.36 8.258 1 93.56 350 VAL B N 1
ATOM 5929 C CA . VAL B 1 350 ? -20.734 -0.489 8.875 1 93.56 350 VAL B CA 1
ATOM 5930 C C . VAL B 1 350 ? -21.656 -1.299 7.969 1 93.56 350 VAL B C 1
ATOM 5932 O O . VAL B 1 350 ? -21.828 -0.971 6.793 1 93.56 350 VAL B O 1
ATOM 5935 N N . ARG B 1 351 ? -22.156 -2.328 8.453 1 92.06 351 ARG B N 1
ATOM 5936 C CA . ARG B 1 351 ? -23.266 -3.076 7.867 1 92.06 351 ARG B CA 1
ATOM 5937 C C . ARG B 1 351 ? -24.562 -2.791 8.609 1 92.06 351 ARG B C 1
ATOM 5939 O O . ARG B 1 351 ? -24.734 -3.217 9.75 1 92.06 351 ARG B O 1
ATOM 5946 N N . PRO B 1 352 ? -25.375 -2.111 7.949 1 85.19 352 PRO B N 1
ATOM 5947 C CA . PRO B 1 352 ? -26.594 -1.756 8.664 1 85.19 352 PRO B CA 1
ATOM 5948 C C . PRO B 1 352 ? -27.281 -2.965 9.312 1 85.19 352 PRO B C 1
ATOM 5950 O O . PRO B 1 352 ? -27.469 -3.994 8.656 1 85.19 352 PRO B O 1
ATOM 5953 N N . GLY B 1 353 ? -27.516 -2.832 10.602 1 82.62 353 GLY B N 1
ATOM 5954 C CA . GLY B 1 353 ? -28.219 -3.873 11.344 1 82.62 353 GLY B CA 1
ATOM 5955 C C . GLY B 1 353 ? -27.297 -5.008 11.773 1 82.62 353 GLY B C 1
ATOM 5956 O O . GLY B 1 353 ? -27.719 -5.898 12.516 1 82.62 353 GLY B O 1
ATOM 5957 N N . ALA B 1 354 ? -26.047 -5.004 11.352 1 85.81 354 ALA B N 1
ATOM 5958 C CA . ALA B 1 354 ? -25.188 -6.156 11.617 1 85.81 354 ALA B CA 1
ATOM 5959 C C . ALA B 1 354 ? -23.859 -5.727 12.234 1 85.81 354 ALA B C 1
ATOM 5961 O O . ALA B 1 354 ? -22.953 -6.539 12.383 1 85.81 354 ALA B O 1
ATOM 5962 N N . SER B 1 355 ? -23.719 -4.5 12.578 1 89.06 355 SER B N 1
ATOM 5963 C CA . SER B 1 355 ? -22.5 -3.973 13.195 1 89.06 355 SER B CA 1
ATOM 5964 C C . SER B 1 355 ? -22.797 -2.688 13.961 1 89.06 355 SER B C 1
ATOM 5966 O O . SER B 1 355 ? -23.844 -2.068 13.781 1 89.06 355 SER B O 1
ATOM 5968 N N . PRO B 1 356 ? -21.875 -2.393 14.93 1 91.25 356 PRO B N 1
ATOM 5969 C CA . PRO B 1 356 ? -21.984 -1.034 15.469 1 91.25 356 PRO B CA 1
ATOM 5970 C C . PRO B 1 356 ? -22 0.034 14.375 1 91.25 356 PRO B C 1
ATOM 5972 O O . PRO B 1 356 ? -21.281 -0.093 13.375 1 91.25 356 PRO B O 1
ATOM 5975 N N . CYS B 1 357 ? -22.828 1.029 14.562 1 90 357 CYS B N 1
ATOM 5976 C CA . CYS B 1 357 ? -22.984 2.061 13.539 1 90 357 CYS B CA 1
ATOM 5977 C C . CYS B 1 357 ? -22.062 3.246 13.82 1 90 357 CYS B C 1
ATOM 5979 O O . CYS B 1 357 ? -21.297 3.227 14.789 1 90 357 CYS B O 1
ATOM 5981 N N . GLY B 1 358 ? -22.094 4.23 12.945 1 88.44 358 GLY B N 1
ATOM 5982 C CA . GLY B 1 358 ? -21.281 5.43 13.117 1 88.44 358 GLY B CA 1
ATOM 5983 C C . GLY B 1 358 ? -21.625 6.199 14.375 1 88.44 358 GLY B C 1
ATOM 5984 O O . GLY B 1 358 ? -20.734 6.793 15 1 88.44 358 GLY B O 1
ATOM 5985 N N . GLN B 1 359 ? -22.891 6.195 14.711 1 90.19 359 GLN B N 1
ATOM 5986 C CA . GLN B 1 359 ? -23.328 6.887 15.922 1 90.19 359 GLN B CA 1
ATOM 5987 C C . GLN B 1 359 ? -22.734 6.242 17.172 1 90.19 359 GLN B C 1
ATOM 5989 O O . GLN B 1 359 ? -22.406 6.93 18.141 1 90.19 359 GLN B O 1
ATOM 5994 N N . CYS B 1 360 ? -22.625 4.914 17.141 1 93.5 360 CYS B N 1
ATOM 5995 C CA . CYS B 1 360 ? -21.953 4.23 18.25 1 93.5 360 CYS B CA 1
ATOM 5996 C C . CYS B 1 360 ? -20.547 4.789 18.453 1 93.5 360 CYS B C 1
ATOM 5998 O O . CYS B 1 360 ? -20.156 5.098 19.594 1 93.5 360 CYS B O 1
ATOM 6000 N N . LEU B 1 361 ? -19.859 4.918 17.375 1 92.06 361 LEU B N 1
ATOM 6001 C CA . LEU B 1 361 ? -18.5 5.449 17.438 1 92.06 361 LEU B CA 1
ATOM 6002 C C . LEU B 1 361 ? -18.516 6.867 18 1 92.06 361 LEU B C 1
ATOM 6004 O O . LEU B 1 361 ? -17.719 7.184 18.891 1 92.06 361 LEU B O 1
ATOM 6008 N N . GLU B 1 362 ? -19.406 7.695 17.562 1 91.69 362 GLU B N 1
ATOM 6009 C CA . GLU B 1 362 ? -19.469 9.086 18.016 1 91.69 362 GLU B CA 1
ATOM 6010 C C . GLU B 1 362 ? -19.812 9.164 19.5 1 91.69 362 GLU B C 1
ATOM 6012 O O . GLU B 1 362 ? -19.266 10.008 20.219 1 91.69 362 GLU B O 1
ATOM 6017 N N . LEU B 1 363 ? -20.656 8.281 19.875 1 94.69 363 LEU B N 1
ATOM 6018 C CA . LEU B 1 363 ? -21.031 8.258 21.297 1 94.69 363 LEU B CA 1
ATOM 6019 C C . LEU B 1 363 ? -19.859 7.82 22.156 1 94.69 363 LEU B C 1
ATOM 6021 O O . LEU B 1 363 ? -19.625 8.375 23.234 1 94.69 363 LEU B O 1
ATOM 6025 N N . HIS B 1 364 ? -19.125 6.852 21.688 1 93.88 364 HIS B N 1
ATOM 6026 C CA . HIS B 1 364 ? -17.938 6.438 22.422 1 93.88 364 HIS B CA 1
ATOM 6027 C C . HIS B 1 364 ? -16.906 7.57 22.5 1 93.88 364 HIS B C 1
ATOM 6029 O O . HIS B 1 364 ? -16.297 7.785 23.547 1 93.88 364 HIS B O 1
ATOM 6035 N N . ARG B 1 365 ? -16.766 8.281 21.438 1 92.56 365 ARG B N 1
ATOM 6036 C CA . ARG B 1 365 ? -15.852 9.414 21.406 1 92.56 365 ARG B CA 1
ATOM 6037 C C . ARG B 1 365 ? -16.312 10.508 22.375 1 92.56 365 ARG B C 1
ATOM 6039 O O . ARG B 1 365 ? -15.5 11.102 23.078 1 92.56 365 ARG B O 1
ATOM 6046 N N . ARG B 1 366 ? -17.562 10.734 22.359 1 93.75 366 ARG B N 1
ATOM 6047 C CA . ARG B 1 366 ? -18.141 11.719 23.266 1 93.75 366 ARG B CA 1
ATOM 6048 C C . ARG B 1 366 ? -17.906 11.32 24.719 1 93.75 366 ARG B C 1
ATOM 6050 O O . ARG B 1 366 ? -17.609 12.164 25.562 1 93.75 366 ARG B O 1
ATOM 6057 N N . ASP B 1 367 ? -18.062 10.047 25.031 1 93.75 367 ASP B N 1
ATOM 6058 C CA . ASP B 1 367 ? -17.844 9.555 26.391 1 93.75 367 ASP B CA 1
ATOM 6059 C C . ASP B 1 367 ? -16.406 9.828 26.844 1 93.75 367 ASP B C 1
ATOM 6061 O O . ASP B 1 367 ? -16.156 10.125 28.016 1 93.75 367 ASP B O 1
ATOM 6065 N N . ARG B 1 368 ? -15.531 9.797 25.922 1 90.75 368 ARG B N 1
ATOM 6066 C CA . ARG B 1 368 ? -14.117 9.953 26.25 1 90.75 368 ARG B CA 1
ATOM 6067 C C . ARG B 1 368 ? -13.719 11.422 26.234 1 90.75 368 ARG B C 1
ATOM 6069 O O . ARG B 1 368 ? -12.766 11.82 26.922 1 90.75 368 ARG B O 1
ATOM 6076 N N . ASP B 1 369 ? -14.359 12.133 25.453 1 91.69 369 ASP B N 1
ATOM 6077 C CA . ASP B 1 369 ? -14.133 13.57 25.328 1 91.69 369 ASP B CA 1
ATOM 6078 C C . ASP B 1 369 ? -15.453 14.328 25.188 1 91.69 369 ASP B C 1
ATOM 6080 O O . ASP B 1 369 ? -16.031 14.391 24.109 1 91.69 369 ASP B O 1
ATOM 6084 N N . ARG B 1 370 ? -15.836 14.992 26.203 1 92.88 370 ARG B N 1
ATOM 6085 C CA . ARG B 1 370 ? -17.125 15.664 26.25 1 92.88 370 ARG B CA 1
ATOM 6086 C C . ARG B 1 370 ? -17.234 16.75 25.188 1 92.88 370 ARG B C 1
ATOM 6088 O O . ARG B 1 370 ? -18.344 17.125 24.797 1 92.88 370 ARG B O 1
ATOM 6095 N N . ASP B 1 371 ? -16.125 17.266 24.688 1 93 371 ASP B N 1
ATOM 6096 C CA . ASP B 1 371 ? -16.156 18.344 23.688 1 93 371 ASP B CA 1
ATOM 6097 C C . ASP B 1 371 ? -16.125 17.766 22.266 1 93 371 ASP B C 1
ATOM 6099 O O . ASP B 1 371 ? -16.125 18.516 21.297 1 93 371 ASP B O 1
ATOM 6103 N N . TRP B 1 372 ? -16.234 16.5 22.156 1 92.44 372 TRP B N 1
ATOM 6104 C CA . TRP B 1 372 ? -16.125 15.844 20.859 1 92.44 372 TRP B CA 1
ATOM 6105 C C . TRP B 1 372 ? -17.219 16.312 19.906 1 92.44 372 TRP B C 1
ATOM 6107 O O . TRP B 1 372 ? -16.953 16.594 18.734 1 92.44 372 TRP B O 1
ATOM 6117 N N . PRO B 1 373 ? -18.453 16.438 20.344 1 92.69 373 PRO B N 1
ATOM 6118 C CA . PRO B 1 373 ? -19.484 16.859 19.391 1 92.69 373 PRO B CA 1
ATOM 6119 C C . PRO B 1 373 ? -19.156 18.203 18.734 1 92.69 373 PRO B C 1
ATOM 6121 O O . PRO B 1 373 ? -19.406 18.391 17.547 1 92.69 373 PRO B O 1
ATOM 6124 N N . VAL B 1 374 ? -18.562 19.125 19.484 1 94.5 374 VAL B N 1
ATOM 6125 C CA . VAL B 1 374 ? -18.188 20.422 18.953 1 94.5 374 VAL B CA 1
ATOM 6126 C C . VAL B 1 374 ? -17.031 20.281 17.969 1 94.5 374 VAL B C 1
ATOM 6128 O O . VAL B 1 374 ? -17.031 20.906 16.906 1 94.5 374 VAL B O 1
ATOM 6131 N N . ILE B 1 375 ? -16.125 19.453 18.312 1 91.88 375 ILE B N 1
ATOM 6132 C CA . ILE B 1 375 ? -14.984 19.172 17.438 1 91.88 375 ILE B CA 1
ATOM 6133 C C . ILE B 1 375 ? -15.461 18.5 16.156 1 91.88 375 ILE B C 1
ATOM 6135 O O . ILE B 1 375 ? -15.102 18.922 15.055 1 91.88 375 ILE B O 1
ATOM 6139 N N . ALA B 1 376 ? -16.312 17.516 16.297 1 90.44 376 ALA B N 1
ATOM 6140 C CA . ALA B 1 376 ? -16.844 16.75 15.164 1 90.44 376 ALA B CA 1
ATOM 6141 C C . ALA B 1 376 ? -17.609 17.672 14.211 1 90.44 376 ALA B C 1
ATOM 6143 O O . ALA B 1 376 ? -17.5 17.531 12.984 1 90.44 376 ALA B O 1
ATOM 6144 N N . ALA B 1 377 ? -18.344 18.562 14.719 1 91.62 377 ALA B N 1
ATOM 6145 C CA . ALA B 1 377 ? -19.109 19.5 13.898 1 91.62 377 ALA B CA 1
ATOM 6146 C C . ALA B 1 377 ? -18.188 20.375 13.062 1 91.62 377 ALA B C 1
ATOM 6148 O O . ALA B 1 377 ? -18.469 20.656 11.891 1 91.62 377 ALA B O 1
ATOM 6149 N N . GLN B 1 378 ? -17.109 20.844 13.695 1 91.75 378 GLN B N 1
ATOM 6150 C CA . GLN B 1 378 ? -16.156 21.672 12.984 1 91.75 378 GLN B CA 1
ATOM 6151 C C . GLN B 1 378 ? -15.461 20.875 11.875 1 91.75 378 GLN B C 1
ATOM 6153 O O . GLN B 1 378 ? -15.195 21.422 10.797 1 91.75 378 GLN B O 1
ATOM 6158 N N . LEU B 1 379 ? -15.188 19.594 12.109 1 86.75 379 LEU B N 1
ATOM 6159 C CA . LEU B 1 379 ? -14.57 18.734 11.109 1 86.75 379 LEU B CA 1
ATOM 6160 C C . LEU B 1 379 ? -15.523 18.5 9.938 1 86.75 379 LEU B C 1
ATOM 6162 O O . LEU B 1 379 ? -15.086 18.438 8.781 1 86.75 379 LEU B O 1
ATOM 6166 N N . ALA B 1 380 ? -16.75 18.391 10.188 1 84.56 380 ALA B N 1
ATOM 6167 C CA . ALA B 1 380 ? -17.75 18.078 9.18 1 84.56 380 ALA B CA 1
ATOM 6168 C C . ALA B 1 380 ? -18.031 19.281 8.289 1 84.56 380 ALA B C 1
ATOM 6170 O O . ALA B 1 380 ? -18.516 19.125 7.164 1 84.56 380 ALA B O 1
ATOM 6171 N N . THR B 1 381 ? -17.656 20.5 8.828 1 82.25 381 THR B N 1
ATOM 6172 C CA . THR B 1 381 ? -18.031 21.703 8.094 1 82.25 381 THR B CA 1
ATOM 6173 C C . THR B 1 381 ? -16.797 22.469 7.637 1 82.25 381 THR B C 1
ATOM 6175 O O . THR B 1 381 ? -16.906 23.484 6.953 1 82.25 381 THR B O 1
ATOM 6178 N N . GLY B 1 382 ? -15.75 21.984 8.031 1 77.56 382 GLY B N 1
ATOM 6179 C CA . GLY B 1 382 ? -14.531 22.719 7.727 1 77.56 382 GLY B CA 1
ATOM 6180 C C . GLY B 1 382 ? -14.164 22.688 6.254 1 77.56 382 GLY B C 1
ATOM 6181 O O . GLY B 1 382 ? -14.703 21.875 5.496 1 77.56 382 GLY B O 1
ATOM 6182 N N . ARG B 1 383 ? -13.414 23.656 5.91 1 71.44 383 ARG B N 1
ATOM 6183 C CA . ARG B 1 383 ? -12.961 23.781 4.531 1 71.44 383 ARG B CA 1
ATOM 6184 C C . ARG B 1 383 ? -11.969 22.672 4.191 1 71.44 383 ARG B C 1
ATOM 6186 O O . ARG B 1 383 ? -11.32 22.109 5.082 1 71.44 383 ARG B O 1
ATOM 6193 N N . ASP B 1 384 ? -12.008 22.438 2.939 1 65.5 384 ASP B N 1
ATOM 6194 C CA . ASP B 1 384 ? -11.055 21.453 2.408 1 65.5 384 ASP B CA 1
ATOM 6195 C C . ASP B 1 384 ? -9.625 21.984 2.48 1 65.5 384 ASP B C 1
ATOM 6197 O O . ASP B 1 384 ? -9.344 23.094 2.014 1 65.5 384 ASP B O 1
ATOM 6201 N N . THR B 1 385 ? -8.875 21.5 3.406 1 69.38 385 THR B N 1
ATOM 6202 C CA . THR B 1 385 ? -7.453 21.828 3.459 1 69.38 385 THR B CA 1
ATOM 6203 C C . THR B 1 385 ? -6.609 20.656 2.961 1 69.38 385 THR B C 1
ATOM 6205 O O . THR B 1 385 ? -7.105 19.547 2.838 1 69.38 385 THR B O 1
ATOM 6208 N N . VAL B 1 386 ? -5.469 21.094 2.545 1 71.62 386 VAL B N 1
ATOM 6209 C CA . VAL B 1 386 ? -4.523 20.062 2.154 1 71.62 386 VAL B CA 1
ATOM 6210 C C . VAL B 1 386 ? -4.281 19.109 3.33 1 71.62 386 VAL B C 1
ATOM 6212 O O . VAL B 1 386 ? -4.082 19.562 4.461 1 71.62 386 VAL B O 1
ATOM 6215 N N . GLU B 1 387 ? -4.516 17.922 3.123 1 84.56 387 GLU B N 1
ATOM 6216 C CA . GLU B 1 387 ? -4.242 16.938 4.152 1 84.56 387 GLU B CA 1
ATOM 6217 C C . GLU B 1 387 ? -2.906 16.234 3.904 1 84.56 387 GLU B C 1
ATOM 6219 O O . GLU B 1 387 ? -2.738 15.547 2.895 1 84.56 387 GLU B O 1
ATOM 6224 N N . ALA B 1 388 ? -1.985 16.453 4.824 1 91.62 388 ALA B N 1
ATOM 6225 C CA . ALA B 1 388 ? -0.643 15.898 4.699 1 91.62 388 ALA B CA 1
ATOM 6226 C C . ALA B 1 388 ? -0.668 14.375 4.828 1 91.62 388 ALA B C 1
ATOM 6228 O O . ALA B 1 388 ? -1.32 13.836 5.723 1 91.62 388 ALA B O 1
ATOM 6229 N N . CYS B 1 389 ? 0.01 13.719 3.955 1 95.75 389 CYS B N 1
ATOM 6230 C CA . CYS B 1 389 ? 0.189 12.273 3.979 1 95.75 389 CYS B CA 1
ATOM 6231 C C . CYS B 1 389 ? 1.314 11.844 3.043 1 95.75 389 CYS B C 1
ATOM 6233 O O . CYS B 1 389 ? 1.336 12.234 1.873 1 95.75 389 CYS B O 1
ATOM 6235 N N . ALA B 1 390 ? 2.246 11.109 3.578 1 97.44 390 ALA B N 1
ATOM 6236 C CA . ALA B 1 390 ? 3.346 10.633 2.744 1 97.44 390 ALA B CA 1
ATOM 6237 C C . ALA B 1 390 ? 2.836 9.719 1.635 1 97.44 390 ALA B C 1
ATOM 6239 O O . ALA B 1 390 ? 1.852 9 1.82 1 97.44 390 ALA B O 1
ATOM 6240 N N . VAL B 1 391 ? 3.549 9.719 0.511 1 98 391 VAL B N 1
ATOM 6241 C CA . VAL B 1 391 ? 3.191 8.898 -0.644 1 98 391 VAL B CA 1
ATOM 6242 C C . VAL B 1 391 ? 3.057 7.438 -0.223 1 98 391 VAL B C 1
ATOM 6244 O O . VAL B 1 391 ? 2.072 6.777 -0.562 1 98 391 VAL B O 1
ATOM 6247 N N . THR B 1 392 ? 3.992 6.922 0.533 1 98.62 392 THR B N 1
ATOM 6248 C CA . THR B 1 392 ? 4.008 5.512 0.905 1 98.62 392 THR B CA 1
ATOM 6249 C C . THR B 1 392 ? 2.893 5.203 1.9 1 98.62 392 THR B C 1
ATOM 6251 O O . THR B 1 392 ? 2.283 4.133 1.844 1 98.62 392 THR B O 1
ATOM 6254 N N . THR B 1 393 ? 2.611 6.117 2.803 1 98.31 393 THR B N 1
ATOM 6255 C CA . THR B 1 393 ? 1.513 5.938 3.744 1 98.31 393 THR B CA 1
ATOM 6256 C C . THR B 1 393 ? 0.172 5.922 3.016 1 98.31 393 THR B C 1
ATOM 6258 O O . THR B 1 393 ? -0.693 5.094 3.316 1 98.31 393 THR B O 1
ATOM 6261 N N . ALA B 1 394 ? 0.042 6.801 2.062 1 98.19 394 ALA B N 1
ATOM 6262 C CA . ALA B 1 394 ? -1.182 6.855 1.268 1 98.19 394 ALA B CA 1
ATOM 6263 C C . ALA B 1 394 ? -1.386 5.559 0.488 1 98.19 394 ALA B C 1
ATOM 6265 O O . ALA B 1 394 ? -2.496 5.027 0.437 1 98.19 394 ALA B O 1
ATOM 6266 N N . LEU B 1 395 ? -0.303 5.062 -0.102 1 98.75 395 LEU B N 1
ATOM 6267 C CA . LEU B 1 395 ? -0.384 3.799 -0.827 1 98.75 395 LEU B CA 1
ATOM 6268 C C . LEU B 1 395 ? -0.804 2.664 0.101 1 98.75 395 LEU B C 1
ATOM 6270 O O . LEU B 1 395 ? -1.704 1.889 -0.229 1 98.75 395 LEU B O 1
ATOM 6274 N N . ALA B 1 396 ? -0.172 2.59 1.242 1 98.62 396 ALA B N 1
ATOM 6275 C CA . ALA B 1 396 ? -0.48 1.539 2.209 1 98.62 396 ALA B CA 1
ATOM 6276 C C . ALA B 1 396 ? -1.916 1.659 2.711 1 98.62 396 ALA B C 1
ATOM 6278 O O . ALA B 1 396 ? -2.623 0.656 2.834 1 98.62 396 ALA B O 1
ATOM 6279 N N . GLY B 1 397 ? -2.307 2.863 3.055 1 98.69 397 GLY B N 1
ATOM 6280 C CA . GLY B 1 397 ? -3.66 3.094 3.531 1 98.69 397 GLY B CA 1
ATOM 6281 C C . GLY B 1 397 ? -4.723 2.756 2.5 1 98.69 397 GLY B C 1
ATOM 6282 O O . GLY B 1 397 ? -5.727 2.119 2.82 1 98.69 397 GLY B O 1
ATOM 6283 N N . ALA B 1 398 ? -4.5 3.197 1.242 1 98.75 398 ALA B N 1
ATOM 6284 C CA . ALA B 1 398 ? -5.441 2.883 0.169 1 98.75 398 ALA B CA 1
ATOM 6285 C C . ALA B 1 398 ? -5.527 1.378 -0.061 1 98.75 398 ALA B C 1
ATOM 6287 O O . ALA B 1 398 ? -6.617 0.837 -0.26 1 98.75 398 ALA B O 1
ATOM 6288 N N . ALA B 1 399 ? -4.336 0.75 -0.049 1 98.81 399 ALA B N 1
ATOM 6289 C CA . ALA B 1 399 ? -4.328 -0.704 -0.197 1 98.81 399 ALA B CA 1
ATOM 6290 C C . ALA B 1 399 ? -5.203 -1.367 0.864 1 98.81 399 ALA B C 1
ATOM 6292 O O . ALA B 1 399 ? -5.977 -2.277 0.559 1 98.81 399 ALA B O 1
ATOM 6293 N N . TYR B 1 400 ? -5.102 -0.925 2.076 1 98.81 400 TYR B N 1
ATOM 6294 C CA . TYR B 1 400 ? -5.871 -1.491 3.176 1 98.81 400 TYR B CA 1
ATOM 6295 C C . TYR B 1 400 ? -7.363 -1.251 2.979 1 98.81 400 TYR B C 1
ATOM 6297 O O . TYR B 1 400 ? -8.172 -2.164 3.154 1 98.81 400 TYR B O 1
ATOM 6305 N N . ALA B 1 401 ? -7.719 -0.037 2.627 1 98.81 401 ALA B N 1
ATOM 6306 C CA . ALA B 1 401 ? -9.117 0.313 2.406 1 98.81 401 ALA B CA 1
ATOM 6307 C C . ALA B 1 401 ? -9.727 -0.538 1.296 1 98.81 401 ALA B C 1
ATOM 6309 O O . ALA B 1 401 ? -10.812 -1.106 1.465 1 98.81 401 ALA B O 1
ATOM 6310 N N . VAL B 1 402 ? -9.055 -0.632 0.19 1 98.88 402 VAL B N 1
ATOM 6311 C CA . VAL B 1 402 ? -9.531 -1.399 -0.955 1 98.88 402 VAL B CA 1
ATOM 6312 C C . VAL B 1 402 ? -9.68 -2.869 -0.567 1 98.88 402 VAL B C 1
ATOM 6314 O O . VAL B 1 402 ? -10.664 -3.516 -0.927 1 98.88 402 VAL B O 1
ATOM 6317 N N . GLU B 1 403 ? -8.672 -3.369 0.189 1 98.62 403 GLU B N 1
ATOM 6318 C CA . GLU B 1 403 ? -8.75 -4.758 0.638 1 98.62 403 GLU B CA 1
ATOM 6319 C C . GLU B 1 403 ? -10.016 -5.004 1.454 1 98.62 403 GLU B C 1
ATOM 6321 O O . GLU B 1 403 ? -10.664 -6.043 1.308 1 98.62 403 GLU B O 1
ATOM 6326 N N . GLU B 1 404 ? -10.398 -4.066 2.297 1 98.44 404 GLU B N 1
ATOM 6327 C CA . GLU B 1 404 ? -11.594 -4.23 3.109 1 98.44 404 GLU B CA 1
ATOM 6328 C C . GLU B 1 404 ? -12.844 -4.297 2.24 1 98.44 404 GLU B C 1
ATOM 6330 O O . GLU B 1 404 ? -13.742 -5.105 2.49 1 98.44 404 GLU B O 1
ATOM 6335 N N . VAL B 1 405 ? -12.953 -3.453 1.25 1 98.69 405 VAL B N 1
ATOM 6336 C CA . VAL B 1 405 ? -14.086 -3.471 0.33 1 98.69 405 VAL B CA 1
ATOM 6337 C C . VAL B 1 405 ? -14.141 -4.812 -0.396 1 98.69 405 VAL B C 1
ATOM 6339 O O . VAL B 1 405 ? -15.203 -5.422 -0.505 1 98.69 405 VAL B O 1
ATOM 6342 N N . LEU B 1 406 ? -12.984 -5.281 -0.856 1 98.5 406 LEU B N 1
ATOM 6343 C CA . LEU B 1 406 ? -12.922 -6.531 -1.607 1 98.5 406 LEU B CA 1
ATOM 6344 C C . LEU B 1 406 ? -13.273 -7.719 -0.717 1 98.5 406 LEU B C 1
ATOM 6346 O O . LEU B 1 406 ? -13.969 -8.641 -1.149 1 98.5 406 LEU B O 1
ATOM 6350 N N . ARG B 1 407 ? -12.742 -7.703 0.525 1 97.06 407 ARG B N 1
ATOM 6351 C CA . ARG B 1 407 ? -13.102 -8.773 1.454 1 97.06 407 ARG B CA 1
ATOM 6352 C C . ARG B 1 407 ? -14.609 -8.859 1.625 1 97.06 407 ARG B C 1
ATOM 6354 O O . ARG B 1 407 ? -15.188 -9.953 1.55 1 97.06 407 ARG B O 1
ATOM 6361 N N . HIS B 1 408 ? -15.219 -7.762 1.793 1 96.75 408 HIS B N 1
ATOM 6362 C CA . HIS B 1 408 ? -16.672 -7.742 1.914 1 96.75 408 HIS B CA 1
ATOM 6363 C C . HIS B 1 408 ? -17.344 -8.281 0.652 1 96.75 408 HIS B C 1
ATOM 6365 O O . HIS B 1 408 ? -18.219 -9.133 0.729 1 96.75 408 HIS B O 1
ATOM 6371 N N . THR B 1 409 ? -16.938 -7.762 -0.484 1 97.56 409 THR B N 1
ATOM 6372 C CA . THR B 1 409 ? -17.547 -8.117 -1.762 1 97.56 409 THR B CA 1
ATOM 6373 C C . THR B 1 409 ? -17.344 -9.594 -2.068 1 97.56 409 THR B C 1
ATOM 6375 O O . THR B 1 409 ? -18.25 -10.258 -2.586 1 97.56 409 THR B O 1
ATOM 6378 N N . ASP B 1 410 ? -16.141 -10.086 -1.696 1 96.81 410 ASP B N 1
ATOM 6379 C CA . ASP B 1 410 ? -15.773 -11.477 -1.945 1 96.81 410 ASP B CA 1
ATOM 6380 C C . ASP B 1 410 ? -16.5 -12.414 -0.979 1 96.81 410 ASP B C 1
ATOM 6382 O O . ASP B 1 410 ? -16.547 -13.625 -1.207 1 96.81 410 ASP B O 1
ATOM 6386 N N . GLY B 1 411 ? -16.969 -11.922 0.133 1 94.56 411 GLY B N 1
ATOM 6387 C CA . GLY B 1 411 ? -17.547 -12.75 1.177 1 94.56 411 GLY B CA 1
ATOM 6388 C C . GLY B 1 411 ? -16.516 -13.258 2.172 1 94.56 411 GLY B C 1
ATOM 6389 O O . GLY B 1 411 ? -16.719 -14.297 2.809 1 94.56 411 GLY B O 1
ATOM 6390 N N . ARG B 1 412 ? -15.391 -12.648 2.254 1 93.12 412 ARG B N 1
ATOM 6391 C CA . ARG B 1 412 ? -14.344 -12.969 3.221 1 93.12 412 ARG B CA 1
ATOM 6392 C C . ARG B 1 412 ? -14.5 -12.133 4.488 1 93.12 412 ARG B C 1
ATOM 6394 O O . ARG B 1 412 ? -15.18 -11.109 4.488 1 93.12 412 ARG B O 1
ATOM 6401 N N . PRO B 1 413 ? -13.914 -12.539 5.574 1 91.75 413 PRO B N 1
ATOM 6402 C CA . PRO B 1 413 ? -14.016 -11.766 6.809 1 91.75 413 PRO B CA 1
ATOM 6403 C C . PRO B 1 413 ? -13.367 -10.391 6.691 1 91.75 413 PRO B C 1
ATOM 6405 O O . PRO B 1 413 ? -12.25 -10.273 6.172 1 91.75 413 PRO B O 1
ATOM 6408 N N . VAL B 1 414 ? -14.102 -9.43 7.172 1 94.69 414 VAL B N 1
ATOM 6409 C CA . VAL B 1 414 ? -13.609 -8.055 7.148 1 94.69 414 VAL B CA 1
ATOM 6410 C C . VAL B 1 414 ? -12.969 -7.707 8.492 1 94.69 414 VAL B C 1
ATOM 6412 O O . VAL B 1 414 ? -13.406 -8.195 9.539 1 94.69 414 VAL B O 1
ATOM 6415 N N . ARG B 1 415 ? -12.031 -6.855 8.508 1 95.62 415 ARG B N 1
ATOM 6416 C CA . ARG B 1 415 ? -11.25 -6.566 9.703 1 95.62 415 ARG B CA 1
ATOM 6417 C C . ARG B 1 415 ? -11.711 -5.266 10.352 1 95.62 415 ARG B C 1
ATOM 6419 O O . ARG B 1 415 ? -11.328 -4.961 11.492 1 95.62 415 ARG B O 1
ATOM 6426 N N . THR B 1 416 ? -12.586 -4.512 9.703 1 96.94 416 THR B N 1
ATOM 6427 C CA . THR B 1 416 ? -12.953 -3.18 10.18 1 96.94 416 THR B CA 1
ATOM 6428 C C . THR B 1 416 ? -14.414 -3.135 10.609 1 96.94 416 THR B C 1
ATOM 6430 O O . THR B 1 416 ? -14.992 -2.057 10.734 1 96.94 416 THR B O 1
ATOM 6433 N N . LEU B 1 417 ? -15.055 -4.285 10.719 1 94.31 417 LEU B N 1
ATOM 6434 C CA . LEU B 1 417 ? -16.391 -4.285 11.297 1 94.31 417 LEU B CA 1
ATOM 6435 C C . LEU B 1 417 ? -16.344 -3.834 12.758 1 94.31 417 LEU B C 1
ATOM 6437 O O . LEU B 1 417 ? -15.773 -4.523 13.609 1 94.31 417 LEU B O 1
ATOM 6441 N N . GLY B 1 418 ? -16.922 -2.643 13.031 1 91 418 GLY B N 1
ATOM 6442 C CA . GLY B 1 418 ? -16.859 -2.098 14.375 1 91 418 GLY B CA 1
ATOM 6443 C C . GLY B 1 418 ? -15.438 -1.771 14.82 1 91 418 GLY B C 1
ATOM 6444 O O . GLY B 1 418 ? -15.109 -1.911 16 1 91 418 GLY B O 1
ATOM 6445 N N . ALA B 1 419 ? -14.609 -1.52 13.898 1 96.19 419 ALA B N 1
ATOM 6446 C CA . ALA B 1 419 ? -13.219 -1.223 14.227 1 96.19 419 ALA B CA 1
ATOM 6447 C C . ALA B 1 419 ? -12.633 -0.204 13.25 1 96.19 419 ALA B C 1
ATOM 6449 O O . ALA B 1 419 ? -13.133 -0.037 12.141 1 96.19 419 ALA B O 1
ATOM 6450 N N . THR B 1 420 ? -11.672 0.508 13.719 1 96.5 420 THR B N 1
ATOM 6451 C CA . THR B 1 420 ? -10.859 1.372 12.875 1 96.5 420 THR B CA 1
ATOM 6452 C C . THR B 1 420 ? -9.398 0.919 12.875 1 96.5 420 THR B C 1
ATOM 6454 O O . THR B 1 420 ? -8.914 0.376 13.867 1 96.5 420 THR B O 1
ATOM 6457 N N . VAL B 1 421 ? -8.789 1.052 11.773 1 97.81 421 VAL B N 1
ATOM 6458 C CA . VAL B 1 421 ? -7.367 0.742 11.633 1 97.81 421 VAL B CA 1
ATOM 6459 C C . VAL B 1 421 ? -6.605 1.992 11.195 1 97.81 421 VAL B C 1
ATOM 6461 O O . VAL B 1 421 ? -6.938 2.609 10.18 1 97.81 421 VAL B O 1
ATOM 6464 N N . GLU B 1 422 ? -5.625 2.381 11.977 1 96.81 422 GLU B N 1
ATOM 6465 C CA . GLU B 1 422 ? -4.766 3.518 11.664 1 96.81 422 GLU B CA 1
ATOM 6466 C C . GLU B 1 422 ? -3.471 3.062 11 1 96.81 422 GLU B C 1
ATOM 6468 O O . GLU B 1 422 ? -2.725 2.258 11.562 1 96.81 422 GLU B O 1
ATOM 6473 N N . ILE B 1 423 ? -3.246 3.561 9.812 1 97.62 423 ILE B N 1
ATOM 6474 C CA . ILE B 1 423 ? -2.033 3.256 9.062 1 97.62 423 ILE B CA 1
ATOM 6475 C C . ILE B 1 423 ? -1.091 4.457 9.094 1 97.62 423 ILE B C 1
ATOM 6477 O O . ILE B 1 423 ? -1.329 5.461 8.414 1 97.62 423 ILE B O 1
ATOM 6481 N N . SER B 1 424 ? 0.013 4.359 9.812 1 95.5 424 SER B N 1
ATOM 6482 C CA . SER B 1 424 ? 0.96 5.465 9.945 1 95.5 424 SER B CA 1
ATOM 6483 C C . SER B 1 424 ? 2.131 5.301 8.977 1 95.5 424 SER B C 1
ATOM 6485 O O . SER B 1 424 ? 2.961 6.203 8.844 1 95.5 424 SER B O 1
ATOM 6487 N N . GLY B 1 425 ? 2.195 4.242 8.289 1 96.19 425 GLY B N 1
ATOM 6488 C CA . GLY B 1 425 ? 3.18 3.877 7.281 1 96.19 425 GLY B CA 1
ATOM 6489 C C . GLY B 1 425 ? 3.057 2.438 6.82 1 96.19 425 GLY B C 1
ATOM 6490 O O . GLY B 1 425 ? 2.305 1.654 7.402 1 96.19 425 GLY B O 1
ATOM 6491 N N . PRO B 1 426 ? 3.773 2.121 5.715 1 97.06 426 PRO B N 1
ATOM 6492 C CA . PRO B 1 426 ? 3.746 0.719 5.293 1 97.06 426 PRO B CA 1
ATOM 6493 C C . PRO B 1 426 ? 4.238 -0.233 6.383 1 97.06 426 PRO B C 1
ATOM 6495 O O . PRO B 1 426 ? 5.336 -0.051 6.918 1 97.06 426 PRO B O 1
ATOM 6498 N N . GLY B 1 427 ? 3.379 -1.197 6.742 1 93.44 427 GLY B N 1
ATOM 6499 C CA . GLY B 1 427 ? 3.729 -2.162 7.773 1 93.44 427 GLY B CA 1
ATOM 6500 C C . GLY B 1 427 ? 3.387 -1.693 9.172 1 93.44 427 GLY B C 1
ATOM 6501 O O . GLY B 1 427 ? 3.598 -2.42 10.148 1 93.44 427 GLY B O 1
ATOM 6502 N N . ALA B 1 428 ? 2.908 -0.549 9.312 1 94.06 428 ALA B N 1
ATOM 6503 C CA . ALA B 1 428 ? 2.541 0.005 10.617 1 94.06 428 ALA B CA 1
ATOM 6504 C C . ALA B 1 428 ? 1.04 0.268 10.695 1 94.06 428 ALA B C 1
ATOM 6506 O O . ALA B 1 428 ? 0.557 1.294 10.211 1 94.06 428 ALA B O 1
ATOM 6507 N N . ALA B 1 429 ? 0.334 -0.673 11.242 1 95.75 429 ALA B N 1
ATOM 6508 C CA . ALA B 1 429 ? -1.115 -0.587 11.398 1 95.75 429 ALA B CA 1
ATOM 6509 C C . ALA B 1 429 ? -1.525 -0.823 12.852 1 95.75 429 ALA B C 1
ATOM 6511 O O . ALA B 1 429 ? -0.964 -1.688 13.531 1 95.75 429 ALA B O 1
ATOM 6512 N N . ARG B 1 430 ? -2.398 -0.042 13.328 1 94.06 430 ARG B N 1
ATOM 6513 C CA . ARG B 1 430 ? -2.961 -0.195 14.664 1 94.06 430 ARG B CA 1
ATOM 6514 C C . ARG B 1 430 ? -4.484 -0.263 14.617 1 94.06 430 ARG B C 1
ATOM 6516 O O . ARG B 1 430 ? -5.133 0.634 14.07 1 94.06 430 ARG B O 1
ATOM 6523 N N . ARG B 1 431 ? -5.031 -1.293 15.18 1 95.88 431 ARG B N 1
ATOM 6524 C CA . ARG B 1 431 ? -6.473 -1.522 15.156 1 95.88 431 ARG B CA 1
ATOM 6525 C C . ARG B 1 431 ? -7.109 -1.154 16.484 1 95.88 431 ARG B C 1
ATOM 6527 O O . ARG B 1 431 ? -6.562 -1.454 17.547 1 95.88 431 ARG B O 1
ATOM 6534 N N . ARG B 1 432 ? -8.234 -0.499 16.391 1 93.56 432 ARG B N 1
ATOM 6535 C CA . ARG B 1 432 ? -9.055 -0.195 17.547 1 93.56 432 ARG B CA 1
ATOM 6536 C C . ARG B 1 432 ? -10.484 -0.683 17.359 1 93.56 432 ARG B C 1
ATOM 6538 O O . ARG B 1 432 ? -11.094 -0.439 16.312 1 93.56 432 ARG B O 1
ATOM 6545 N N . SER B 1 433 ? -11.023 -1.322 18.344 1 94.5 433 SER B N 1
ATOM 6546 C CA . SER B 1 433 ? -12.391 -1.829 18.266 1 94.5 433 SER B CA 1
ATOM 6547 C C . SER B 1 433 ? -13.375 -0.872 18.938 1 94.5 433 SER B C 1
ATOM 6549 O O . SER B 1 433 ? -13.039 -0.226 19.938 1 94.5 433 SER B O 1
ATOM 6551 N N . TRP B 1 434 ? -14.508 -0.82 18.391 1 93.94 434 TRP B N 1
ATOM 6552 C CA . TRP B 1 434 ? -15.602 0.008 18.875 1 93.94 434 TRP B CA 1
ATOM 6553 C C . TRP B 1 434 ? -16.875 -0.812 19.031 1 93.94 434 TRP B C 1
ATOM 6555 O O . TRP B 1 434 ? -17.625 -1.002 18.062 1 93.94 434 TRP B O 1
ATOM 6565 N N . PRO B 1 435 ? -17.172 -1.246 20.25 1 93 435 PRO B N 1
ATOM 6566 C CA . PRO B 1 435 ? -18.406 -2.01 20.453 1 93 435 PRO B CA 1
ATOM 6567 C C . PRO B 1 435 ? -19.656 -1.153 20.297 1 93 435 PRO B C 1
ATOM 6569 O O . PRO B 1 435 ? -19.562 0.076 20.234 1 93 435 PRO B O 1
ATOM 6572 N N . ALA B 1 436 ? -20.719 -1.841 20.141 1 94.06 436 ALA B N 1
ATOM 6573 C CA . ALA B 1 436 ? -21.984 -1.112 20.156 1 94.06 436 ALA B CA 1
ATOM 6574 C C . ALA B 1 436 ? -22.125 -0.268 21.422 1 94.06 436 ALA B C 1
ATOM 6576 O O . ALA B 1 436 ? -21.797 -0.727 22.516 1 94.06 436 ALA B O 1
ATOM 6577 N N . HIS B 1 437 ? -22.531 0.877 21.203 1 94.5 437 HIS B N 1
ATOM 6578 C CA . HIS B 1 437 ? -22.688 1.771 22.344 1 94.5 437 HIS B CA 1
ATOM 6579 C C . HIS B 1 437 ? -24.031 1.575 23.031 1 94.5 437 HIS B C 1
ATOM 6581 O O . HIS B 1 437 ? -25.062 1.531 22.359 1 94.5 437 HIS B O 1
ATOM 6587 N N . PRO B 1 438 ? -24.094 1.495 24.297 1 92.81 438 PRO B N 1
ATOM 6588 C CA . PRO B 1 438 ? -25.344 1.276 25.016 1 92.81 438 PRO B CA 1
ATOM 6589 C C . PRO B 1 438 ? -26.359 2.395 24.781 1 92.81 438 PRO B C 1
ATOM 6591 O O . PRO B 1 438 ? -27.562 2.166 24.859 1 92.81 438 PRO B O 1
ATOM 6594 N N . GLY B 1 439 ? -25.906 3.535 24.562 1 93.31 439 GLY B N 1
ATOM 6595 C CA . GLY B 1 439 ? -26.766 4.68 24.344 1 93.31 439 GLY B CA 1
ATOM 6596 C C . GLY B 1 439 ? -27.25 4.812 22.906 1 93.31 439 GLY B C 1
ATOM 6597 O O . GLY B 1 439 ? -27.984 5.75 22.578 1 93.31 439 GLY B O 1
ATOM 6598 N N . CYS B 1 440 ? -26.766 3.957 22.062 1 92.56 440 CYS B N 1
ATOM 6599 C CA . CYS B 1 440 ? -27.172 4.004 20.672 1 92.56 440 CYS B CA 1
ATOM 6600 C C . CYS B 1 440 ? -28.359 3.092 20.406 1 92.56 440 CYS B C 1
ATOM 6602 O O . CYS B 1 440 ? -28.438 1.99 20.969 1 92.56 440 CYS B O 1
ATOM 6604 N N . ASP B 1 441 ? -29.266 3.459 19.531 1 85.5 441 ASP B N 1
ATOM 6605 C CA . ASP B 1 441 ? -30.469 2.686 19.266 1 85.5 441 ASP B CA 1
ATOM 6606 C C . ASP B 1 441 ? -30.281 1.759 18.062 1 85.5 441 ASP B C 1
ATOM 6608 O O . ASP B 1 441 ? -31.234 1.145 17.594 1 85.5 441 ASP B O 1
ATOM 6612 N N . CYS B 1 442 ? -29.094 1.673 17.609 1 81.31 442 CYS B N 1
ATOM 6613 C CA . CYS B 1 442 ? -28.906 0.898 16.391 1 81.31 442 CYS B CA 1
ATOM 6614 C C . CYS B 1 442 ? -29.156 -0.584 16.641 1 81.31 442 CYS B C 1
ATOM 6616 O O . CYS B 1 442 ? -29.531 -1.32 15.727 1 81.31 442 CYS B O 1
ATOM 6618 N N . SER B 1 443 ? -28.781 -1.074 17.938 1 67.38 443 SER B N 1
ATOM 6619 C CA . SER B 1 443 ? -28.984 -2.477 18.281 1 67.38 443 SER B CA 1
ATOM 6620 C C . SER B 1 443 ? -30.469 -2.795 18.438 1 67.38 443 SER B C 1
ATOM 6622 O O . SER B 1 443 ? -30.906 -3.92 18.172 1 67.38 443 SER B O 1
ATOM 6624 N N . ARG B 1 444 ? -31.172 -1.922 19.062 1 62.12 444 ARG B N 1
ATOM 6625 C CA . ARG B 1 444 ? -32.594 -2.148 19.203 1 62.12 444 ARG B CA 1
ATOM 6626 C C . ARG B 1 444 ? -33.281 -2.326 17.844 1 62.12 444 ARG B C 1
ATOM 6628 O O . ARG B 1 444 ? -34.188 -3.133 17.703 1 62.12 444 ARG B O 1
ATOM 6635 N N . ARG B 1 445 ? -32.719 -1.694 16.953 1 57.44 445 ARG B N 1
ATOM 6636 C CA . ARG B 1 445 ? -33.25 -1.849 15.602 1 57.44 445 ARG B CA 1
ATOM 6637 C C . ARG B 1 445 ? -32.812 -3.189 15.008 1 57.44 445 ARG B C 1
ATOM 6639 O O . ARG B 1 445 ? -33.562 -3.77 14.195 1 57.44 445 ARG B O 1
ATOM 6646 N N . ARG B 1 446 ? -31.75 -3.686 15.406 1 58.53 446 ARG B N 1
ATOM 6647 C CA . ARG B 1 446 ? -31.266 -4.988 14.969 1 58.53 446 ARG B CA 1
ATOM 6648 C C . ARG B 1 446 ? -32.188 -6.109 15.445 1 58.53 446 ARG B C 1
ATOM 6650 O O . ARG B 1 446 ? -32.438 -7.055 14.703 1 58.53 446 ARG B O 1
ATOM 6657 N N . ARG B 1 447 ? -32.688 -5.977 16.688 1 54.25 447 ARG B N 1
ATOM 6658 C CA . ARG B 1 447 ? -33.594 -6.961 17.297 1 54.25 447 ARG B CA 1
ATOM 6659 C C . ARG B 1 447 ? -34.969 -6.914 16.672 1 54.25 447 ARG B C 1
ATOM 6661 O O . ARG B 1 447 ? -35.625 -7.949 16.5 1 54.25 447 ARG B O 1
ATOM 6668 N N . SER B 1 448 ? -35.375 -5.785 16.359 1 53.88 448 SER B N 1
ATOM 6669 C CA . SER B 1 448 ? -36.719 -5.664 15.805 1 53.88 448 SER B CA 1
ATOM 6670 C C . SER B 1 448 ? -36.781 -6.191 14.375 1 53.88 448 SER B C 1
ATOM 6672 O O . SER B 1 448 ? -37.812 -6.734 13.953 1 53.88 448 SER B O 1
ATOM 6674 N N . SER B 1 449 ? -35.75 -6.043 13.695 1 53.09 449 SER B N 1
ATOM 6675 C CA . SER B 1 449 ? -35.781 -6.523 12.32 1 53.09 449 SER B CA 1
ATOM 6676 C C . SER B 1 449 ? -35.688 -8.047 12.266 1 53.09 449 SER B C 1
ATOM 6678 O O . SER B 1 449 ? -36.188 -8.664 11.328 1 53.09 449 SER B O 1
ATOM 6680 N N . GLY B 1 450 ? -35.219 -8.703 13.289 1 49.06 450 GLY B N 1
ATOM 6681 C CA . GLY B 1 450 ? -35.156 -10.156 13.359 1 49.06 450 GLY B CA 1
ATOM 6682 C C . GLY B 1 450 ? -36.469 -10.789 13.805 1 49.06 450 GLY B C 1
ATOM 6683 O O . GLY B 1 450 ? -36.719 -11.953 13.508 1 49.06 450 GLY B O 1
ATOM 6684 N N . SER B 1 451 ? -37.312 -10.172 14.641 1 47.94 451 SER B N 1
ATOM 6685 C CA . SER B 1 451 ? -38.531 -10.758 15.195 1 47.94 451 SER B CA 1
ATOM 6686 C C . SER B 1 451 ? -39.688 -10.664 14.211 1 47.94 451 SER B C 1
ATOM 6688 O O . SER B 1 451 ? -40.719 -11.258 14.43 1 47.94 451 SER B O 1
ATOM 6690 N N . GLY B 1 452 ? -39.656 -9.906 13.211 1 40.66 452 GLY B N 1
ATOM 6691 C CA . GLY B 1 452 ? -40.812 -9.727 12.359 1 40.66 452 GLY B CA 1
ATOM 6692 C C . GLY B 1 452 ? -41.062 -10.922 11.461 1 40.66 452 GLY B C 1
ATOM 6693 O O . GLY B 1 452 ? -42.031 -10.906 10.672 1 40.66 452 GLY B O 1
ATOM 6694 N N . ARG B 1 453 ? -40.156 -11.891 11.273 1 41.72 453 ARG B N 1
ATOM 6695 C CA . ARG B 1 453 ? -40.469 -12.875 10.242 1 41.72 453 ARG B CA 1
ATOM 6696 C C . ARG B 1 453 ? -41.25 -14.039 10.82 1 41.72 453 ARG B C 1
ATOM 6698 O O . ARG B 1 453 ? -41.688 -14.93 10.086 1 41.72 453 ARG B O 1
ATOM 6705 N N . GLN B 1 454 ? -41.406 -14.148 12.141 1 37.59 454 GLN B N 1
ATOM 6706 C CA . GLN B 1 454 ? -42.031 -15.398 12.523 1 37.59 454 GLN B CA 1
ATOM 6707 C C . GLN B 1 454 ? -43.562 -15.25 12.602 1 37.59 454 GLN B C 1
ATOM 6709 O O . GLN B 1 454 ? -44.281 -16.188 12.953 1 37.59 454 GLN B O 1
ATOM 6714 N N . SER B 1 455 ? -44.094 -14.047 12.539 1 35.91 455 SER B N 1
ATOM 6715 C CA . SER B 1 455 ? -45.438 -14.148 13.055 1 35.91 455 SER B CA 1
ATOM 6716 C C . SER B 1 455 ? -46.344 -14.875 12.07 1 35.91 455 SER B C 1
ATOM 6718 O O . SER B 1 455 ? -47.094 -15.781 12.453 1 35.91 455 SER B O 1
ATOM 6720 N N . ASP B 1 456 ? -47.094 -14.164 11.141 1 35.28 456 ASP B N 1
ATOM 6721 C CA . ASP B 1 456 ? -48.5 -14.359 10.898 1 35.28 456 ASP B CA 1
ATOM 6722 C C . ASP B 1 456 ? -48.75 -15.375 9.781 1 35.28 456 ASP B C 1
ATOM 6724 O O . ASP B 1 456 ? -48.781 -15.008 8.602 1 35.28 456 ASP B O 1
ATOM 6728 N N . LEU B 1 457 ? -48.188 -16.594 9.797 1 36.22 457 LEU B N 1
ATOM 6729 C CA . LEU B 1 457 ? -48.781 -17.531 8.836 1 36.22 457 LEU B CA 1
ATOM 6730 C C . LEU B 1 457 ? -50.219 -17.812 9.133 1 36.22 457 LEU B C 1
ATOM 6732 O O . LEU B 1 457 ? -50.562 -18.203 10.25 1 36.22 457 LEU B O 1
ATOM 6736 N N . PRO B 1 458 ? -51.188 -17.141 8.375 1 34.97 458 PRO B N 1
ATOM 6737 C CA . PRO B 1 458 ? -52.625 -17.422 8.555 1 34.97 458 PRO B CA 1
ATOM 6738 C C . PRO B 1 458 ? -52.969 -18.891 8.367 1 34.97 458 PRO B C 1
ATOM 6740 O O . PRO B 1 458 ? -52.312 -19.594 7.578 1 34.97 458 PRO B O 1
ATOM 6743 N N . SER B 1 459 ? -53.281 -19.641 9.445 1 34.59 459 SER B N 1
ATOM 6744 C CA . SER B 1 459 ? -53.906 -20.969 9.438 1 34.59 459 SER B CA 1
ATOM 6745 C C . SER B 1 459 ? -55.156 -20.984 8.578 1 34.59 459 SER B C 1
ATOM 6747 O O . SER B 1 459 ? -56.125 -20.281 8.875 1 34.59 459 SER B O 1
ATOM 6749 N N . ASN B 1 460 ? -55.125 -21.078 7.223 1 29.78 460 ASN B N 1
ATOM 6750 C CA . ASN B 1 460 ? -56.25 -21.328 6.332 1 29.78 460 ASN B CA 1
ATOM 6751 C C . ASN B 1 460 ? -57 -22.609 6.715 1 29.78 460 ASN B C 1
ATOM 6753 O O . ASN B 1 460 ? -56.594 -23.703 6.367 1 29.78 460 ASN B O 1
ATOM 6757 N N . ASN B 1 461 ? -57.5 -22.734 7.973 1 27.75 461 ASN B N 1
ATOM 6758 C CA . ASN B 1 461 ? -58.469 -23.781 8.273 1 27.75 461 ASN B CA 1
ATOM 6759 C C . ASN B 1 461 ? -59.75 -23.594 7.488 1 27.75 461 ASN B C 1
ATOM 6761 O O . ASN B 1 461 ? -60.625 -22.797 7.879 1 27.75 461 ASN B O 1
ATOM 6765 N N . GLY B 1 462 ? -59.781 -23.469 6.133 1 28.05 462 GLY B N 1
ATOM 6766 C CA . GLY B 1 462 ? -61.062 -23.672 5.453 1 28.05 462 GLY B CA 1
ATOM 6767 C C . GLY B 1 462 ? -61.656 -25.031 5.727 1 28.05 462 GLY B C 1
ATOM 6768 O O . GLY B 1 462 ? -60.969 -26.047 5.68 1 28.05 462 GLY B O 1
ATOM 6769 N N . SER B 1 463 ? -62.844 -25.016 6.523 1 23.39 463 SER B N 1
ATOM 6770 C CA . SER B 1 463 ? -63.969 -25.922 6.316 1 23.39 463 SER B CA 1
ATOM 6771 C C . SER B 1 463 ? -64.5 -25.812 4.891 1 23.39 463 SER B C 1
ATOM 6773 O O . SER B 1 463 ? -64.562 -24.734 4.316 1 23.39 463 SER B O 1
#

pLDDT: mean 77.52, std 26.38, range [18.73, 98.88]

Nearest PDB structures (foldseek):
  3h5r-assembly1_D  TM=5.009E-01  e=7.315E-10  Escherichia coli
  3h5n-assembly1_D  TM=5.140E-01  e=1.224E-09  Escherichia coli
  3h9g-assembly1_A  TM=4.929E-01  e=9.735E-10  Escherichia coli
  6h78-assembly6_L  TM=7.065E-01  e=7.938E-08  Homo sapiens
  3h5a-assembly1_C  TM=4.797E-01  e=1.156E-09  Escherichia coli

Secondary structure (DSSP, 8-state):
---EEEPTT--EEEEETTEEEE-S-TTT-EEEE-SSGGGGGGGGG-BSSS-HHHHHHHHGGGT--HHHHHHHHHHHHHTT-EEEHHHHS-TT--HHHHHHHHHHHHHHHHHHHHH-S---HHHHHHHS-----------------------------------------EEEE---TTS----------------------------------------HHHHHHHHHH-EEEEEES-THHHHHHHHHHHTT-SEEEEEE-SB--GGG--TTS--GGGTTSBHHHHHHHHHHHH-TTSB-SPPPTT--SEEEEESSS--HHHHHTT--TTSS-EEEEEEETTEEEEEEEE-TTTS--HHHHHHHHHHH-TTHHHHHHHHHH---------HHHHHHHHHHHHHHHHHHHHTPPPS-BTEEEEEEETTEEEEEE-PPPTT-THHHHHHHHHHTTSS--------/---EEEPTT--EEEEETTEEEE-S-TTT-EEEE-SSGGGGGGGGG-BSSS-HHHHHHHHGGGT--HHHHHHHHHHHHHTT-EEEHHHHS-TT--HHHHHHHHHHHHHHHHHHHHH-S---HHHHHHHS-----------------------------------------EEEE---TTS----------------------------------------HHHHHHHHHH-EEEEEES-THHHHHHHHHHHTT-SEEEEEE-SB--GGG--TTS--GGGTTSBHHHHHHHHHHHH-TTSB-SPPPTT--SEEEEESSS--HHHHHTT--TTSS-EEEEEEETTEEEEEEEE-TTTS--HHHHHHHHHHH-TTHHHHHHHHHH---------HHHHHHHHHHHHHHHHHHHHTPPPS-BTEEEEEEETTEEEEEE-PPPTT-THHHHHHHHHHTTSS--------

Foldseek 3Di:
DFQKAFQPDFDWFDLDLQWIWTFFDLLQIKIKGAPDSLLVVLNVSSQQPDDLVRSLVCSVVSVAHSVLNVLQVVQCVVLLRIDHNCQQDDPPDDPLRCLQCNLVSSLVSLVDSSVDDDDPPVVVVVPPPPPPPPPDDDPPDDDPPPPDDDDDDCPPPPPPPDPPPPSGTHMDRDQFLPPDPVPPVPPPDPPDPDPPDPDVPVPPPPPVPVPPPQPPLDDPVLLLVLQLVAAEEEFEAALLSLQLQQVSLLVRRAEYADHHDDADDSNSDAVLGAHNVRGRPGRRVRSVVSNCVNRVRHHHDDAAAQPHQEYEYEELAGGPVCVVSPPDQQGHWYKYWYATSAKIKIDQTDDQLPFAGPVLVQVSRCVSPVSSVSRSVCRHPDDDDDGRYHNQRSVQNSVLNSVQVSCVSSSHDHDNRQKMWIGNGVPDIDIDHGHGHPPDCSNVVSVVVVPPPPDDPDPPPDD/DFQKAFQPDFDWFDLDLQWIWTFFDLLQIKIKGAPDSLLVVLNVSSQQPDDLVRSLVCSVVSVAHSVLNVLQVVQCVVLLRIDHNCQQDDPPDDPLRCLQCNLVSSLVSLVDSSVDDDDPPVVVVVPPPPPPPPPDDDPDDDDPPPPDDDDDDPPPPPPPPDPPPPSGIHMDRDQFLPPDPVPPVPPPDPPDPPPPDPDVPPPPPPPPPVPPPQPPLDDPVLLLVLQLVAAEEEFEAALLSLQLQQVSLLVRRAEYADHHDDADDSNSDAVLGAHNVRGRPGRRVRSVVSNCVNRVRHHHDHAAAQPHQEYEYEELAGGPVCVVSPPDQQGHWYKYWYATSAKIKTDQTDDQLPFAGPVLVQVSRCVSPVSSVSRSVCRHPDDDDDGRYHNQRSVQNSVLNSVQVSCVSSSHDHDNRQKMWIGNGVPDIDIDHGHHHPPDCRNVVSVVVVPPPPDDPDPPPDD